Protein AF-0000000070131266 (afdb_homodimer)

Organism: Pyricularia oryzae (strain 70-15 / ATCC MYA-4617 / FGSC 8958) (NCBI:txid242507)

Secondary structure (DSSP, 8-state):
-----B-------HHHHHHHHHHHHHH-GGGPPPEEEEEEEEEEESSSSEEEEEEEEE-SS-EEEEEEEEEE-HHHHHTT--HHHHHHHHHHHHHHHHHTEEEEEEEEEHHHHHHSTTHHHHHHHHH--EEEEE--S---SSS-HHHHS-HHHHHHHHHHHHHTTB-TTSSBPP-B-GGGBB-HHHHHT-----HHHHHTTS-HHHHHHHHHHHHHHHHTT--EEEE-S-SSSSHHHHHHHHHHHHHHHHT--EEEE-PPP-HHHHHHHHHHHHHHHT-S-TT----HHHHHHHHHHHHHHIIIIISSTT-TTS-GGGT--SEEEEETTTSTTHHHHHHHH-TTS-EEEE--S---HHHHTSTT-HHHHHHHHHHHHHTT-SEEEE-S-GGGS-TTS-GGGEEE------TTSTTTS---HHHHHHHHHHHHHHHHHTT-PPP-TTTS-EEEEE--S-GGG-HHHHHHHHHHHHHHHHHHT--SPPEEEEEEE--TT-TTHHHHHHHHHHHHHHH-GGGGGGEEEEEEPS-HHHHHHHHHT-SEEEE--SS-SS-HHHHHHHHTT--EEEES-TTGGGT--BTTTEEEE-TT-HHHHHHHHHHHHH-HHHHHHHHHHHHH---GGGSHHHHHHHHHHHHHHHHHH-S-BTTBS----TTEEHHHHHHHHHT----TT-----THHHH-S-------/-----B-------HHHHHHHHHHHHHH-GGGPPPEEEEEEEEEEESSSSEEEEEEEEE-SS-EEEEEEEEEE-HHHHHHT--HHHHHHHHHHHHHHHHHTEEEEEEEEEHHHHHHSTTHHHHHHHHH--EEEEE--S---SSS-HHHHS-HHHHHHHHHHHHHTTB-TTSSBPP-B-GGGBB-HHHHHT-----HHHHHTTS-HHHHHHHHHHHHHHHHTT--EEEE-S-SSSSHHHHHHHHHHHHHHHHT--EEEE-PPP-HHHHHHHHHHHHHHHT-S-TT----HHHHHHHHHHHHHHIIIIISSTT-TTS-GGGT--SEEEEETTTSTTHHHHHHHH-TTS-EEEE--S---HHHHTSTT-HHHHHHHHHHHHHTT-SEEEE-S-GGGS-TTS-GGGEEE------TTSTTTS---HHHHHHHHHHHHHHHHHTT-PPP-TTTS-EEEEE--S-GGG-HHHHHHHHHHHHHHHHHHT--SPPEEEEEEE--TT-TTHHHHHHHHHHHHHHH-GGGGGGEEEEEEPS-HHHHHHHHHT-SEEEE--SS-SS-HHHHHHHHTT--EEEES-TTGGGT--BTTTEEEE-TT-HHHHHHHHHHHHH-HHHHHHHHHHHHH---GGGSHHHHHHHHHHHHHHHHHH-S-BTTBS----TTEEHHHHHHHHHT----TT-----THHHH-S-------

Nearest PDB structures (foldseek):
  5d00-assembly1_A  TM=7.260E-01  e=4.017E-14  Bacillus subtilis subsp. subtilis str. 168
  6n1x-assembly1_A  TM=7.096E-01  e=1.016E-13  Staphylococcus aureus subsp. aureus CN1
  5d01-assembly1_A  TM=7.193E-01  e=1.133E-13  Bacillus subtilis subsp. subtilis str. 168
  3c4q-assembly2_B  TM=6.611E-01  e=1.263E-13  Corynebacterium glutamicum
  6kih-assembly4_D  TM=6.594E-01  e=1.320E-12  Thermosynechococcus vestitus

Structure (mmCIF, N/CA/C/O backbone):
data_AF-0000000070131266-model_v1
#
loop_
_entity.id
_entity.type
_entity.pdbx_description
1 polymer 'Clock-controlled-9 protein'
#
loop_
_atom_site.group_PDB
_atom_site.id
_atom_site.type_symbol
_atom_site.label_atom_id
_atom_site.label_alt_id
_atom_site.label_comp_id
_atom_site.label_asym_id
_atom_site.label_entity_id
_atom_site.label_seq_id
_atom_site.pdbx_PDB_ins_code
_atom_site.Cartn_x
_atom_site.Cartn_y
_atom_site.Cartn_z
_atom_site.occupancy
_atom_site.B_iso_or_equiv
_atom_site.auth_seq_id
_atom_site.auth_comp_id
_atom_site.auth_asym_id
_atom_site.auth_atom_id
_atom_site.pdbx_PDB_model_num
ATOM 1 N N . MET A 1 1 ? 39.406 -5.969 -13.117 1 28.52 1 MET A N 1
ATOM 2 C CA . MET A 1 1 ? 38.469 -6.281 -14.188 1 28.52 1 MET A CA 1
ATOM 3 C C . MET A 1 1 ? 37.219 -5.383 -14.109 1 28.52 1 MET A C 1
ATOM 5 O O . MET A 1 1 ? 36.625 -5.262 -13.047 1 28.52 1 MET A O 1
ATOM 9 N N . SER A 1 2 ? 37.219 -4.48 -14.938 1 35.22 2 SER A N 1
ATOM 10 C CA . SER A 1 2 ? 36.281 -3.365 -15.016 1 35.22 2 SER A CA 1
ATOM 11 C C . SER A 1 2 ? 34.812 -3.852 -14.945 1 35.22 2 SER A C 1
ATOM 13 O O . SER A 1 2 ? 34.406 -4.707 -15.727 1 35.22 2 SER A O 1
ATOM 15 N N . GLN A 1 3 ? 34.344 -3.928 -13.875 1 48.06 3 GLN A N 1
ATOM 16 C CA . GLN A 1 3 ? 32.938 -4.371 -13.734 1 48.06 3 GLN A CA 1
ATOM 17 C C . GLN A 1 3 ? 32.031 -3.656 -14.727 1 48.06 3 GLN A C 1
ATOM 19 O O . GLN A 1 3 ? 32.062 -2.43 -14.836 1 48.06 3 GLN A O 1
ATOM 24 N N . PRO A 1 4 ? 31.562 -4.34 -15.758 1 53.59 4 PRO A N 1
ATOM 25 C CA . PRO A 1 4 ? 30.828 -3.84 -16.922 1 53.59 4 PRO A CA 1
ATOM 26 C C . PRO A 1 4 ? 29.688 -2.914 -16.547 1 53.59 4 PRO A C 1
ATOM 28 O O . PRO A 1 4 ? 29.109 -3.049 -15.461 1 53.59 4 PRO A O 1
ATOM 31 N N . THR A 1 5 ? 29.719 -1.715 -17.141 1 66.06 5 THR A N 1
ATOM 32 C CA . THR A 1 5 ? 28.609 -0.764 -17.172 1 66.06 5 THR A CA 1
ATOM 33 C C . THR A 1 5 ? 27.359 -1.415 -17.75 1 66.06 5 THR A C 1
ATOM 35 O O . THR A 1 5 ? 27.438 -2.211 -18.688 1 66.06 5 THR A O 1
ATOM 38 N N . ARG A 1 6 ? 26.406 -1.506 -16.953 1 70.25 6 ARG A N 1
ATOM 39 C CA . ARG A 1 6 ? 25.109 -1.984 -17.453 1 70.25 6 ARG A CA 1
ATOM 40 C C . ARG A 1 6 ? 24.094 -0.856 -17.5 1 70.25 6 ARG A C 1
ATOM 42 O O . ARG A 1 6 ? 23.969 -0.077 -16.562 1 70.25 6 ARG A O 1
ATOM 49 N N . GLN A 1 7 ? 23.422 -0.701 -18.688 1 75.75 7 GLN A N 1
ATOM 50 C CA . GLN A 1 7 ? 22.344 0.277 -18.859 1 75.75 7 GLN A CA 1
ATOM 51 C C . GLN A 1 7 ? 20.984 -0.373 -18.688 1 75.75 7 GLN A C 1
ATOM 53 O O . GLN A 1 7 ? 20.859 -1.599 -18.734 1 75.75 7 GLN A O 1
ATOM 58 N N . PHE A 1 8 ? 20 0.411 -18.438 1 75.25 8 PHE A N 1
ATOM 59 C CA . PHE A 1 8 ? 18.625 -0.066 -18.344 1 75.25 8 PHE A CA 1
ATOM 60 C C . PHE A 1 8 ? 18.203 -0.757 -19.641 1 75.25 8 PHE A C 1
ATOM 62 O O . PHE A 1 8 ? 18.703 -0.421 -20.719 1 75.25 8 PHE A O 1
ATOM 69 N N . SER A 1 9 ? 17.312 -1.725 -19.484 1 69.38 9 SER A N 1
ATOM 70 C CA . SER A 1 9 ? 16.953 -2.525 -20.656 1 69.38 9 SER A CA 1
ATOM 71 C C . SER A 1 9 ? 15.469 -2.396 -20.984 1 69.38 9 SER A C 1
ATOM 73 O O . SER A 1 9 ? 15.023 -2.797 -22.062 1 69.38 9 SER A O 1
ATOM 75 N N . THR A 1 10 ? 14.664 -1.756 -20.141 1 67.81 10 THR A N 1
ATOM 76 C CA . THR A 1 10 ? 13.219 -1.758 -20.344 1 67.81 10 THR A CA 1
ATOM 77 C C . THR A 1 10 ? 12.766 -0.44 -20.953 1 67.81 10 THR A C 1
ATOM 79 O O . THR A 1 10 ? 13.445 0.58 -20.828 1 67.81 10 THR A O 1
ATOM 82 N N . GLY A 1 11 ? 11.781 -0.415 -21.906 1 70.31 11 GLY A N 1
ATOM 83 C CA . GLY A 1 11 ? 11.094 0.736 -22.469 1 70.31 11 GLY A CA 1
ATOM 84 C C . GLY A 1 11 ? 9.617 0.5 -22.688 1 70.31 11 GLY A C 1
ATOM 85 O O . GLY A 1 11 ? 9.148 -0.641 -22.656 1 70.31 11 GLY A O 1
ATOM 86 N N . ALA A 1 12 ? 8.867 1.609 -22.734 1 73.25 12 ALA A N 1
ATOM 87 C CA . ALA A 1 12 ? 7.43 1.491 -22.969 1 73.25 12 ALA A CA 1
ATOM 88 C C . ALA A 1 12 ? 7.156 0.955 -24.375 1 73.25 12 ALA A C 1
ATOM 90 O O . ALA A 1 12 ? 7.902 1.242 -25.312 1 73.25 12 ALA A O 1
ATOM 91 N N . SER A 1 13 ? 6.082 0.224 -24.484 1 75.31 13 SER A N 1
ATOM 92 C CA . SER A 1 13 ? 5.676 -0.297 -25.797 1 75.31 13 SER A CA 1
ATOM 93 C C . SER A 1 13 ? 5.184 0.82 -26.703 1 75.31 13 SER A C 1
ATOM 95 O O . SER A 1 13 ? 4.84 1.906 -26.234 1 75.31 13 SER A O 1
ATOM 97 N N . ALA A 1 14 ? 5.215 0.545 -27.953 1 72.38 14 ALA A N 1
ATOM 98 C CA . ALA A 1 14 ? 4.746 1.521 -28.938 1 72.38 14 ALA A CA 1
ATOM 99 C C . ALA A 1 14 ? 3.271 1.847 -28.719 1 72.38 14 ALA A C 1
ATOM 101 O O . ALA A 1 14 ? 2.861 3.004 -28.844 1 72.38 14 ALA A O 1
ATOM 102 N N . HIS A 1 15 ? 2.543 0.88 -28.359 1 76.56 15 HIS A N 1
ATOM 103 C CA . HIS A 1 15 ? 1.125 1.116 -28.109 1 76.56 15 HIS A CA 1
ATOM 104 C C . HIS A 1 15 ? 0.918 2.014 -26.906 1 76.56 15 HIS A C 1
ATOM 106 O O . HIS A 1 15 ? 0.079 2.918 -26.922 1 76.56 15 HIS A O 1
ATOM 112 N N . ARG A 1 16 ? 1.655 1.635 -25.938 1 78.94 16 ARG A N 1
ATOM 113 C CA . ARG A 1 16 ? 1.544 2.445 -24.719 1 78.94 16 ARG A CA 1
ATOM 114 C C . ARG A 1 16 ? 1.927 3.895 -25 1 78.94 16 ARG A C 1
ATOM 116 O O . ARG A 1 16 ? 1.265 4.82 -24.531 1 78.94 16 ARG A O 1
ATOM 123 N N . ARG A 1 17 ? 2.912 4.105 -25.766 1 78.88 17 ARG A N 1
ATOM 124 C CA . ARG A 1 17 ? 3.359 5.449 -26.125 1 78.88 17 ARG A CA 1
ATOM 125 C C . ARG A 1 17 ? 2.291 6.195 -26.906 1 78.88 17 ARG A C 1
ATOM 127 O O . ARG A 1 17 ? 2.014 7.363 -26.641 1 78.88 17 ARG A O 1
ATOM 134 N N . ARG A 1 18 ? 1.729 5.488 -27.812 1 79.25 18 ARG A N 1
ATOM 135 C CA . ARG A 1 18 ? 0.682 6.09 -28.625 1 79.25 18 ARG A CA 1
ATOM 136 C C . ARG A 1 18 ? -0.55 6.414 -27.797 1 79.25 18 ARG A C 1
ATOM 138 O O . ARG A 1 18 ? -1.145 7.484 -27.938 1 79.25 18 ARG A O 1
ATOM 145 N N . GLN A 1 19 ? -0.876 5.5 -27.031 1 80.25 19 GLN A N 1
ATOM 146 C CA . GLN A 1 19 ? -2.041 5.695 -26.172 1 80.25 19 GLN A CA 1
ATOM 147 C C . GLN A 1 19 ? -1.848 6.895 -25.25 1 80.25 19 GLN A C 1
ATOM 149 O O . GLN A 1 19 ? -2.75 7.719 -25.094 1 80.25 19 GLN A O 1
ATOM 154 N N . MET A 1 20 ? -0.714 6.934 -24.672 1 82.12 20 MET A N 1
ATOM 155 C CA . MET A 1 20 ? -0.442 8.008 -23.719 1 82.12 20 MET A CA 1
ATOM 156 C C . MET A 1 20 ? -0.403 9.359 -24.406 1 82.12 20 MET A C 1
ATOM 158 O O . MET A 1 20 ? -0.887 10.359 -23.875 1 82.12 20 MET A O 1
ATOM 162 N N . SER A 1 21 ? 0.201 9.367 -25.578 1 80.31 21 SER A N 1
ATOM 163 C CA . SER A 1 21 ? 0.224 10.602 -26.344 1 80.31 21 SER A CA 1
ATOM 164 C C . SER A 1 21 ? -1.188 11.062 -26.688 1 80.31 21 SER A C 1
ATOM 166 O O . SER A 1 21 ? -1.49 12.258 -26.609 1 80.31 21 SER A O 1
ATOM 168 N N . THR A 1 22 ? -1.992 10.141 -27.047 1 82.69 22 THR A N 1
ATOM 169 C CA . THR A 1 22 ? -3.375 10.453 -27.391 1 82.69 22 THR A CA 1
ATOM 170 C C . THR A 1 22 ? -4.133 10.953 -26.156 1 82.69 22 THR A C 1
ATOM 172 O O . THR A 1 22 ? -4.902 11.914 -26.25 1 82.69 22 THR A O 1
ATOM 175 N N . VAL A 1 23 ? -3.883 10.367 -25.125 1 84.31 23 VAL A N 1
ATOM 176 C CA . VAL A 1 23 ? -4.578 10.727 -23.891 1 84.31 23 VAL A CA 1
ATOM 177 C C . VAL A 1 23 ? -4.141 12.125 -23.438 1 84.31 23 VAL A C 1
ATOM 179 O O . VAL A 1 23 ? -4.969 12.93 -23.016 1 84.31 23 VAL A O 1
ATOM 182 N N . ILE A 1 24 ? -2.91 12.359 -23.5 1 81.44 24 ILE A N 1
ATOM 183 C CA . ILE A 1 24 ? -2.385 13.664 -23.094 1 81.44 24 ILE A CA 1
ATOM 184 C C . ILE A 1 24 ? -2.977 14.75 -23.984 1 81.44 24 ILE A C 1
ATOM 186 O O . ILE A 1 24 ? -3.342 15.828 -23.5 1 81.44 24 ILE A O 1
ATOM 190 N N . GLU A 1 25 ? -3.021 14.453 -25.219 1 79.06 25 GLU A N 1
ATOM 191 C CA . GLU A 1 25 ? -3.555 15.422 -26.172 1 79.06 25 GLU A CA 1
ATOM 192 C C . GLU A 1 25 ? -5.039 15.68 -25.922 1 79.06 25 GLU A C 1
ATOM 194 O O . GLU A 1 25 ? -5.488 16.828 -25.969 1 79.06 25 GLU A O 1
ATOM 199 N N . LYS A 1 26 ? -5.715 14.664 -25.609 1 79.19 26 LYS A N 1
ATOM 200 C CA . LYS A 1 26 ? -7.168 14.766 -25.516 1 79.19 26 LYS A CA 1
ATOM 201 C C . LYS A 1 26 ? -7.598 15.203 -24.125 1 79.19 26 LYS A C 1
ATOM 203 O O . LYS A 1 26 ? -8.586 15.93 -23.969 1 79.19 26 LYS A O 1
ATOM 208 N N . GLU A 1 27 ? -6.934 14.711 -23.125 1 81.06 27 GLU A N 1
ATOM 209 C CA . GLU A 1 27 ? -7.473 14.867 -21.781 1 81.06 27 GLU A CA 1
ATOM 210 C C . GLU A 1 27 ? -6.477 15.57 -20.859 1 81.06 27 GLU A C 1
ATOM 212 O O . GLU A 1 27 ? -6.824 15.977 -19.75 1 81.06 27 GLU A O 1
ATOM 217 N N . GLY A 1 28 ? -5.34 15.734 -21.375 1 82.75 28 GLY A N 1
ATOM 218 C CA . GLY A 1 28 ? -4.32 16.344 -20.531 1 82.75 28 GLY A CA 1
ATOM 219 C C . GLY A 1 28 ? -3.578 15.328 -19.672 1 82.75 28 GLY A C 1
ATOM 220 O O . GLY A 1 28 ? -3.812 14.125 -19.781 1 82.75 28 GLY A O 1
ATOM 221 N N . HIS A 1 29 ? -2.783 15.773 -18.75 1 81.56 29 HIS A N 1
ATOM 222 C CA . HIS A 1 29 ? -1.858 14.938 -18 1 81.56 29 HIS A CA 1
ATOM 223 C C . HIS A 1 29 ? -2.582 14.164 -16.906 1 81.56 29 HIS A C 1
ATOM 225 O O . HIS A 1 29 ? -2.072 13.156 -16.406 1 81.56 29 HIS A O 1
ATOM 231 N N . PHE A 1 30 ? -3.816 14.609 -16.484 1 89.94 30 PHE A N 1
ATOM 232 C CA . PHE A 1 30 ? -4.547 13.938 -15.422 1 89.94 30 PHE A CA 1
ATOM 233 C C . PHE A 1 30 ? -5.117 12.609 -15.906 1 89.94 30 PHE A C 1
ATOM 235 O O . PHE A 1 30 ? -5.547 11.781 -15.102 1 89.94 30 PHE A O 1
ATOM 242 N N . GLY A 1 31 ? -5.059 12.43 -17.188 1 86 31 GLY A N 1
ATOM 243 C CA . GLY A 1 31 ? -5.645 11.227 -17.75 1 86 31 GLY A CA 1
ATOM 244 C C . GLY A 1 31 ? -4.656 10.086 -17.859 1 86 31 GLY A C 1
ATOM 245 O O . GLY A 1 31 ? -5.051 8.938 -18.109 1 86 31 GLY A O 1
ATOM 246 N N . VAL A 1 32 ? -3.414 10.305 -17.609 1 86.19 32 VAL A N 1
ATOM 247 C CA . VAL A 1 32 ? -2.371 9.328 -17.891 1 86.19 32 VAL A CA 1
ATOM 248 C C . VAL A 1 32 ? -2.072 8.516 -16.625 1 86.19 32 VAL A C 1
ATOM 250 O O . VAL A 1 32 ? -1.792 9.078 -15.562 1 86.19 32 VAL A O 1
ATOM 253 N N . GLU A 1 33 ? -2.146 7.23 -16.781 1 90.06 33 GLU A N 1
ATOM 254 C CA . GLU A 1 33 ? -1.738 6.344 -15.695 1 90.06 33 GLU A CA 1
ATOM 255 C C . GLU A 1 33 ? -0.248 6.027 -15.773 1 90.06 33 GLU A C 1
ATOM 257 O O . GLU A 1 33 ? 0.23 5.504 -16.781 1 90.06 33 GLU A O 1
ATOM 262 N N . LEU A 1 34 ? 0.481 6.344 -14.781 1 92.06 34 LEU A N 1
ATOM 263 C CA . LEU A 1 34 ? 1.901 6.02 -14.703 1 92.06 34 LEU A CA 1
ATOM 264 C C . LEU A 1 34 ? 2.125 4.766 -13.859 1 92.06 34 LEU A C 1
ATOM 266 O O . LEU A 1 34 ? 1.407 4.531 -12.883 1 92.06 34 LEU A O 1
ATOM 270 N N . THR A 1 35 ? 3.111 3.953 -14.242 1 91 35 THR A N 1
ATOM 271 C CA . THR A 1 35 ? 3.508 2.797 -13.445 1 91 35 THR A CA 1
ATOM 272 C C . THR A 1 35 ? 4.324 3.23 -12.234 1 91 35 THR A C 1
ATOM 274 O O . THR A 1 35 ? 5.32 3.947 -12.367 1 91 35 THR A O 1
ATOM 277 N N . THR A 1 36 ? 3.947 2.848 -11.062 1 94.31 36 THR A N 1
ATOM 278 C CA . THR A 1 36 ? 4.68 3.225 -9.852 1 94.31 36 THR A CA 1
ATOM 279 C C . THR A 1 36 ? 5.844 2.271 -9.609 1 94.31 36 THR A C 1
ATOM 281 O O . THR A 1 36 ? 5.703 1.057 -9.758 1 94.31 36 THR A O 1
ATOM 284 N N . LEU A 1 37 ? 6.992 2.775 -9.297 1 96.06 37 LEU A N 1
ATOM 285 C CA . LEU A 1 37 ? 8.219 2.01 -9.109 1 96.06 37 LEU A CA 1
ATOM 286 C C . LEU A 1 37 ? 8.969 2.48 -7.871 1 96.06 37 LEU A C 1
ATOM 288 O O . LEU A 1 37 ? 8.672 3.547 -7.328 1 96.06 37 LEU A O 1
ATOM 292 N N . PHE A 1 38 ? 9.859 1.696 -7.41 1 97 38 PHE A N 1
ATOM 293 C CA . PHE A 1 38 ? 10.773 2.01 -6.32 1 97 38 PHE A CA 1
ATOM 294 C C . PHE A 1 38 ? 12.227 1.872 -6.77 1 97 38 PHE A C 1
ATOM 296 O O . PHE A 1 38 ? 12.531 1.08 -7.664 1 97 38 PHE A O 1
ATOM 303 N N . LEU A 1 39 ? 13.078 2.637 -6.168 1 98.12 39 LEU A N 1
ATOM 304 C CA . LEU A 1 39 ? 14.477 2.705 -6.562 1 98.12 39 LEU A CA 1
ATOM 305 C C . LEU A 1 39 ? 15.391 2.281 -5.414 1 98.12 39 LEU A C 1
ATOM 307 O O . LEU A 1 39 ? 15.148 2.643 -4.258 1 98.12 39 LEU A O 1
ATOM 311 N N . GLY A 1 40 ? 16.312 1.444 -5.676 1 97.69 40 GLY A N 1
ATOM 312 C CA . GLY A 1 40 ? 17.438 1.199 -4.805 1 97.69 40 GLY A CA 1
ATOM 313 C C . GLY A 1 40 ? 18.734 1.773 -5.336 1 97.69 40 GLY A C 1
ATOM 314 O O . GLY A 1 40 ? 19.047 1.642 -6.523 1 97.69 40 GLY A O 1
ATOM 315 N N . ILE A 1 41 ? 19.516 2.473 -4.492 1 98 41 ILE A N 1
ATOM 316 C CA . ILE A 1 41 ? 20.766 3.1 -4.895 1 98 41 ILE A CA 1
ATOM 317 C C . ILE A 1 41 ? 21.891 2.66 -3.953 1 98 41 ILE A C 1
ATOM 319 O O . ILE A 1 41 ? 21.688 2.59 -2.738 1 98 41 ILE A O 1
ATOM 323 N N . SER A 1 42 ? 22.953 2.322 -4.469 1 95.75 42 SER A N 1
ATOM 324 C CA . SER A 1 42 ? 24.156 2.094 -3.688 1 95.75 42 SER A CA 1
ATOM 325 C C . SER A 1 42 ? 25.406 2.541 -4.453 1 95.75 42 SER A C 1
ATOM 327 O O . SER A 1 42 ? 25.359 2.727 -5.668 1 95.75 42 SER A O 1
ATOM 329 N N . ALA A 1 43 ? 26.422 2.869 -3.744 1 94.19 43 ALA A N 1
ATOM 330 C CA . ALA A 1 43 ? 27.688 3.287 -4.336 1 94.19 43 ALA A CA 1
ATOM 331 C C . ALA A 1 43 ? 28.875 2.842 -3.473 1 94.19 43 ALA A C 1
ATOM 333 O O . ALA A 1 43 ? 28.797 2.854 -2.242 1 94.19 43 ALA A O 1
ATOM 334 N N . VAL A 1 44 ? 29.891 2.41 -4.152 1 91.38 44 VAL A N 1
ATOM 335 C CA . VAL A 1 44 ? 31.125 2.049 -3.486 1 91.38 44 VAL A CA 1
ATOM 336 C C . VAL A 1 44 ? 32.312 2.688 -4.219 1 91.38 44 VAL A C 1
ATOM 338 O O . VAL A 1 44 ? 32.219 3.004 -5.406 1 91.38 44 VAL A O 1
ATOM 341 N N . PHE A 1 45 ? 33.406 2.939 -3.447 1 87.38 45 PHE A N 1
ATOM 342 C CA . PHE A 1 45 ? 34.625 3.441 -4.074 1 87.38 45 PHE A CA 1
ATOM 343 C C . PHE A 1 45 ? 35.406 2.311 -4.75 1 87.38 45 PHE A C 1
ATOM 345 O O . PHE A 1 45 ? 35.688 1.294 -4.121 1 87.38 45 PHE A O 1
ATOM 352 N N . ALA A 1 46 ? 35.531 2.379 -6.039 1 82.88 46 ALA A N 1
ATOM 353 C CA . ALA A 1 46 ? 36.406 1.435 -6.738 1 82.88 46 ALA A CA 1
ATOM 354 C C . ALA A 1 46 ? 37.875 1.752 -6.48 1 82.88 46 ALA A C 1
ATOM 356 O O . ALA A 1 46 ? 38.688 0.844 -6.344 1 82.88 46 ALA A O 1
ATOM 357 N N . ASP A 1 47 ? 38.188 2.951 -6.539 1 83.62 47 ASP A N 1
ATOM 358 C CA . ASP A 1 47 ? 39.5 3.512 -6.18 1 83.62 47 ASP A CA 1
ATOM 359 C C . ASP A 1 47 ? 39.344 4.934 -5.645 1 83.62 47 ASP A C 1
ATOM 361 O O . ASP A 1 47 ? 38.25 5.355 -5.277 1 83.62 47 ASP A O 1
ATOM 365 N N . ASP A 1 48 ? 40.469 5.57 -5.496 1 78.69 48 ASP A N 1
ATOM 366 C CA . ASP A 1 48 ? 40.469 6.875 -4.844 1 78.69 48 ASP A CA 1
ATOM 367 C C . ASP A 1 48 ? 39.75 7.914 -5.699 1 78.69 48 ASP A C 1
ATOM 369 O O . ASP A 1 48 ? 39.344 8.961 -5.199 1 78.69 48 ASP A O 1
ATOM 373 N N . HIS A 1 49 ? 39.5 7.523 -6.961 1 83.06 49 HIS A N 1
ATOM 374 C CA . HIS A 1 49 ? 39 8.57 -7.84 1 83.06 49 HIS A CA 1
ATOM 375 C C . HIS A 1 49 ? 37.719 8.125 -8.555 1 83.06 49 HIS A C 1
ATOM 377 O O . HIS A 1 49 ? 37.188 8.859 -9.375 1 83.06 49 HIS A O 1
ATOM 383 N N . THR A 1 50 ? 37.375 6.977 -8.281 1 88.31 50 THR A N 1
ATOM 384 C CA . THR A 1 50 ? 36.25 6.441 -9.031 1 88.31 50 THR A CA 1
ATOM 385 C C . THR A 1 50 ? 35.25 5.777 -8.102 1 88.31 50 THR A C 1
ATOM 387 O O . THR A 1 50 ? 35.625 5.047 -7.18 1 88.31 50 THR A O 1
ATOM 390 N N . ALA A 1 51 ? 33.969 6.145 -8.32 1 90.88 51 ALA A N 1
ATOM 391 C CA . ALA A 1 51 ? 32.875 5.48 -7.613 1 90.88 51 ALA A CA 1
ATOM 392 C C . ALA A 1 51 ? 32.062 4.609 -8.562 1 90.88 51 ALA A C 1
ATOM 394 O O . ALA A 1 51 ? 31.844 4.977 -9.719 1 90.88 51 ALA A O 1
ATOM 395 N N . VAL A 1 52 ? 31.719 3.467 -8.094 1 93.69 52 VAL A N 1
ATOM 396 C CA . VAL A 1 52 ? 30.766 2.623 -8.82 1 93.69 52 VAL A CA 1
ATOM 397 C C . VAL A 1 52 ? 29.375 2.789 -8.227 1 93.69 52 VAL A C 1
ATOM 399 O O . VAL A 1 52 ? 29.156 2.541 -7.035 1 93.69 52 VAL A O 1
ATOM 402 N N . VAL A 1 53 ? 28.406 3.262 -9.047 1 95.38 53 VAL A N 1
ATOM 403 C CA . VAL A 1 53 ? 27.047 3.514 -8.609 1 95.38 53 VAL A CA 1
ATOM 404 C C . VAL A 1 53 ? 26.094 2.508 -9.25 1 95.38 53 VAL A C 1
ATOM 406 O O . VAL A 1 53 ? 26.141 2.301 -10.469 1 95.38 53 VAL A O 1
ATOM 409 N N . ALA A 1 54 ? 25.297 1.862 -8.414 1 95.62 54 ALA A N 1
ATOM 410 C CA . ALA A 1 54 ? 24.297 0.911 -8.898 1 95.62 54 ALA A CA 1
ATOM 411 C C . ALA A 1 54 ? 22.891 1.404 -8.609 1 95.62 54 ALA A C 1
ATOM 413 O O . ALA A 1 54 ? 22.625 1.963 -7.539 1 95.62 54 ALA A O 1
ATOM 414 N N . LEU A 1 55 ? 22.031 1.301 -9.578 1 96.94 55 LEU A N 1
ATOM 415 C CA . LEU A 1 55 ? 20.609 1.581 -9.461 1 96.94 55 LEU A CA 1
ATOM 416 C C . LEU A 1 55 ? 19.781 0.324 -9.711 1 96.94 55 LEU A C 1
ATOM 418 O O . LEU A 1 55 ? 19.984 -0.361 -10.719 1 96.94 55 LEU A O 1
ATOM 422 N N . ALA A 1 56 ? 18.938 -0 -8.773 1 95.38 56 ALA A N 1
ATOM 423 C CA . ALA A 1 56 ? 18.016 -1.115 -8.914 1 95.38 56 ALA A CA 1
ATOM 424 C C . ALA A 1 56 ? 16.562 -0.623 -8.953 1 95.38 56 ALA A C 1
ATOM 426 O O . ALA A 1 56 ? 16.141 0.131 -8.078 1 95.38 56 ALA A O 1
ATOM 427 N N . ILE A 1 57 ? 15.82 -0.987 -9.961 1 95.31 57 ILE A N 1
ATOM 428 C CA . ILE A 1 57 ? 14.438 -0.551 -10.133 1 95.31 57 ILE A CA 1
ATOM 429 C C . ILE A 1 57 ? 13.492 -1.707 -9.82 1 95.31 57 ILE A C 1
ATOM 431 O O . ILE A 1 57 ? 13.609 -2.787 -10.406 1 95.31 57 ILE A O 1
ATOM 435 N N . HIS A 1 58 ? 12.57 -1.414 -8.898 1 92.69 58 HIS A N 1
ATOM 436 C CA . HIS A 1 58 ? 11.625 -2.432 -8.445 1 92.69 58 HIS A CA 1
ATOM 437 C C . HIS A 1 58 ? 10.188 -1.964 -8.609 1 92.69 58 HIS A C 1
ATOM 439 O O . HIS A 1 58 ? 9.898 -0.772 -8.477 1 92.69 58 HIS A O 1
ATOM 445 N N . ASP A 1 59 ? 9.406 -2.836 -9.023 1 88.31 59 ASP A N 1
ATOM 446 C CA . ASP A 1 59 ? 8.031 -2.66 -8.57 1 88.31 59 ASP A CA 1
ATOM 447 C C . ASP A 1 59 ? 7.828 -3.227 -7.168 1 88.31 59 ASP A C 1
ATOM 449 O O . ASP A 1 59 ? 8.797 -3.404 -6.422 1 88.31 59 ASP A O 1
ATOM 453 N N . THR A 1 60 ? 6.676 -3.451 -6.727 1 83.19 60 THR A N 1
ATOM 454 C CA . THR A 1 60 ? 6.484 -3.887 -5.344 1 83.19 60 THR A CA 1
ATOM 455 C C . THR A 1 60 ? 6.855 -5.359 -5.184 1 83.19 60 THR A C 1
ATOM 457 O O . THR A 1 60 ? 6.98 -5.852 -4.062 1 83.19 60 THR A O 1
ATOM 460 N N . THR A 1 61 ? 7.18 -6.012 -6.316 1 77.56 61 THR A N 1
ATOM 461 C CA . THR A 1 61 ? 7.367 -7.457 -6.277 1 77.56 61 THR A CA 1
ATOM 462 C C . THR A 1 61 ? 8.727 -7.844 -6.855 1 77.56 61 THR A C 1
ATOM 464 O O . THR A 1 61 ? 9.445 -8.656 -6.273 1 77.56 61 THR A O 1
ATOM 467 N N . TYR A 1 62 ? 9.078 -7.184 -7.977 1 80.31 62 TYR A N 1
ATOM 468 C CA . TYR A 1 62 ? 10.195 -7.703 -8.758 1 80.31 62 TYR A CA 1
ATOM 469 C C . TYR A 1 62 ? 11.25 -6.625 -8.992 1 80.31 62 TYR A C 1
ATOM 471 O O . TYR A 1 62 ? 10.93 -5.438 -9.039 1 80.31 62 TYR A O 1
ATOM 479 N N . LEU A 1 63 ? 12.453 -7.125 -9.094 1 88.19 63 LEU A N 1
ATOM 480 C CA . LEU A 1 63 ? 13.469 -6.312 -9.75 1 88.19 63 LEU A CA 1
ATOM 481 C C . LEU A 1 63 ? 13.195 -6.219 -11.25 1 88.19 63 LEU A C 1
ATOM 483 O O . LEU A 1 63 ? 13.273 -7.219 -11.969 1 88.19 63 LEU A O 1
ATOM 487 N N . ILE A 1 64 ? 12.922 -5.078 -11.719 1 85.19 64 ILE A N 1
ATOM 488 C CA . ILE A 1 64 ? 12.469 -4.871 -13.086 1 85.19 64 ILE A CA 1
ATOM 489 C C . ILE A 1 64 ? 13.672 -4.535 -13.977 1 85.19 64 ILE A C 1
ATOM 491 O O . ILE A 1 64 ? 13.688 -4.887 -15.156 1 85.19 64 ILE A O 1
ATOM 495 N N . ASP A 1 65 ? 14.547 -3.766 -13.391 1 87.75 65 ASP A N 1
ATOM 496 C CA . ASP A 1 65 ? 15.688 -3.271 -14.148 1 87.75 65 ASP A CA 1
ATOM 497 C C . ASP A 1 65 ? 16.828 -2.861 -13.219 1 87.75 65 ASP A C 1
ATOM 499 O O . ASP A 1 65 ? 16.641 -2.74 -12.008 1 87.75 65 ASP A O 1
ATOM 503 N N . PHE A 1 66 ? 18.016 -2.787 -13.75 1 89.12 66 PHE A N 1
ATOM 504 C CA . PHE A 1 66 ? 19.141 -2.322 -12.961 1 89.12 66 PHE A CA 1
ATOM 505 C C . PHE A 1 66 ? 20.219 -1.69 -13.852 1 89.12 66 PHE A C 1
ATOM 507 O O . PHE A 1 66 ? 20.219 -1.901 -15.062 1 89.12 66 PHE A O 1
ATOM 514 N N . SER A 1 67 ? 21.062 -0.885 -13.328 1 91.69 67 SER A N 1
ATOM 515 C CA . SER A 1 67 ? 22.188 -0.24 -14.016 1 91.69 67 SER A CA 1
ATOM 516 C C . SER A 1 67 ? 23.375 -0.072 -13.086 1 91.69 67 SER A C 1
ATOM 518 O O . SER A 1 67 ? 23.219 0.041 -11.867 1 91.69 67 SER A O 1
ATOM 520 N N . VAL A 1 68 ? 24.531 -0.215 -13.594 1 92.25 68 VAL A N 1
ATOM 521 C CA . VAL A 1 68 ? 25.781 0.034 -12.883 1 92.25 68 VAL A CA 1
ATOM 522 C C . VAL A 1 68 ? 26.672 0.971 -13.711 1 92.25 68 VAL A C 1
ATOM 524 O O . VAL A 1 68 ? 26.906 0.731 -14.898 1 92.25 68 VAL A O 1
ATOM 527 N N . LYS A 1 69 ? 27.141 2.002 -13.078 1 93.69 69 LYS A N 1
ATOM 528 C CA . LYS A 1 69 ? 27.953 2.99 -13.773 1 93.69 69 LYS A CA 1
ATOM 529 C C . LYS A 1 69 ? 29.188 3.357 -12.945 1 93.69 69 LYS A C 1
ATOM 531 O O . LYS A 1 69 ? 29.109 3.473 -11.719 1 93.69 69 LYS A O 1
ATOM 536 N N . HIS A 1 70 ? 30.328 3.5 -13.617 1 92.62 70 HIS A N 1
ATOM 537 C CA . HIS A 1 70 ? 31.547 4.047 -13.023 1 92.62 70 HIS A CA 1
ATOM 538 C C . HIS A 1 70 ? 31.594 5.562 -13.188 1 92.62 70 HIS A C 1
ATOM 540 O O . HIS A 1 70 ? 31.531 6.074 -14.305 1 92.62 70 HIS A O 1
ATOM 546 N N . ILE A 1 71 ? 31.672 6.23 -12.055 1 90.12 71 ILE A N 1
ATOM 547 C CA . ILE A 1 71 ? 31.703 7.688 -12.086 1 90.12 71 ILE A CA 1
ATOM 548 C C . ILE A 1 71 ? 33.062 8.195 -11.578 1 90.12 71 ILE A C 1
ATOM 550 O O . ILE A 1 71 ? 33.469 7.844 -10.477 1 90.12 71 ILE A O 1
ATOM 554 N N . VAL A 1 72 ? 33.719 9 -12.336 1 87.19 72 VAL A N 1
ATOM 555 C CA . VAL A 1 72 ? 34.969 9.617 -11.945 1 87.19 72 VAL A CA 1
ATOM 556 C C . VAL A 1 72 ? 34.719 10.82 -11.055 1 87.19 72 VAL A C 1
ATOM 558 O O . VAL A 1 72 ? 33.938 11.719 -11.414 1 87.19 72 VAL A O 1
ATOM 561 N N . LEU A 1 73 ? 35.312 10.789 -9.859 1 80.69 73 LEU A N 1
ATOM 562 C CA . LEU A 1 73 ? 35.031 11.805 -8.852 1 80.69 73 LEU A CA 1
ATOM 563 C C . LEU A 1 73 ? 36.062 12.93 -8.914 1 80.69 73 LEU A C 1
ATOM 565 O O . LEU A 1 73 ? 35.906 13.961 -8.25 1 80.69 73 LEU A O 1
ATOM 569 N N . ASP A 1 74 ? 37.344 12.836 -9.484 1 68.62 74 ASP A N 1
ATOM 570 C CA . ASP A 1 74 ? 38.5 13.742 -9.398 1 68.62 74 ASP A CA 1
ATOM 571 C C . ASP A 1 74 ? 38.031 15.203 -9.391 1 68.62 74 ASP A C 1
ATOM 573 O O . ASP A 1 74 ? 38.375 15.953 -8.484 1 68.62 74 ASP A O 1
ATOM 577 N N . ASP A 1 75 ? 37.594 15.633 -10.484 1 59.38 75 ASP A N 1
ATOM 578 C CA . ASP A 1 75 ? 37.406 17.078 -10.609 1 59.38 75 ASP A CA 1
ATOM 579 C C . ASP A 1 75 ? 36.156 17.531 -9.859 1 59.38 75 ASP A C 1
ATOM 581 O O . ASP A 1 75 ? 36.062 18.688 -9.453 1 59.38 75 ASP A O 1
ATOM 585 N N . ALA A 1 76 ? 35.344 16.703 -9.469 1 57.97 76 ALA A N 1
ATOM 586 C CA . ALA A 1 76 ? 34.031 17.078 -8.961 1 57.97 76 ALA A CA 1
ATOM 587 C C . ALA A 1 76 ? 34.094 17.469 -7.492 1 57.97 76 ALA A C 1
ATOM 589 O O . ALA A 1 76 ? 33.469 18.438 -7.062 1 57.97 76 ALA A O 1
ATOM 590 N N . PHE A 1 77 ? 34.875 16.641 -6.68 1 55.72 77 PHE A N 1
ATOM 591 C CA . PHE A 1 77 ? 34.969 16.984 -5.262 1 55.72 77 PHE A CA 1
ATOM 592 C C . PHE A 1 77 ? 35.531 18.375 -5.062 1 55.72 77 PHE A C 1
ATOM 594 O O . PHE A 1 77 ? 35.125 19.109 -4.16 1 55.72 77 PHE A O 1
ATOM 601 N N . LYS A 1 78 ? 36.469 18.75 -6.051 1 53.12 78 LYS A N 1
ATOM 602 C CA . LYS A 1 78 ? 37.156 20.031 -5.914 1 53.12 78 LYS A CA 1
ATOM 603 C C . LYS A 1 78 ? 36.188 21.203 -6.125 1 53.12 78 LYS A C 1
ATOM 605 O O . LYS A 1 78 ? 36.344 22.266 -5.512 1 53.12 78 LYS A O 1
ATOM 610 N N . ILE A 1 79 ? 35.219 21.016 -6.922 1 57.09 79 ILE A N 1
ATOM 611 C CA . ILE A 1 79 ? 34.375 22.141 -7.258 1 57.09 79 ILE A CA 1
ATOM 612 C C . ILE A 1 79 ? 33.031 22 -6.547 1 57.09 79 ILE A C 1
ATOM 614 O O . ILE A 1 79 ? 32.094 22.781 -6.789 1 57.09 79 ILE A O 1
ATOM 618 N N . GLY A 1 80 ? 32.906 21.141 -5.539 1 66.56 80 GLY A N 1
ATOM 619 C CA . GLY A 1 80 ? 31.719 21.094 -4.699 1 66.56 80 GLY A CA 1
ATOM 620 C C . GLY A 1 80 ? 30.516 20.469 -5.395 1 66.56 80 GLY A C 1
ATOM 621 O O . GLY A 1 80 ? 29.375 20.688 -4.984 1 66.56 80 GLY A O 1
ATOM 622 N N . GLU A 1 81 ? 30.828 19.812 -6.453 1 81.12 81 GLU A N 1
ATOM 623 C CA . GLU A 1 81 ? 29.734 19.219 -7.223 1 81.12 81 GLU A CA 1
ATOM 624 C C . GLU A 1 81 ? 29.453 17.797 -6.754 1 81.12 81 GLU A C 1
ATOM 626 O O . GLU A 1 81 ? 30.375 17.047 -6.426 1 81.12 81 GLU A O 1
ATOM 631 N N . ASP A 1 82 ? 28.203 17.5 -6.52 1 91.75 82 ASP A N 1
ATOM 632 C CA . ASP A 1 82 ? 27.75 16.156 -6.172 1 91.75 82 ASP A CA 1
ATOM 633 C C . ASP A 1 82 ? 27.406 15.352 -7.426 1 91.75 82 ASP A C 1
ATOM 635 O O . ASP A 1 82 ? 26.234 15.203 -7.773 1 91.75 82 ASP A O 1
ATOM 639 N N . VAL A 1 83 ? 28.453 14.781 -8.031 1 92.25 83 VAL A N 1
ATOM 640 C CA . VAL A 1 83 ? 28.359 14.156 -9.352 1 92.25 83 VAL A CA 1
ATOM 641 C C . VAL A 1 83 ? 27.516 12.891 -9.266 1 92.25 83 VAL A C 1
ATOM 643 O O . VAL A 1 83 ? 26.828 12.531 -10.219 1 92.25 83 VAL A O 1
ATOM 646 N N . ILE A 1 84 ? 27.594 12.219 -8.141 1 93.94 84 ILE A N 1
ATOM 647 C CA . ILE A 1 84 ? 26.766 11.023 -7.965 1 93.94 84 ILE A CA 1
ATOM 648 C C . ILE A 1 84 ? 25.281 11.406 -8.016 1 93.94 84 ILE A C 1
ATOM 650 O O . ILE A 1 84 ? 24.5 10.773 -8.727 1 93.94 84 ILE A O 1
ATOM 654 N N . SER A 1 85 ? 24.953 12.453 -7.293 1 95.75 85 SER A N 1
ATOM 655 C CA . SER A 1 85 ? 23.578 12.93 -7.289 1 95.75 85 SER A CA 1
ATOM 656 C C . SER A 1 85 ? 23.141 13.367 -8.688 1 95.75 85 SER A C 1
ATOM 658 O O . SER A 1 85 ? 22.016 13.102 -9.102 1 95.75 85 SER A O 1
ATOM 660 N N . ASP A 1 86 ? 24.016 14.039 -9.406 1 95.31 86 ASP A N 1
ATOM 661 C CA . ASP A 1 86 ? 23.719 14.469 -10.766 1 95.31 86 ASP A CA 1
ATOM 662 C C . ASP A 1 86 ? 23.359 13.281 -11.656 1 95.31 86 ASP A C 1
ATOM 664 O O . ASP A 1 86 ? 22.375 13.328 -12.406 1 95.31 86 ASP A O 1
ATOM 668 N N . PHE A 1 87 ? 24.188 12.289 -11.5 1 94.62 87 PHE A N 1
ATOM 669 C CA . PHE A 1 87 ? 23.984 11.094 -12.312 1 94.62 87 PHE A CA 1
ATOM 670 C C . PHE A 1 87 ? 22.656 10.43 -11.969 1 94.62 87 PHE A C 1
ATOM 672 O O . PHE A 1 87 ? 21.875 10.086 -12.867 1 94.62 87 PHE A O 1
ATOM 679 N N . VAL A 1 88 ? 22.391 10.242 -10.695 1 97.06 88 VAL A N 1
ATOM 680 C CA . VAL A 1 88 ? 21.203 9.539 -10.242 1 97.06 88 VAL A CA 1
ATOM 681 C C . VAL A 1 88 ? 19.953 10.297 -10.68 1 97.06 88 VAL A C 1
ATOM 683 O O . VAL A 1 88 ? 19.016 9.711 -11.234 1 97.06 88 VAL A O 1
ATOM 686 N N . ILE A 1 89 ? 19.891 11.609 -10.484 1 97.44 89 ILE A N 1
ATOM 687 C CA . ILE A 1 89 ? 18.734 12.43 -10.805 1 97.44 89 ILE A CA 1
ATOM 688 C C . ILE A 1 89 ? 18.469 12.383 -12.305 1 97.44 89 ILE A C 1
ATOM 690 O O . ILE A 1 89 ? 17.312 12.219 -12.727 1 97.44 89 ILE A O 1
ATOM 694 N N . ALA A 1 90 ? 19.484 12.531 -13.07 1 96.44 90 ALA A N 1
ATOM 695 C CA . ALA A 1 90 ? 19.328 12.484 -14.523 1 96.44 90 ALA A CA 1
ATOM 696 C C . ALA A 1 90 ? 18.812 11.133 -14.977 1 96.44 90 ALA A C 1
ATOM 698 O O . ALA A 1 90 ? 17.938 11.055 -15.844 1 96.44 90 ALA A O 1
ATOM 699 N N . SER A 1 91 ? 19.359 10.07 -14.406 1 96.25 91 SER A N 1
ATOM 700 C CA . SER A 1 91 ? 18.969 8.711 -14.766 1 96.25 91 SER A CA 1
ATOM 701 C C . SER A 1 91 ? 17.516 8.453 -14.422 1 96.25 91 SER A C 1
ATOM 703 O O . SER A 1 91 ? 16.781 7.828 -15.203 1 96.25 91 SER A O 1
ATOM 705 N N . VAL A 1 92 ? 17.125 8.93 -13.297 1 96.06 92 VAL A N 1
ATOM 706 C CA . VAL A 1 92 ? 15.758 8.734 -12.82 1 96.06 92 VAL A CA 1
ATOM 707 C C . VAL A 1 92 ? 14.781 9.469 -13.734 1 96.06 92 VAL A C 1
ATOM 709 O O . VAL A 1 92 ? 13.766 8.898 -14.148 1 96.06 92 VAL A O 1
ATOM 712 N N . LYS A 1 93 ? 15.039 10.719 -14.055 1 96.19 93 LYS A N 1
ATOM 713 C CA . LYS A 1 93 ? 14.156 11.516 -14.906 1 96.19 93 LYS A CA 1
ATOM 714 C C . LYS A 1 93 ? 14.016 10.891 -16.281 1 96.19 93 LYS A C 1
ATOM 716 O O . LYS A 1 93 ? 12.906 10.812 -16.828 1 96.19 93 LYS A O 1
ATOM 721 N N . GLU A 1 94 ? 15.102 10.43 -16.781 1 95 94 GLU A N 1
ATOM 722 C CA . GLU A 1 94 ? 15.086 9.789 -18.094 1 95 94 GLU A CA 1
ATOM 723 C C . GLU A 1 94 ? 14.281 8.5 -18.078 1 95 94 GLU A C 1
ATOM 725 O O . GLU A 1 94 ? 13.469 8.258 -18.969 1 95 94 GLU A O 1
ATOM 730 N N . TYR A 1 95 ? 14.5 7.672 -17.078 1 94.75 95 TYR A N 1
ATOM 731 C CA . TYR A 1 95 ? 13.797 6.398 -16.969 1 94.75 95 TYR A CA 1
ATOM 732 C C . TYR A 1 95 ? 12.289 6.621 -16.859 1 94.75 95 TYR A C 1
ATOM 734 O O . TYR A 1 95 ? 11.5 5.902 -17.469 1 94.75 95 TYR A O 1
ATOM 742 N N . GLU A 1 96 ? 11.875 7.578 -16 1 94.81 96 GLU A N 1
ATOM 743 C CA . GLU A 1 96 ? 10.461 7.875 -15.812 1 94.81 96 GLU A CA 1
ATOM 744 C C . GLU A 1 96 ? 9.789 8.258 -17.125 1 94.81 96 GLU A C 1
ATOM 746 O O . GLU A 1 96 ? 8.688 7.801 -17.438 1 94.81 96 GLU A O 1
ATOM 751 N N . ARG A 1 97 ? 10.414 9.047 -17.891 1 90.56 97 ARG A N 1
ATOM 752 C CA . ARG A 1 97 ? 9.859 9.523 -19.156 1 90.56 97 ARG A CA 1
ATOM 753 C C . ARG A 1 97 ? 9.781 8.398 -20.188 1 90.56 97 ARG A C 1
ATOM 755 O O . ARG A 1 97 ? 8.758 8.219 -20.844 1 90.56 97 ARG A O 1
ATOM 762 N N . GLU A 1 98 ? 10.867 7.613 -20.234 1 90 98 GLU A N 1
ATOM 763 C CA . GLU A 1 98 ? 10.969 6.562 -21.234 1 90 98 GLU A CA 1
ATOM 764 C C . GLU A 1 98 ? 10 5.418 -20.938 1 90 98 GLU A C 1
ATOM 766 O O . GLU A 1 98 ? 9.523 4.754 -21.859 1 90 98 GLU A O 1
ATOM 771 N N . ASN A 1 99 ? 9.688 5.262 -19.703 1 90.12 99 ASN A N 1
ATOM 772 C CA . ASN A 1 99 ? 8.914 4.082 -19.328 1 90.12 99 ASN A CA 1
ATOM 773 C C . ASN A 1 99 ? 7.539 4.461 -18.797 1 90.12 99 ASN A C 1
ATOM 775 O O . ASN A 1 99 ? 6.789 3.598 -18.328 1 90.12 99 ASN A O 1
ATOM 779 N N . PHE A 1 100 ? 7.191 5.824 -18.844 1 90.19 100 PHE A N 1
ATOM 780 C CA . PHE A 1 100 ? 5.934 6.305 -18.281 1 90.19 100 PHE A CA 1
ATOM 781 C C . PHE A 1 100 ? 5.723 5.766 -16.875 1 90.19 100 PHE A C 1
ATOM 783 O O . PHE A 1 100 ? 4.688 5.164 -16.578 1 90.19 100 PHE A O 1
ATOM 790 N N . ALA A 1 101 ? 6.766 6.074 -16.047 1 94.31 101 ALA A N 1
ATOM 791 C CA . ALA A 1 101 ? 6.781 5.559 -14.68 1 94.31 101 ALA A CA 1
ATOM 792 C C . ALA A 1 101 ? 6.895 6.691 -13.664 1 94.31 101 ALA A C 1
ATOM 794 O O . ALA A 1 101 ? 7.207 7.828 -14.031 1 94.31 101 ALA A O 1
ATOM 795 N N . LYS A 1 102 ? 6.523 6.488 -12.508 1 96.69 102 LYS A N 1
ATOM 796 C CA . LYS A 1 102 ? 6.688 7.359 -11.352 1 96.69 102 LYS A CA 1
ATOM 797 C C . LYS A 1 102 ? 7.398 6.633 -10.211 1 96.69 102 LYS A C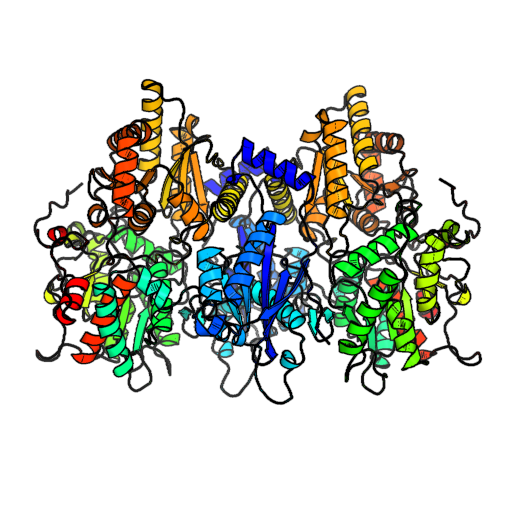 1
ATOM 799 O O . LYS A 1 102 ? 6.887 5.641 -9.688 1 96.69 102 LYS A O 1
ATOM 804 N N . PHE A 1 103 ? 8.625 7.059 -9.867 1 97.88 103 PHE A N 1
ATOM 805 C CA . PHE A 1 103 ? 9.289 6.523 -8.688 1 97.88 103 PHE A CA 1
ATOM 806 C C . PHE A 1 103 ? 8.688 7.109 -7.414 1 97.88 103 PHE A C 1
ATOM 808 O O . PHE A 1 103 ? 8.539 8.328 -7.293 1 97.88 103 PHE A O 1
ATOM 815 N N . ILE A 1 104 ? 8.344 6.262 -6.461 1 97.5 104 ILE A N 1
ATOM 816 C CA . ILE A 1 104 ? 7.691 6.672 -5.227 1 97.5 104 ILE A CA 1
ATOM 817 C C . ILE A 1 104 ? 8.734 6.875 -4.133 1 97.5 104 ILE A C 1
ATOM 819 O O . ILE A 1 104 ? 8.719 7.895 -3.434 1 97.5 104 ILE A O 1
ATOM 823 N N . GLY A 1 105 ? 9.531 5.938 -3.965 1 97.81 105 GLY A N 1
ATOM 824 C CA . GLY A 1 105 ? 10.57 5.965 -2.945 1 97.81 105 GLY A CA 1
ATOM 825 C C . GLY A 1 105 ? 11.906 5.445 -3.439 1 97.81 105 GLY A C 1
ATOM 826 O O . GLY A 1 105 ? 11.961 4.715 -4.43 1 97.81 105 GLY A O 1
ATOM 827 N N . ALA A 1 106 ? 12.992 5.793 -2.771 1 98.5 106 ALA A N 1
ATOM 828 C CA . ALA A 1 106 ? 14.344 5.324 -3.059 1 98.5 106 ALA A CA 1
ATOM 829 C C . ALA A 1 106 ? 15.078 4.941 -1.776 1 98.5 106 ALA A C 1
ATOM 831 O O . ALA A 1 106 ? 15.195 5.758 -0.858 1 98.5 106 ALA A O 1
ATOM 832 N N . GLY A 1 107 ? 15.477 3.719 -1.725 1 97.88 107 GLY A N 1
ATOM 833 C CA . GLY A 1 107 ? 16.297 3.277 -0.613 1 97.88 107 GLY A CA 1
ATOM 834 C C . GLY A 1 107 ? 17.797 3.434 -0.876 1 97.88 107 GLY A C 1
ATOM 835 O O . GLY A 1 107 ? 18.266 3.172 -1.985 1 97.88 107 GLY A O 1
ATOM 836 N N . LEU A 1 108 ? 18.578 3.914 0.078 1 97.19 108 LEU A N 1
ATOM 837 C CA . LEU A 1 108 ? 20.031 4.02 -0.035 1 97.19 108 LEU A CA 1
ATOM 838 C C . LEU A 1 108 ? 20.688 3.779 1.314 1 97.19 108 LEU A C 1
ATOM 840 O O . LEU A 1 108 ? 20.109 4.062 2.361 1 97.19 108 LEU A O 1
ATOM 844 N N . PRO A 1 109 ? 21.875 3.207 1.327 1 94.75 109 PRO A N 1
ATOM 845 C CA . PRO A 1 109 ? 22.594 2.988 2.586 1 94.75 109 PRO A CA 1
ATOM 846 C C . PRO A 1 109 ? 23.141 4.281 3.188 1 94.75 109 PRO A C 1
ATOM 848 O O . PRO A 1 109 ? 23.375 5.254 2.463 1 94.75 109 PRO A O 1
ATOM 851 N N . MET A 1 110 ? 23.375 4.27 4.398 1 92.31 110 MET A N 1
ATOM 852 C CA . MET A 1 110 ? 23.891 5.434 5.117 1 92.31 110 MET A CA 1
ATOM 853 C C . MET A 1 110 ? 25.219 5.895 4.527 1 92.31 110 MET A C 1
ATOM 855 O O . MET A 1 110 ? 25.516 7.09 4.504 1 92.31 110 MET A O 1
ATOM 859 N N . THR A 1 111 ? 26.016 5.02 4.043 1 90.19 111 THR A N 1
ATOM 860 C CA . THR A 1 111 ? 27.328 5.352 3.486 1 90.19 111 THR A CA 1
ATOM 861 C C . THR A 1 111 ? 27.188 6.246 2.26 1 90.19 111 THR A C 1
ATOM 863 O O . THR A 1 111 ? 28 7.145 2.043 1 90.19 111 THR A O 1
ATOM 866 N N . LEU A 1 112 ? 26.203 5.949 1.517 1 92.06 112 LEU A N 1
ATOM 867 C CA . LEU A 1 112 ? 25.984 6.75 0.315 1 92.06 112 LEU A CA 1
ATOM 868 C C . LEU A 1 112 ? 25.562 8.172 0.675 1 92.06 112 LEU A C 1
ATOM 870 O O . LEU A 1 112 ? 25.906 9.117 -0.035 1 92.06 112 LEU A O 1
ATOM 874 N N . LYS A 1 113 ? 24.828 8.297 1.711 1 87.25 113 LYS A N 1
ATOM 875 C CA . LYS A 1 113 ? 24.422 9.617 2.168 1 87.25 113 LYS A CA 1
ATOM 876 C C . LYS A 1 113 ? 25.625 10.508 2.441 1 87.25 113 LYS A C 1
ATOM 878 O O . LYS A 1 113 ? 25.594 11.711 2.193 1 87.25 113 LYS A O 1
ATOM 883 N N . TYR A 1 114 ? 26.719 9.914 2.818 1 85.69 114 TYR A N 1
ATOM 884 C CA . TYR A 1 114 ? 27.938 10.664 3.084 1 85.69 114 TYR A CA 1
ATOM 885 C C . TYR A 1 114 ? 28.719 10.922 1.794 1 85.69 114 TYR A C 1
ATOM 887 O O . TYR A 1 114 ? 29.328 11.984 1.636 1 85.69 114 TYR A O 1
ATOM 895 N N . MET A 1 115 ? 28.672 9.977 0.894 1 88.12 115 MET A N 1
ATOM 896 C CA . MET A 1 115 ? 29.359 10.102 -0.391 1 88.12 115 MET A CA 1
ATOM 897 C C . MET A 1 115 ? 28.688 11.172 -1.256 1 88.12 115 MET A C 1
ATOM 899 O O . MET A 1 115 ? 29.344 11.82 -2.068 1 88.12 115 MET A O 1
ATOM 903 N N . SER A 1 116 ? 27.469 11.273 -1.098 1 93.56 116 SER A N 1
ATOM 904 C CA . SER A 1 116 ? 26.641 12.188 -1.869 1 93.56 116 SER A CA 1
ATOM 905 C C . SER A 1 116 ? 25.672 12.961 -0.968 1 93.56 116 SER A C 1
ATOM 907 O O . SER A 1 116 ? 24.5 12.594 -0.857 1 93.56 116 SER A O 1
ATOM 909 N N . PRO A 1 117 ? 26.094 14.031 -0.452 1 92.31 117 PRO A N 1
ATOM 910 C CA . PRO A 1 117 ? 25.359 14.711 0.626 1 92.31 117 PRO A CA 1
ATOM 911 C C . PRO A 1 117 ? 24.047 15.32 0.156 1 92.31 117 PRO A C 1
ATOM 913 O O . PRO A 1 117 ? 23.172 15.602 0.972 1 92.31 117 PRO A O 1
ATOM 916 N N . THR A 1 118 ? 23.859 15.547 -1.169 1 95.5 118 THR A N 1
ATOM 917 C CA . THR A 1 118 ? 22.656 16.234 -1.63 1 95.5 118 THR A CA 1
ATOM 918 C C . THR A 1 118 ? 21.672 15.258 -2.25 1 95.5 118 THR A C 1
ATOM 920 O O . THR A 1 118 ? 20.562 15.641 -2.639 1 95.5 118 THR A O 1
ATOM 923 N N . ILE A 1 119 ? 22 14.016 -2.293 1 97.19 119 ILE A N 1
ATOM 924 C CA . ILE A 1 119 ? 21.234 13.047 -3.078 1 97.19 119 ILE A CA 1
ATOM 925 C C . ILE A 1 119 ? 19.828 12.922 -2.512 1 97.19 119 ILE A C 1
ATOM 927 O O . ILE A 1 119 ? 18.844 12.891 -3.264 1 97.19 119 ILE A O 1
ATOM 931 N N . CYS A 1 120 ? 19.656 12.898 -1.223 1 97.81 120 CYS A N 1
ATOM 932 C CA . CYS A 1 120 ? 18.359 12.695 -0.611 1 97.81 120 CYS A CA 1
ATOM 933 C C . CYS A 1 120 ? 17.438 13.891 -0.856 1 97.81 120 CYS A C 1
ATOM 935 O O . CYS A 1 120 ? 16.297 13.719 -1.279 1 97.81 120 CYS A O 1
ATOM 937 N N . SER A 1 121 ? 17.938 15.109 -0.583 1 97.44 121 SER A N 1
ATOM 938 C CA . SER A 1 121 ? 17.109 16.297 -0.777 1 97.44 121 SER A CA 1
ATOM 939 C C . SER A 1 121 ? 16.75 16.5 -2.246 1 97.44 121 SER A C 1
ATOM 941 O O . SER A 1 121 ? 15.641 16.922 -2.568 1 97.44 121 SER A O 1
ATOM 943 N N . ARG A 1 122 ? 17.672 16.156 -3.145 1 97.69 122 ARG A N 1
ATOM 944 C CA . ARG A 1 122 ? 17.422 16.344 -4.57 1 97.69 122 ARG A CA 1
ATOM 945 C C . ARG A 1 122 ? 16.422 15.32 -5.094 1 97.69 122 ARG A C 1
ATOM 947 O O . ARG A 1 122 ? 15.594 15.641 -5.945 1 97.69 122 ARG A O 1
ATOM 954 N N . LEU A 1 123 ? 16.516 14.055 -4.598 1 98.38 123 LEU A N 1
ATOM 955 C CA . LEU A 1 123 ? 15.5 13.07 -4.938 1 98.38 123 LEU A CA 1
ATOM 956 C C . LEU A 1 123 ? 14.109 13.586 -4.582 1 98.38 123 LEU A C 1
ATOM 958 O O . LEU A 1 123 ? 13.172 13.453 -5.375 1 98.38 123 LEU A O 1
ATOM 962 N N . TRP A 1 124 ? 14.008 14.227 -3.471 1 98.38 124 TRP A N 1
ATOM 963 C CA . TRP A 1 124 ? 12.727 14.711 -2.977 1 98.38 124 TRP A CA 1
ATOM 964 C C . TRP A 1 124 ? 12.305 15.977 -3.711 1 98.38 124 TRP A C 1
ATOM 966 O O . TRP A 1 124 ? 11.203 16.047 -4.262 1 98.38 124 TRP A O 1
ATOM 976 N N . LEU A 1 125 ? 13.109 16.953 -3.777 1 98.12 125 LEU A N 1
ATOM 977 C CA . LEU A 1 125 ? 12.734 18.281 -4.227 1 98.12 125 LEU A CA 1
ATOM 978 C C . LEU A 1 125 ? 12.695 18.359 -5.75 1 98.12 125 LEU A C 1
ATOM 980 O O . LEU A 1 125 ? 11.898 19.109 -6.32 1 98.12 125 LEU A O 1
ATOM 984 N N . GLU A 1 126 ? 13.516 17.531 -6.453 1 97.62 126 GLU A N 1
ATOM 985 C CA . GLU A 1 126 ? 13.602 17.641 -7.906 1 97.62 126 GLU A CA 1
ATOM 986 C C . GLU A 1 126 ? 12.758 16.562 -8.594 1 97.62 126 GLU A C 1
ATOM 988 O O . GLU A 1 126 ? 12.273 16.766 -9.703 1 97.62 126 GLU A O 1
ATOM 993 N N . THR A 1 127 ? 12.609 15.367 -7.895 1 97.94 127 THR A N 1
ATOM 994 C CA . THR A 1 127 ? 11.969 14.266 -8.602 1 97.94 127 THR A CA 1
ATOM 995 C C . THR A 1 127 ? 10.797 13.719 -7.793 1 97.94 127 THR A C 1
ATOM 997 O O . THR A 1 127 ? 10.125 12.773 -8.219 1 97.94 127 THR A O 1
ATOM 1000 N N . ASP A 1 128 ? 10.5 14.328 -6.656 1 98.25 128 ASP A N 1
ATOM 1001 C CA . ASP A 1 128 ? 9.367 13.938 -5.824 1 98.25 128 ASP A CA 1
ATOM 1002 C C . ASP A 1 128 ? 9.484 12.477 -5.391 1 98.25 128 ASP A C 1
ATOM 1004 O O . ASP A 1 128 ? 8.484 11.758 -5.34 1 98.25 128 ASP A O 1
ATOM 1008 N N . ILE A 1 129 ? 10.688 11.992 -5.133 1 98.38 129 ILE A N 1
ATOM 1009 C CA . ILE A 1 129 ? 10.961 10.648 -4.633 1 98.38 129 ILE A CA 1
ATOM 1010 C C . ILE A 1 129 ? 11.336 10.719 -3.152 1 98.38 129 ILE A C 1
ATOM 1012 O O . ILE A 1 129 ? 12.219 11.492 -2.766 1 98.38 129 ILE A O 1
ATOM 1016 N N . VAL A 1 130 ? 10.68 9.984 -2.299 1 98.06 130 VAL A N 1
ATOM 1017 C CA . VAL A 1 130 ? 10.992 9.977 -0.873 1 98.06 130 VAL A CA 1
ATOM 1018 C C . VAL A 1 130 ? 12.234 9.133 -0.623 1 98.06 130 VAL A C 1
ATOM 1020 O O . VAL A 1 130 ? 12.227 7.918 -0.848 1 98.06 130 VAL A O 1
ATOM 1023 N N . PRO A 1 131 ? 13.305 9.727 -0.172 1 98.25 131 PRO A N 1
ATOM 1024 C CA . PRO A 1 131 ? 14.492 8.93 0.147 1 98.25 131 PRO A CA 1
ATOM 1025 C C . PRO A 1 131 ? 14.375 8.211 1.487 1 98.25 131 PRO A C 1
ATOM 1027 O O . PRO A 1 131 ? 13.883 8.781 2.463 1 98.25 131 PRO A O 1
ATOM 1030 N N . ILE A 1 132 ? 14.695 7.004 1.554 1 97.81 132 ILE A N 1
ATOM 1031 C CA . ILE A 1 132 ? 14.766 6.219 2.781 1 97.81 132 ILE A CA 1
ATOM 1032 C C . ILE A 1 132 ? 16.203 5.758 3.018 1 97.81 132 ILE A C 1
ATOM 1034 O O . ILE A 1 132 ? 16.734 4.934 2.268 1 97.81 132 ILE A O 1
ATOM 1038 N N . VAL A 1 133 ? 16.797 6.25 4.066 1 97 133 VAL A N 1
ATOM 1039 C CA . VAL A 1 133 ? 18.172 5.883 4.398 1 97 133 VAL A CA 1
ATOM 1040 C C . VAL A 1 133 ? 18.172 4.707 5.371 1 97 133 VAL A C 1
ATOM 1042 O O . VAL A 1 133 ? 17.594 4.793 6.457 1 97 133 VAL A O 1
ATOM 1045 N N . ILE A 1 134 ? 18.766 3.717 4.977 1 92.19 134 ILE A N 1
ATOM 1046 C CA . ILE A 1 134 ? 18.703 2.469 5.73 1 92.19 134 ILE A CA 1
ATOM 1047 C C . ILE A 1 134 ? 20.094 2.1 6.238 1 92.19 134 ILE A C 1
ATOM 1049 O O . ILE A 1 134 ? 21.078 2.18 5.496 1 92.19 134 ILE A O 1
ATOM 1053 N N . ARG A 1 135 ? 20.062 1.933 7.566 1 78.81 135 ARG A N 1
ATOM 1054 C CA . ARG A 1 135 ? 21.312 1.404 8.125 1 78.81 135 ARG A CA 1
ATOM 1055 C C . ARG A 1 135 ? 21.422 -0.094 7.871 1 78.81 135 ARG A C 1
ATOM 1057 O O . ARG A 1 135 ? 20.484 -0.85 8.125 1 78.81 135 ARG A O 1
ATOM 1064 N N . PRO A 1 136 ? 22.344 -0.334 7.211 1 61.5 136 PRO A N 1
ATOM 1065 C CA . PRO A 1 136 ? 22.469 -1.772 6.965 1 61.5 136 PRO A CA 1
ATOM 1066 C C . PRO A 1 136 ? 22.406 -2.6 8.25 1 61.5 136 PRO A C 1
ATOM 1068 O O . PRO A 1 136 ? 22.781 -2.117 9.32 1 61.5 136 PRO A O 1
ATOM 1071 N N . ASP A 1 137 ? 21.469 -3.383 8.789 1 52.66 137 ASP A N 1
ATOM 1072 C CA . ASP A 1 137 ? 21.203 -4.223 9.953 1 52.66 137 ASP A CA 1
ATOM 1073 C C . ASP A 1 137 ? 22.453 -4.383 10.805 1 52.66 137 ASP A C 1
ATOM 1075 O O . ASP A 1 137 ? 23.578 -4.242 10.305 1 52.66 137 ASP A O 1
ATOM 1079 N N . ASP A 1 138 ? 22.344 -4.41 12.305 1 44.31 138 ASP A N 1
ATOM 1080 C CA . ASP A 1 138 ? 23.297 -4.668 13.375 1 44.31 138 ASP A CA 1
ATOM 1081 C C . ASP A 1 138 ? 24.531 -5.402 12.836 1 44.31 138 ASP A C 1
ATOM 1083 O O . ASP A 1 138 ? 24.406 -6.316 12.016 1 44.31 138 ASP A O 1
ATOM 1087 N N . GLU A 1 139 ? 25.797 -4.957 13.258 1 41.19 139 GLU A N 1
ATOM 1088 C CA . GLU A 1 139 ? 27.188 -5.004 13.719 1 41.19 139 GLU A CA 1
ATOM 1089 C C . GLU A 1 139 ? 27.484 -6.316 14.438 1 41.19 139 GLU A C 1
ATOM 1091 O O . GLU A 1 139 ? 28.562 -6.48 15.016 1 41.19 139 GLU A O 1
ATOM 1096 N N . HIS A 1 140 ? 26.672 -6.914 15.219 1 42.03 140 HIS A N 1
ATOM 1097 C CA . HIS A 1 140 ? 27.484 -7.777 16.062 1 42.03 140 HIS A CA 1
ATOM 1098 C C . HIS A 1 140 ? 28.703 -8.305 15.312 1 42.03 140 HIS A C 1
ATOM 1100 O O . HIS A 1 140 ? 29.812 -7.793 15.484 1 42.03 140 HIS A O 1
ATOM 1106 N N . LYS A 1 141 ? 28.969 -9.867 15.492 1 41.53 141 LYS A N 1
ATOM 1107 C CA . LYS A 1 141 ? 30.203 -10.625 15.438 1 41.53 141 LYS A CA 1
ATOM 1108 C C . LYS A 1 141 ? 30.812 -10.586 14.031 1 41.53 141 LYS A C 1
ATOM 1110 O O . LYS A 1 141 ? 32 -10.289 13.875 1 41.53 141 LYS A O 1
ATOM 1115 N N . GLU A 1 142 ? 30.484 -11.477 13.109 1 38.22 142 GLU A N 1
ATOM 1116 C CA . GLU A 1 142 ? 31.391 -11.953 12.07 1 38.22 142 GLU A CA 1
ATOM 1117 C C . GLU A 1 142 ? 31.422 -10.992 10.883 1 38.22 142 GLU A C 1
ATOM 1119 O O . GLU A 1 142 ? 30.484 -10.227 10.672 1 38.22 142 GLU A O 1
ATOM 1124 N N . LYS A 1 143 ? 32.375 -10.766 10.008 1 45.91 143 LYS A N 1
ATOM 1125 C CA . LYS A 1 143 ? 32.688 -10.18 8.711 1 45.91 143 LYS A CA 1
ATOM 1126 C C . LYS A 1 143 ? 31.406 -9.977 7.879 1 45.91 143 LYS A C 1
ATOM 1128 O O . LYS A 1 143 ? 30.797 -10.953 7.445 1 45.91 143 LYS A O 1
ATOM 1133 N N . THR A 1 144 ? 30.5 -8.828 7.902 1 54.19 144 THR A N 1
ATOM 1134 C CA . THR A 1 144 ? 29.062 -8.57 7.707 1 54.19 144 THR A CA 1
ATOM 1135 C C . THR A 1 144 ? 28.656 -8.875 6.27 1 54.19 144 THR A C 1
ATOM 1137 O O . THR A 1 144 ? 29.438 -8.664 5.336 1 54.19 144 THR A O 1
ATOM 1140 N N . PHE A 1 145 ? 27.594 -9.594 6.004 1 62.03 145 PHE A N 1
ATOM 1141 C CA . PHE A 1 145 ? 26.891 -10 4.793 1 62.03 145 PHE A CA 1
ATOM 1142 C C . PHE A 1 145 ? 26.703 -8.82 3.848 1 62.03 145 PHE A C 1
ATOM 1144 O O . PHE A 1 145 ? 26.766 -8.984 2.627 1 62.03 145 PHE A O 1
ATOM 1151 N N . TRP A 1 146 ? 26.844 -7.59 4.316 1 67.94 146 TRP A N 1
ATOM 1152 C CA . TRP A 1 146 ? 26.641 -6.422 3.469 1 67.94 146 TRP A CA 1
ATOM 1153 C C . TRP A 1 146 ? 27.891 -6.137 2.633 1 67.94 146 TRP A C 1
ATOM 1155 O O . TRP A 1 146 ? 27.797 -5.871 1.434 1 67.94 146 TRP A O 1
ATOM 1165 N N . ASP A 1 147 ? 29.016 -6.234 3.277 1 69.06 147 ASP A N 1
ATOM 1166 C CA . ASP A 1 147 ? 30.266 -5.926 2.576 1 69.06 147 ASP A CA 1
ATOM 1167 C C . ASP A 1 147 ? 30.594 -6.996 1.537 1 69.06 147 ASP A C 1
ATOM 1169 O O . ASP A 1 147 ? 31.359 -6.75 0.606 1 69.06 147 ASP A O 1
ATOM 1173 N N . ALA A 1 148 ? 29.953 -8.125 1.803 1 69.5 148 ALA A N 1
ATOM 1174 C CA . ALA A 1 148 ? 30.156 -9.234 0.872 1 69.5 148 ALA A CA 1
ATOM 1175 C C . ALA A 1 148 ? 29.297 -9.07 -0.376 1 69.5 148 ALA A C 1
ATOM 1177 O O . ALA A 1 148 ? 29.562 -9.68 -1.41 1 69.5 148 ALA A O 1
ATOM 1178 N N . LYS A 1 149 ? 28.344 -8.086 -0.271 1 75.75 149 LYS A N 1
ATOM 1179 C CA . LYS A 1 149 ? 27.453 -7.891 -1.408 1 75.75 149 LYS A CA 1
ATOM 1180 C C . LYS A 1 149 ? 28.109 -7.008 -2.471 1 75.75 149 LYS A C 1
ATOM 1182 O O . LYS A 1 149 ? 28.781 -6.035 -2.145 1 75.75 149 LYS A O 1
ATOM 1187 N N . ARG A 1 150 ? 27.844 -7.367 -3.674 1 84.94 150 ARG A N 1
ATOM 1188 C CA . ARG A 1 150 ? 28.188 -6.469 -4.77 1 84.94 150 ARG A CA 1
ATOM 1189 C C . ARG A 1 150 ? 27.312 -5.219 -4.746 1 84.94 150 ARG A C 1
ATOM 1191 O O . ARG A 1 150 ? 26.25 -5.207 -4.129 1 84.94 150 ARG A O 1
ATOM 1198 N N . VAL A 1 151 ? 27.781 -4.199 -5.359 1 89.75 151 VAL A N 1
ATOM 1199 C CA . VAL A 1 151 ? 27.094 -2.91 -5.312 1 89.75 151 VAL A CA 1
ATOM 1200 C C . VAL A 1 151 ? 25.703 -3.043 -5.906 1 89.75 151 VAL A C 1
ATOM 1202 O O . VAL A 1 151 ? 24.766 -2.385 -5.453 1 89.75 151 VAL A O 1
ATOM 1205 N N . ASP A 1 152 ? 25.547 -3.863 -6.918 1 88.12 152 ASP A N 1
ATOM 1206 C CA . ASP A 1 152 ? 24.234 -4.074 -7.512 1 88.12 152 ASP A CA 1
ATOM 1207 C C . ASP A 1 152 ? 23.312 -4.828 -6.551 1 88.12 152 ASP A C 1
ATOM 1209 O O . ASP A 1 152 ? 22.109 -4.562 -6.5 1 88.12 152 ASP A O 1
ATOM 1213 N N . GLU A 1 153 ? 23.844 -5.762 -5.809 1 87 153 GLU A N 1
ATOM 1214 C CA . GLU A 1 153 ? 23.078 -6.473 -4.789 1 87 153 GLU A CA 1
ATOM 1215 C C . GLU A 1 153 ? 22.672 -5.535 -3.658 1 87 153 GLU A C 1
ATOM 1217 O O . GLU A 1 153 ? 21.578 -5.676 -3.1 1 87 153 GLU A O 1
ATOM 1222 N N . GLN A 1 154 ? 23.594 -4.664 -3.379 1 90.44 154 GLN A N 1
ATOM 1223 C CA . GLN A 1 154 ? 23.281 -3.666 -2.361 1 90.44 154 GLN A CA 1
ATOM 1224 C C . GLN A 1 154 ? 22.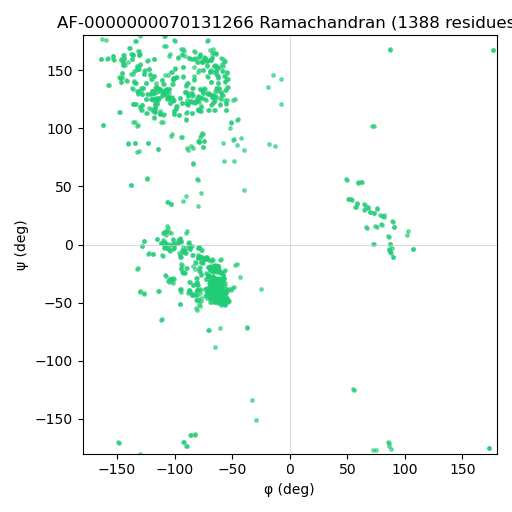109 -2.793 -2.795 1 90.44 154 GLN A C 1
ATOM 1226 O O . GLN A 1 154 ? 21.188 -2.549 -2.012 1 90.44 154 GLN A O 1
ATOM 1231 N N . ALA A 1 155 ? 22.172 -2.381 -4.016 1 93.88 155 ALA A N 1
ATOM 1232 C CA . ALA A 1 155 ? 21.109 -1.539 -4.543 1 93.88 155 ALA A CA 1
ATOM 1233 C C . ALA A 1 155 ? 19.766 -2.283 -4.539 1 93.88 155 ALA A C 1
ATOM 1235 O O . ALA A 1 155 ? 18.734 -1.707 -4.203 1 93.88 155 ALA A O 1
ATOM 1236 N N . ASP A 1 156 ? 19.828 -3.486 -4.926 1 91.44 156 ASP A N 1
ATOM 1237 C CA . ASP A 1 156 ? 18.625 -4.32 -4.918 1 91.44 156 ASP A CA 1
ATOM 1238 C C . ASP A 1 156 ? 18.062 -4.445 -3.506 1 91.44 156 ASP A C 1
ATOM 1240 O O . ASP A 1 156 ? 16.844 -4.336 -3.307 1 91.44 156 ASP A O 1
ATOM 1244 N N . SER A 1 157 ? 18.922 -4.734 -2.586 1 90.31 157 SER A N 1
ATOM 1245 C CA . SER A 1 157 ? 18.531 -4.836 -1.186 1 90.31 157 SER A CA 1
ATOM 1246 C C . SER A 1 157 ? 17.906 -3.533 -0.694 1 90.31 157 SER A C 1
ATOM 1248 O O . SER A 1 157 ? 16.906 -3.551 0.026 1 90.31 157 SER A O 1
ATOM 1250 N N . MET A 1 158 ? 18.469 -2.434 -1.121 1 94.62 158 MET A N 1
ATOM 1251 C CA . MET A 1 158 ? 17.953 -1.129 -0.701 1 94.62 158 MET A CA 1
ATOM 1252 C C . MET A 1 158 ? 16.562 -0.877 -1.263 1 94.62 158 MET A C 1
ATOM 1254 O O . MET A 1 158 ? 15.719 -0.285 -0.591 1 94.62 158 MET A O 1
ATOM 1258 N N . ALA A 1 159 ? 16.312 -1.299 -2.492 1 94.62 159 ALA A N 1
ATOM 1259 C CA . ALA A 1 159 ? 14.992 -1.148 -3.08 1 94.62 159 ALA A CA 1
ATOM 1260 C C . ALA A 1 159 ? 13.953 -1.944 -2.297 1 94.62 159 ALA A C 1
ATOM 1262 O O . ALA A 1 159 ? 12.875 -1.433 -1.984 1 94.62 159 ALA A O 1
ATOM 1263 N N . ARG A 1 160 ? 14.242 -3.148 -1.979 1 90.69 160 ARG A N 1
ATOM 1264 C CA . ARG A 1 160 ? 13.32 -4.02 -1.253 1 90.69 160 ARG A CA 1
ATOM 1265 C C . ARG A 1 160 ? 13.031 -3.471 0.14 1 90.69 160 ARG A C 1
ATOM 1267 O O . ARG A 1 160 ? 11.891 -3.49 0.594 1 90.69 160 ARG A O 1
ATOM 1274 N N . LYS A 1 161 ? 14.094 -3.057 0.774 1 91.5 161 LYS A N 1
ATOM 1275 C CA . LYS A 1 161 ? 13.922 -2.494 2.109 1 91.5 161 LYS A CA 1
ATOM 1276 C C . LYS A 1 161 ? 13.125 -1.191 2.059 1 91.5 161 LYS A C 1
ATOM 1278 O O . LYS A 1 161 ? 12.336 -0.902 2.961 1 91.5 161 LYS A O 1
ATOM 1283 N N . CYS A 1 162 ? 13.359 -0.439 1.046 1 94.94 162 CYS A N 1
ATOM 1284 C CA . CYS A 1 162 ? 12.633 0.813 0.872 1 94.94 162 CYS A CA 1
ATOM 1285 C C . CYS A 1 162 ? 11.133 0.569 0.802 1 94.94 162 CYS A C 1
ATOM 1287 O O . CYS A 1 162 ? 10.352 1.273 1.447 1 94.94 162 CYS A O 1
ATOM 1289 N N . ILE A 1 163 ? 10.719 -0.409 0.079 1 93.25 163 ILE A N 1
ATOM 1290 C CA . ILE A 1 163 ? 9.312 -0.731 -0.145 1 93.25 163 ILE A CA 1
ATOM 1291 C C . ILE A 1 163 ? 8.625 -0.992 1.192 1 93.25 163 ILE A C 1
ATOM 1293 O O . ILE A 1 163 ? 7.457 -0.631 1.379 1 93.25 163 ILE A O 1
ATOM 1297 N N . MET A 1 164 ? 9.312 -1.472 2.158 1 89.44 164 MET A N 1
ATOM 1298 C CA . MET A 1 164 ? 8.758 -1.859 3.453 1 89.44 164 MET A CA 1
ATOM 1299 C C . MET A 1 164 ? 8.383 -0.63 4.27 1 89.44 164 MET A C 1
ATOM 1301 O O . MET A 1 164 ? 7.672 -0.741 5.273 1 89.44 164 MET A O 1
ATOM 1305 N N . HIS A 1 165 ? 8.766 0.48 3.854 1 92.56 165 HIS A N 1
ATOM 1306 C CA . HIS A 1 165 ? 8.469 1.704 4.59 1 92.56 165 HIS A CA 1
ATOM 1307 C C . HIS A 1 165 ? 7.246 2.412 4.023 1 92.56 165 HIS A C 1
ATOM 1309 O O . HIS A 1 165 ? 6.848 3.469 4.523 1 92.56 165 HIS A O 1
ATOM 1315 N N . PHE A 1 166 ? 6.625 1.863 3.018 1 91.88 166 PHE A N 1
ATOM 1316 C CA . PHE A 1 166 ? 5.445 2.457 2.398 1 91.88 166 PHE A CA 1
ATOM 1317 C C . PHE A 1 166 ? 4.227 1.559 2.578 1 91.88 166 PHE A C 1
ATOM 1319 O O . PHE A 1 166 ? 4.336 0.334 2.49 1 91.88 166 PHE A O 1
ATOM 1326 N N . GLY A 1 167 ? 3.152 2.162 2.902 1 84.88 167 GLY A N 1
ATOM 1327 C CA . GLY A 1 167 ? 1.906 1.431 3.072 1 84.88 167 GLY A CA 1
ATOM 1328 C C . GLY A 1 167 ? 1.079 1.357 1.802 1 84.88 167 GLY A C 1
ATOM 1329 O O . GLY A 1 167 ? 1.555 1.72 0.724 1 84.88 167 GLY A O 1
ATOM 1330 N N . PRO A 1 168 ? -0.155 0.901 1.918 1 80.5 168 PRO A N 1
ATOM 1331 C CA . PRO A 1 168 ? -1.054 0.721 0.775 1 80.5 168 PRO A CA 1
ATOM 1332 C C . PRO A 1 168 ? -1.372 2.033 0.062 1 80.5 168 PRO A C 1
ATOM 1334 O O . PRO A 1 168 ? -1.745 2.027 -1.113 1 80.5 168 PRO A O 1
ATOM 1337 N N . SER A 1 169 ? -1.205 3.129 0.699 1 78.75 169 SER A N 1
ATOM 1338 C CA . SER A 1 169 ? -1.486 4.43 0.097 1 78.75 169 SER A CA 1
ATOM 1339 C C . SER A 1 169 ? -0.275 4.957 -0.664 1 78.75 169 SER A C 1
ATOM 1341 O O . SER A 1 169 ? -0.326 6.043 -1.243 1 78.75 169 SER A O 1
ATOM 1343 N N . LEU A 1 170 ? 0.8 4.312 -0.693 1 87.81 170 LEU A N 1
ATOM 1344 C CA . LEU A 1 170 ? 2.062 4.672 -1.332 1 87.81 170 LEU A CA 1
ATOM 1345 C C . LEU A 1 170 ? 2.695 5.879 -0.645 1 87.81 170 LEU A C 1
ATOM 1347 O O . LEU A 1 170 ? 3.539 6.562 -1.231 1 87.81 170 LEU A O 1
ATOM 1351 N N . ALA A 1 171 ? 2.207 6.223 0.553 1 89.31 171 ALA A N 1
ATOM 1352 C CA . ALA A 1 171 ? 2.852 7.195 1.433 1 89.31 171 ALA A CA 1
ATOM 1353 C C . ALA A 1 171 ? 3.656 6.496 2.525 1 89.31 171 ALA A C 1
ATOM 1355 O O . ALA A 1 171 ? 3.361 5.355 2.889 1 89.31 171 ALA A O 1
ATOM 1356 N N . PRO A 1 172 ? 4.695 7.133 2.988 1 91.56 172 PRO A N 1
ATOM 1357 C CA . PRO A 1 172 ? 5.453 6.52 4.082 1 91.56 172 PRO A CA 1
ATOM 1358 C C . PRO A 1 172 ? 4.586 6.219 5.301 1 91.56 172 PRO A C 1
ATOM 1360 O O . PRO A 1 172 ? 3.691 7 5.641 1 91.56 172 PRO A O 1
ATOM 1363 N N . LEU A 1 173 ? 4.852 5.164 5.973 1 89.56 173 LEU A N 1
ATOM 1364 C CA . LEU A 1 173 ? 4.109 4.754 7.16 1 89.56 173 LEU A CA 1
ATOM 1365 C C . LEU A 1 173 ? 4.359 5.715 8.312 1 89.56 173 LEU A C 1
ATOM 1367 O O . LEU A 1 173 ? 5.477 6.207 8.492 1 89.56 173 LEU A O 1
ATOM 1371 N N . LEU A 1 174 ? 3.295 5.98 9.008 1 89.69 174 LEU A N 1
ATOM 1372 C CA . LEU A 1 174 ? 3.404 6.785 10.219 1 89.69 174 LEU A CA 1
ATOM 1373 C C . LEU A 1 174 ? 3.986 5.965 11.367 1 89.69 174 LEU A C 1
ATOM 1375 O O . LEU A 1 174 ? 3.572 4.828 11.594 1 89.69 174 LEU A O 1
ATOM 1379 N N . HIS A 1 175 ? 4.984 6.539 12.086 1 89.81 175 HIS A N 1
ATOM 1380 C CA . HIS A 1 175 ? 5.637 5.836 13.188 1 89.81 175 HIS A CA 1
ATOM 1381 C C . HIS A 1 175 ? 5.41 6.551 14.516 1 89.81 175 HIS A C 1
ATOM 1383 O O . HIS A 1 175 ? 5.754 7.727 14.656 1 89.81 175 HIS A O 1
ATOM 1389 N N . VAL A 1 176 ? 4.773 5.895 15.383 1 89.5 176 VAL A N 1
ATOM 1390 C CA . VAL A 1 176 ? 4.617 6.352 16.75 1 89.5 176 VAL A CA 1
ATOM 1391 C C . VAL A 1 176 ? 5.254 5.34 17.703 1 89.5 176 VAL A C 1
ATOM 1393 O O . VAL A 1 176 ? 4.844 4.18 17.766 1 89.5 176 VAL A O 1
ATOM 1396 N N . GLY A 1 177 ? 6.281 5.723 18.391 1 84.12 177 GLY A N 1
ATOM 1397 C CA . GLY A 1 177 ? 7.027 4.832 19.25 1 84.12 177 GLY A CA 1
ATOM 1398 C C . GLY A 1 177 ? 6.441 4.73 20.656 1 84.12 177 GLY A C 1
ATOM 1399 O O . GLY A 1 177 ? 5.305 5.141 20.891 1 84.12 177 GLY A O 1
ATOM 1400 N N . PHE A 1 178 ? 7.246 4.23 21.516 1 81.06 178 PHE A N 1
ATOM 1401 C CA . PHE A 1 178 ? 6.852 4.09 22.922 1 81.06 178 PHE A CA 1
ATOM 1402 C C . PHE A 1 178 ? 6.574 5.453 23.547 1 81.06 178 PHE A C 1
ATOM 1404 O O . PHE A 1 178 ? 7.23 6.441 23.203 1 81.06 178 PHE A O 1
ATOM 1411 N N . ARG A 1 179 ? 5.566 5.508 24.453 1 89.5 179 ARG A N 1
ATOM 1412 C CA . ARG A 1 179 ? 5.156 6.707 25.172 1 89.5 179 ARG A CA 1
ATOM 1413 C C . ARG A 1 179 ? 4.43 7.68 24.25 1 89.5 179 ARG A C 1
ATOM 1415 O O . ARG A 1 179 ? 4.176 8.828 24.625 1 89.5 179 ARG A O 1
ATOM 1422 N N . GLY A 1 180 ? 4.297 7.246 22.922 1 91.19 180 GLY A N 1
ATOM 1423 C CA . GLY A 1 180 ? 3.586 8.109 22 1 91.19 180 GLY A CA 1
ATOM 1424 C C . GLY A 1 180 ? 4.492 9.094 21.297 1 91.19 180 GLY A C 1
ATOM 1425 O O . GLY A 1 180 ? 4.035 10.133 20.812 1 91.19 180 GLY A O 1
ATOM 1426 N N . ILE A 1 181 ? 5.801 8.773 21.297 1 94.88 181 ILE A N 1
ATOM 1427 C CA . ILE A 1 181 ? 6.734 9.633 20.578 1 94.88 181 ILE A CA 1
ATOM 1428 C C . ILE A 1 181 ? 6.473 9.539 19.078 1 94.88 181 ILE A C 1
ATOM 1430 O O . ILE A 1 181 ? 6.504 8.453 18.5 1 94.88 181 ILE A O 1
ATOM 1434 N N . VAL A 1 182 ? 6.16 10.633 18.453 1 95.38 182 VAL A N 1
ATOM 1435 C CA . VAL A 1 182 ? 5.969 10.641 17 1 95.38 182 VAL A CA 1
ATOM 1436 C C . VAL A 1 182 ? 7.324 10.68 16.297 1 95.38 182 VAL A C 1
ATOM 1438 O O . VAL A 1 182 ? 8.086 11.633 16.469 1 95.38 182 VAL A O 1
ATOM 1441 N N . GLN A 1 183 ? 7.594 9.641 15.594 1 94.69 183 GLN A N 1
ATOM 1442 C CA . GLN A 1 183 ? 8.852 9.555 14.859 1 94.69 183 GLN A CA 1
ATOM 1443 C C . GLN A 1 183 ? 8.672 10.023 13.414 1 94.69 183 GLN A C 1
ATOM 1445 O O . GLN A 1 183 ? 8.453 9.219 12.516 1 94.69 183 GLN A O 1
ATOM 1450 N N . THR A 1 184 ? 8.922 11.258 13.25 1 94 184 THR A N 1
ATOM 1451 C CA . THR A 1 184 ? 8.648 11.938 11.992 1 94 184 THR A CA 1
ATOM 1452 C C . THR A 1 184 ? 9.508 11.359 10.867 1 94 184 THR A C 1
ATOM 1454 O O . THR A 1 184 ? 10.562 10.773 11.125 1 94 184 THR A O 1
ATOM 1457 N N . ASP A 1 185 ? 9.023 11.469 9.633 1 93.19 185 ASP A N 1
ATOM 1458 C CA . ASP A 1 185 ? 9.734 11.125 8.406 1 93.19 185 ASP A CA 1
ATOM 1459 C C . ASP A 1 185 ? 10.141 9.656 8.398 1 93.19 185 ASP A C 1
ATOM 1461 O O . ASP A 1 185 ? 11.32 9.328 8.219 1 93.19 185 ASP A O 1
ATOM 1465 N N . ALA A 1 186 ? 9.203 8.812 8.617 1 91.25 186 ALA A N 1
ATOM 1466 C CA . ALA A 1 186 ? 9.352 7.363 8.539 1 91.25 186 ALA A CA 1
ATOM 1467 C C . ALA A 1 186 ? 10.359 6.863 9.57 1 91.25 186 ALA A C 1
ATOM 1469 O O . ALA A 1 186 ? 11.32 6.168 9.227 1 91.25 186 ALA A O 1
ATOM 1470 N N . GLY A 1 187 ? 10.164 7.207 10.805 1 90.25 187 GLY A N 1
ATOM 1471 C CA . GLY A 1 187 ? 11.07 6.809 11.867 1 90.25 187 GLY A CA 1
ATOM 1472 C C . GLY A 1 187 ? 12.414 7.508 11.789 1 90.25 187 GLY A C 1
ATOM 1473 O O . GLY A 1 187 ? 13.453 6.906 12.07 1 90.25 187 GLY A O 1
ATOM 1474 N N . PHE A 1 188 ? 12.43 8.688 11.242 1 92 188 PHE A N 1
ATOM 1475 C CA . PHE A 1 188 ? 13.594 9.555 11.102 1 92 188 PHE A CA 1
ATOM 1476 C C . PHE A 1 188 ? 14.531 9.023 10.023 1 92 188 PHE A C 1
ATOM 1478 O O . PHE A 1 188 ? 15.734 9.289 10.055 1 92 188 PHE A O 1
ATOM 1485 N N . ARG A 1 189 ? 14.008 8.297 9.039 1 94.31 189 ARG A N 1
ATOM 1486 C CA . ARG A 1 189 ? 14.836 7.656 8.023 1 94.31 189 ARG A CA 1
ATOM 1487 C C . ARG A 1 189 ? 14.703 8.367 6.68 1 94.31 189 ARG A C 1
ATOM 1489 O O . ARG A 1 189 ? 15.391 8.023 5.715 1 94.31 189 ARG A O 1
ATOM 1496 N N . ALA A 1 190 ? 13.875 9.352 6.617 1 96.19 190 ALA A N 1
ATOM 1497 C CA . ALA A 1 190 ? 13.641 10.047 5.352 1 96.19 190 ALA A CA 1
ATOM 1498 C C . ALA A 1 190 ? 14.133 11.484 5.418 1 96.19 190 ALA A C 1
ATOM 1500 O O . ALA A 1 190 ? 13.336 12.414 5.582 1 96.19 190 ALA A O 1
ATOM 1501 N N . PRO A 1 191 ? 15.422 11.719 5.223 1 95.75 191 PRO A N 1
ATOM 1502 C CA . PRO A 1 191 ? 15.938 13.094 5.203 1 95.75 191 PRO A CA 1
ATOM 1503 C C . PRO A 1 191 ? 15.602 13.828 3.908 1 95.75 191 PRO A C 1
ATOM 1505 O O . PRO A 1 191 ? 16.422 13.875 2.988 1 95.75 191 PRO A O 1
ATOM 1508 N N . ILE A 1 192 ? 14.578 14.57 3.861 1 96.75 192 ILE A N 1
ATOM 1509 C CA . ILE A 1 192 ? 14.039 15.109 2.615 1 96.75 192 ILE A CA 1
ATOM 1510 C C . ILE A 1 192 ? 14.594 16.516 2.383 1 96.75 192 ILE A C 1
ATOM 1512 O O . ILE A 1 192 ? 14.438 17.078 1.297 1 96.75 192 ILE A O 1
ATOM 1516 N N . ASN A 1 193 ? 15.25 17.125 3.34 1 96.06 193 ASN A N 1
ATOM 1517 C CA . ASN A 1 193 ? 15.836 18.453 3.154 1 96.06 193 ASN A CA 1
ATOM 1518 C C . ASN A 1 193 ? 17.156 18.594 3.902 1 96.06 193 ASN A C 1
ATOM 1520 O O . ASN A 1 193 ? 17.469 17.766 4.766 1 96.06 193 ASN A O 1
ATOM 1524 N N . THR A 1 194 ? 17.969 19.547 3.49 1 96.5 194 THR A N 1
ATOM 1525 C CA . THR A 1 194 ? 19.219 19.906 4.137 1 96.5 194 THR A CA 1
ATOM 1526 C C . THR A 1 194 ? 19.109 21.234 4.855 1 96.5 194 THR A C 1
ATOM 1528 O O . THR A 1 194 ? 18.094 21.922 4.742 1 96.5 194 THR A O 1
ATOM 1531 N N . ILE A 1 195 ? 20.109 21.562 5.613 1 97.38 195 ILE A N 1
ATOM 1532 C CA . ILE A 1 195 ? 20.188 22.859 6.262 1 97.38 195 ILE A CA 1
ATOM 1533 C C . ILE A 1 195 ? 20.156 23.969 5.207 1 97.38 195 ILE A C 1
ATOM 1535 O O . ILE A 1 195 ? 19.438 24.953 5.363 1 97.38 195 ILE A O 1
ATOM 1539 N N . GLN A 1 196 ? 20.844 23.734 4.129 1 96.62 196 GLN A N 1
ATOM 1540 C CA . GLN A 1 196 ? 20.906 24.734 3.07 1 96.62 196 GLN A CA 1
ATOM 1541 C C . GLN A 1 196 ? 19.547 24.938 2.418 1 96.62 196 GLN A C 1
ATOM 1543 O O . GLN A 1 196 ? 19.172 26.062 2.092 1 96.62 196 GLN A O 1
ATOM 1548 N N . ASN A 1 197 ? 18.828 23.844 2.207 1 97.88 197 ASN A N 1
ATOM 1549 C CA . ASN A 1 197 ? 17.484 23.969 1.649 1 97.88 197 ASN A CA 1
ATOM 1550 C C . ASN A 1 197 ? 16.609 24.875 2.5 1 97.88 197 ASN A C 1
ATOM 1552 O O . ASN A 1 197 ? 15.844 25.688 1.967 1 97.88 197 ASN A O 1
ATOM 1556 N N . ASN A 1 198 ? 16.703 24.703 3.803 1 98.12 198 ASN A N 1
ATOM 1557 C CA . ASN A 1 198 ? 15.914 25.516 4.723 1 98.12 198 ASN A CA 1
ATOM 1558 C C . ASN A 1 198 ? 16.375 26.969 4.715 1 98.12 198 ASN A C 1
ATOM 1560 O O . ASN A 1 198 ? 15.562 27.891 4.809 1 98.12 198 ASN A O 1
ATOM 1564 N N . ARG A 1 199 ? 17.641 27.156 4.609 1 98 199 ARG A N 1
ATOM 1565 C CA . ARG A 1 199 ? 18.188 28.516 4.551 1 98 199 ARG A CA 1
ATOM 1566 C C . ARG A 1 199 ? 17.703 29.25 3.303 1 98 199 ARG A C 1
ATOM 1568 O O . ARG A 1 199 ? 17.422 30.453 3.348 1 98 199 ARG A O 1
ATOM 1575 N N . ASP A 1 200 ? 17.547 28.547 2.26 1 97.25 200 ASP A N 1
ATOM 1576 C CA . ASP A 1 200 ? 17.234 29.125 0.959 1 97.25 200 ASP A CA 1
ATOM 1577 C C . ASP A 1 200 ? 15.789 29.609 0.914 1 97.25 200 ASP A C 1
ATOM 1579 O O . ASP A 1 200 ? 15.414 30.391 0.029 1 97.25 200 ASP A O 1
ATOM 1583 N N . VAL A 1 201 ? 14.945 29.266 1.886 1 96.44 201 VAL A N 1
ATOM 1584 C CA . VAL A 1 201 ? 13.523 29.578 1.756 1 96.44 201 VAL A CA 1
ATOM 1585 C C . VAL A 1 201 ? 13.148 30.672 2.756 1 96.44 201 VAL A C 1
ATOM 1587 O O . VAL A 1 201 ? 11.969 30.938 2.986 1 96.44 201 VAL A O 1
ATOM 1590 N N . CYS A 1 202 ? 14.133 31.281 3.383 1 96.94 202 CYS A N 1
ATOM 1591 C CA . CYS A 1 202 ? 13.844 32.375 4.301 1 96.94 202 CYS A CA 1
ATOM 1592 C C . CYS A 1 202 ? 14.852 33.5 4.133 1 96.94 202 CYS A C 1
ATOM 1594 O O . CYS A 1 202 ? 15.836 33.375 3.402 1 96.94 202 CYS A O 1
ATOM 1596 N N . SER A 1 203 ? 14.617 34.625 4.719 1 96.75 203 SER A N 1
ATOM 1597 C CA . SER A 1 203 ? 15.516 35.781 4.672 1 96.75 203 SER A CA 1
ATOM 1598 C C . SER A 1 203 ? 16.734 35.562 5.566 1 96.75 203 SER A C 1
ATOM 1600 O O . SER A 1 203 ? 16.719 34.719 6.461 1 96.75 203 SER A O 1
ATOM 1602 N N . ALA A 1 204 ? 17.75 36.344 5.309 1 97 204 ALA A N 1
ATOM 1603 C CA . ALA A 1 204 ? 18.969 36.25 6.109 1 97 204 ALA A CA 1
ATOM 1604 C C . ALA A 1 204 ? 18.688 36.625 7.566 1 97 204 ALA A C 1
ATOM 1606 O O . ALA A 1 204 ? 19.234 36 8.477 1 97 204 ALA A O 1
ATOM 1607 N N . ALA A 1 205 ? 17.875 37.594 7.777 1 97.69 205 ALA A N 1
ATOM 1608 C CA . ALA A 1 205 ? 17.547 38.031 9.133 1 97.69 205 ALA A CA 1
ATOM 1609 C C . ALA A 1 205 ? 16.844 36.906 9.906 1 97.69 205 ALA A C 1
ATOM 1611 O O . ALA A 1 205 ? 17.141 36.688 11.078 1 97.69 205 ALA A O 1
ATOM 1612 N N . SER A 1 206 ? 15.906 36.312 9.258 1 98.06 206 SER A N 1
ATOM 1613 C CA . SER A 1 206 ? 15.203 35.219 9.891 1 98.06 206 SER A CA 1
ATOM 1614 C C . SER A 1 206 ? 16.141 34.062 10.211 1 98.06 206 SER A C 1
ATOM 1616 O O . SER A 1 206 ? 16.078 33.469 11.289 1 98.06 206 SER A O 1
ATOM 1618 N N . TRP A 1 207 ? 16.984 33.719 9.273 1 98.44 207 TRP A N 1
ATOM 1619 C CA . TRP A 1 207 ? 17.922 32.625 9.453 1 98.44 207 TRP A CA 1
ATOM 1620 C C . TRP A 1 207 ? 18.859 32.875 10.625 1 98.44 207 TRP A C 1
ATOM 1622 O O . TRP A 1 207 ? 19.062 32 11.469 1 98.44 207 TRP A O 1
ATOM 1632 N N . GLU A 1 208 ? 19.391 34.094 10.68 1 98.44 208 GLU A N 1
ATOM 1633 C CA . GLU A 1 208 ? 20.328 34.438 11.75 1 98.44 208 GLU A CA 1
ATOM 1634 C C . GLU A 1 208 ? 19.641 34.438 13.109 1 98.44 208 GLU A C 1
ATOM 1636 O O . GLU A 1 208 ? 20.234 34.031 14.109 1 98.44 208 GLU A O 1
ATOM 1641 N N . THR A 1 209 ? 18.438 34.938 13.125 1 98.69 209 THR A N 1
ATOM 1642 C CA . THR A 1 209 ? 17.656 34.875 14.359 1 98.69 209 THR A CA 1
ATOM 1643 C C . THR A 1 209 ? 17.469 33.438 14.82 1 98.69 209 THR A C 1
ATOM 1645 O O . THR A 1 209 ? 17.688 33.125 15.992 1 98.69 209 THR A O 1
ATOM 1648 N N . MET A 1 210 ? 17.062 32.625 13.875 1 98.69 210 MET A N 1
ATOM 1649 C CA . MET A 1 210 ? 16.859 31.203 14.164 1 98.69 210 MET A CA 1
ATOM 1650 C C . MET A 1 210 ? 18.141 30.578 14.703 1 98.69 210 MET A C 1
ATOM 1652 O O . MET A 1 210 ? 18.125 29.891 15.719 1 98.69 210 MET A O 1
ATOM 1656 N N . LEU A 1 211 ? 19.281 30.859 14.125 1 98.56 211 LEU A N 1
ATOM 1657 C CA . LEU A 1 211 ? 20.562 30.297 14.516 1 98.56 211 LEU A CA 1
ATOM 1658 C C . LEU A 1 211 ? 20.938 30.734 15.93 1 98.56 211 LEU A C 1
ATOM 1660 O O . LEU A 1 211 ? 21.531 29.953 16.688 1 98.56 211 LEU A O 1
ATOM 1664 N N . THR A 1 212 ? 20.625 31.938 16.25 1 98.62 212 THR A N 1
ATOM 1665 C CA . THR A 1 212 ? 20.906 32.469 17.562 1 98.62 212 THR A CA 1
ATOM 1666 C C . THR A 1 212 ? 20.266 31.609 18.656 1 98.62 212 THR A C 1
ATOM 1668 O O . THR A 1 212 ? 20.938 31.203 19.609 1 98.62 212 THR A O 1
ATOM 1671 N N . TYR A 1 213 ? 19.094 31.312 18.5 1 98.75 213 TYR A N 1
ATOM 1672 C CA . TYR A 1 213 ? 18.375 30.578 19.547 1 98.75 213 TYR A CA 1
ATOM 1673 C C . TYR A 1 213 ? 18.688 29.094 19.469 1 98.75 213 TYR A C 1
ATOM 1675 O O . TYR A 1 213 ? 18.719 28.406 20.5 1 98.75 213 TYR A O 1
ATOM 1683 N N . ALA A 1 214 ? 18.875 28.531 18.266 1 98.75 214 ALA A N 1
ATOM 1684 C CA . ALA A 1 214 ? 19.297 27.141 18.141 1 98.75 214 ALA A CA 1
ATOM 1685 C C . ALA A 1 214 ? 20.609 26.891 18.891 1 98.75 214 ALA A C 1
ATOM 1687 O O . ALA A 1 214 ? 20.75 25.875 19.562 1 98.75 214 ALA A O 1
ATOM 1688 N N . LYS A 1 215 ? 21.531 27.797 18.703 1 98.38 215 LYS A N 1
ATOM 1689 C CA . LYS A 1 215 ? 22.812 27.688 19.391 1 98.38 215 LYS A CA 1
ATOM 1690 C C . LYS A 1 215 ? 22.625 27.719 20.906 1 98.38 215 LYS A C 1
ATOM 1692 O O . LYS A 1 215 ? 23.281 26.969 21.625 1 98.38 215 LYS A O 1
ATOM 1697 N N . LYS A 1 216 ? 21.781 28.562 21.344 1 98.25 216 LYS A N 1
ATOM 1698 C CA . LYS A 1 216 ? 21.5 28.656 22.781 1 98.25 216 LYS A CA 1
ATOM 1699 C C . LYS A 1 216 ? 20.922 27.359 23.312 1 98.25 216 LYS A C 1
ATOM 1701 O O . LYS A 1 216 ? 21.328 26.891 24.375 1 98.25 216 LYS A O 1
ATOM 1706 N N . LEU A 1 217 ? 19.984 26.828 22.672 1 98.75 217 LEU A N 1
ATOM 1707 C CA . LEU A 1 217 ? 19.328 25.594 23.094 1 98.75 217 LEU A CA 1
ATOM 1708 C C . LEU A 1 217 ? 20.312 24.438 23.141 1 98.75 217 LEU A C 1
ATOM 1710 O O . LEU A 1 217 ? 20.297 23.641 24.078 1 98.75 217 LEU A O 1
ATOM 1714 N N . ARG A 1 218 ? 21.125 24.328 22.094 1 98.12 218 ARG A N 1
ATOM 1715 C CA . ARG A 1 218 ? 22.125 23.281 22.062 1 98.12 218 ARG A CA 1
ATOM 1716 C C . ARG A 1 218 ? 23.141 23.453 23.188 1 98.12 218 ARG A C 1
ATOM 1718 O O . ARG A 1 218 ? 23.5 22.484 23.859 1 98.12 218 ARG A O 1
ATOM 1725 N N . GLY A 1 219 ? 23.625 24.672 23.297 1 97.94 219 GLY A N 1
ATOM 1726 C CA . GLY A 1 219 ? 24.609 24.969 24.328 1 97.94 219 GLY A CA 1
ATOM 1727 C C . GLY A 1 219 ? 24.141 24.641 25.719 1 97.94 219 GLY A C 1
ATOM 1728 O O . GLY A 1 219 ? 24.906 24.125 26.547 1 97.94 219 GLY A O 1
ATOM 1729 N N . ASN A 1 220 ? 22.891 24.906 25.969 1 97.75 220 ASN A N 1
ATOM 1730 C CA . ASN A 1 220 ? 22.312 24.688 27.297 1 97.75 220 ASN A CA 1
ATOM 1731 C C . ASN A 1 220 ? 21.734 23.281 27.422 1 97.75 220 ASN A C 1
ATOM 1733 O O . ASN A 1 220 ? 21.172 22.922 28.469 1 97.75 220 ASN A O 1
ATOM 1737 N N . LYS A 1 221 ? 21.75 22.469 26.359 1 97.25 221 LYS A N 1
ATOM 1738 C CA . LYS A 1 221 ? 21.203 21.125 26.312 1 97.25 221 LYS A CA 1
ATOM 1739 C C . LYS A 1 221 ? 19.734 21.109 26.75 1 97.25 221 LYS A C 1
ATOM 1741 O O . LYS A 1 221 ? 19.328 20.281 27.562 1 97.25 221 LYS A O 1
ATOM 1746 N N . THR A 1 222 ? 19.078 22.156 26.312 1 98.25 222 THR A N 1
ATOM 1747 C CA . THR A 1 222 ? 17.656 22.297 26.672 1 98.25 222 THR A CA 1
ATOM 1748 C C . THR A 1 222 ? 16.812 21.234 25.984 1 98.25 222 THR A C 1
ATOM 1750 O O . THR A 1 222 ? 16.906 21.047 24.781 1 98.25 222 THR A O 1
ATOM 1753 N N . LYS A 1 223 ? 15.992 20.516 26.766 1 98.5 223 LYS A N 1
ATOM 1754 C CA . LYS A 1 223 ? 15.047 19.531 26.234 1 98.5 223 LYS A CA 1
ATOM 1755 C C . LYS A 1 223 ? 13.633 20.109 26.188 1 98.5 223 LYS A C 1
ATOM 1757 O O . LYS A 1 223 ? 13.102 20.547 27.203 1 98.5 223 LYS A O 1
ATOM 1762 N N . VAL A 1 224 ? 13.055 20.078 25 1 98.75 224 VAL A N 1
ATOM 1763 C CA . VAL A 1 224 ? 11.711 20.609 24.797 1 98.75 224 VAL A CA 1
ATOM 1764 C C . VAL A 1 224 ? 10.75 19.469 24.469 1 98.75 224 VAL A C 1
ATOM 1766 O O . VAL A 1 224 ? 11.07 18.609 23.641 1 98.75 224 VAL A O 1
ATOM 1769 N N . ALA A 1 225 ? 9.57 19.391 25.078 1 98.69 225 ALA A N 1
ATOM 1770 C CA . ALA A 1 225 ? 8.578 18.344 24.812 1 98.69 225 ALA A CA 1
ATOM 1771 C C . ALA A 1 225 ? 7.238 18.969 24.422 1 98.69 225 ALA A C 1
ATOM 1773 O O . ALA A 1 225 ? 6.707 19.812 25.141 1 98.69 225 ALA A O 1
ATOM 1774 N N . PHE A 1 226 ? 6.742 18.562 23.297 1 98.56 226 PHE A N 1
ATOM 1775 C CA . PHE A 1 226 ? 5.41 18.953 22.828 1 98.56 226 PHE A CA 1
ATOM 1776 C C . PHE A 1 226 ? 4.406 17.828 23.094 1 98.56 226 PHE A C 1
ATOM 1778 O O . PHE A 1 226 ? 4.734 16.641 22.953 1 98.56 226 PHE A O 1
ATOM 1785 N N . PHE A 1 227 ? 3.188 18.188 23.438 1 97.94 227 PHE A N 1
ATOM 1786 C CA . PHE A 1 227 ? 2.09 17.234 23.594 1 97.94 227 PHE A CA 1
ATOM 1787 C C . PHE A 1 227 ? 0.874 17.688 22.797 1 97.94 227 PHE A C 1
ATOM 1789 O O . PHE A 1 227 ? 0.351 18.781 23.016 1 97.94 227 PHE A O 1
ATOM 1796 N N . SER A 1 228 ? 0.483 16.969 21.828 1 94.69 228 SER A N 1
ATOM 1797 C CA . SER A 1 228 ? -0.734 17.219 21.062 1 94.69 228 SER A CA 1
ATOM 1798 C C . SER A 1 228 ? -1.581 15.953 20.938 1 94.69 228 SER A C 1
ATOM 1800 O O . SER A 1 228 ? -1.186 14.891 21.422 1 94.69 228 SER A O 1
ATOM 1802 N N . SER A 1 229 ? -2.721 15.969 20.281 1 88.94 229 SER A N 1
ATOM 1803 C CA . SER A 1 229 ? -3.711 14.898 20.344 1 88.94 229 SER A CA 1
ATOM 1804 C C . SER A 1 229 ? -3.402 13.797 19.328 1 88.94 229 SER A C 1
ATOM 1806 O O . SER A 1 229 ? -3.645 12.617 19.594 1 88.94 229 SER A O 1
ATOM 1808 N N . THR A 1 230 ? -2.988 14.195 18.078 1 88.88 230 THR A N 1
ATOM 1809 C CA . THR A 1 230 ? -2.844 13.211 17 1 88.88 230 THR A CA 1
ATOM 1810 C C . THR A 1 230 ? -1.549 13.445 16.234 1 88.88 230 THR A C 1
ATOM 1812 O O . THR A 1 230 ? -1.11 14.586 16.062 1 88.88 230 THR A O 1
ATOM 1815 N N . PRO A 1 231 ? -1.018 12.367 15.789 1 90.81 231 PRO A N 1
ATOM 1816 C CA . PRO A 1 231 ? 0.218 12.492 15.008 1 90.81 231 PRO A CA 1
ATOM 1817 C C . PRO A 1 231 ? -0.035 12.898 13.562 1 90.81 231 PRO A C 1
ATOM 1819 O O . PRO A 1 231 ? 0.904 13.25 12.844 1 90.81 231 PRO A O 1
ATOM 1822 N N . GLN A 1 232 ? -1.33 12.898 13.133 1 88.81 232 GLN A N 1
ATOM 1823 C CA . GLN A 1 232 ? -1.663 13.234 11.75 1 88.81 232 GLN A CA 1
ATOM 1824 C C . GLN A 1 232 ? -3.082 13.789 11.648 1 88.81 232 GLN A C 1
ATOM 1826 O O . GLN A 1 232 ? -3.904 13.578 12.539 1 88.81 232 GLN A O 1
ATOM 1831 N N . GLY A 1 233 ? -3.428 14.508 10.469 1 78.62 233 GLY A N 1
ATOM 1832 C CA . GLY A 1 233 ? -4.793 14.875 10.141 1 78.62 233 GLY A CA 1
ATOM 1833 C C . GLY A 1 233 ? -5.102 16.328 10.43 1 78.62 233 GLY A C 1
ATOM 1834 O O . GLY A 1 233 ? -6.152 16.844 10.039 1 78.62 233 GLY A O 1
ATOM 1835 N N . GLY A 1 234 ? -4.117 17.203 10.797 1 81.06 234 GLY A N 1
ATOM 1836 C CA . GLY A 1 234 ? -4.426 18.594 11.078 1 81.06 234 GLY A CA 1
ATOM 1837 C C . GLY A 1 234 ? -3.219 19.516 10.977 1 81.06 234 GLY A C 1
ATOM 1838 O O . GLY A 1 234 ? -2.109 19.062 10.688 1 81.06 234 GLY A O 1
ATOM 1839 N N . GLY A 1 235 ? -3.691 20.75 11.164 1 87.44 235 GLY A N 1
ATOM 1840 C CA . GLY A 1 235 ? -2.656 21.766 11.055 1 87.44 235 GLY A CA 1
ATOM 1841 C C . GLY A 1 235 ? -1.604 21.656 12.141 1 87.44 235 GLY A C 1
ATOM 1842 O O . GLY A 1 235 ? -0.432 21.969 11.906 1 87.44 235 GLY A O 1
ATOM 1843 N N . VAL A 1 236 ? -2.039 21.156 13.266 1 91.62 236 VAL A N 1
ATOM 1844 C CA . VAL A 1 236 ? -1.1 21.047 14.375 1 91.62 236 VAL A CA 1
ATOM 1845 C C . VAL A 1 236 ? -0.058 19.984 14.07 1 91.62 236 VAL A C 1
ATOM 1847 O O . VAL A 1 236 ? 1.144 20.203 14.234 1 91.62 236 VAL A O 1
ATOM 1850 N N . ALA A 1 237 ? -0.579 18.859 13.594 1 93.19 237 ALA A N 1
ATOM 1851 C CA . ALA A 1 237 ? 0.339 17.781 13.242 1 93.19 237 ALA A CA 1
ATOM 1852 C C . ALA A 1 237 ? 1.296 18.203 12.133 1 93.19 237 ALA A C 1
ATOM 1854 O O . ALA A 1 237 ? 2.482 17.875 12.164 1 93.19 237 ALA A O 1
ATOM 1855 N N . LEU A 1 238 ? 0.808 18.938 11.227 1 93.62 238 LEU A N 1
ATOM 1856 C CA . LEU A 1 238 ? 1.616 19.438 10.117 1 93.62 238 LEU A CA 1
ATOM 1857 C C . LEU A 1 238 ? 2.771 20.297 10.633 1 93.62 238 LEU A C 1
ATOM 1859 O O . LEU A 1 238 ? 3.92 20.109 10.227 1 93.62 238 LEU A O 1
ATOM 1863 N N . MET A 1 239 ? 2.494 21.188 11.516 1 96.19 239 MET A N 1
ATOM 1864 C CA . MET A 1 239 ? 3.5 22.094 12.062 1 96.19 239 MET A CA 1
ATOM 1865 C C . MET A 1 239 ? 4.52 21.328 12.898 1 96.19 239 MET A C 1
ATOM 1867 O O . MET A 1 239 ? 5.711 21.641 12.867 1 96.19 239 MET A O 1
ATOM 1871 N N . ARG A 1 240 ? 3.998 20.344 13.625 1 97.5 240 ARG A N 1
ATOM 1872 C CA . ARG A 1 240 ? 4.883 19.578 14.5 1 97.5 240 ARG A CA 1
ATOM 1873 C C . ARG A 1 240 ? 5.84 18.703 13.688 1 97.5 240 ARG A C 1
ATOM 1875 O O . ARG A 1 240 ? 7.027 18.609 14.016 1 97.5 240 ARG A O 1
ATOM 1882 N N . HIS A 1 241 ? 5.336 18.094 12.625 1 96.88 241 HIS A N 1
ATOM 1883 C CA . HIS A 1 241 ? 6.211 17.297 11.766 1 96.88 241 HIS A CA 1
ATOM 1884 C C . HIS A 1 241 ? 7.359 18.141 11.227 1 96.88 241 HIS A C 1
ATOM 1886 O O . HIS A 1 241 ? 8.516 17.734 11.273 1 96.88 241 HIS A O 1
ATOM 1892 N N . ALA A 1 242 ? 7.016 19.328 10.773 1 97.81 242 ALA A N 1
ATOM 1893 C CA . ALA A 1 242 ? 8.016 20.219 10.188 1 97.81 242 ALA A CA 1
ATOM 1894 C C . ALA A 1 242 ? 9.016 20.688 11.234 1 97.81 242 ALA A C 1
ATOM 1896 O O . ALA A 1 242 ? 10.227 20.703 10.984 1 97.81 242 ALA A O 1
ATOM 1897 N N . LEU A 1 243 ? 8.516 21.047 12.383 1 98.38 243 LEU A N 1
ATOM 1898 C CA . LEU A 1 243 ? 9.367 21.562 13.445 1 98.38 243 LEU A CA 1
ATOM 1899 C C . LEU A 1 243 ? 10.312 20.5 13.969 1 98.38 243 LEU A C 1
ATOM 1901 O O . LEU A 1 243 ? 11.492 20.766 14.211 1 98.38 243 LEU A O 1
ATOM 1905 N N . VAL A 1 244 ? 9.797 19.281 14.18 1 98.19 244 VAL A N 1
ATOM 1906 C CA . VAL A 1 244 ? 10.617 18.188 14.68 1 98.19 244 VAL A CA 1
ATOM 1907 C C . VAL A 1 244 ? 11.695 17.844 13.656 1 98.19 244 VAL A C 1
ATOM 1909 O O . VAL A 1 244 ? 12.859 17.656 14.016 1 98.19 244 VAL A O 1
ATOM 1912 N N . ARG A 1 245 ? 11.336 17.766 12.406 1 97.56 245 ARG A N 1
ATOM 1913 C CA . ARG A 1 245 ? 12.297 17.5 11.344 1 97.56 245 ARG A CA 1
ATOM 1914 C C . ARG A 1 245 ? 13.422 18.531 11.352 1 97.56 245 ARG A C 1
ATOM 1916 O O . ARG A 1 245 ? 14.602 18.172 11.344 1 97.56 245 ARG A O 1
ATOM 1923 N N . PHE A 1 246 ? 13.039 19.797 11.367 1 98.12 246 PHE A N 1
ATOM 1924 C CA . PHE A 1 246 ? 14.023 20.875 11.312 1 98.12 246 PHE A CA 1
ATOM 1925 C C . PHE A 1 246 ? 14.906 20.859 12.555 1 98.12 246 PHE A C 1
ATOM 1927 O O . PHE A 1 246 ? 16.109 21.078 12.469 1 98.12 246 PHE A O 1
ATOM 1934 N N . SER A 1 247 ? 14.336 20.641 13.695 1 98.62 247 SER A N 1
ATOM 1935 C CA . SER A 1 247 ? 15.078 20.609 14.953 1 98.62 247 SER A CA 1
ATOM 1936 C C . SER A 1 247 ? 16.125 19.5 14.938 1 98.62 247 SER A C 1
ATOM 1938 O O . SER A 1 247 ? 17.234 19.672 15.438 1 98.62 247 SER A O 1
ATOM 1940 N N . ARG A 1 248 ? 15.75 18.406 14.391 1 97.06 248 ARG A N 1
ATOM 1941 C CA . ARG A 1 248 ? 16.719 17.312 14.273 1 97.06 248 ARG A CA 1
ATOM 1942 C C . ARG A 1 248 ? 17.891 17.719 13.383 1 97.06 248 ARG A C 1
ATOM 1944 O O . ARG A 1 248 ? 19.047 17.406 13.703 1 97.06 248 ARG A O 1
ATOM 1951 N N . LEU A 1 249 ? 17.609 18.391 12.312 1 96.25 249 LEU A N 1
ATOM 1952 C CA . LEU A 1 249 ? 18.641 18.875 11.414 1 96.25 249 LEU A CA 1
ATOM 1953 C C . LEU A 1 249 ? 19.578 19.844 12.141 1 96.25 249 LEU A C 1
ATOM 1955 O O . LEU A 1 249 ? 20.781 19.828 11.906 1 96.25 249 LEU A O 1
ATOM 1959 N N . MET A 1 250 ? 19 20.625 13.023 1 97.62 250 MET A N 1
ATOM 1960 C CA . MET A 1 250 ? 19.75 21.703 13.68 1 97.62 250 MET A CA 1
ATOM 1961 C C . MET A 1 250 ? 20.375 21.219 14.984 1 97.62 250 MET A C 1
ATOM 1963 O O . MET A 1 250 ? 21.094 21.953 15.641 1 97.62 250 MET A O 1
ATOM 1967 N N . GLY A 1 251 ? 20.047 19.984 15.367 1 97.31 251 GLY A N 1
ATOM 1968 C CA . GLY A 1 251 ? 20.609 19.406 16.578 1 97.31 251 GLY A CA 1
ATOM 1969 C C . GLY A 1 251 ? 19.906 19.891 17.844 1 97.31 251 GLY A C 1
ATOM 1970 O O . GLY A 1 251 ? 20.484 19.844 18.938 1 97.31 251 GLY A O 1
ATOM 1971 N N . VAL A 1 252 ? 18.734 20.453 17.703 1 98.44 252 VAL A N 1
ATOM 1972 C CA . VAL A 1 252 ? 17.953 20.891 18.859 1 98.44 252 VAL A CA 1
ATOM 1973 C C . VAL A 1 252 ? 17.141 19.719 19.422 1 98.44 252 VAL A C 1
ATOM 1975 O O . VAL A 1 252 ? 16.5 19 18.672 1 98.44 252 VAL A O 1
ATOM 1978 N N . ASP A 1 253 ? 17.203 19.484 20.719 1 98.25 253 ASP A N 1
ATOM 1979 C CA . ASP A 1 253 ? 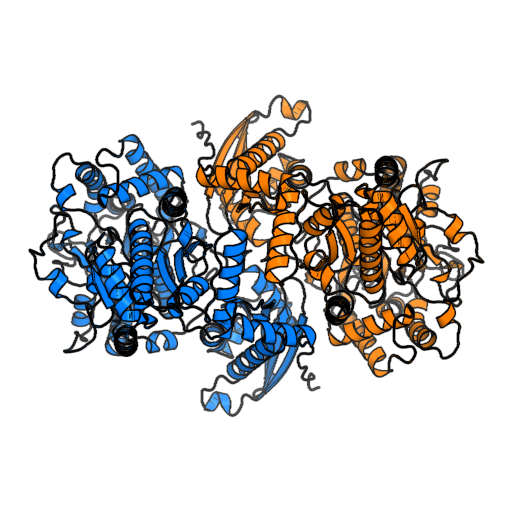16.484 18.391 21.359 1 98.25 253 ASP A CA 1
ATOM 1980 C C . ASP A 1 253 ? 15.016 18.734 21.578 1 98.25 253 ASP A C 1
ATOM 1982 O O . ASP A 1 253 ? 14.633 19.219 22.641 1 98.25 253 ASP A O 1
ATOM 1986 N N . LEU A 1 254 ? 14.242 18.469 20.672 1 98.38 254 LEU A N 1
ATOM 1987 C CA . LEU A 1 254 ? 12.805 18.719 20.656 1 98.38 254 LEU A CA 1
ATOM 1988 C C . LEU A 1 254 ? 12.039 17.453 20.297 1 98.38 254 LEU A C 1
ATOM 1990 O O . LEU A 1 254 ? 12.266 16.859 19.219 1 98.38 254 LEU A O 1
ATOM 1994 N N . THR A 1 255 ? 11.141 16.953 21.188 1 98 255 THR A N 1
ATOM 1995 C CA . THR A 1 255 ? 10.383 15.727 21 1 98 255 THR A CA 1
ATOM 1996 C C . THR A 1 255 ? 8.883 16 21.047 1 98 255 THR A C 1
ATOM 1998 O O . THR A 1 255 ? 8.445 16.922 21.734 1 98 255 THR A O 1
ATOM 2001 N N . TRP A 1 256 ? 8.117 15.289 20.297 1 98.06 256 TRP A N 1
ATOM 2002 C CA . TRP A 1 256 ? 6.676 15.438 20.172 1 98.06 256 TRP A CA 1
ATOM 2003 C C . TRP A 1 256 ? 5.957 14.156 20.562 1 98.06 256 TRP A C 1
ATOM 2005 O O . TRP A 1 256 ? 6.27 13.078 20.062 1 98.06 256 TRP A O 1
ATOM 2015 N N . TYR A 1 257 ? 5.004 14.242 21.531 1 97.38 257 TYR A N 1
ATOM 2016 C CA . TYR A 1 257 ? 4.285 13.094 22.094 1 97.38 257 TYR A CA 1
ATOM 2017 C C . TYR A 1 257 ? 2.791 13.211 21.812 1 97.38 257 TYR A C 1
ATOM 2019 O O . TYR A 1 257 ? 2.236 14.312 21.797 1 97.38 257 TYR A O 1
ATOM 2027 N N . VAL A 1 258 ? 2.115 12.086 21.578 1 94.38 258 VAL A N 1
ATOM 2028 C CA . VAL A 1 258 ? 0.667 12.016 21.422 1 94.38 258 VAL A CA 1
ATOM 2029 C C . VAL A 1 258 ? 0.107 10.898 22.297 1 94.38 258 VAL A C 1
ATOM 2031 O O . VAL A 1 258 ? 0.813 9.938 22.625 1 94.38 258 VAL A O 1
ATOM 2034 N N . PRO A 1 259 ? -1.121 11.031 22.75 1 92.31 259 PRO A N 1
ATOM 2035 C CA . PRO A 1 259 ? -1.74 9.977 23.562 1 92.31 259 PRO A CA 1
ATOM 2036 C C . PRO A 1 259 ? -2.24 8.805 22.719 1 92.31 259 PRO A C 1
ATOM 2038 O O . PRO A 1 259 ? -2.371 8.93 21.5 1 92.31 259 PRO A O 1
ATOM 2041 N N . LYS A 1 260 ? -2.428 7.738 23.375 1 85.12 260 LYS A N 1
ATOM 2042 C CA . LYS A 1 260 ? -3.232 6.688 22.75 1 85.12 260 LYS A CA 1
ATOM 2043 C C . LYS A 1 260 ? -4.672 7.148 22.547 1 85.12 260 LYS A C 1
ATOM 2045 O O . LYS A 1 260 ? -5.316 7.629 23.484 1 85.12 260 LYS A O 1
ATOM 2050 N N . PRO A 1 261 ? -5.117 7.012 21.359 1 82.25 261 PRO A N 1
ATOM 2051 C CA . PRO A 1 261 ? -6.438 7.566 21.062 1 82.25 261 PRO A CA 1
ATOM 2052 C C . PRO A 1 261 ? -7.57 6.809 21.75 1 82.25 261 PRO A C 1
ATOM 2054 O O . PRO A 1 261 ? -7.461 5.602 21.984 1 82.25 261 PRO A O 1
ATOM 2057 N N . ARG A 1 262 ? -8.57 7.469 22.078 1 81.62 262 ARG A N 1
ATOM 2058 C CA . ARG A 1 262 ? -9.844 6.945 22.562 1 81.62 262 ARG A CA 1
ATOM 2059 C C . ARG A 1 262 ? -11.016 7.59 21.828 1 81.62 262 ARG A C 1
ATOM 2061 O O . ARG A 1 262 ? -11.43 8.703 22.172 1 81.62 262 ARG A O 1
ATOM 2068 N N . PRO A 1 263 ? -11.602 6.91 20.906 1 75.5 263 PRO A N 1
ATOM 2069 C CA . PRO A 1 263 ? -12.617 7.492 20.016 1 75.5 263 PRO A CA 1
ATOM 2070 C C . PRO A 1 263 ? -13.742 8.172 20.797 1 75.5 263 PRO A C 1
ATOM 2072 O O . PRO A 1 263 ? -14.18 9.266 20.438 1 75.5 263 PRO A O 1
ATOM 2075 N N . GLY A 1 264 ? -14.227 7.652 21.953 1 77.81 264 GLY A N 1
ATOM 2076 C CA . GLY A 1 264 ? -15.266 8.297 22.734 1 77.81 264 GLY A CA 1
ATOM 2077 C C . GLY A 1 264 ? -14.867 9.664 23.266 1 77.81 264 GLY A C 1
ATOM 2078 O O . GLY A 1 264 ? -15.672 10.594 23.266 1 77.81 264 GLY A O 1
ATOM 2079 N N . VAL A 1 265 ? -13.68 9.82 23.484 1 86.88 265 VAL A N 1
ATOM 2080 C CA . VAL A 1 265 ? -13.172 11.086 24.016 1 86.88 265 VAL A CA 1
ATOM 2081 C C . VAL A 1 265 ? -13.039 12.102 22.891 1 86.88 265 VAL A C 1
ATOM 2083 O O . VAL A 1 265 ? -13.266 13.297 23.078 1 86.88 265 VAL A O 1
ATOM 2086 N N . PHE A 1 266 ? -12.734 11.641 21.688 1 85.94 266 PHE A N 1
ATOM 2087 C CA . PHE A 1 266 ? -12.578 12.547 20.562 1 85.94 266 PHE A CA 1
ATOM 2088 C C . PHE A 1 266 ? -13.914 13.18 20.188 1 85.94 266 PHE A C 1
ATOM 2090 O O . PHE A 1 266 ? -13.961 14.328 19.75 1 85.94 266 PHE A O 1
ATOM 2097 N N . ARG A 1 267 ? -14.945 12.469 20.344 1 86.94 267 ARG A N 1
ATOM 2098 C CA . ARG A 1 267 ? -16.266 13.055 20.141 1 86.94 267 ARG A CA 1
ATOM 2099 C C . ARG A 1 267 ? -16.516 14.195 21.109 1 86.94 267 ARG A C 1
ATOM 2101 O O . ARG A 1 267 ? -17 15.258 20.719 1 86.94 267 ARG A O 1
ATOM 2108 N N . ILE A 1 268 ? -16.141 13.977 22.344 1 91.5 268 ILE A N 1
ATOM 2109 C CA . ILE A 1 268 ? -16.359 14.969 23.391 1 91.5 268 ILE A CA 1
ATOM 2110 C C . ILE A 1 268 ? -15.5 16.203 23.094 1 91.5 268 ILE A C 1
ATOM 2112 O O . ILE A 1 268 ? -16 17.328 23.156 1 91.5 268 ILE A O 1
ATOM 2116 N N . THR A 1 269 ? -14.281 15.969 22.734 1 90.69 269 THR A N 1
ATOM 2117 C CA . THR A 1 269 ? -13.383 17.109 22.531 1 90.69 269 THR A CA 1
ATOM 2118 C C . THR A 1 269 ? -13.781 17.891 21.281 1 90.69 269 THR A C 1
ATOM 2120 O O . THR A 1 269 ? -13.625 19.109 21.234 1 90.69 269 THR A O 1
ATOM 2123 N N . LYS A 1 270 ? -14.281 17.219 20.297 1 88.94 270 LYS A N 1
ATOM 2124 C CA . LYS A 1 270 ? -14.805 17.938 19.125 1 88.94 270 LYS A CA 1
ATOM 2125 C C . LYS A 1 270 ? -16.016 18.797 19.516 1 88.94 270 LYS A C 1
ATOM 2127 O O . LYS A 1 270 ? -16.156 19.906 19.016 1 88.94 270 LYS A O 1
ATOM 2132 N N . ASN A 1 271 ? -16.859 18.25 20.359 1 90.88 271 ASN A N 1
ATOM 2133 C CA . ASN A 1 271 ? -17.969 19.047 20.859 1 90.88 271 ASN A CA 1
ATOM 2134 C C . ASN A 1 271 ? -17.484 20.297 21.578 1 90.88 271 ASN A C 1
ATOM 2136 O O . ASN A 1 271 ? -18.062 21.375 21.438 1 90.88 271 ASN A O 1
ATOM 2140 N N . ILE A 1 272 ? -16.484 20.094 22.359 1 93 272 ILE A N 1
ATOM 2141 C CA . ILE A 1 272 ? -15.875 21.219 23.062 1 93 272 ILE A CA 1
ATOM 2142 C C . ILE A 1 272 ? -15.406 22.266 22.062 1 93 272 ILE A C 1
ATOM 2144 O O . ILE A 1 272 ? -15.688 23.453 22.219 1 93 272 ILE A O 1
ATOM 2148 N N . HIS A 1 273 ? -14.727 21.766 21.078 1 90.75 273 HIS A N 1
ATOM 2149 C CA . HIS A 1 273 ? -14.227 22.641 20.016 1 90.75 273 HIS A CA 1
ATOM 2150 C C . HIS A 1 273 ? -15.359 23.406 19.359 1 90.75 273 HIS A C 1
ATOM 2152 O O . HIS A 1 273 ? -15.281 24.625 19.188 1 90.75 273 HIS A O 1
ATOM 2158 N N . ASN A 1 274 ? -16.391 22.75 19 1 90.44 274 ASN A N 1
ATOM 2159 C CA . ASN A 1 274 ? -17.531 23.359 18.312 1 90.44 274 ASN A CA 1
ATOM 2160 C C . ASN A 1 274 ? -18.266 24.359 19.188 1 90.44 274 ASN A C 1
ATOM 2162 O O . ASN A 1 274 ? -18.719 25.391 18.719 1 90.44 274 ASN A O 1
ATOM 2166 N N . ILE A 1 275 ? -18.391 24.047 20.484 1 93.56 275 ILE A N 1
ATOM 2167 C CA . ILE A 1 275 ? -19.062 24.938 21.438 1 93.56 275 ILE A CA 1
ATOM 2168 C C . ILE A 1 275 ? -18.266 26.219 21.594 1 93.56 275 ILE A C 1
ATOM 2170 O O . ILE A 1 275 ? -18.828 27.312 21.5 1 93.56 275 ILE A O 1
ATOM 2174 N N . LEU A 1 276 ? -16.984 26.078 21.75 1 93.06 276 LEU A N 1
ATOM 2175 C CA . LEU A 1 276 ? -16.125 27.234 21.953 1 93.06 276 LEU A CA 1
ATOM 2176 C C . LEU A 1 276 ? -16.125 28.141 20.734 1 93.06 276 LEU A C 1
ATOM 2178 O O . LEU A 1 276 ? -16.031 29.359 20.859 1 93.06 276 LEU A O 1
ATOM 2182 N N . GLN A 1 277 ? -16.234 27.5 19.562 1 90.44 277 GLN A N 1
ATOM 2183 C CA . GLN A 1 277 ? -16.234 28.25 18.312 1 90.44 277 GLN A CA 1
ATOM 2184 C C . GLN A 1 277 ? -17.609 28.812 18 1 90.44 277 GLN A C 1
ATOM 2186 O O . GLN A 1 277 ? -17.766 29.688 17.141 1 90.44 277 GLN A O 1
ATOM 2191 N N . GLY A 1 278 ? -18.625 28.312 18.672 1 89 278 GLY A N 1
ATOM 2192 C CA . GLY A 1 278 ? -19.984 28.812 18.484 1 89 278 GLY A CA 1
ATOM 2193 C C . GLY A 1 278 ? -20.688 28.219 17.281 1 89 278 GLY A C 1
ATOM 2194 O O . GLY A 1 278 ? -21.531 28.859 16.672 1 89 278 GLY A O 1
ATOM 2195 N N . VAL A 1 279 ? -20.266 27.031 16.844 1 85.56 279 VAL A N 1
ATOM 2196 C CA . VAL A 1 279 ? -20.875 26.453 15.648 1 85.56 279 VAL A CA 1
ATOM 2197 C C . VAL A 1 279 ? -21.734 25.25 16.031 1 85.56 279 VAL A C 1
ATOM 2199 O O . VAL A 1 279 ? -22.406 24.656 15.188 1 85.56 279 VAL A O 1
ATOM 2202 N N . SER A 1 280 ? -21.734 24.938 17.344 1 88.06 280 SER A N 1
ATOM 2203 C CA . SER A 1 280 ? -22.609 23.875 17.844 1 88.06 280 SER A CA 1
ATOM 2204 C C . SER A 1 280 ? -24.016 24.406 18.094 1 88.06 280 SER A C 1
ATOM 2206 O O . SER A 1 280 ? -24.25 25.609 18.078 1 88.06 280 SER A O 1
ATOM 2208 N N . HIS A 1 281 ? -24.938 23.422 18.281 1 87.69 281 HIS A N 1
ATOM 2209 C CA . HIS A 1 281 ? -26.281 23.828 18.719 1 87.69 281 HIS A CA 1
ATOM 2210 C C . HIS A 1 281 ? -26.203 24.672 19.984 1 87.69 281 HIS A C 1
ATOM 2212 O O . HIS A 1 281 ? -25.422 24.375 20.891 1 87.69 281 HIS A O 1
ATOM 2218 N N . PRO A 1 282 ? -26.938 25.719 20 1 87.94 282 PRO A N 1
ATOM 2219 C CA . PRO A 1 282 ? -26.828 26.672 21.094 1 87.94 282 PRO A CA 1
ATOM 2220 C C . PRO A 1 282 ? -27.062 26.031 22.469 1 87.94 282 PRO A C 1
ATOM 2222 O O . PRO A 1 282 ? -26.562 26.531 23.484 1 87.94 282 PRO A O 1
ATOM 2225 N N . ASP A 1 283 ? -27.734 24.906 22.484 1 89.19 283 ASP A N 1
ATOM 2226 C CA . ASP A 1 283 ? -28.078 24.266 23.75 1 89.19 283 ASP A CA 1
ATOM 2227 C C . ASP A 1 283 ? -27.125 23.125 24.062 1 89.19 283 ASP A C 1
ATOM 2229 O O . ASP A 1 283 ? -27.219 22.5 25.125 1 89.19 283 ASP A O 1
ATOM 2233 N N . GLN A 1 284 ? -26.25 22.922 23.156 1 93.25 284 GLN A N 1
ATOM 2234 C CA . GLN A 1 284 ? -25.344 21.797 23.406 1 93.25 284 GLN A CA 1
ATOM 2235 C C . GLN A 1 284 ? -24.375 22.109 24.531 1 93.25 284 GLN A C 1
ATOM 2237 O O . GLN A 1 284 ? -23.766 23.188 24.562 1 93.25 284 GLN A O 1
ATOM 2242 N N . ARG A 1 285 ? -24.25 21.219 25.516 1 94.88 285 ARG A N 1
ATOM 2243 C CA . ARG A 1 285 ? -23.359 21.344 26.656 1 94.88 285 ARG A CA 1
ATOM 2244 C C . ARG A 1 285 ? -22.547 20.062 26.859 1 94.88 285 ARG A C 1
ATOM 2246 O O . ARG A 1 285 ? -22.781 19.062 26.188 1 94.88 285 ARG A O 1
ATOM 2253 N N . ILE A 1 286 ? -21.562 20.203 27.672 1 95.44 286 ILE A N 1
ATOM 2254 C CA . ILE A 1 286 ? -20.75 19.047 28.031 1 95.44 286 ILE A CA 1
ATOM 2255 C C . ILE A 1 286 ? -21.078 18.625 29.453 1 95.44 286 ILE A C 1
ATOM 2257 O O . ILE A 1 286 ? -21.031 19.438 30.391 1 95.44 286 ILE A O 1
ATOM 2261 N N . SER A 1 287 ? -21.391 17.359 29.656 1 95.31 287 SER A N 1
ATOM 2262 C CA . SER A 1 287 ? -21.781 16.859 30.984 1 95.31 287 SER A CA 1
ATOM 2263 C C . SER A 1 287 ? -20.562 16.672 31.875 1 95.31 287 SER A C 1
ATOM 2265 O O . SER A 1 287 ? -19.422 16.625 31.391 1 95.31 287 SER A O 1
ATOM 2267 N N . SER A 1 288 ? -20.797 16.547 33.125 1 95.19 288 SER A N 1
ATOM 2268 C CA . SER A 1 288 ? -19.734 16.281 34.094 1 95.19 288 SER A CA 1
ATOM 2269 C C . SER A 1 288 ? -19.062 14.953 33.812 1 95.19 288 SER A C 1
ATOM 2271 O O . SER A 1 288 ? -17.859 14.805 34.031 1 95.19 288 SER A O 1
ATOM 2273 N N . ASP A 1 289 ? -19.844 14.047 33.344 1 95.25 289 ASP A N 1
ATOM 2274 C CA . ASP A 1 289 ? -19.297 12.734 33 1 95.25 289 ASP A CA 1
ATOM 2275 C C . ASP A 1 289 ? -18.359 12.828 31.812 1 95.25 289 ASP A C 1
ATOM 2277 O O . ASP A 1 289 ? -17.328 12.141 31.781 1 95.25 289 ASP A O 1
ATOM 2281 N N . GLU A 1 290 ? -18.734 13.586 30.875 1 95.31 290 GLU A N 1
ATOM 2282 C CA . GLU A 1 290 ? -17.891 13.781 29.703 1 95.31 290 GLU A CA 1
ATOM 2283 C C . GLU A 1 290 ? -16.578 14.477 30.078 1 95.31 290 GLU A C 1
ATOM 2285 O O . GLU A 1 290 ? -15.516 14.109 29.594 1 95.31 290 GLU A O 1
ATOM 2290 N N . MET A 1 291 ? -16.688 15.469 30.922 1 95.25 291 MET A N 1
ATOM 2291 C CA . MET A 1 291 ? -15.5 16.156 31.406 1 95.25 291 MET A CA 1
ATOM 2292 C C . MET A 1 291 ? -14.578 15.211 32.156 1 95.25 291 MET A C 1
ATOM 2294 O O . MET A 1 291 ? -13.359 15.227 31.969 1 95.25 291 MET A O 1
ATOM 2298 N N . ALA A 1 292 ? -15.188 14.391 32.938 1 94.81 292 ALA A N 1
ATOM 2299 C CA . ALA A 1 292 ? -14.43 13.406 33.719 1 94.81 292 ALA A CA 1
ATOM 2300 C C . ALA A 1 292 ? -13.742 12.406 32.781 1 94.81 292 ALA A C 1
ATOM 2302 O O . ALA A 1 292 ? -12.625 11.953 33.062 1 94.81 292 ALA A O 1
ATOM 2303 N N . ALA A 1 293 ? -14.406 12.078 31.75 1 93.56 293 ALA A N 1
ATOM 2304 C CA . ALA A 1 293 ? -13.852 11.133 30.781 1 93.56 293 ALA A CA 1
ATOM 2305 C C . ALA A 1 293 ? -12.586 11.688 30.141 1 93.56 293 ALA A C 1
ATOM 2307 O O . ALA A 1 293 ? -11.633 10.945 29.875 1 93.56 293 ALA A O 1
ATOM 2308 N N . ILE A 1 294 ? -12.57 12.93 29.828 1 94.38 294 ILE A N 1
ATOM 2309 C CA . ILE A 1 294 ? -11.398 13.578 29.25 1 94.38 294 ILE A CA 1
ATOM 2310 C C . ILE A 1 294 ? -10.242 13.539 30.25 1 94.38 294 ILE A C 1
ATOM 2312 O O . ILE A 1 294 ? -9.117 13.195 29.875 1 94.38 294 ILE A O 1
ATOM 2316 N N . ILE A 1 295 ? -10.562 13.836 31.469 1 94.44 295 ILE A N 1
ATOM 2317 C CA . ILE A 1 295 ? -9.539 13.891 32.5 1 94.44 295 ILE A CA 1
ATOM 2318 C C . ILE A 1 295 ? -8.977 12.492 32.75 1 94.44 295 ILE A C 1
ATOM 2320 O O . ILE A 1 295 ? -7.766 12.32 32.906 1 94.44 295 ILE A O 1
ATOM 2324 N N . ASP A 1 296 ? -9.852 11.578 32.75 1 94.5 296 ASP A N 1
ATOM 2325 C CA . ASP A 1 296 ? -9.43 10.195 32.969 1 94.5 296 ASP A CA 1
ATOM 2326 C C . ASP A 1 296 ? -8.508 9.742 31.828 1 94.5 296 ASP A C 1
ATOM 2328 O O . ASP A 1 296 ? -7.492 9.086 32.094 1 94.5 296 ASP A O 1
ATOM 2332 N N . TRP A 1 297 ? -8.898 10.047 30.641 1 92.94 297 TRP A N 1
ATOM 2333 C CA . TRP A 1 297 ? -8.125 9.672 29.469 1 92.94 297 TRP A CA 1
ATOM 2334 C C . TRP A 1 297 ? -6.727 10.281 29.516 1 92.94 297 TRP A C 1
ATOM 2336 O O . TRP A 1 297 ? -5.73 9.586 29.297 1 92.94 297 TRP A O 1
ATOM 2346 N N . ILE A 1 298 ? -6.605 11.5 29.844 1 95 298 ILE A N 1
ATOM 2347 C CA . ILE A 1 298 ? -5.332 12.219 29.906 1 95 298 ILE A CA 1
ATOM 2348 C C . ILE A 1 298 ? -4.492 11.688 31.062 1 95 298 ILE A C 1
ATOM 2350 O O . ILE A 1 298 ? -3.283 11.477 30.906 1 95 298 ILE A O 1
ATOM 2354 N N . SER A 1 299 ? -5.148 11.484 32.188 1 95.5 299 SER A N 1
ATOM 2355 C CA . SER A 1 299 ? -4.457 10.984 33.375 1 95.5 299 SER A CA 1
ATOM 2356 C C . SER A 1 299 ? -3.875 9.602 33.125 1 95.5 299 SER A C 1
ATOM 2358 O O . SER A 1 299 ? -2.744 9.312 33.531 1 95.5 299 SER A O 1
ATOM 2360 N N . ASP A 1 300 ? -4.664 8.844 32.5 1 92.31 300 ASP A N 1
ATOM 2361 C CA . ASP A 1 300 ? -4.211 7.496 32.188 1 92.31 300 ASP A CA 1
ATOM 2362 C C . ASP A 1 300 ? -2.971 7.527 31.312 1 92.31 300 ASP A C 1
ATOM 2364 O O . ASP A 1 300 ? -1.991 6.828 31.578 1 92.31 300 ASP A O 1
ATOM 2368 N N . ASN A 1 301 ? -3.012 8.273 30.281 1 93.5 301 ASN A N 1
ATOM 2369 C CA . ASN A 1 301 ? -1.862 8.406 29.391 1 93.5 301 ASN A CA 1
ATOM 2370 C C . ASN A 1 301 ? -0.647 8.969 30.125 1 93.5 301 ASN A C 1
ATOM 2372 O O . ASN A 1 301 ? 0.467 8.469 29.953 1 93.5 301 ASN A O 1
ATOM 2376 N N . ALA A 1 302 ? -0.871 9.984 30.922 1 96.94 302 ALA A N 1
ATOM 2377 C CA . ALA A 1 302 ? 0.216 10.672 31.625 1 96.94 302 ALA A CA 1
ATOM 2378 C C . ALA A 1 302 ? 0.925 9.734 32.594 1 96.94 302 ALA A C 1
ATOM 2380 O O . ALA A 1 302 ? 2.156 9.656 32.594 1 96.94 302 ALA A O 1
ATOM 2381 N N . GLN A 1 303 ? 0.144 9.047 33.375 1 94.25 303 GLN A N 1
ATOM 2382 C CA . GLN A 1 303 ? 0.708 8.18 34.375 1 94.25 303 GLN A CA 1
ATOM 2383 C C . GLN A 1 303 ? 1.425 6.984 33.75 1 94.25 303 GLN A C 1
ATOM 2385 O O . GLN A 1 303 ? 2.488 6.574 34.25 1 94.25 303 GLN A O 1
ATOM 2390 N N . ARG A 1 304 ? 0.885 6.59 32.75 1 89.62 304 ARG A N 1
ATOM 2391 C CA . ARG A 1 304 ? 1.407 5.375 32.156 1 89.62 304 ARG A CA 1
ATOM 2392 C C . ARG A 1 304 ? 2.656 5.672 31.328 1 89.62 304 ARG A C 1
ATOM 2394 O O . ARG A 1 304 ? 3.609 4.891 31.328 1 89.62 304 ARG A O 1
ATOM 2401 N N . TYR A 1 305 ? 2.654 6.738 30.641 1 92.44 305 TYR A N 1
ATOM 2402 C CA . TYR A 1 305 ? 3.68 6.926 29.609 1 92.44 305 TYR A CA 1
ATOM 2403 C C . TYR A 1 305 ? 4.605 8.086 29.984 1 92.44 305 TYR A C 1
ATOM 2405 O O . TYR A 1 305 ? 5.82 7.992 29.797 1 92.44 305 TYR A O 1
ATOM 2413 N N . TRP A 1 306 ? 4.102 9.133 30.5 1 97.44 306 TRP A N 1
ATOM 2414 C CA . TRP A 1 306 ? 4.883 10.367 30.484 1 97.44 306 TRP A CA 1
ATOM 2415 C C . TRP A 1 306 ? 5.484 10.648 31.859 1 97.44 306 TRP A C 1
ATOM 2417 O O . TRP A 1 306 ? 6.562 11.242 31.953 1 97.44 306 TRP A O 1
ATOM 2427 N N . PHE A 1 307 ? 4.82 10.211 32.969 1 97.12 307 PHE A N 1
ATOM 2428 C CA . PHE A 1 307 ? 5.352 10.391 34.312 1 97.12 307 PHE A CA 1
ATOM 2429 C C . PHE A 1 307 ? 6.156 9.172 34.75 1 97.12 307 PHE A C 1
ATOM 2431 O O . PHE A 1 307 ? 6.785 9.18 35.812 1 97.12 307 PHE A O 1
ATOM 2438 N N . SER A 1 308 ? 6.133 8.172 33.969 1 92.44 308 SER A N 1
ATOM 2439 C CA . SER A 1 308 ? 6.895 6.969 34.312 1 92.44 308 SER A CA 1
ATOM 2440 C C . SER A 1 308 ? 8.398 7.23 34.219 1 92.44 308 SER A C 1
ATOM 2442 O O . SER A 1 308 ? 8.828 8.266 33.719 1 92.44 308 SER A O 1
ATOM 2444 N N . GLU A 1 309 ? 9.156 6.293 34.75 1 91.25 309 GLU A N 1
ATOM 2445 C CA . GLU A 1 309 ? 10.602 6.438 34.781 1 91.25 309 GLU A CA 1
ATOM 2446 C C . GLU A 1 309 ? 11.164 6.703 33.375 1 91.25 309 GLU A C 1
ATOM 2448 O O . GLU A 1 309 ? 10.867 5.969 32.438 1 91.25 309 GLU A O 1
ATOM 2453 N N . GLY A 1 310 ? 11.867 7.777 33.312 1 90.12 310 GLY A N 1
ATOM 2454 C CA . GLY A 1 310 ? 12.477 8.133 32.031 1 90.12 310 GLY A CA 1
ATOM 2455 C C . GLY A 1 310 ? 11.539 8.906 31.109 1 90.12 310 GLY A C 1
ATOM 2456 O O . GLY A 1 310 ? 11.906 9.258 30 1 90.12 310 GLY A O 1
ATOM 2457 N N . GLY A 1 311 ? 10.406 9.273 31.609 1 95.56 311 GLY A N 1
ATOM 2458 C CA . GLY A 1 311 ? 9.414 9.969 30.797 1 95.56 311 GLY A CA 1
ATOM 2459 C C . GLY A 1 311 ? 9.68 11.461 30.688 1 95.56 311 GLY A C 1
ATOM 2460 O O . GLY A 1 311 ? 10.43 12.023 31.484 1 95.56 311 GLY A O 1
ATOM 2461 N N . PRO A 1 312 ? 9.117 12.102 29.719 1 97.75 312 PRO A N 1
ATOM 2462 C CA . PRO A 1 312 ? 9.367 13.516 29.422 1 97.75 312 PRO A CA 1
ATOM 2463 C C . PRO A 1 312 ? 8.859 14.453 30.516 1 97.75 312 PRO A C 1
ATOM 2465 O O . PRO A 1 312 ? 9.289 15.602 30.609 1 97.75 312 PRO A O 1
ATOM 2468 N N . LEU A 1 313 ? 7.902 13.953 31.375 1 98.38 313 LEU A N 1
ATOM 2469 C CA . LEU A 1 313 ? 7.301 14.828 32.375 1 98.38 313 LEU A CA 1
ATOM 2470 C C . LEU A 1 313 ? 7.922 14.594 33.75 1 98.38 313 LEU A C 1
ATOM 2472 O O . LEU A 1 313 ? 7.508 15.203 34.719 1 98.38 313 LEU A O 1
ATOM 2476 N N . ARG A 1 314 ? 8.914 13.742 33.812 1 97.5 314 ARG A N 1
ATOM 2477 C CA . ARG A 1 314 ? 9.742 13.648 35 1 97.5 314 ARG A CA 1
ATOM 2478 C C . ARG A 1 314 ? 10.578 14.906 35.219 1 97.5 314 ARG A C 1
ATOM 2480 O O . ARG A 1 314 ? 10.766 15.688 34.281 1 97.5 314 ARG A O 1
ATOM 2487 N N . PRO A 1 315 ? 11.016 15.062 36.406 1 96.5 315 PRO A N 1
ATOM 2488 C CA . PRO A 1 315 ? 11.922 16.203 36.594 1 96.5 315 PRO A CA 1
ATOM 2489 C C . PRO A 1 315 ? 13.109 16.172 35.625 1 96.5 315 PRO A C 1
ATOM 2491 O O . PRO A 1 315 ? 13.602 15.109 35.281 1 96.5 315 PRO A O 1
ATOM 2494 N N . ALA A 1 316 ? 13.555 17.359 35.25 1 95 316 ALA A N 1
ATOM 2495 C CA . ALA A 1 316 ? 14.664 17.469 34.312 1 95 316 ALA A CA 1
ATOM 2496 C C . ALA A 1 316 ? 15.898 16.734 34.812 1 95 316 ALA A C 1
ATOM 2498 O O . ALA A 1 316 ? 16.656 16.172 34.031 1 95 316 ALA A O 1
ATOM 2499 N N . SER A 1 317 ? 16.078 16.719 36.062 1 94.5 317 SER A N 1
ATOM 2500 C CA . SER A 1 317 ? 17.219 16.031 36.688 1 94.5 317 SER A CA 1
ATOM 2501 C C . SER A 1 317 ? 17.125 14.531 36.5 1 94.5 317 SER A C 1
ATOM 2503 O O . SER A 1 317 ? 18.125 13.82 36.562 1 94.5 317 SER A O 1
ATOM 2505 N N . GLU A 1 318 ? 15.961 14.062 36.219 1 96.19 318 GLU A N 1
ATOM 2506 C CA . GLU A 1 318 ? 15.742 12.633 36.031 1 96.19 318 GLU A CA 1
ATOM 2507 C C . GLU A 1 318 ? 15.57 12.305 34.531 1 96.19 318 GLU A C 1
ATOM 2509 O O . GLU A 1 318 ? 15.125 11.211 34.188 1 96.19 318 GLU A O 1
ATOM 2514 N N . GLY A 1 319 ? 15.859 13.281 33.75 1 94.75 319 GLY A N 1
ATOM 2515 C CA . GLY A 1 319 ? 15.828 13.023 32.344 1 94.75 319 GLY A CA 1
ATOM 2516 C C . GLY A 1 319 ? 14.641 13.648 31.625 1 94.75 319 GLY A C 1
ATOM 2517 O O . GLY A 1 319 ? 14.523 13.578 30.406 1 94.75 319 GLY A O 1
ATOM 2518 N N . GLY A 1 320 ? 13.742 14.266 32.312 1 97.31 320 GLY A N 1
ATOM 2519 C CA . GLY A 1 320 ? 12.57 14.898 31.734 1 97.31 320 GLY A CA 1
ATOM 2520 C C . GLY A 1 320 ? 12.898 16.156 30.969 1 97.31 320 GLY A C 1
ATOM 2521 O O . GLY A 1 320 ? 14.047 16.609 30.969 1 97.31 320 GLY A O 1
ATOM 2522 N N . ALA A 1 321 ? 11.922 16.75 30.328 1 98.5 321 ALA A N 1
ATOM 2523 C CA . ALA A 1 321 ? 12.086 17.953 29.531 1 98.5 321 ALA A CA 1
ATOM 2524 C C . ALA A 1 321 ? 12.25 19.188 30.422 1 98.5 321 ALA A C 1
ATOM 2526 O O . ALA A 1 321 ? 11.742 19.219 31.547 1 98.5 321 ALA A O 1
ATOM 2527 N N . ASP A 1 322 ? 12.961 20.125 29.906 1 98.44 322 ASP A N 1
ATOM 2528 C CA . ASP A 1 322 ? 13.148 21.406 30.609 1 98.44 322 ASP A CA 1
ATOM 2529 C C . ASP A 1 322 ? 11.945 22.312 30.406 1 98.44 322 ASP A C 1
ATOM 2531 O O . ASP A 1 322 ? 11.578 23.078 31.312 1 98.44 322 ASP A O 1
ATOM 2535 N N . VAL A 1 323 ? 11.383 22.328 29.234 1 98.56 323 VAL A N 1
ATOM 2536 C CA . VAL A 1 323 ? 10.219 23.141 28.875 1 98.56 323 VAL A CA 1
ATOM 2537 C C . VAL A 1 323 ? 9.156 22.25 28.219 1 98.56 323 VAL A C 1
ATOM 2539 O O . VAL A 1 323 ? 9.477 21.438 27.359 1 98.56 323 VAL A O 1
ATOM 2542 N N . VAL A 1 324 ? 7.926 22.422 28.625 1 98.62 324 VAL A N 1
ATOM 2543 C CA . VAL A 1 324 ? 6.824 21.594 28.125 1 98.62 324 VAL A CA 1
ATOM 2544 C C . VAL A 1 324 ? 5.801 22.484 27.422 1 98.62 324 VAL A C 1
ATOM 2546 O O . VAL A 1 324 ? 5.422 23.531 27.938 1 98.62 324 VAL A O 1
ATOM 2549 N N . ILE A 1 325 ? 5.391 22.094 26.25 1 98.69 325 ILE A N 1
ATOM 2550 C CA . ILE A 1 325 ? 4.375 22.812 25.484 1 98.69 325 ILE A CA 1
ATOM 2551 C C . ILE A 1 325 ? 3.129 21.953 25.328 1 98.69 325 ILE A C 1
ATOM 2553 O O . ILE A 1 325 ? 3.217 20.797 24.906 1 98.69 325 ILE A O 1
ATOM 2557 N N . ILE A 1 326 ? 1.997 22.516 25.609 1 98.12 326 ILE A N 1
ATOM 2558 C CA . ILE A 1 326 ? 0.724 21.797 25.594 1 98.12 326 ILE A CA 1
ATOM 2559 C C . ILE A 1 326 ? -0.186 22.406 24.531 1 98.12 326 ILE A C 1
ATOM 2561 O O . ILE A 1 326 ? -0.545 23.578 24.594 1 98.12 326 ILE A O 1
ATOM 2565 N N . ASP A 1 327 ? -0.595 21.562 23.578 1 95.06 327 ASP A N 1
ATOM 2566 C CA . ASP A 1 327 ? -1.524 22 22.531 1 95.06 327 ASP A CA 1
ATOM 2567 C C . ASP A 1 327 ? -2.971 21.719 22.938 1 95.06 327 ASP A C 1
ATOM 2569 O O . ASP A 1 327 ? -3.254 20.703 23.594 1 95.06 327 ASP A O 1
ATOM 2573 N N . ASP A 1 328 ? -3.822 22.547 22.578 1 88.31 328 ASP A N 1
ATOM 2574 C CA . ASP A 1 328 ? -5.242 22.328 22.828 1 88.31 328 ASP A CA 1
ATOM 2575 C C . ASP A 1 328 ? -5.918 21.656 21.641 1 88.31 328 ASP A C 1
ATOM 2577 O O . ASP A 1 328 ? -5.301 21.484 20.578 1 88.31 328 ASP A O 1
ATOM 2581 N N . PRO A 1 329 ? -7.141 21.109 21.984 1 80.62 329 PRO A N 1
ATOM 2582 C CA . PRO A 1 329 ? -7.949 21.203 23.188 1 80.62 329 PRO A CA 1
ATOM 2583 C C . PRO A 1 329 ? -7.824 19.969 24.078 1 80.62 329 PRO A C 1
ATOM 2585 O O . PRO A 1 329 ? -8.383 19.922 25.188 1 80.62 329 PRO A O 1
ATOM 2588 N N . GLN A 1 330 ? -7.09 19.062 23.719 1 86.19 330 GLN A N 1
ATOM 2589 C CA . GLN A 1 330 ? -7.184 17.766 24.375 1 86.19 330 GLN A CA 1
ATOM 2590 C C . GLN A 1 330 ? -6.195 17.672 25.547 1 86.19 330 GLN A C 1
ATOM 2592 O O . GLN A 1 330 ? -6.465 17 26.531 1 86.19 330 GLN A O 1
ATOM 2597 N N . MET A 1 331 ? -5.184 18.406 25.531 1 93.25 331 MET A N 1
ATOM 2598 C CA . MET A 1 331 ? -4.047 18.047 26.375 1 93.25 331 MET A CA 1
ATOM 2599 C C . MET A 1 331 ? -3.982 18.953 27.609 1 93.25 331 MET A C 1
ATOM 2601 O O . MET A 1 331 ? -3.217 18.688 28.531 1 93.25 331 MET A O 1
ATOM 2605 N N . PRO A 1 332 ? -4.797 19.969 27.766 1 95.12 332 PRO A N 1
ATOM 2606 C CA . PRO A 1 332 ? -4.656 20.906 28.891 1 95.12 332 PRO A CA 1
ATOM 2607 C C . PRO A 1 332 ? -4.766 20.219 30.25 1 95.12 332 PRO A C 1
ATOM 2609 O O . PRO A 1 332 ? -4.211 20.703 31.234 1 95.12 332 PRO A O 1
ATOM 2612 N N . GLY A 1 333 ? -5.406 19.109 30.328 1 95.5 333 GLY A N 1
ATOM 2613 C CA . GLY A 1 333 ? -5.508 18.375 31.578 1 95.5 333 GLY A CA 1
ATOM 2614 C C . GLY A 1 333 ? -4.16 17.953 32.125 1 95.5 333 GLY A C 1
ATOM 2615 O O . GLY A 1 333 ? -4.047 17.609 33.312 1 95.5 333 GLY A O 1
ATOM 2616 N N . LEU A 1 334 ? -3.141 18.031 31.375 1 97 334 LEU A N 1
ATOM 2617 C CA . LEU A 1 334 ? -1.789 17.656 31.781 1 97 334 LEU A CA 1
ATOM 2618 C C . LEU A 1 334 ? -1.169 18.734 32.656 1 97 334 LEU A C 1
ATOM 2620 O O . LEU A 1 334 ? -0.274 18.438 33.469 1 97 334 LEU A O 1
ATOM 2624 N N . ILE A 1 335 ? -1.583 19.969 32.562 1 98.06 335 ILE A N 1
ATOM 2625 C CA . ILE A 1 335 ? -0.903 21.125 33.156 1 98.06 335 ILE A CA 1
ATOM 2626 C C . ILE A 1 335 ? -0.919 21.031 34.656 1 98.06 335 ILE A C 1
ATOM 2628 O O . ILE A 1 335 ? 0.13 21.109 35.312 1 98.06 335 ILE A O 1
ATOM 2632 N N . PRO A 1 336 ? -2.117 20.75 35.281 1 97.75 336 PRO A N 1
ATOM 2633 C CA . PRO A 1 336 ? -2.096 20.641 36.719 1 97.75 336 PRO A CA 1
ATOM 2634 C C . PRO A 1 336 ? -1.264 19.453 37.219 1 97.75 336 PRO A C 1
ATOM 2636 O O . PRO A 1 336 ? -0.648 19.531 38.281 1 97.75 336 PRO A O 1
ATOM 2639 N N . MET A 1 337 ? -1.215 18.422 36.469 1 97.69 337 MET A N 1
ATOM 2640 C CA . MET A 1 337 ? -0.429 17.25 36.875 1 97.69 337 MET A CA 1
ATOM 2641 C C . MET A 1 337 ? 1.062 17.562 36.844 1 97.69 337 MET A C 1
ATOM 2643 O O . MET A 1 337 ? 1.799 17.156 37.75 1 97.69 337 MET A O 1
ATOM 2647 N N . ILE A 1 338 ? 1.475 18.25 35.844 1 98.19 338 ILE A N 1
ATOM 2648 C CA . ILE A 1 338 ? 2.875 18.641 35.719 1 98.19 338 ILE A CA 1
ATOM 2649 C C . ILE A 1 338 ? 3.264 19.562 36.875 1 98.19 338 ILE A C 1
ATOM 2651 O O . ILE A 1 338 ? 4.289 19.344 37.531 1 98.19 338 ILE A O 1
ATOM 2655 N N . LYS A 1 339 ? 2.43 20.594 37.156 1 97.31 339 LYS A N 1
ATOM 2656 C CA . LYS A 1 339 ? 2.734 21.609 38.156 1 97.31 339 LYS A CA 1
ATOM 2657 C C . LYS A 1 339 ? 2.723 21.016 39.562 1 97.31 339 LYS A C 1
ATOM 2659 O O . LYS A 1 339 ? 3.387 21.547 40.469 1 97.31 339 LYS A O 1
ATOM 2664 N N . ARG A 1 340 ? 2.031 19.906 39.75 1 96.88 340 ARG A N 1
ATOM 2665 C CA . ARG A 1 340 ? 2.047 19.219 41.031 1 96.88 340 ARG A CA 1
ATOM 2666 C C . ARG A 1 340 ? 3.395 18.547 41.281 1 96.88 340 ARG A C 1
ATOM 2668 O O . ARG A 1 340 ? 3.906 18.562 42.375 1 96.88 340 ARG A O 1
ATOM 2675 N N . LEU A 1 341 ? 3.926 18 40.281 1 96.69 341 LEU A N 1
ATOM 2676 C CA . LEU A 1 341 ? 5.184 17.281 40.406 1 96.69 341 LEU A CA 1
ATOM 2677 C C . LEU A 1 341 ? 6.371 18.219 40.312 1 96.69 341 LEU A C 1
ATOM 2679 O O . LEU A 1 341 ? 7.352 18.078 41.031 1 96.69 341 LEU A O 1
ATOM 2683 N N . THR A 1 342 ? 6.312 19.125 39.375 1 96.75 342 THR A N 1
ATOM 2684 C CA . THR A 1 342 ? 7.395 20.062 39.125 1 96.75 342 THR A CA 1
ATOM 2685 C C . THR A 1 342 ? 6.855 21.484 39 1 96.75 342 THR A C 1
ATOM 2687 O O . THR A 1 342 ? 6.844 22.062 37.906 1 96.75 342 THR A O 1
ATOM 2690 N N . PRO A 1 343 ? 6.586 22.125 40.062 1 95.19 343 PRO A N 1
ATOM 2691 C CA . PRO A 1 343 ? 5.961 23.453 40.031 1 95.19 343 PRO A CA 1
ATOM 2692 C C . PRO A 1 343 ? 6.848 24.516 39.375 1 95.19 343 PRO A C 1
ATOM 2694 O O . PRO A 1 343 ? 6.34 25.516 38.875 1 95.19 343 PRO A O 1
ATOM 2697 N N . ASP A 1 344 ? 8.164 24.266 39.344 1 94 344 ASP A N 1
ATOM 2698 C CA . ASP A 1 344 ? 9.086 25.266 38.812 1 94 344 ASP A CA 1
ATOM 2699 C C . ASP A 1 344 ? 9.398 25 37.344 1 94 344 ASP A C 1
ATOM 2701 O O . ASP A 1 344 ? 10.219 25.703 36.75 1 94 344 ASP A O 1
ATOM 2705 N N . ARG A 1 345 ? 8.797 24.078 36.75 1 95.94 345 ARG A N 1
ATOM 2706 C CA . ARG A 1 345 ? 9.016 23.781 35.344 1 95.94 345 ARG A CA 1
ATOM 2707 C C . ARG A 1 345 ? 8.156 24.672 34.438 1 95.94 345 ARG A C 1
ATOM 2709 O O . ARG A 1 345 ? 6.938 24.75 34.625 1 95.94 345 ARG A O 1
ATOM 2716 N N . PRO A 1 346 ? 8.773 25.328 33.438 1 98.06 346 PRO A N 1
ATOM 2717 C CA . PRO A 1 346 ? 7.965 26.125 32.531 1 98.06 346 PRO A CA 1
ATOM 2718 C C . PRO A 1 346 ? 7.012 25.266 31.688 1 98.06 346 PRO A C 1
ATOM 2720 O O . PRO A 1 346 ? 7.441 24.297 31.047 1 98.06 346 PRO A O 1
ATOM 2723 N N . VAL A 1 347 ? 5.73 25.578 31.719 1 98.38 347 VAL A N 1
ATOM 2724 C CA . VAL A 1 347 ? 4.684 24.953 30.906 1 98.38 347 VAL A CA 1
ATOM 2725 C C . VAL A 1 347 ? 3.982 26.016 30.078 1 98.38 347 VAL A C 1
ATOM 2727 O O . VAL A 1 347 ? 3.414 26.969 30.609 1 98.38 347 VAL A O 1
ATOM 2730 N N . LEU A 1 348 ? 4.082 25.906 28.766 1 98.56 348 LEU A N 1
ATOM 2731 C CA . LEU A 1 348 ? 3.479 26.859 27.844 1 98.56 348 LEU A CA 1
ATOM 2732 C C . LEU A 1 348 ? 2.252 26.25 27.156 1 98.56 348 LEU A C 1
ATOM 2734 O O . LEU A 1 348 ? 2.303 25.125 26.672 1 98.56 348 LEU A O 1
ATOM 2738 N N . TYR A 1 349 ? 1.147 27 27.156 1 98.25 349 TYR A N 1
ATOM 2739 C CA . TYR A 1 349 ? -0.104 26.562 26.547 1 98.25 349 TYR A CA 1
ATOM 2740 C C . TYR A 1 349 ? -0.314 27.234 25.188 1 98.25 349 TYR A C 1
ATOM 2742 O O . TYR A 1 349 ? -0.239 28.453 25.078 1 98.25 349 TYR A O 1
ATOM 2750 N N . ARG A 1 350 ? -0.558 26.438 24.141 1 98 350 ARG A N 1
ATOM 2751 C CA . ARG A 1 350 ? -0.82 26.953 22.812 1 98 350 ARG A CA 1
ATOM 2752 C C . ARG A 1 350 ? -2.279 26.734 22.406 1 98 350 ARG A C 1
ATOM 2754 O O . ARG A 1 350 ? -2.709 25.594 22.203 1 98 350 ARG A O 1
ATOM 2761 N N . SER A 1 351 ? -3.014 27.828 22.297 1 95.94 351 SER A N 1
ATOM 2762 C CA . SER A 1 351 ? -4.398 27.797 21.828 1 95.94 351 SER A CA 1
ATOM 2763 C C . SER A 1 351 ? -4.477 27.859 20.312 1 95.94 351 SER A C 1
ATOM 2765 O O . SER A 1 351 ? -3.955 28.781 19.688 1 95.94 351 SER A O 1
ATOM 2767 N N . HIS A 1 352 ? -5.109 26.906 19.688 1 90.44 352 HIS A N 1
ATOM 2768 C CA . HIS A 1 352 ? -5.254 26.859 18.234 1 90.44 352 HIS A CA 1
ATOM 2769 C C . HIS A 1 352 ? -6.688 27.172 17.812 1 90.44 352 HIS A C 1
ATOM 2771 O O . HIS A 1 352 ? -6.992 27.203 16.625 1 90.44 352 HIS A O 1
ATOM 2777 N N . ILE A 1 353 ? -7.555 27.438 18.688 1 87.19 353 ILE A N 1
ATOM 2778 C CA . ILE A 1 353 ? -8.984 27.516 18.422 1 87.19 353 ILE A CA 1
ATOM 2779 C C . ILE A 1 353 ? -9.445 28.969 18.422 1 87.19 353 ILE A C 1
ATOM 2781 O O . ILE A 1 353 ? -8.906 29.797 19.172 1 87.19 353 ILE A O 1
ATOM 2785 N N . GLN A 1 354 ? -10.375 29.234 17.609 1 90 354 GLN A N 1
ATOM 2786 C CA . GLN A 1 354 ? -11.102 30.5 17.703 1 90 354 GLN A CA 1
ATOM 2787 C C . GLN A 1 354 ? -12.125 30.469 18.828 1 90 354 GLN A C 1
ATOM 2789 O O . GLN A 1 354 ? -13.297 30.172 18.594 1 90 354 GLN A O 1
ATOM 2794 N N . ILE A 1 355 ? -11.727 30.906 19.953 1 92.12 355 ILE A N 1
ATOM 2795 C CA . ILE A 1 355 ? -12.633 30.969 21.094 1 92.12 355 ILE A CA 1
ATOM 2796 C C . ILE A 1 355 ? -13.531 32.188 20.969 1 92.12 355 ILE A C 1
ATOM 2798 O O . ILE A 1 355 ? -13.039 33.312 20.828 1 92.12 355 ILE A O 1
ATOM 2802 N N . ARG A 1 356 ? -14.781 31.984 21.047 1 92 356 ARG A N 1
ATOM 2803 C CA . ARG A 1 356 ? -15.727 33.094 21.078 1 92 356 ARG A CA 1
ATOM 2804 C C . ARG A 1 356 ? -15.789 33.719 22.469 1 92 356 ARG A C 1
ATOM 2806 O O . ARG A 1 356 ? -16.688 33.406 23.25 1 92 356 ARG A O 1
ATOM 2813 N N . SER A 1 357 ? -14.938 34.625 22.641 1 90.25 357 SER A N 1
ATOM 2814 C CA . SER A 1 357 ? -14.805 35.25 23.953 1 90.25 357 SER A CA 1
ATOM 2815 C C . SER A 1 357 ? -16.062 36.031 24.328 1 90.25 357 SER A C 1
ATOM 2817 O O . SER A 1 357 ? -16.391 36.156 25.516 1 90.25 357 SER A O 1
ATOM 2819 N N . ASP A 1 358 ? -16.766 36.562 23.328 1 89.56 358 ASP A N 1
ATOM 2820 C CA . ASP A 1 358 ? -18.016 37.25 23.578 1 89.56 358 ASP A CA 1
ATOM 2821 C C . ASP A 1 358 ? -19.062 36.344 24.203 1 89.56 358 ASP A C 1
ATOM 2823 O O . ASP A 1 358 ? -19.812 36.75 25.094 1 89.56 358 ASP A O 1
ATOM 2827 N N . LEU A 1 359 ? -19.031 35.094 23.766 1 92.12 359 LEU A N 1
ATOM 2828 C CA . LEU A 1 359 ? -19.969 34.125 24.312 1 92.12 359 LEU A CA 1
ATOM 2829 C C . LEU A 1 359 ? -19.469 33.594 25.656 1 92.12 359 LEU A C 1
ATOM 2831 O O . LEU A 1 359 ? -20.266 33.312 26.547 1 92.12 359 LEU A O 1
ATOM 2835 N N . VAL A 1 360 ? -18.188 33.5 25.766 1 93.25 360 VAL A N 1
ATOM 2836 C CA . VAL A 1 360 ? -17.578 33.031 27.016 1 93.25 360 VAL A CA 1
ATOM 2837 C C . VAL A 1 360 ? -17.891 34.031 28.125 1 93.25 360 VAL A C 1
ATOM 2839 O O . VAL A 1 360 ? -18.062 33.625 29.281 1 93.25 360 VAL A O 1
ATOM 2842 N N . ALA A 1 361 ? -18.078 35.281 27.812 1 92.62 361 ALA A N 1
ATOM 2843 C CA . ALA A 1 361 ? -18.297 36.344 28.781 1 92.62 361 ALA A CA 1
ATOM 2844 C C . ALA A 1 361 ? -19.734 36.312 29.312 1 92.62 361 ALA A C 1
ATOM 2846 O O . ALA A 1 361 ? -20.047 36.938 30.328 1 92.62 361 ALA A O 1
ATOM 2847 N N . ILE A 1 362 ? -20.562 35.594 28.625 1 93.94 362 ILE A N 1
ATOM 2848 C CA . ILE A 1 362 ? -21.953 35.469 29.062 1 93.94 362 ILE A CA 1
ATOM 2849 C C . ILE A 1 362 ? -22.078 34.344 30.094 1 93.94 362 ILE A C 1
ATOM 2851 O O . ILE A 1 362 ? -21.969 33.156 29.734 1 93.94 362 ILE A O 1
ATOM 2855 N N . SER A 1 363 ? -22.391 34.75 31.297 1 93 363 SER A N 1
ATOM 2856 C CA . SER A 1 363 ? -22.484 33.781 32.375 1 93 363 SER A CA 1
ATOM 2857 C C . SER A 1 363 ? -23.562 32.719 32.062 1 93 363 SER A C 1
ATOM 2859 O O . SER A 1 363 ? -24.656 33.062 31.656 1 93 363 SER A O 1
ATOM 2861 N N . GLY A 1 364 ? -23.188 31.547 32.219 1 92.25 364 GLY A N 1
ATOM 2862 C CA . GLY A 1 364 ? -24.141 30.453 32.031 1 92.25 364 GLY A CA 1
ATOM 2863 C C . GLY A 1 364 ? -24.203 29.938 30.609 1 92.25 364 GLY A C 1
ATOM 2864 O O . GLY A 1 364 ? -24.828 28.922 30.344 1 92.25 364 GLY A O 1
ATOM 2865 N N . SER A 1 365 ? -23.625 30.609 29.719 1 94.69 365 SER A N 1
ATOM 2866 C CA . SER A 1 365 ? -23.609 30.109 28.344 1 94.69 365 SER A CA 1
ATOM 2867 C C . SER A 1 365 ? -22.828 28.797 28.25 1 94.69 365 SER A C 1
ATOM 2869 O O . SER A 1 365 ? -21.984 28.5 29.094 1 94.69 365 SER A O 1
ATOM 2871 N N . PRO A 1 366 ? -23.188 27.984 27.266 1 95.75 366 PRO A N 1
ATOM 2872 C CA . PRO A 1 366 ? -22.406 26.766 27.062 1 95.75 366 PRO A CA 1
ATOM 2873 C C . PRO A 1 366 ? -20.906 27.047 26.891 1 95.75 366 PRO A C 1
ATOM 2875 O O . PRO A 1 366 ? -20.078 26.281 27.375 1 95.75 366 PRO A O 1
ATOM 2878 N N . GLN A 1 367 ? -20.562 28.125 26.172 1 95.62 367 GLN A N 1
ATOM 2879 C CA . GLN A 1 367 ? -19.172 28.5 25.969 1 95.62 367 GLN A CA 1
ATOM 2880 C C . GLN A 1 367 ? -18.484 28.828 27.281 1 95.62 367 GLN A C 1
ATOM 2882 O O . GLN A 1 367 ? -17.344 28.438 27.5 1 95.62 367 GLN A O 1
ATOM 2887 N N . ALA A 1 368 ? -19.188 29.531 28.125 1 96.06 368 ALA A N 1
ATOM 2888 C CA . ALA A 1 368 ? -18.625 29.875 29.438 1 96.06 368 ALA A CA 1
ATOM 2889 C C . ALA A 1 368 ? -18.344 28.641 30.266 1 96.06 368 ALA A C 1
ATOM 2891 O O . ALA A 1 368 ? -17.312 28.547 30.938 1 96.06 368 ALA A O 1
ATOM 2892 N N . GLU A 1 369 ? -19.25 27.703 30.266 1 96.06 369 GLU A N 1
ATOM 2893 C CA . GLU A 1 369 ? -19.094 26.484 31.031 1 96.06 369 GLU A CA 1
ATOM 2894 C C . GLU A 1 369 ? -17.891 25.672 30.547 1 96.06 369 GLU A C 1
ATOM 2896 O O . GLU A 1 369 ? -17.094 25.203 31.344 1 96.06 369 GLU A O 1
ATOM 2901 N N . VAL A 1 370 ? -17.828 25.516 29.266 1 96 370 VAL A N 1
ATOM 2902 C CA . VAL A 1 370 ? -16.719 24.766 28.688 1 96 370 VAL A CA 1
ATOM 2903 C C . VAL A 1 370 ? -15.398 25.469 28.969 1 96 370 VAL A C 1
ATOM 2905 O O . VAL A 1 370 ? -14.406 24.812 29.312 1 96 370 VAL A O 1
ATOM 2908 N N . TRP A 1 371 ? -15.375 26.734 28.797 1 96.19 371 TRP A N 1
ATOM 2909 C CA . TRP A 1 371 ? -14.148 27.484 29.031 1 96.19 371 TRP A CA 1
ATOM 2910 C C . TRP A 1 371 ? -13.719 27.375 30.5 1 96.19 371 TRP A C 1
ATOM 2912 O O . TRP A 1 371 ? -12.531 27.234 30.797 1 96.19 371 TRP A O 1
ATOM 2922 N N . ASP A 1 372 ? -14.688 27.438 31.391 1 95.75 372 ASP A N 1
ATOM 2923 C CA . ASP A 1 372 ? -14.375 27.312 32.812 1 95.75 372 ASP A CA 1
ATOM 2924 C C . ASP A 1 372 ? -13.695 25.969 33.094 1 95.75 372 ASP A C 1
ATOM 2926 O O . ASP A 1 372 ? -12.742 25.906 33.875 1 95.75 372 ASP A O 1
ATOM 2930 N N . PHE A 1 373 ? -14.188 25.031 32.562 1 94.94 373 PHE A N 1
ATOM 2931 C CA . PHE A 1 373 ? -13.586 23.703 32.719 1 94.94 373 PHE A CA 1
ATOM 2932 C C . PHE A 1 373 ? -12.156 23.703 32.188 1 94.94 373 PHE A C 1
ATOM 2934 O O . PHE A 1 373 ? -11.242 23.25 32.875 1 94.94 373 PHE A O 1
ATOM 2941 N N . LEU A 1 374 ? -11.945 24.219 30.938 1 96.25 374 LEU A N 1
ATOM 2942 C CA . LEU A 1 374 ? -10.617 24.234 30.344 1 96.25 374 LEU A CA 1
ATOM 2943 C C . LEU A 1 374 ? -9.68 25.141 31.125 1 96.25 374 LEU A C 1
ATOM 2945 O O . LEU A 1 374 ? -8.523 24.797 31.375 1 96.25 374 LEU A O 1
ATOM 2949 N N . TRP A 1 375 ? -10.227 26.312 31.5 1 96.44 375 TRP A N 1
ATOM 2950 C CA . TRP A 1 375 ? -9.414 27.312 32.188 1 96.44 375 TRP A CA 1
ATOM 2951 C C . TRP A 1 375 ? -8.938 26.781 33.562 1 96.44 375 TRP A C 1
ATOM 2953 O O . TRP A 1 375 ? -7.828 27.094 34 1 96.44 375 TRP A O 1
ATOM 2963 N N . SER A 1 376 ? -9.781 25.953 34.188 1 96.38 376 SER A N 1
ATOM 2964 C CA . SER A 1 376 ? -9.391 25.359 35.469 1 96.38 376 SER A CA 1
ATOM 2965 C C . SER A 1 376 ? -8.102 24.562 35.344 1 96.38 376 SER A C 1
ATOM 2967 O O . SER A 1 376 ? -7.352 24.406 36.312 1 96.38 376 SER A O 1
ATOM 2969 N N . ASN A 1 377 ? -7.828 24.078 34.156 1 96.31 377 ASN A N 1
ATOM 2970 C CA . ASN A 1 377 ? -6.594 23.359 33.875 1 96.31 377 ASN A CA 1
ATOM 2971 C C . ASN A 1 377 ? -5.523 24.281 33.281 1 96.31 377 ASN A C 1
ATOM 2973 O O . ASN A 1 377 ? -4.363 24.219 33.719 1 96.31 377 ASN A O 1
ATOM 2977 N N . ILE A 1 378 ? -5.879 25.203 32.406 1 97.62 378 ILE A N 1
ATOM 2978 C CA . ILE A 1 378 ? -4.969 26.047 31.625 1 97.62 378 ILE A CA 1
ATOM 2979 C C . ILE A 1 378 ? -4.332 27.094 32.531 1 97.62 378 ILE A C 1
ATOM 2981 O O . ILE A 1 378 ? -3.182 27.484 32.312 1 97.62 378 ILE A O 1
ATOM 2985 N N . LYS A 1 379 ? -5.023 27.5 33.562 1 96.81 379 LYS A N 1
ATOM 2986 C CA . LYS A 1 379 ? -4.598 28.609 34.375 1 96.81 379 LYS A CA 1
ATOM 2987 C C . LYS A 1 379 ? -3.252 28.328 35.062 1 96.81 379 LYS A C 1
ATOM 2989 O O . LYS A 1 379 ? -2.553 29.25 35.469 1 96.81 379 LYS A O 1
ATOM 2994 N N . GLY A 1 380 ? -2.857 27.062 35.156 1 96.06 380 GLY A N 1
ATOM 2995 C CA . GLY A 1 380 ? -1.571 26.688 35.719 1 96.06 380 GLY A CA 1
ATOM 2996 C C . GLY A 1 380 ? -0.412 26.906 34.781 1 96.06 380 GLY A C 1
ATOM 2997 O O . GLY A 1 380 ? 0.75 26.891 35.188 1 96.06 380 GLY A O 1
ATOM 2998 N N . ALA A 1 381 ? -0.646 27.188 33.531 1 97.56 381 ALA A N 1
ATOM 2999 C CA . ALA A 1 381 ? 0.404 27.406 32.531 1 97.56 381 ALA A CA 1
ATOM 3000 C C . ALA A 1 381 ? 1.115 28.734 32.75 1 97.56 381 ALA A C 1
ATOM 3002 O O . ALA A 1 381 ? 0.53 29.672 33.312 1 97.56 381 ALA A O 1
ATOM 3003 N N . ASP A 1 382 ? 2.311 28.781 32.312 1 97.75 382 ASP A N 1
ATOM 3004 C CA . ASP A 1 382 ? 3.125 29.969 32.562 1 97.75 382 ASP A CA 1
ATOM 3005 C C . ASP A 1 382 ? 2.949 31 31.453 1 97.75 382 ASP A C 1
ATOM 3007 O O . ASP A 1 382 ? 3.252 32.188 31.625 1 97.75 382 ASP A O 1
ATOM 3011 N N . MET A 1 383 ? 2.498 30.562 30.344 1 97.88 383 MET A N 1
ATOM 3012 C CA . MET A 1 383 ? 2.27 31.438 29.188 1 97.88 383 MET A CA 1
ATOM 3013 C C . MET A 1 383 ? 1.086 30.938 28.359 1 97.88 383 MET A C 1
ATOM 3015 O O . MET A 1 383 ? 0.839 29.734 28.281 1 97.88 383 MET A O 1
ATOM 3019 N N . PHE A 1 384 ? 0.308 31.859 27.812 1 98.06 384 PHE A N 1
ATOM 3020 C CA . PHE A 1 384 ? -0.818 31.625 26.906 1 98.06 384 PHE A CA 1
ATOM 3021 C C . PHE A 1 384 ? -0.5 32.094 25.5 1 98.06 384 PHE A C 1
ATOM 3023 O O . PHE A 1 384 ? -0.486 33.312 25.234 1 98.06 384 PHE A O 1
ATOM 3030 N N . ILE A 1 385 ? -0.252 31.188 24.609 1 98.25 385 ILE A N 1
ATOM 3031 C CA . ILE A 1 385 ? 0.125 31.516 23.234 1 98.25 385 ILE A CA 1
ATOM 3032 C C . ILE A 1 385 ? -1.1 31.422 22.328 1 98.25 385 ILE A C 1
ATOM 3034 O O . ILE A 1 385 ? -1.676 30.344 22.172 1 98.25 385 ILE A O 1
ATOM 3038 N N . SER A 1 386 ? -1.506 32.5 21.75 1 96.62 386 SER A N 1
ATOM 3039 C CA . SER A 1 386 ? -2.713 32.562 20.922 1 96.62 386 SER A CA 1
ATOM 3040 C C . SER A 1 386 ? -2.381 32.938 19.484 1 96.62 386 SER A C 1
ATOM 3042 O O . SER A 1 386 ? -1.294 33.438 19.203 1 96.62 386 SER A O 1
ATOM 3044 N N . HIS A 1 387 ? -3.305 32.625 18.578 1 95.31 387 HIS A N 1
ATOM 3045 C CA . HIS A 1 387 ? -3.271 33.281 17.281 1 95.31 387 HIS A CA 1
ATOM 3046 C C . HIS A 1 387 ? -3.314 34.812 17.438 1 95.31 387 HIS A C 1
ATOM 3048 O O . HIS A 1 387 ? -3.773 35.312 18.469 1 95.31 387 HIS A O 1
ATOM 3054 N N . PRO A 1 388 ? -2.852 35.5 16.453 1 94.38 388 PRO A N 1
ATOM 3055 C CA . PRO A 1 388 ? -2.756 36.969 16.594 1 94.38 388 PRO A CA 1
ATOM 3056 C C . PRO A 1 388 ? -4.094 37.656 16.359 1 94.38 388 PRO A C 1
ATOM 3058 O O . PRO A 1 388 ? -4.176 38.594 15.555 1 94.38 388 PRO A O 1
ATOM 3061 N N . ILE A 1 389 ? -5.043 37.25 17.109 1 93.62 389 ILE A N 1
ATOM 3062 C CA . ILE A 1 389 ? -6.383 37.844 17.141 1 93.62 389 ILE A CA 1
ATOM 3063 C C . ILE A 1 389 ? -6.836 38 18.594 1 93.62 389 ILE A C 1
ATOM 3065 O O . ILE A 1 389 ? -7.297 37.062 19.219 1 93.62 389 ILE A O 1
ATOM 3069 N N . PRO A 1 390 ? -6.84 39.156 19.094 1 93 390 PRO A N 1
ATOM 3070 C CA . PRO A 1 390 ? -7.059 39.406 20.516 1 93 390 PRO A CA 1
ATOM 3071 C C . PRO A 1 390 ? -8.398 38.875 21.016 1 93 390 PRO A C 1
ATOM 3073 O O . PRO A 1 390 ? -8.5 38.406 22.141 1 93 390 PRO A O 1
ATOM 3076 N N . ILE A 1 391 ? -9.391 38.906 20.172 1 91.12 391 ILE A N 1
ATOM 3077 C CA . ILE A 1 391 ? -10.734 38.531 20.594 1 91.12 391 ILE A CA 1
ATOM 3078 C C . ILE A 1 391 ? -10.781 37.031 20.859 1 91.12 391 ILE A C 1
ATOM 3080 O O . ILE A 1 391 ? -11.727 36.531 21.484 1 91.12 391 ILE A O 1
ATOM 3084 N N . PHE A 1 392 ? -9.797 36.281 20.453 1 94 392 PHE A N 1
ATOM 3085 C CA . PHE A 1 392 ? -9.742 34.844 20.719 1 94 392 PHE A CA 1
ATOM 3086 C C . PHE A 1 392 ? -9.352 34.562 22.172 1 94 392 PHE A C 1
ATOM 3088 O O . PHE A 1 392 ? -9.484 33.438 22.656 1 94 392 PHE A O 1
ATOM 3095 N N . VAL A 1 393 ? -8.836 35.562 22.891 1 95.62 393 VAL A N 1
ATOM 3096 C CA . VAL A 1 393 ? -8.344 35.406 24.25 1 95.62 393 VAL A CA 1
ATOM 3097 C C . VAL A 1 393 ? -9.422 35.812 25.25 1 95.62 393 VAL A C 1
ATOM 3099 O O . VAL A 1 393 ? -9.75 37 25.359 1 95.62 393 VAL A O 1
ATOM 3102 N N . PRO A 1 394 ? -9.922 34.906 25.953 1 95.19 394 PRO A N 1
ATOM 3103 C CA . PRO A 1 394 ? -10.969 35.25 26.922 1 95.19 394 PRO A CA 1
ATOM 3104 C C . PRO A 1 394 ? -10.508 36.25 27.953 1 95.19 394 PRO A C 1
ATOM 3106 O O . PRO A 1 394 ? -9.312 36.375 28.234 1 95.19 394 PRO A O 1
ATOM 3109 N N . HIS A 1 395 ? -11.469 36.938 28.625 1 92.94 395 HIS A N 1
ATOM 3110 C CA . HIS A 1 395 ? -11.227 38.094 29.469 1 92.94 395 HIS A CA 1
ATOM 3111 C C . HIS A 1 395 ? -10.5 37.719 30.75 1 92.94 395 HIS A C 1
ATOM 3113 O O . HIS A 1 395 ? -9.789 38.531 31.344 1 92.94 395 HIS A O 1
ATOM 3119 N N . ASN A 1 396 ? -10.664 36.469 31.172 1 94.25 396 ASN A N 1
ATOM 3120 C CA . ASN A 1 396 ? -10.086 36.062 32.469 1 94.25 396 ASN A CA 1
ATOM 3121 C C . ASN A 1 396 ? -8.648 35.594 32.281 1 94.25 396 ASN A C 1
ATOM 3123 O O . ASN A 1 396 ? -7.996 35.219 33.281 1 94.25 396 ASN A O 1
ATOM 3127 N N . VAL A 1 397 ? -8.094 35.594 31.109 1 96.69 397 VAL A N 1
ATOM 3128 C CA . VAL A 1 397 ? -6.688 35.281 30.906 1 96.69 397 VAL A CA 1
ATOM 3129 C C . VAL A 1 397 ? -5.84 36.531 31.172 1 96.69 397 VAL A C 1
ATOM 3131 O O . VAL A 1 397 ? -6.023 37.562 30.547 1 96.69 397 VAL A O 1
ATOM 3134 N N . PRO A 1 398 ? -4.926 36.406 32.094 1 96 398 PRO A N 1
ATOM 3135 C CA . PRO A 1 398 ? -4.07 37.562 32.344 1 96 398 PRO A CA 1
ATOM 3136 C C . PRO A 1 398 ? -3.275 38 31.109 1 96 398 PRO A C 1
ATOM 3138 O O . PRO A 1 398 ? -2.533 37.188 30.547 1 96 398 PRO A O 1
ATOM 3141 N N . ARG A 1 399 ? -3.389 39.188 30.734 1 95.44 399 ARG A N 1
ATOM 3142 C CA . ARG A 1 399 ? -2.816 39.688 29.484 1 95.44 399 ARG A CA 1
ATOM 3143 C C . ARG A 1 399 ? -1.292 39.656 29.531 1 95.44 399 ARG A C 1
ATOM 3145 O O . ARG A 1 399 ? -0.635 39.5 28.5 1 95.44 399 ARG A O 1
ATOM 3152 N N . GLU A 1 400 ? -0.734 39.781 30.719 1 94.94 400 GLU A N 1
ATOM 3153 C CA . GLU A 1 400 ? 0.716 39.719 30.875 1 94.94 400 GLU A CA 1
ATOM 3154 C C . GLU A 1 400 ? 1.265 38.344 30.453 1 94.94 400 GLU A C 1
ATOM 3156 O O . GLU A 1 400 ? 2.453 38.219 30.156 1 94.94 400 GLU A O 1
ATOM 3161 N N . LYS A 1 401 ? 0.405 37.312 30.375 1 96.56 401 LYS A N 1
ATOM 3162 C CA . LYS A 1 401 ? 0.828 35.969 30.016 1 96.56 401 LYS A CA 1
ATOM 3163 C C . LYS A 1 401 ? 0.62 35.719 28.516 1 96.56 401 LYS A C 1
ATOM 3165 O O . LYS A 1 401 ? 1.099 34.719 27.984 1 96.56 401 LYS A O 1
ATOM 3170 N N . VAL A 1 402 ? -0.036 36.594 27.828 1 97.56 402 VAL A N 1
ATOM 3171 C CA . VAL A 1 402 ? -0.502 36.344 26.469 1 97.56 402 VAL A CA 1
ATOM 3172 C C . VAL A 1 402 ? 0.572 36.75 25.453 1 97.56 402 VAL A C 1
ATOM 3174 O O . VAL A 1 402 ? 1.146 37.844 25.562 1 97.56 402 VAL A O 1
ATOM 3177 N N . VAL A 1 403 ? 0.895 35.906 24.516 1 98.12 403 VAL A N 1
ATOM 3178 C CA . VAL A 1 403 ? 1.687 36.25 23.328 1 98.12 403 VAL A CA 1
ATOM 3179 C C . VAL A 1 403 ? 0.974 35.75 22.078 1 98.12 403 VAL A C 1
ATOM 3181 O O . VAL A 1 403 ? 0.124 34.875 22.141 1 98.12 403 VAL A O 1
ATOM 3184 N N . TYR A 1 404 ? 1.266 36.406 20.922 1 97.38 404 TYR A N 1
ATOM 3185 C CA . TYR A 1 404 ? 0.667 36.031 19.641 1 97.38 404 TYR A CA 1
ATOM 3186 C C . TYR A 1 404 ? 1.662 35.281 18.766 1 97.38 404 TYR A C 1
ATOM 3188 O O . TYR A 1 404 ? 2.826 35.688 18.656 1 97.38 404 TYR A O 1
ATOM 3196 N N . PHE A 1 405 ? 1.278 34.219 18.172 1 97.31 405 PHE A N 1
ATOM 3197 C CA . PHE A 1 405 ? 2.088 33.344 17.344 1 97.31 405 PHE A CA 1
ATOM 3198 C C . PHE A 1 405 ? 1.25 32.719 16.219 1 97.31 405 PHE A C 1
ATOM 3200 O O . PHE A 1 405 ? 0.306 31.984 16.5 1 97.31 405 PHE A O 1
ATOM 3207 N N . PRO A 1 406 ? 1.5 33.031 14.969 1 96.19 406 PRO A N 1
ATOM 3208 C CA . PRO A 1 406 ? 0.681 32.5 13.875 1 96.19 406 PRO A CA 1
ATOM 3209 C C . PRO A 1 406 ? 0.948 31.031 13.594 1 96.19 406 PRO A C 1
ATOM 3211 O O . PRO A 1 406 ? 1.979 30.5 14.016 1 96.19 406 PRO A O 1
ATOM 3214 N N . ALA A 1 407 ? -0.035 30.359 12.898 1 96.12 407 ALA A N 1
ATOM 3215 C CA . ALA A 1 407 ? 0.177 29 12.398 1 96.12 407 ALA A CA 1
ATOM 3216 C C . ALA A 1 407 ? 1.108 29 11.195 1 96.12 407 ALA A C 1
ATOM 3218 O O . ALA A 1 407 ? 1.312 30.047 10.555 1 96.12 407 ALA A O 1
ATOM 3219 N N . THR A 1 408 ? 1.683 27.891 10.953 1 97.19 408 THR A N 1
ATOM 3220 C CA . THR A 1 408 ? 2.713 27.828 9.922 1 97.19 408 THR A CA 1
ATOM 3221 C C . THR A 1 408 ? 2.543 26.578 9.07 1 97.19 408 THR A C 1
ATOM 3223 O O . THR A 1 408 ? 1.751 25.688 9.406 1 97.19 408 THR A O 1
ATOM 3226 N N . THR A 1 409 ? 3.148 26.5 7.949 1 97 409 THR A N 1
ATOM 3227 C CA . THR A 1 409 ? 3.311 25.344 7.066 1 97 409 THR A CA 1
ATOM 3228 C C . THR A 1 409 ? 4.754 25.234 6.59 1 97 409 THR A C 1
ATOM 3230 O O . THR A 1 409 ? 5.621 25.984 7.02 1 97 409 THR A O 1
ATOM 3233 N N . ASP A 1 410 ? 5.062 24.156 5.859 1 97.94 410 ASP A N 1
ATOM 3234 C CA . ASP A 1 410 ? 6.438 23.891 5.445 1 97.94 410 ASP A CA 1
ATOM 3235 C C . ASP A 1 410 ? 6.578 23.969 3.926 1 97.94 410 ASP A C 1
ATOM 3237 O O . ASP A 1 410 ? 5.965 23.188 3.201 1 97.94 410 ASP A O 1
ATOM 3241 N N . TRP A 1 411 ? 7.445 24.859 3.463 1 97.81 411 TRP A N 1
ATOM 3242 C CA . TRP A 1 411 ? 7.574 25.125 2.035 1 97.81 411 TRP A CA 1
ATOM 3243 C C . TRP A 1 411 ? 8.305 23.984 1.331 1 97.81 411 TRP A C 1
ATOM 3245 O O . TRP A 1 411 ? 8.297 23.891 0.101 1 97.81 411 TRP A O 1
ATOM 3255 N N . LEU A 1 412 ? 8.914 23.094 2.121 1 97.94 412 LEU A N 1
ATOM 3256 C CA . LEU A 1 412 ? 9.766 22.062 1.531 1 97.94 412 LEU A CA 1
ATOM 3257 C C . LEU A 1 412 ? 9.102 20.688 1.622 1 97.94 412 LEU A C 1
ATOM 3259 O O . LEU A 1 412 ? 9.656 19.688 1.148 1 97.94 412 LEU A O 1
ATOM 3263 N N . ASP A 1 413 ? 7.934 20.625 2.184 1 97 413 ASP A N 1
ATOM 3264 C CA . ASP A 1 413 ? 7.258 19.344 2.305 1 97 413 ASP A CA 1
ATOM 3265 C C . ASP A 1 413 ? 6.391 19.062 1.079 1 97 413 ASP A C 1
ATOM 3267 O O . ASP A 1 413 ? 6.484 19.766 0.07 1 97 413 ASP A O 1
ATOM 3271 N N . GLY A 1 414 ? 5.629 18 1.125 1 96.56 414 GLY A N 1
ATOM 3272 C CA . GLY A 1 414 ? 4.855 17.562 -0.023 1 96.56 414 GLY A CA 1
ATOM 3273 C C . GLY A 1 414 ? 3.682 18.469 -0.337 1 96.56 414 GLY A C 1
ATOM 3274 O O . GLY A 1 414 ? 3.186 18.484 -1.466 1 96.56 414 GLY A O 1
ATOM 3275 N N . LEU A 1 415 ? 3.246 19.281 0.602 1 96.56 415 LEU A N 1
ATOM 3276 C CA . LEU A 1 415 ? 2.086 20.156 0.442 1 96.56 415 LEU A CA 1
ATOM 3277 C C . LEU A 1 415 ? 2.447 21.391 -0.363 1 96.56 415 LEU A C 1
ATOM 3279 O O . LEU A 1 415 ? 1.579 22.016 -0.983 1 96.56 415 LEU A O 1
ATOM 3283 N N . ASN A 1 416 ? 3.781 21.734 -0.367 1 97.75 416 ASN A N 1
ATOM 3284 C CA . ASN A 1 416 ? 4.078 23.078 -0.848 1 97.75 416 ASN A CA 1
ATOM 3285 C C . ASN A 1 416 ? 5.211 23.078 -1.871 1 97.75 416 ASN A C 1
ATOM 3287 O O . ASN A 1 416 ? 5.371 24.031 -2.629 1 97.75 416 ASN A O 1
ATOM 3291 N N . LYS A 1 417 ? 6.031 22.062 -1.909 1 98 417 LYS A N 1
ATOM 3292 C CA . LYS A 1 417 ? 7.164 22.062 -2.828 1 98 417 LYS A CA 1
ATOM 3293 C C . LYS A 1 417 ? 6.695 22.109 -4.281 1 98 417 LYS A C 1
ATOM 3295 O O . LYS A 1 417 ? 5.578 21.703 -4.59 1 98 417 LYS A O 1
ATOM 3300 N N . PRO A 1 418 ? 7.539 22.672 -5.098 1 96.44 418 PRO A N 1
ATOM 3301 C CA . PRO A 1 418 ? 7.184 22.609 -6.52 1 96.44 418 PRO A CA 1
ATOM 3302 C C . PRO A 1 418 ? 7.105 21.172 -7.047 1 96.44 418 PRO A C 1
ATOM 3304 O O . PRO A 1 418 ? 7.922 20.328 -6.676 1 96.44 418 PRO A O 1
ATOM 3307 N N . LEU A 1 419 ? 6.105 20.938 -7.852 1 97.31 419 LEU A N 1
ATOM 3308 C CA . LEU A 1 419 ? 5.949 19.656 -8.531 1 97.31 419 LEU A CA 1
ATOM 3309 C C . LEU A 1 419 ? 6.047 19.828 -10.047 1 97.31 419 LEU A C 1
ATOM 3311 O O . LEU A 1 419 ? 5.52 20.797 -10.594 1 97.31 419 LEU A O 1
ATOM 3315 N N . SER A 1 420 ? 6.789 18.969 -10.711 1 95.44 420 SER A N 1
ATOM 3316 C CA . SER A 1 420 ? 6.836 18.984 -12.164 1 95.44 420 SER A CA 1
ATOM 3317 C C . SER A 1 420 ? 5.477 18.641 -12.766 1 95.44 420 SER A C 1
ATOM 3319 O O . SER A 1 420 ? 4.598 18.125 -12.07 1 95.44 420 SER A O 1
ATOM 3321 N N . ARG A 1 421 ? 5.316 18.922 -14.023 1 91.75 421 ARG A N 1
ATOM 3322 C CA . ARG A 1 421 ? 4.094 18.547 -14.719 1 91.75 421 ARG A CA 1
ATOM 3323 C C . ARG A 1 421 ? 3.895 17.031 -14.695 1 91.75 421 ARG A C 1
ATOM 3325 O O . ARG A 1 421 ? 2.76 16.547 -14.633 1 91.75 421 ARG A O 1
ATOM 3332 N N . TRP A 1 422 ? 5.023 16.312 -14.742 1 92.19 422 TRP A N 1
ATOM 3333 C CA . TRP A 1 422 ? 4.992 14.852 -14.695 1 92.19 422 TRP A CA 1
ATOM 3334 C C . TRP A 1 422 ? 4.422 14.367 -13.367 1 92.19 422 TRP A C 1
ATOM 3336 O O . TRP A 1 422 ? 3.521 13.523 -13.336 1 92.19 422 TRP A O 1
ATOM 3346 N N . ASP A 1 423 ? 4.891 14.945 -12.312 1 95.94 423 ASP A N 1
ATOM 3347 C CA . ASP A 1 423 ? 4.449 14.555 -10.977 1 95.94 423 ASP A CA 1
ATOM 3348 C C . ASP A 1 423 ? 3.014 15.016 -10.719 1 95.94 423 ASP A C 1
ATOM 3350 O O . ASP A 1 423 ? 2.215 14.273 -10.141 1 95.94 423 ASP A O 1
ATOM 3354 N N . ALA A 1 424 ? 2.711 16.203 -11.125 1 95.94 424 ALA A N 1
ATOM 3355 C CA . ALA A 1 424 ? 1.351 16.719 -10.977 1 95.94 424 ALA A CA 1
ATOM 3356 C C . ALA A 1 424 ? 0.351 15.852 -11.742 1 95.94 424 ALA A C 1
ATOM 3358 O O . ALA A 1 424 ? -0.781 15.656 -11.289 1 95.94 424 ALA A O 1
ATOM 3359 N N . GLY A 1 425 ? 0.765 15.445 -12.945 1 95.12 425 GLY A N 1
ATOM 3360 C CA . GLY A 1 425 ? -0.083 14.555 -13.719 1 95.12 425 GLY A CA 1
ATOM 3361 C C . GLY A 1 425 ? -0.398 13.25 -13 1 95.12 425 GLY A C 1
ATOM 3362 O O . GLY A 1 425 ? -1.535 12.781 -13.039 1 95.12 425 GLY A O 1
ATOM 3363 N N . TYR A 1 426 ? 0.63 12.719 -12.375 1 95.75 426 TYR A N 1
ATOM 3364 C CA . TYR A 1 426 ? 0.446 11.492 -11.602 1 95.75 426 TYR A CA 1
ATOM 3365 C C . TYR A 1 426 ? -0.603 11.688 -10.516 1 95.75 426 TYR A C 1
ATOM 3367 O O . TYR A 1 426 ? -1.529 10.891 -10.383 1 95.75 426 TYR A O 1
ATOM 3375 N N . TYR A 1 427 ? -0.488 12.727 -9.734 1 97.19 427 TYR A N 1
ATOM 3376 C CA . TYR A 1 427 ? -1.397 12.961 -8.617 1 97.19 427 TYR A CA 1
ATOM 3377 C C . TYR A 1 427 ? -2.783 13.352 -9.117 1 97.19 427 TYR A C 1
ATOM 3379 O O . TYR A 1 427 ? -3.793 13.023 -8.492 1 97.19 427 TYR A O 1
ATOM 3387 N N . GLY A 1 428 ? -2.838 14.141 -10.195 1 96.69 428 GLY A N 1
ATOM 3388 C CA . GLY A 1 428 ? -4.125 14.438 -10.797 1 96.69 428 GLY A CA 1
ATOM 3389 C C . GLY A 1 428 ? -4.875 13.195 -11.242 1 96.69 428 GLY A C 1
ATOM 3390 O O . GLY A 1 428 ? -6.094 13.109 -11.086 1 96.69 428 GLY A O 1
ATOM 3391 N N . HIS A 1 429 ? -4.137 12.266 -11.828 1 96.06 429 HIS A N 1
ATOM 3392 C CA . HIS A 1 429 ? -4.742 11 -12.227 1 96.06 429 HIS A CA 1
ATOM 3393 C C . HIS A 1 429 ? -5.254 10.227 -11.016 1 96.06 429 HIS A C 1
ATOM 3395 O O . HIS A 1 429 ? -6.344 9.648 -11.062 1 96.06 429 HIS A O 1
ATOM 3401 N N . LEU A 1 430 ? -4.477 10.227 -10 1 95.62 430 LEU A N 1
ATOM 3402 C CA . LEU A 1 430 ? -4.91 9.586 -8.766 1 95.62 430 LEU A CA 1
ATOM 3403 C C . LEU A 1 430 ? -6.219 10.195 -8.266 1 95.62 430 LEU A C 1
ATOM 3405 O O . LEU A 1 430 ? -7.098 9.477 -7.789 1 95.62 430 LEU A O 1
ATOM 3409 N N . TYR A 1 431 ? -6.301 11.477 -8.305 1 96.75 431 TYR A N 1
ATOM 3410 C CA . TYR A 1 431 ? -7.527 12.164 -7.91 1 96.75 431 TYR A CA 1
ATOM 3411 C C . TYR A 1 431 ? -8.711 11.68 -8.734 1 96.75 431 TYR A C 1
ATOM 3413 O O . TYR A 1 431 ? -9.773 11.359 -8.188 1 96.75 431 TYR A O 1
ATOM 3421 N N . ASN A 1 432 ? -8.562 11.656 -10.039 1 96.69 432 ASN A N 1
ATOM 3422 C CA . ASN A 1 432 ? -9.656 11.289 -10.93 1 96.69 432 ASN A CA 1
ATOM 3423 C C . ASN A 1 432 ? -10.078 9.836 -10.727 1 96.69 432 ASN A C 1
ATOM 3425 O O . ASN A 1 432 ? -11.266 9.516 -10.789 1 96.69 432 ASN A O 1
ATOM 3429 N N . VAL A 1 433 ? -9.133 8.977 -10.555 1 95.19 433 VAL A N 1
ATOM 3430 C CA . VAL A 1 433 ? -9.461 7.578 -10.281 1 95.19 433 VAL A CA 1
ATOM 3431 C C . VAL A 1 433 ? -10.25 7.469 -8.984 1 95.19 433 VAL A C 1
ATOM 3433 O O . VAL A 1 433 ? -11.234 6.723 -8.906 1 95.19 433 VAL A O 1
ATOM 3436 N N . ALA A 1 434 ? -9.852 8.188 -7.969 1 94.44 434 ALA A N 1
ATOM 3437 C CA . ALA A 1 434 ? -10.586 8.211 -6.707 1 94.44 434 ALA A CA 1
ATOM 3438 C C . ALA A 1 434 ? -11.992 8.773 -6.898 1 94.44 434 ALA A C 1
ATOM 3440 O O . ALA A 1 434 ? -12.945 8.289 -6.293 1 94.44 434 ALA A O 1
ATOM 3441 N N . ALA A 1 435 ? -12.055 9.828 -7.664 1 96.06 435 ALA A N 1
ATOM 3442 C CA . ALA A 1 435 ? -13.359 10.422 -7.953 1 96.06 435 ALA A CA 1
ATOM 3443 C C . ALA A 1 435 ? -14.289 9.406 -8.609 1 96.06 435 ALA A C 1
ATOM 3445 O O . ALA A 1 435 ? -15.453 9.281 -8.219 1 96.06 435 ALA A O 1
ATOM 3446 N N . HIS A 1 436 ? -13.719 8.648 -9.562 1 93.69 436 HIS A N 1
ATOM 3447 C CA . HIS A 1 436 ? -14.5 7.605 -10.219 1 93.69 436 HIS A CA 1
ATOM 3448 C C . HIS A 1 436 ? -14.945 6.535 -9.227 1 93.69 436 HIS A C 1
ATOM 3450 O O . HIS A 1 436 ? -16.109 6.117 -9.234 1 93.69 436 HIS A O 1
ATOM 3456 N N . SER A 1 437 ? -14.062 6.137 -8.461 1 91.69 437 SER A N 1
ATOM 3457 C CA . SER A 1 437 ? -14.336 5.102 -7.473 1 91.69 437 SER A CA 1
ATOM 3458 C C . SER A 1 437 ? -15.453 5.523 -6.523 1 91.69 437 SER A C 1
ATOM 3460 O O . SER A 1 437 ? -16.266 4.699 -6.102 1 91.69 437 SER A O 1
ATOM 3462 N N . GLN A 1 438 ? -15.508 6.832 -6.207 1 89.12 438 GLN A N 1
ATOM 3463 C CA . GLN A 1 438 ? -16.469 7.363 -5.254 1 89.12 438 GLN A CA 1
ATOM 3464 C C . GLN A 1 438 ? -17.703 7.902 -5.969 1 89.12 438 GLN A C 1
ATOM 3466 O O . GLN A 1 438 ? -18.562 8.547 -5.348 1 89.12 438 GLN A O 1
ATOM 3471 N N . ARG A 1 439 ? -17.766 7.746 -7.273 1 89.88 439 ARG A N 1
ATOM 3472 C CA . ARG A 1 439 ? -18.875 8.188 -8.094 1 89.88 439 ARG A CA 1
ATOM 3473 C C . ARG A 1 439 ? -19.016 9.711 -8.07 1 89.88 439 ARG A C 1
ATOM 3475 O O . ARG A 1 439 ? -20.109 10.242 -7.926 1 89.88 439 ARG A O 1
ATOM 3482 N N . GLN A 1 440 ? -17.906 10.336 -8 1 94.19 440 GLN A N 1
ATOM 3483 C CA . GLN A 1 440 ? -17.828 11.789 -8.109 1 94.19 440 GLN A CA 1
ATOM 3484 C C . GLN A 1 440 ? -17.297 12.219 -9.477 1 94.19 440 GLN A C 1
ATOM 3486 O O . GLN A 1 440 ? -16.781 11.391 -10.234 1 94.19 440 GLN A O 1
ATOM 3491 N N . THR A 1 441 ? -17.531 13.422 -9.766 1 96.62 441 THR A N 1
ATOM 3492 C CA . THR A 1 441 ? -17.125 13.961 -11.062 1 96.62 441 THR A CA 1
ATOM 3493 C C . THR A 1 441 ? -15.609 14.094 -11.148 1 96.62 441 THR A C 1
ATOM 3495 O O . THR A 1 441 ? -14.977 14.641 -10.234 1 96.62 441 THR A O 1
ATOM 3498 N N . GLU A 1 442 ? -15.023 13.586 -12.211 1 96 442 GLU A N 1
ATOM 3499 C CA . GLU A 1 442 ? -13.594 13.727 -12.461 1 96 442 GLU A CA 1
ATOM 3500 C C . GLU A 1 442 ? -13.25 15.141 -12.938 1 96 442 GLU A C 1
ATOM 3502 O O . GLU A 1 442 ? -14.125 15.859 -13.43 1 96 442 GLU A O 1
ATOM 3507 N N . LEU A 1 443 ? -12.047 15.547 -12.766 1 96.56 443 LEU A N 1
ATOM 3508 C CA . LEU A 1 443 ? -11.586 16.844 -13.234 1 96.56 443 LEU A CA 1
ATOM 3509 C C . LEU A 1 443 ? -11.055 16.75 -14.664 1 96.56 443 LEU A C 1
ATOM 3511 O O . LEU A 1 443 ? -10.375 15.789 -15.016 1 96.56 443 LEU A O 1
ATOM 3515 N N . ASN A 1 444 ? -11.367 17.719 -15.492 1 93.94 444 ASN A N 1
ATOM 3516 C CA . ASN A 1 444 ? -10.906 17.797 -16.875 1 93.94 444 ASN A CA 1
ATOM 3517 C C . ASN A 1 444 ? -9.781 18.812 -17.031 1 93.94 444 ASN A C 1
ATOM 3519 O O . ASN A 1 444 ? -9.789 19.609 -17.984 1 93.94 444 ASN A O 1
ATOM 3523 N N . TRP A 1 445 ? -8.945 18.984 -16.125 1 93.38 445 TRP A N 1
ATOM 3524 C CA . TRP A 1 445 ? -7.82 19.906 -16.203 1 93.38 445 TRP A CA 1
ATOM 3525 C C . TRP A 1 445 ? -6.73 19.344 -17.125 1 93.38 445 TRP A C 1
ATOM 3527 O O . TRP A 1 445 ? -6.434 18.156 -17.078 1 93.38 445 TRP A O 1
ATOM 3537 N N . PRO A 1 446 ? -6.148 20.016 -17.984 1 91.31 446 PRO A N 1
ATOM 3538 C CA . PRO A 1 446 ? -6.203 21.484 -18.047 1 91.31 446 PRO A CA 1
ATOM 3539 C C . PRO A 1 446 ? -7.254 21.984 -19.031 1 91.31 446 PRO A C 1
ATOM 3541 O O . PRO A 1 446 ? -7.375 23.203 -19.25 1 91.31 446 PRO A O 1
ATOM 3544 N N . ALA A 1 447 ? -8.031 21.141 -19.641 1 91 447 ALA A N 1
ATOM 3545 C CA . ALA A 1 447 ? -9.023 21.562 -20.625 1 91 447 ALA A CA 1
ATOM 3546 C C . ALA A 1 447 ? -10.023 22.531 -19.984 1 91 447 ALA A C 1
ATOM 3548 O O . ALA A 1 447 ? -10.477 23.484 -20.641 1 91 447 ALA A O 1
ATOM 3549 N N . ARG A 1 448 ? -10.398 22.25 -18.797 1 94.44 448 ARG A N 1
ATOM 3550 C CA . ARG A 1 448 ? -11.25 23.141 -18.016 1 94.44 448 ARG A CA 1
ATOM 3551 C C . ARG A 1 448 ? -10.531 23.609 -16.75 1 94.44 448 ARG A C 1
ATOM 3553 O O . ARG A 1 448 ? -9.93 22.797 -16.031 1 94.44 448 ARG A O 1
ATOM 3560 N N . LYS A 1 449 ? -10.586 24.875 -16.562 1 96.69 449 LYS A N 1
ATOM 3561 C CA . LYS A 1 449 ? -10.102 25.391 -15.281 1 96.69 449 LYS A CA 1
ATOM 3562 C C . LYS A 1 449 ? -10.992 24.953 -14.125 1 96.69 449 LYS A C 1
ATOM 3564 O O . LYS A 1 449 ? -12.078 24.422 -14.344 1 96.69 449 LYS A O 1
ATOM 3569 N N . TYR A 1 450 ? -10.438 25.109 -12.922 1 98 450 TYR A N 1
ATOM 3570 C CA . TYR A 1 450 ? -11.305 24.781 -11.797 1 98 450 TYR A CA 1
ATOM 3571 C C . TYR A 1 450 ? -11.047 25.703 -10.609 1 98 450 TYR A C 1
ATOM 3573 O O . TYR A 1 450 ? -10.016 26.375 -10.555 1 98 450 TYR A O 1
ATOM 3581 N N . ILE A 1 451 ? -12.062 25.812 -9.75 1 98.81 451 ILE A N 1
ATOM 3582 C CA . ILE A 1 451 ? -12.078 26.469 -8.445 1 98.81 451 ILE A CA 1
ATOM 3583 C C . ILE A 1 451 ? -11.984 25.422 -7.34 1 98.81 451 ILE A C 1
ATOM 3585 O O . ILE A 1 451 ? -12.617 24.359 -7.43 1 98.81 451 ILE A O 1
ATOM 3589 N N . VAL A 1 452 ? -11.188 25.719 -6.336 1 98.81 452 VAL A N 1
ATOM 3590 C CA . VAL A 1 452 ? -11.047 24.641 -5.352 1 98.81 452 VAL A CA 1
ATOM 3591 C C . VAL A 1 452 ? -11.156 25.219 -3.941 1 98.81 452 VAL A C 1
ATOM 3593 O O . VAL A 1 452 ? -10.711 26.344 -3.691 1 98.81 452 VAL A O 1
ATOM 3596 N N . GLN A 1 453 ? -11.781 24.562 -3.088 1 98.62 453 GLN A N 1
ATOM 3597 C CA . GLN A 1 453 ? -11.609 24.703 -1.647 1 98.62 453 GLN A CA 1
ATOM 3598 C C . GLN A 1 453 ? -11.094 23.422 -1.016 1 98.62 453 GLN A C 1
ATOM 3600 O O . GLN A 1 453 ? -11.758 22.375 -1.078 1 98.62 453 GLN A O 1
ATOM 3605 N N . VAL A 1 454 ? -9.938 23.484 -0.438 1 97.25 454 VAL A N 1
ATOM 3606 C CA . VAL A 1 454 ? -9.352 22.359 0.281 1 97.25 454 VAL A CA 1
ATOM 3607 C C . VAL A 1 454 ? -9.547 22.531 1.784 1 97.25 454 VAL A C 1
ATOM 3609 O O . VAL A 1 454 ? -9.047 23.5 2.369 1 97.25 454 VAL A O 1
ATOM 3612 N N . ALA A 1 455 ? -10.305 21.672 2.375 1 94.62 455 ALA A N 1
ATOM 3613 C CA . ALA A 1 455 ? -10.602 21.734 3.805 1 94.62 455 ALA A CA 1
ATOM 3614 C C . ALA A 1 455 ? -11.18 20.422 4.305 1 94.62 455 ALA A C 1
ATOM 3616 O O . ALA A 1 455 ? -11.656 19.594 3.512 1 94.62 455 ALA A O 1
ATOM 3617 N N . ARG A 1 456 ? -11.102 20.219 5.582 1 91.75 456 ARG A N 1
ATOM 3618 C CA . ARG A 1 456 ? -11.883 19.141 6.184 1 91.75 456 ARG A CA 1
ATOM 3619 C C . ARG A 1 456 ? -13.383 19.391 6.039 1 91.75 456 ARG A C 1
ATOM 3621 O O . ARG A 1 456 ? -13.812 20.547 5.984 1 91.75 456 ARG A O 1
ATOM 3628 N N . PHE A 1 457 ? -14.117 18.344 5.957 1 91.81 457 PHE A N 1
ATOM 3629 C CA . PHE A 1 457 ? -15.562 18.484 5.996 1 91.81 457 PHE A CA 1
ATOM 3630 C C . PHE A 1 457 ? -16.031 18.766 7.418 1 91.81 457 PHE A C 1
ATOM 3632 O O . PHE A 1 457 ? -16.453 17.859 8.133 1 91.81 457 PHE A O 1
ATOM 3639 N N . ASP A 1 458 ? -15.945 20.031 7.688 1 90.88 458 ASP A N 1
ATOM 3640 C CA . ASP A 1 458 ? -16.25 20.578 9.008 1 90.88 458 ASP A CA 1
ATOM 3641 C C . ASP A 1 458 ? -17.281 21.719 8.906 1 90.88 458 ASP A C 1
ATOM 3643 O O . ASP A 1 458 ? -17.281 22.469 7.938 1 90.88 458 ASP A O 1
ATOM 3647 N N . PRO A 1 459 ? -18.141 21.844 9.922 1 89 459 PRO A N 1
ATOM 3648 C CA . PRO A 1 459 ? -19.203 22.844 9.859 1 89 459 PRO A CA 1
ATOM 3649 C C . PRO A 1 459 ? -18.672 24.266 9.727 1 89 459 PRO A C 1
ATOM 3651 O O . PRO A 1 459 ? -19.359 25.141 9.188 1 89 459 PRO A O 1
ATOM 3654 N N . ALA A 1 460 ? -17.5 24.484 10.141 1 91.69 460 ALA A N 1
ATOM 3655 C CA . ALA A 1 460 ? -16.969 25.844 10.188 1 91.69 460 ALA A CA 1
ATOM 3656 C C . ALA A 1 460 ? -16.344 26.234 8.859 1 91.69 460 ALA A C 1
ATOM 3658 O O . ALA A 1 460 ? -16.047 27.406 8.625 1 91.69 460 ALA A O 1
ATOM 3659 N N . LYS A 1 461 ? -16.281 25.328 7.891 1 94.25 461 LYS A N 1
ATOM 3660 C CA . LYS A 1 461 ? -15.461 25.578 6.707 1 94.25 461 LYS A CA 1
ATOM 3661 C C . LYS A 1 461 ? -16.297 26.188 5.586 1 94.25 461 LYS A C 1
ATOM 3663 O O . LYS A 1 461 ? -15.766 26.5 4.516 1 94.25 461 LYS A O 1
ATOM 3668 N N . GLY A 1 462 ? -17.562 26.453 5.84 1 96.5 462 GLY A N 1
ATOM 3669 C CA . GLY A 1 462 ? -18.406 27.234 4.941 1 96.5 462 GLY A CA 1
ATOM 3670 C C . GLY A 1 462 ? -18.688 26.516 3.629 1 96.5 462 GLY A C 1
ATOM 3671 O O . GLY A 1 462 ? -18.844 27.172 2.59 1 96.5 462 GLY A O 1
ATOM 3672 N N . ILE A 1 463 ? -18.75 25.203 3.631 1 97.25 463 ILE A N 1
ATOM 3673 C CA . ILE A 1 463 ? -18.891 24.406 2.422 1 97.25 463 ILE A CA 1
ATOM 3674 C C . ILE A 1 463 ? -20.234 24.703 1.756 1 97.25 463 ILE A C 1
ATOM 3676 O O . ILE A 1 463 ? -20.312 24.844 0.532 1 97.25 463 ILE A O 1
ATOM 3680 N N . PRO A 1 464 ? -21.359 24.938 2.508 1 97.19 464 PRO A N 1
ATOM 3681 C CA . PRO A 1 464 ? -22.609 25.312 1.857 1 97.19 464 PRO A CA 1
ATOM 3682 C C . PRO A 1 464 ? -22.484 26.625 1.063 1 97.19 464 PRO A C 1
ATOM 3684 O O . PRO A 1 464 ? -23.047 26.734 -0.031 1 97.19 464 PRO A O 1
ATOM 3687 N N . THR A 1 465 ? -21.734 27.547 1.646 1 98.12 465 THR A N 1
ATOM 3688 C CA . THR A 1 465 ? -21.531 28.828 0.975 1 98.12 465 THR A CA 1
ATOM 3689 C C . THR A 1 465 ? -20.719 28.641 -0.3 1 98.12 465 THR A C 1
ATOM 3691 O O . THR A 1 465 ? -20.938 29.328 -1.294 1 98.12 465 THR A O 1
ATOM 3694 N N . VAL A 1 466 ? -19.75 27.719 -0.281 1 98.75 466 VAL A N 1
ATOM 3695 C CA . VAL A 1 466 ? -18.953 27.406 -1.465 1 98.75 466 VAL A CA 1
ATOM 3696 C C . VAL A 1 466 ? -19.875 26.938 -2.592 1 98.75 466 VAL A C 1
ATOM 3698 O O . VAL A 1 466 ? -19.75 27.391 -3.73 1 98.75 466 VAL A O 1
ATOM 3701 N N . ILE A 1 467 ? -20.797 26.062 -2.266 1 98.5 467 ILE A N 1
ATOM 3702 C CA . ILE A 1 467 ? -21.719 25.484 -3.236 1 98.5 467 ILE A CA 1
ATOM 3703 C C . ILE A 1 467 ? -22.641 26.578 -3.779 1 98.5 467 ILE A C 1
ATOM 3705 O O . ILE A 1 467 ? -22.812 26.703 -4.992 1 98.5 467 ILE A O 1
ATOM 3709 N N . ASP A 1 468 ? -23.188 27.406 -2.881 1 98.62 468 ASP A N 1
ATOM 3710 C CA . ASP A 1 468 ? -24.062 28.484 -3.285 1 98.62 468 ASP A CA 1
ATOM 3711 C C . ASP A 1 468 ? -23.328 29.484 -4.176 1 98.62 468 ASP A C 1
ATOM 3713 O O . ASP A 1 468 ? -23.906 30.016 -5.129 1 98.62 468 ASP A O 1
ATOM 3717 N N . SER A 1 469 ? -22.109 29.781 -3.799 1 98.81 469 SER A N 1
ATOM 3718 C CA . SER A 1 469 ? -21.312 30.734 -4.566 1 98.81 469 SER A CA 1
ATOM 3719 C C . SER A 1 469 ? -21.094 30.234 -5.996 1 98.81 469 SER A C 1
ATOM 3721 O O . SER A 1 469 ? -21.188 31.016 -6.945 1 98.81 469 SER A O 1
ATOM 3723 N N . TYR A 1 470 ? -20.781 28.984 -6.172 1 98.69 470 TYR A N 1
ATOM 3724 C CA . TYR A 1 470 ? -20.562 28.406 -7.496 1 98.69 470 TYR A CA 1
ATOM 3725 C C . TYR A 1 470 ? -21.844 28.422 -8.32 1 98.69 470 TYR A C 1
ATOM 3727 O O . TYR A 1 470 ? -21.812 28.703 -9.516 1 98.69 470 TYR A O 1
ATOM 3735 N N . ALA A 1 471 ? -22.938 28.094 -7.656 1 98.5 471 ALA A N 1
ATOM 3736 C CA . ALA A 1 471 ? -24.234 28.125 -8.344 1 98.5 471 ALA A CA 1
ATOM 3737 C C . ALA A 1 471 ? -24.531 29.531 -8.875 1 98.5 471 ALA A C 1
ATOM 3739 O O . ALA A 1 471 ? -24.969 29.672 -10.016 1 98.5 471 ALA A O 1
ATOM 3740 N N . GLU A 1 472 ? -24.328 30.5 -8.031 1 98.44 472 GLU A N 1
ATOM 3741 C CA . GLU A 1 472 ? -24.531 31.891 -8.445 1 98.44 472 GLU A CA 1
ATOM 3742 C C . GLU A 1 472 ? -23.578 32.281 -9.562 1 98.44 472 GLU A C 1
ATOM 3744 O O . GLU A 1 472 ? -23.953 32.969 -10.5 1 98.44 472 GLU A O 1
ATOM 3749 N N . PHE A 1 473 ? -22.344 31.906 -9.477 1 98.25 473 PHE A N 1
ATOM 3750 C CA . PHE A 1 473 ? -21.344 32.156 -10.5 1 98.25 473 PHE A CA 1
ATOM 3751 C C . PHE A 1 473 ? -21.781 31.578 -11.844 1 98.25 473 PHE A C 1
ATOM 3753 O O . PHE A 1 473 ? -21.656 32.25 -12.875 1 98.25 473 PHE A O 1
ATOM 3760 N N . ARG A 1 474 ? -22.25 30.328 -11.812 1 97.75 474 ARG A N 1
ATOM 3761 C CA . ARG A 1 474 ? -22.719 29.656 -13.023 1 97.75 474 ARG A CA 1
ATOM 3762 C C . ARG A 1 474 ? -23.891 30.406 -13.648 1 97.75 474 ARG A C 1
ATOM 3764 O O . ARG A 1 474 ? -23.969 30.531 -14.875 1 97.75 474 ARG A O 1
ATOM 3771 N N . ARG A 1 475 ? -24.766 30.859 -12.812 1 97.25 475 ARG A N 1
ATOM 3772 C CA . ARG A 1 475 ? -25.891 31.656 -13.289 1 97.25 475 ARG A CA 1
ATOM 3773 C C . ARG A 1 475 ? -25.406 32.938 -13.984 1 97.25 475 ARG A C 1
ATOM 3775 O O . ARG A 1 475 ? -25.891 33.281 -15.055 1 97.25 475 ARG A O 1
ATOM 3782 N N . ARG A 1 476 ? -24.453 33.531 -13.414 1 97.12 476 ARG A N 1
ATOM 3783 C CA . ARG A 1 476 ? -23.906 34.75 -13.984 1 97.12 476 ARG A CA 1
ATOM 3784 C C . ARG A 1 476 ? -23.141 34.469 -15.273 1 97.12 476 ARG A C 1
ATOM 3786 O O . ARG A 1 476 ? -23.172 35.281 -16.203 1 97.12 476 ARG A O 1
ATOM 3793 N N . CYS A 1 477 ? -22.422 33.469 -15.289 1 96.31 477 CYS A N 1
ATOM 3794 C CA . CYS A 1 477 ? -21.719 33.062 -16.5 1 96.31 477 CYS A CA 1
ATOM 3795 C C . CYS A 1 477 ? -22.688 32.906 -17.672 1 96.31 477 CYS A C 1
ATOM 3797 O O . CYS A 1 477 ? -22.391 33.375 -18.781 1 96.31 477 CYS A O 1
ATOM 3799 N N . GLU A 1 478 ? -23.734 32.25 -17.375 1 94.81 478 GLU A N 1
ATOM 3800 C CA . GLU A 1 478 ? -24.75 32.062 -18.406 1 94.81 478 GLU A CA 1
ATOM 3801 C C . GLU A 1 478 ? -25.281 33.406 -18.891 1 94.81 478 GLU A C 1
ATOM 3803 O O . GLU A 1 478 ? -25.438 33.625 -20.094 1 94.81 478 GLU A O 1
ATOM 3808 N N . LYS A 1 479 ? -25.5 34.219 -18.016 1 95 479 LYS A N 1
ATOM 3809 C CA . LYS A 1 479 ? -26.047 35.531 -18.344 1 95 479 LYS A CA 1
ATOM 3810 C C . LYS A 1 479 ? -25.047 36.375 -19.141 1 95 479 LYS A C 1
ATOM 3812 O O . LYS A 1 479 ? -25.422 37.094 -20.047 1 95 479 LYS A O 1
ATOM 3817 N N . GLU A 1 480 ? -23.812 36.188 -18.797 1 92.44 480 GLU A N 1
ATOM 3818 C CA . GLU A 1 480 ? -22.766 37 -19.422 1 92.44 480 GLU A CA 1
ATOM 3819 C C . GLU A 1 480 ? -22.188 36.312 -20.656 1 92.44 480 GLU A C 1
ATOM 3821 O O . GLU A 1 480 ? -21.312 36.875 -21.328 1 92.44 480 GLU A O 1
ATOM 3826 N N . GLY A 1 481 ? -22.578 35.094 -20.953 1 91.06 481 GLY A N 1
ATOM 3827 C CA . GLY A 1 481 ? -22.172 34.375 -22.156 1 91.06 481 GLY A CA 1
ATOM 3828 C C . GLY A 1 481 ? -20.781 33.75 -22.031 1 91.06 481 GLY A C 1
ATOM 3829 O O . GLY A 1 481 ? -20.078 33.625 -23.031 1 91.06 481 GLY A O 1
ATOM 3830 N N . VAL A 1 482 ? -20.391 33.5 -20.812 1 90.94 482 VAL A N 1
ATOM 3831 C CA . VAL A 1 482 ? -19.125 32.844 -20.594 1 90.94 482 VAL A CA 1
ATOM 3832 C C . VAL A 1 482 ? -19.234 31.375 -20.969 1 90.94 482 VAL A C 1
ATOM 3834 O O . VAL A 1 482 ? -20.125 30.656 -20.484 1 90.94 482 VAL A O 1
ATOM 3837 N N . THR A 1 483 ? -18.391 30.828 -21.859 1 88.44 483 THR A N 1
ATOM 3838 C CA . THR A 1 483 ? -18.531 29.469 -22.391 1 88.44 483 THR A CA 1
ATOM 3839 C C . THR A 1 483 ? -17.562 28.516 -21.719 1 88.44 483 THR A C 1
ATOM 3841 O O . THR A 1 483 ? -17.828 27.312 -21.609 1 88.44 483 THR A O 1
ATOM 3844 N N . ASP A 1 484 ? -16.422 29.031 -21.328 1 90.88 484 ASP A N 1
ATOM 3845 C CA . ASP A 1 484 ? -15.445 28.172 -20.672 1 90.88 484 ASP A CA 1
ATOM 3846 C C . ASP A 1 484 ? -15.719 28.078 -19.172 1 90.88 484 ASP A C 1
ATOM 3848 O O . ASP A 1 484 ? -15.062 28.734 -18.375 1 90.88 484 ASP A O 1
ATOM 3852 N N . ILE A 1 485 ? -16.578 27.203 -18.859 1 94.19 485 ILE A N 1
ATOM 3853 C CA . ILE A 1 485 ? -17.062 27.125 -17.5 1 94.19 485 ILE A CA 1
ATOM 3854 C C . ILE A 1 485 ? -16.109 26.266 -16.656 1 94.19 485 ILE A C 1
ATOM 3856 O O . ILE A 1 485 ? -15.859 25.109 -16.984 1 94.19 485 ILE A O 1
ATOM 3860 N N . PRO A 1 486 ? -15.602 26.812 -15.609 1 97.62 486 PRO A N 1
ATOM 3861 C CA . PRO A 1 486 ? -14.711 26.047 -14.742 1 97.62 486 PRO A CA 1
ATOM 3862 C C . PRO A 1 486 ? -15.469 25.047 -13.852 1 97.62 486 PRO A C 1
ATOM 3864 O O . PRO A 1 486 ? -16.672 25.219 -13.617 1 97.62 486 PRO A O 1
ATOM 3867 N N . GLN A 1 487 ? -14.766 24.031 -13.414 1 98.25 487 GLN A N 1
ATOM 3868 C CA . GLN A 1 487 ? -15.32 23.078 -12.461 1 98.25 487 GLN A CA 1
ATOM 3869 C C . GLN A 1 487 ? -15.102 23.547 -11.023 1 98.25 487 GLN A C 1
ATOM 3871 O O . GLN A 1 487 ? -14.312 24.453 -10.773 1 98.25 487 GLN A O 1
ATOM 3876 N N . LEU A 1 488 ? -15.883 23 -10.055 1 98.81 488 LEU A N 1
ATOM 3877 C CA . LEU A 1 488 ? -15.695 23.234 -8.633 1 98.81 488 LEU A CA 1
ATOM 3878 C C . LEU A 1 488 ? -15.203 21.969 -7.934 1 98.81 488 LEU A C 1
ATOM 3880 O O . LEU A 1 488 ? -15.742 20.891 -8.156 1 98.81 488 LEU A O 1
ATOM 3884 N N . VAL A 1 489 ? -14.195 22.141 -7.176 1 98.69 489 VAL A N 1
ATOM 3885 C CA . VAL A 1 489 ? -13.656 21.047 -6.379 1 98.69 489 VAL A CA 1
ATOM 3886 C C . VAL A 1 489 ? -13.75 21.391 -4.895 1 98.69 489 VAL A C 1
ATOM 3888 O O . VAL A 1 489 ? -13.289 22.453 -4.465 1 98.69 489 VAL A O 1
ATOM 3891 N N . VAL A 1 490 ? -14.367 20.562 -4.129 1 98.38 490 VAL A N 1
ATOM 3892 C CA . VAL A 1 490 ? -14.328 20.578 -2.67 1 98.38 490 VAL A CA 1
ATOM 3893 C C . VAL A 1 490 ? -13.703 19.281 -2.152 1 98.38 490 VAL A C 1
ATOM 3895 O O . VAL A 1 490 ? -14.289 18.219 -2.297 1 98.38 490 VAL A O 1
ATOM 3898 N N . CYS A 1 491 ? -12.508 19.406 -1.615 1 97.19 491 CYS A N 1
ATOM 3899 C CA . CYS A 1 491 ? -11.852 18.156 -1.2 1 97.19 491 CYS A CA 1
ATOM 3900 C C . CYS A 1 491 ? -11.031 18.375 0.068 1 97.19 491 CYS A C 1
ATOM 3902 O O . CYS A 1 491 ? -10.758 19.516 0.449 1 97.19 491 CYS A O 1
ATOM 3904 N N . GLY A 1 492 ? -10.688 17.328 0.706 1 93.44 492 GLY A N 1
ATOM 3905 C CA . GLY A 1 492 ? -9.844 17.359 1.891 1 93.44 492 GLY A CA 1
ATOM 3906 C C . GLY A 1 492 ? -9.648 15.992 2.52 1 93.44 492 GLY A C 1
ATOM 3907 O O . GLY A 1 492 ? -10.305 15.023 2.133 1 93.44 492 GLY A O 1
ATOM 3908 N N . ASN A 1 493 ? -8.688 15.984 3.418 1 88.44 493 ASN A N 1
ATOM 3909 C CA . ASN A 1 493 ? -8.414 14.773 4.184 1 88.44 493 ASN A CA 1
ATOM 3910 C C . ASN A 1 493 ? -9.188 14.75 5.496 1 88.44 493 ASN A C 1
ATOM 3912 O O . ASN A 1 493 ? -9.531 15.805 6.039 1 88.44 493 ASN A O 1
ATOM 3916 N N . GLY A 1 494 ? -9.438 13.562 5.926 1 78.31 494 GLY A N 1
ATOM 3917 C CA . GLY A 1 494 ? -10.055 13.445 7.242 1 78.31 494 GLY A CA 1
ATOM 3918 C C . GLY A 1 494 ? -9.039 13.242 8.352 1 78.31 494 GLY A C 1
ATOM 3919 O O . GLY A 1 494 ? -7.832 13.18 8.102 1 78.31 494 GLY A O 1
ATOM 3920 N N . SER A 1 495 ? -9.547 13.383 9.539 1 75.5 495 SER A N 1
ATOM 3921 C CA . SER A 1 495 ? -8.781 13.07 10.742 1 75.5 495 SER A CA 1
ATOM 3922 C C . SER A 1 495 ? -9.609 12.242 11.727 1 75.5 495 SER A C 1
ATOM 3924 O O . SER A 1 495 ? -10.836 12.312 11.727 1 75.5 495 SER A O 1
ATOM 3926 N N . VAL A 1 496 ? -8.891 11.453 12.445 1 71.94 496 VAL A N 1
ATOM 3927 C CA . VAL A 1 496 ? -9.578 10.555 13.367 1 71.94 496 VAL A CA 1
ATOM 3928 C C . VAL A 1 496 ? -10.25 11.367 14.477 1 71.94 496 VAL A C 1
ATOM 3930 O O . VAL A 1 496 ? -11.289 10.969 15.008 1 71.94 496 VAL A O 1
ATOM 3933 N N . ASP A 1 497 ? -9.703 12.453 14.734 1 65.44 497 ASP A N 1
ATOM 3934 C CA . ASP A 1 497 ? -10.25 13.25 15.828 1 65.44 497 ASP A CA 1
ATOM 3935 C C . ASP A 1 497 ? -11.336 14.195 15.328 1 65.44 497 ASP A C 1
ATOM 3937 O O . ASP A 1 497 ? -11.758 15.109 16.047 1 65.44 497 ASP A O 1
ATOM 3941 N N . ASP A 1 498 ? -11.797 14.008 14.055 1 72.44 498 ASP A N 1
ATOM 3942 C CA . ASP A 1 498 ? -12.891 14.789 13.484 1 72.44 498 ASP A CA 1
ATOM 3943 C C . ASP A 1 498 ? -14.023 13.875 13.008 1 72.44 498 ASP A C 1
ATOM 3945 O O . ASP A 1 498 ? -14.211 13.688 11.805 1 72.44 498 ASP A O 1
ATOM 3949 N N . PRO A 1 499 ? -14.898 13.562 13.867 1 73 499 PRO A N 1
ATOM 3950 C CA . PRO A 1 499 ? -15.945 12.586 13.555 1 73 499 PRO A CA 1
ATOM 3951 C C . PRO A 1 499 ? -17.094 13.18 12.742 1 73 499 PRO A C 1
ATOM 3953 O O . PRO A 1 499 ? -17.969 12.445 12.273 1 73 499 PRO A O 1
ATOM 3956 N N . ASP A 1 500 ? -17.062 14.523 12.453 1 78.12 500 ASP A N 1
ATOM 3957 C CA . ASP A 1 500 ? -18.156 15.188 11.766 1 78.12 500 ASP A CA 1
ATOM 3958 C C . ASP A 1 500 ? -18.031 15.047 10.25 1 78.12 500 ASP A C 1
ATOM 3960 O O . ASP A 1 500 ? -18.969 15.375 9.516 1 78.12 500 ASP A O 1
ATOM 3964 N N . ALA A 1 501 ? -17.016 14.586 9.781 1 84.69 501 ALA A N 1
ATOM 3965 C CA . ALA A 1 501 ? -16.703 14.617 8.352 1 84.69 501 ALA A CA 1
ATOM 3966 C C . ALA A 1 501 ? -17.812 13.953 7.535 1 84.69 501 ALA A C 1
ATOM 3968 O O . ALA A 1 501 ? -18.219 14.484 6.504 1 84.69 501 ALA A O 1
ATOM 3969 N N . SER A 1 502 ? -18.297 12.914 8.023 1 83.31 502 SER A N 1
ATOM 3970 C CA . SER A 1 502 ? -19.312 12.172 7.277 1 83.31 502 SER A CA 1
ATOM 3971 C C . SER A 1 502 ? -20.625 12.945 7.219 1 83.31 502 SER A C 1
ATOM 3973 O O . SER A 1 502 ? -21.281 12.984 6.18 1 83.31 502 SER A O 1
ATOM 3975 N N . MET A 1 503 ? -20.969 13.508 8.32 1 85.5 503 MET A N 1
ATOM 3976 C CA . MET A 1 503 ? -22.219 14.258 8.398 1 85.5 503 MET A CA 1
ATOM 3977 C C . MET A 1 503 ? -22.172 15.469 7.473 1 85.5 503 MET A C 1
ATOM 3979 O O . MET A 1 503 ? -23.141 15.734 6.742 1 85.5 503 MET A O 1
ATOM 3983 N N . ILE A 1 504 ? -21.078 16.172 7.512 1 90.69 504 ILE A N 1
ATOM 3984 C CA . ILE A 1 504 ? -20.953 17.391 6.703 1 90.69 504 ILE A CA 1
ATOM 3985 C C . ILE A 1 504 ? -20.891 17.016 5.223 1 90.69 504 ILE A C 1
ATOM 3987 O O . ILE A 1 504 ? -21.438 17.719 4.375 1 90.69 504 ILE A O 1
ATOM 3991 N N . TYR A 1 505 ? -20.234 15.953 4.902 1 92.12 505 TYR A N 1
ATOM 3992 C CA . TYR A 1 505 ? -20.203 15.453 3.533 1 92.12 505 TYR A CA 1
ATOM 3993 C C . TYR A 1 505 ? -21.625 15.141 3.041 1 92.12 505 TYR A C 1
ATOM 3995 O O . TYR A 1 505 ? -22 15.539 1.934 1 92.12 505 TYR A O 1
ATOM 4003 N N . ASP A 1 506 ? -22.422 14.492 3.857 1 90.5 506 ASP A N 1
ATOM 4004 C CA . ASP A 1 506 ? -23.797 14.133 3.508 1 90.5 506 ASP A CA 1
ATOM 4005 C C . ASP A 1 506 ? -24.641 15.375 3.291 1 90.5 506 ASP A C 1
ATOM 4007 O O . ASP A 1 506 ? -25.469 15.422 2.369 1 90.5 506 ASP A O 1
ATOM 4011 N N . GLN A 1 507 ? -24.438 16.266 4.156 1 92.25 507 GLN A N 1
ATOM 4012 C CA . GLN A 1 507 ? -25.172 17.531 4.027 1 92.25 507 GLN A CA 1
ATOM 4013 C C . GLN A 1 507 ? -24.828 18.219 2.713 1 92.25 507 GLN A C 1
ATOM 4015 O O . GLN A 1 507 ? -25.703 18.781 2.059 1 92.25 507 GLN A O 1
ATOM 4020 N N . THR A 1 508 ? -23.594 18.188 2.379 1 95.38 508 THR A N 1
ATOM 4021 C CA . THR A 1 508 ? -23.141 18.812 1.146 1 95.38 508 THR A CA 1
ATOM 4022 C C . THR A 1 508 ? -23.75 18.125 -0.071 1 95.38 508 THR A C 1
ATOM 4024 O O . THR A 1 508 ? -24.234 18.797 -0.989 1 95.38 508 THR A O 1
ATOM 4027 N N . MET A 1 509 ? -23.781 16.828 -0.041 1 93.31 509 MET A N 1
ATOM 4028 C CA . MET A 1 509 ? -24.359 16.062 -1.141 1 93.31 509 MET A CA 1
ATOM 4029 C C . MET A 1 509 ? -25.859 16.328 -1.255 1 93.31 509 MET A C 1
ATOM 4031 O O . MET A 1 509 ? -26.391 16.453 -2.359 1 93.31 509 MET A O 1
ATOM 4035 N N . THR A 1 510 ? -26.5 16.391 -0.14 1 93.44 510 THR A N 1
ATOM 4036 C CA . THR A 1 510 ? -27.922 16.672 -0.12 1 93.44 510 THR A CA 1
ATOM 4037 C C . THR A 1 510 ? -28.203 18.047 -0.702 1 93.44 510 THR A C 1
ATOM 4039 O O . THR A 1 510 ? -29.156 18.234 -1.462 1 93.44 510 THR A O 1
ATOM 4042 N N . GLN A 1 511 ? -27.391 19 -0.315 1 96.56 511 GLN A N 1
ATOM 4043 C CA . GLN A 1 511 ? -27.531 20.344 -0.864 1 96.56 511 GLN A CA 1
ATOM 4044 C C . GLN A 1 511 ? -27.438 20.328 -2.387 1 96.56 511 GLN A C 1
ATOM 4046 O O . GLN A 1 511 ? -28.25 20.938 -3.072 1 96.56 511 GLN A O 1
ATOM 4051 N N . MET A 1 512 ? -26.5 19.641 -2.928 1 95.94 512 MET A N 1
ATOM 4052 C CA . MET A 1 512 ? -26.297 19.547 -4.371 1 95.94 512 MET A CA 1
ATOM 4053 C C . MET A 1 512 ? -27.5 18.891 -5.043 1 95.94 512 MET A C 1
ATOM 4055 O O . MET A 1 512 ? -28.016 19.391 -6.035 1 95.94 512 MET A O 1
ATOM 4059 N N . GLU A 1 513 ? -27.938 17.781 -4.512 1 93.38 513 GLU A N 1
ATOM 4060 C CA . GLU A 1 513 ? -28.984 16.984 -5.121 1 93.38 513 GLU A CA 1
ATOM 4061 C C . GLU A 1 513 ? -30.344 17.688 -5.059 1 93.38 513 GLU A C 1
ATOM 4063 O O . GLU A 1 513 ? -31.156 17.562 -5.973 1 93.38 513 GLU A O 1
ATOM 4068 N N . THR A 1 514 ? -30.547 18.406 -3.998 1 95.81 514 THR A N 1
ATOM 4069 C CA . THR A 1 514 ? -31.859 19.016 -3.775 1 95.81 514 THR A CA 1
ATOM 4070 C C . THR A 1 514 ? -31.922 20.391 -4.449 1 95.81 514 THR A C 1
ATOM 4072 O O . THR A 1 514 ? -32.938 20.719 -5.074 1 95.81 514 THR A O 1
ATOM 4075 N N . HIS A 1 515 ? -30.859 21.172 -4.355 1 97.5 515 HIS A N 1
ATOM 4076 C CA . HIS A 1 515 ? -30.953 22.562 -4.77 1 97.5 515 HIS A CA 1
ATOM 4077 C C . HIS A 1 515 ? -30.297 22.781 -6.129 1 97.5 515 HIS A C 1
ATOM 4079 O O . HIS A 1 515 ? -30.656 23.703 -6.863 1 97.5 515 HIS A O 1
ATOM 4085 N N . TYR A 1 516 ? -29.266 21.969 -6.441 1 97.94 516 TYR A N 1
ATOM 4086 C CA . TYR A 1 516 ? -28.516 22.25 -7.656 1 97.94 516 TYR A CA 1
ATOM 4087 C C . TYR A 1 516 ? -28.203 20.969 -8.414 1 97.94 516 TYR A C 1
ATOM 4089 O O . TYR A 1 516 ? -27.047 20.719 -8.781 1 97.94 516 TYR A O 1
ATOM 4097 N N . PRO A 1 517 ? -29.109 20.094 -8.719 1 96.38 517 PRO A N 1
ATOM 4098 C CA . PRO A 1 517 ? -28.844 18.828 -9.406 1 96.38 517 PRO A CA 1
ATOM 4099 C C . PRO A 1 517 ? -28.203 19.031 -10.781 1 96.38 517 PRO A C 1
ATOM 4101 O O . PRO A 1 517 ? -27.422 18.172 -11.227 1 96.38 517 PRO A O 1
ATOM 4104 N N . HIS A 1 518 ? -28.5 20.156 -11.43 1 96.44 518 HIS A N 1
ATOM 4105 C CA . HIS A 1 518 ? -28 20.406 -12.773 1 96.44 518 HIS A CA 1
ATOM 4106 C C . HIS A 1 518 ? -26.516 20.719 -12.766 1 96.44 518 HIS A C 1
ATOM 4108 O O . HIS A 1 518 ? -25.859 20.734 -13.812 1 96.44 518 HIS A O 1
ATOM 4114 N N . LEU A 1 519 ? -25.875 20.969 -11.586 1 97.69 519 LEU A N 1
ATOM 4115 C CA . LEU A 1 519 ? -24.469 21.344 -11.484 1 97.69 519 LEU A CA 1
ATOM 4116 C C . LEU A 1 519 ? -23.609 20.141 -11.094 1 97.69 519 LEU A C 1
ATOM 4118 O O . LEU A 1 519 ? -22.391 20.219 -11.086 1 97.69 519 LEU A O 1
ATOM 4122 N N . ILE A 1 520 ? -24.188 18.969 -10.836 1 96.44 520 ILE A N 1
ATOM 4123 C CA . ILE A 1 520 ? -23.516 17.812 -10.266 1 96.44 520 ILE A CA 1
ATOM 4124 C C . ILE A 1 520 ? -22.391 17.359 -11.203 1 96.44 520 ILE A C 1
ATOM 4126 O O . ILE A 1 520 ? -21.328 16.953 -10.742 1 96.44 520 ILE A O 1
ATOM 4130 N N . LYS A 1 521 ? -22.547 17.5 -12.438 1 96.12 521 LYS A N 1
ATOM 4131 C CA . LYS A 1 521 ? -21.562 17.047 -13.414 1 96.12 521 LYS A CA 1
ATOM 4132 C C . LYS A 1 521 ? -20.359 17.969 -13.469 1 96.12 521 LYS A C 1
ATOM 4134 O O . LYS A 1 521 ? -19.312 17.625 -14.039 1 96.12 521 LYS A O 1
ATOM 4139 N N . ASP A 1 522 ? -20.453 19.156 -12.828 1 97.69 522 ASP A N 1
ATOM 4140 C CA . ASP A 1 522 ? -19.375 20.156 -12.867 1 97.69 522 ASP A CA 1
ATOM 4141 C C . ASP A 1 522 ? -18.734 20.312 -11.492 1 97.69 522 ASP A C 1
ATOM 4143 O O . ASP A 1 522 ? -17.844 21.141 -11.32 1 97.69 522 ASP A O 1
ATOM 4147 N N . VAL A 1 523 ? -19.203 19.531 -10.516 1 98.44 523 VAL A N 1
ATOM 4148 C CA . VAL A 1 523 ? -18.719 19.703 -9.148 1 98.44 523 VAL A CA 1
ATOM 4149 C C . VAL A 1 523 ? -18.156 18.375 -8.641 1 98.44 523 VAL A C 1
ATOM 4151 O O . VAL A 1 523 ? -18.766 17.312 -8.852 1 98.44 523 VAL A O 1
ATOM 4154 N N . SER A 1 524 ? -17 18.391 -8.117 1 98.19 524 SER A N 1
ATOM 4155 C CA . SER A 1 524 ? -16.375 17.219 -7.496 1 98.19 524 SER A CA 1
ATOM 4156 C C . SER A 1 524 ? -16.219 17.422 -5.988 1 98.19 524 SER A C 1
ATOM 4158 O O . SER A 1 524 ? -15.492 18.312 -5.539 1 98.19 524 SER A O 1
ATOM 4160 N N . ILE A 1 525 ? -16.906 16.641 -5.176 1 97.19 525 ILE A N 1
ATOM 4161 C CA . ILE A 1 525 ? -16.859 16.688 -3.717 1 97.19 525 ILE A CA 1
ATOM 4162 C C . ILE A 1 525 ? -16.219 15.414 -3.18 1 97.19 525 ILE A C 1
ATOM 4164 O O . ILE A 1 525 ? -16.812 14.336 -3.25 1 97.19 525 ILE A O 1
ATOM 4168 N N . MET A 1 526 ? -15.008 15.586 -2.58 1 95.62 526 MET A N 1
ATOM 4169 C CA . MET A 1 526 ? -14.203 14.391 -2.33 1 95.62 526 MET A CA 1
ATOM 4170 C C . MET A 1 526 ? -13.672 14.383 -0.9 1 95.62 526 MET A C 1
ATOM 4172 O O . MET A 1 526 ? -13.102 15.367 -0.438 1 95.62 526 MET A O 1
ATOM 4176 N N . ARG A 1 527 ? -13.836 13.297 -0.173 1 91.12 527 ARG A N 1
ATOM 4177 C CA . ARG A 1 527 ? -13.023 12.961 0.988 1 91.12 527 ARG A CA 1
ATOM 4178 C C . ARG A 1 527 ? -11.805 12.133 0.581 1 91.12 527 ARG A C 1
ATOM 4180 O O . ARG A 1 527 ? -11.945 10.984 0.163 1 91.12 527 ARG A O 1
ATOM 4187 N N . LEU A 1 528 ? -10.688 12.68 0.716 1 91.69 528 LEU A N 1
ATOM 4188 C CA . LEU A 1 528 ? -9.477 12.062 0.179 1 91.69 528 LEU A CA 1
ATOM 4189 C C . LEU A 1 528 ? -8.672 11.391 1.287 1 91.69 528 LEU A C 1
ATOM 4191 O O . LEU A 1 528 ? -8.703 11.836 2.438 1 91.69 528 LEU A O 1
ATOM 4195 N N . GLU A 1 529 ? -7.969 10.312 0.937 1 86.69 529 GLU A N 1
ATOM 4196 C CA . GLU A 1 529 ? -6.953 9.75 1.824 1 86.69 529 GLU A CA 1
ATOM 4197 C C . GLU A 1 529 ? -5.781 10.719 1.996 1 86.69 529 GLU A C 1
ATOM 4199 O O . GLU A 1 529 ? -5.508 11.531 1.112 1 86.69 529 GLU A O 1
ATOM 4204 N N . PRO A 1 530 ? -5.121 10.609 3.082 1 88.75 530 PRO A N 1
ATOM 4205 C CA . PRO A 1 530 ? -3.994 11.516 3.314 1 88.75 530 PRO A CA 1
ATOM 4206 C C . PRO A 1 530 ? -2.902 11.383 2.252 1 88.75 530 PRO A C 1
ATOM 4208 O O . PRO A 1 530 ? -2.328 10.305 2.08 1 88.75 530 PRO A O 1
ATOM 4211 N N . ASN A 1 531 ? -2.611 12.391 1.567 1 92.38 531 ASN A N 1
ATOM 4212 C CA . ASN A 1 531 ? -1.573 12.562 0.557 1 92.38 531 ASN A CA 1
ATOM 4213 C C . ASN A 1 531 ? -1.284 14.039 0.295 1 92.38 531 ASN A C 1
ATOM 4215 O O . ASN A 1 531 ? -2.029 14.703 -0.427 1 92.38 531 ASN A O 1
ATOM 4219 N N . ASP A 1 532 ? -0.213 14.477 0.831 1 95.12 532 ASP A N 1
ATOM 4220 C CA . ASP A 1 532 ? 0.129 15.891 0.769 1 95.12 532 ASP A CA 1
ATOM 4221 C C . ASP A 1 532 ? 0.323 16.344 -0.676 1 95.12 532 ASP A C 1
ATOM 4223 O O . ASP A 1 532 ? -0.131 17.422 -1.059 1 95.12 532 ASP A O 1
ATOM 4227 N N . GLN A 1 533 ? 0.983 15.57 -1.47 1 97.25 533 GLN A N 1
ATOM 4228 C CA . GLN A 1 533 ? 1.3 15.953 -2.842 1 97.25 533 GLN A CA 1
ATOM 4229 C C . GLN A 1 533 ? 0.036 16.031 -3.695 1 97.25 533 GLN A C 1
ATOM 4231 O O . GLN A 1 533 ? -0.046 16.844 -4.613 1 97.25 533 GLN A O 1
ATOM 4236 N N . LEU A 1 534 ? -0.926 15.234 -3.395 1 96.81 534 LEU A N 1
ATOM 4237 C CA . LEU A 1 534 ? -2.205 15.32 -4.09 1 96.81 534 LEU A CA 1
ATOM 4238 C C . LEU A 1 534 ? -2.891 16.656 -3.801 1 96.81 534 LEU A C 1
ATOM 4240 O O . LEU A 1 534 ? -3.367 17.328 -4.723 1 96.81 534 LEU A O 1
ATOM 4244 N N . LEU A 1 535 ? -2.92 17.094 -2.553 1 97.06 535 LEU A N 1
ATOM 4245 C CA . LEU A 1 535 ? -3.5 18.391 -2.199 1 97.06 535 LEU A CA 1
ATOM 4246 C C . LEU A 1 535 ? -2.705 19.531 -2.822 1 97.06 535 LEU A C 1
ATOM 4248 O O . LEU A 1 535 ? -3.283 20.516 -3.285 1 97.06 535 LEU A O 1
ATOM 4252 N N . ASN A 1 536 ? -1.372 19.328 -2.76 1 98.12 536 ASN A N 1
ATOM 4253 C CA . ASN A 1 536 ? -0.503 20.297 -3.432 1 98.12 536 ASN A CA 1
ATOM 4254 C C . ASN A 1 536 ? -0.901 20.484 -4.891 1 98.12 536 ASN A C 1
ATOM 4256 O O . ASN A 1 536 ? -1.063 21.609 -5.352 1 98.12 536 ASN A O 1
ATOM 4260 N N . THR A 1 537 ? -1.098 19.391 -5.578 1 98.12 537 THR A N 1
ATOM 4261 C CA . THR A 1 537 ? -1.46 19.422 -6.988 1 98.12 537 THR A CA 1
ATOM 4262 C C . THR A 1 537 ? -2.785 20.141 -7.195 1 98.12 537 THR A C 1
ATOM 4264 O O . THR A 1 537 ? -2.916 20.953 -8.109 1 98.12 537 THR A O 1
ATOM 4267 N N . MET A 1 538 ? -3.754 19.891 -6.344 1 98.12 538 MET A N 1
ATOM 4268 C CA . MET A 1 538 ? -5.078 20.484 -6.469 1 98.12 538 MET A CA 1
ATOM 4269 C C . MET A 1 538 ? -5.02 22 -6.215 1 98.12 538 MET A C 1
ATOM 4271 O O . MET A 1 538 ? -5.719 22.766 -6.871 1 98.12 538 MET A O 1
ATOM 4275 N N . ILE A 1 539 ? -4.168 22.391 -5.312 1 98.5 539 ILE A N 1
ATOM 4276 C CA . ILE A 1 539 ? -4.062 23.812 -4.969 1 98.5 539 ILE A CA 1
ATOM 4277 C C . ILE A 1 539 ? -3.229 24.531 -6.023 1 98.5 539 ILE A C 1
ATOM 4279 O O . ILE A 1 539 ? -3.654 25.562 -6.57 1 98.5 539 ILE A O 1
ATOM 4283 N N . ALA A 1 540 ? -2.104 23.984 -6.359 1 98 540 ALA A N 1
ATOM 4284 C CA . ALA A 1 540 ? -1.098 24.656 -7.18 1 98 540 ALA A CA 1
ATOM 4285 C C . ALA A 1 540 ? -1.582 24.828 -8.617 1 98 540 ALA A C 1
ATOM 4287 O O . ALA A 1 540 ? -1.099 25.703 -9.344 1 98 540 ALA A O 1
ATOM 4288 N N . ASN A 1 541 ? -2.537 24.016 -9.016 1 97.06 541 ASN A N 1
ATOM 4289 C CA . ASN A 1 541 ? -2.99 24.094 -10.398 1 97.06 541 ASN A CA 1
ATOM 4290 C C . ASN A 1 541 ? -4.359 24.75 -10.508 1 97.06 541 ASN A C 1
ATOM 4292 O O . ASN A 1 541 ? -4.836 25.031 -11.617 1 97.06 541 ASN A O 1
ATOM 4296 N N . ALA A 1 542 ? -4.992 25.109 -9.422 1 98.31 542 ALA A N 1
ATOM 4297 C CA . ALA A 1 542 ? -6.297 25.766 -9.438 1 98.31 542 ALA A CA 1
ATOM 4298 C C . ALA A 1 542 ? -6.199 27.188 -10 1 98.31 542 ALA A C 1
ATOM 4300 O O . ALA A 1 542 ? -5.16 27.828 -9.867 1 98.31 542 ALA A O 1
ATOM 4301 N N . HIS A 1 543 ? -7.285 27.609 -10.625 1 98.31 543 HIS A N 1
ATOM 4302 C CA . HIS A 1 543 ? -7.332 28.984 -11.102 1 98.31 543 HIS A CA 1
ATOM 4303 C C . HIS A 1 543 ? -7.625 29.953 -9.961 1 98.31 543 HIS A C 1
ATOM 4305 O O . HIS A 1 543 ? -7.098 31.062 -9.938 1 98.31 543 HIS A O 1
ATOM 4311 N N . VAL A 1 544 ? -8.469 29.547 -9.086 1 98.69 544 VAL A N 1
ATOM 4312 C CA . VAL A 1 544 ? -8.828 30.312 -7.895 1 98.69 544 VAL A CA 1
ATOM 4313 C C . VAL A 1 544 ? -9.023 29.359 -6.715 1 98.69 544 VAL A C 1
ATOM 4315 O O . VAL A 1 544 ? -9.531 28.25 -6.887 1 98.69 544 VAL A O 1
ATOM 4318 N N . VAL A 1 545 ? -8.578 29.781 -5.555 1 98.81 545 VAL A N 1
ATOM 4319 C CA . VAL A 1 545 ? -8.789 29.016 -4.328 1 98.81 545 VAL A CA 1
ATOM 4320 C C . VAL A 1 545 ? -9.789 29.75 -3.432 1 98.81 545 VAL A C 1
ATOM 4322 O O . VAL A 1 545 ? -9.703 30.969 -3.26 1 98.81 545 VAL A O 1
ATOM 4325 N N . LEU A 1 546 ? -10.75 29.016 -2.953 1 98.81 546 LEU A N 1
ATOM 4326 C CA . LEU A 1 546 ? -11.711 29.547 -1.992 1 98.81 546 LEU A CA 1
ATOM 4327 C C . LEU A 1 546 ? -11.375 29.094 -0.577 1 98.81 546 LEU A C 1
ATOM 4329 O O . LEU A 1 546 ? -10.867 27.984 -0.383 1 98.81 546 LEU A O 1
ATOM 4333 N N . GLN A 1 547 ? -11.586 29.953 0.346 1 98.31 547 GLN A N 1
ATOM 4334 C CA . GLN A 1 547 ? -11.586 29.641 1.772 1 98.31 547 GLN A CA 1
ATOM 4335 C C . GLN A 1 547 ? -12.688 30.406 2.5 1 98.31 547 GLN A C 1
ATOM 4337 O O . GLN A 1 547 ? -12.422 31.406 3.176 1 98.31 547 GLN A O 1
ATOM 4342 N N . LEU A 1 548 ? -13.852 29.828 2.512 1 98.25 548 LEU A N 1
ATOM 4343 C CA . LEU A 1 548 ? -15.039 30.578 2.904 1 98.25 548 LEU A CA 1
ATOM 4344 C C . LEU A 1 548 ? -15.5 30.172 4.301 1 98.25 548 LEU A C 1
ATOM 4346 O O . LEU A 1 548 ? -16.703 30.0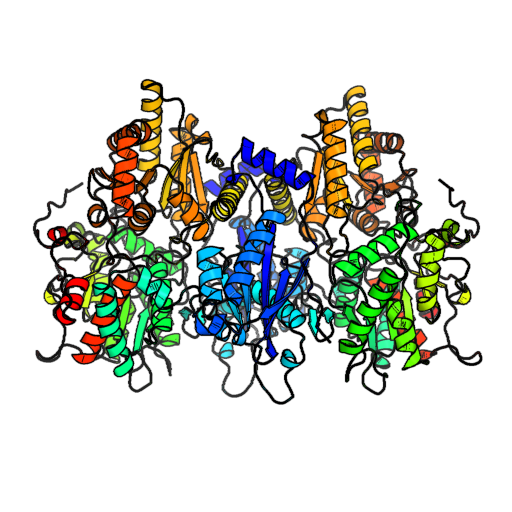94 4.559 1 98.25 548 LEU A O 1
ATOM 4350 N N . SER A 1 549 ? -14.562 29.906 5.145 1 96 549 SER A N 1
ATOM 4351 C CA . SER A 1 549 ? -14.844 29.516 6.523 1 96 549 SER A CA 1
ATOM 4352 C C . SER A 1 549 ? -15.734 30.531 7.223 1 96 549 SER A C 1
ATOM 4354 O O . SER A 1 549 ? -15.602 31.734 6.992 1 96 549 SER A O 1
ATOM 4356 N N . THR A 1 550 ? -16.625 30.031 8.047 1 93.44 550 THR A N 1
ATOM 4357 C CA . THR A 1 550 ? -17.438 30.906 8.883 1 93.44 550 THR A CA 1
ATOM 4358 C C . THR A 1 550 ? -16.719 31.219 10.195 1 93.44 550 THR A C 1
ATOM 4360 O O . THR A 1 550 ? -16.922 32.281 10.773 1 93.44 550 THR A O 1
ATOM 4363 N N . ARG A 1 551 ? -15.977 30.297 10.633 1 90.44 551 ARG A N 1
ATOM 4364 C CA . ARG A 1 551 ? -15.094 30.422 11.797 1 90.44 551 ARG A CA 1
ATOM 4365 C C . ARG A 1 551 ? -13.727 29.812 11.508 1 90.44 551 ARG A C 1
ATOM 4367 O O . ARG A 1 551 ? -13.633 28.75 10.891 1 90.44 551 ARG A O 1
ATOM 4374 N N . GLU A 1 552 ? -12.719 30.578 11.883 1 88.69 552 GLU A N 1
ATOM 4375 C CA . GLU A 1 552 ? -11.383 30.078 11.578 1 88.69 552 GLU A CA 1
ATOM 4376 C C . GLU A 1 552 ? -10.336 30.703 12.5 1 88.69 552 GLU A C 1
ATOM 4378 O O . GLU A 1 552 ? -10.383 31.906 12.773 1 88.69 552 GLU A O 1
ATOM 4383 N N . GLY A 1 553 ? -9.406 29.906 12.992 1 87.31 553 GLY A N 1
ATOM 4384 C CA . GLY A 1 553 ? -8.281 30.469 13.727 1 87.31 553 GLY A CA 1
ATOM 4385 C C . GLY A 1 553 ? -7.305 31.219 12.844 1 87.31 553 GLY A C 1
ATOM 4386 O O . GLY A 1 553 ? -7.301 32.438 12.812 1 87.31 553 GLY A O 1
ATOM 4387 N N . PHE A 1 554 ? -6.512 30.703 12.055 1 87 554 PHE A N 1
ATOM 4388 C CA . PHE A 1 554 ? -5.527 31.297 11.156 1 87 554 PHE A CA 1
ATOM 4389 C C . PHE A 1 554 ? -5.656 30.734 9.75 1 87 554 PHE A C 1
ATOM 4391 O O . PHE A 1 554 ? -5.539 31.453 8.766 1 87 554 PHE A O 1
ATOM 4398 N N . GLU A 1 555 ? -5.887 29.516 9.469 1 90.75 555 GLU A N 1
ATOM 4399 C CA . GLU A 1 555 ? -6.117 28.703 8.281 1 90.75 555 GLU A CA 1
ATOM 4400 C C . GLU A 1 555 ? -4.836 28.531 7.469 1 90.75 555 GLU A C 1
ATOM 4402 O O . GLU A 1 555 ? -4.555 29.328 6.57 1 90.75 555 GLU A O 1
ATOM 4407 N N . VAL A 1 556 ? -4.227 27.531 7.523 1 94 556 VAL A N 1
ATOM 4408 C CA . VAL A 1 556 ? -2.949 27.188 6.91 1 94 556 VAL A CA 1
ATOM 4409 C C . VAL A 1 556 ? -3.111 27.078 5.395 1 94 556 VAL A C 1
ATOM 4411 O O . VAL A 1 556 ? -2.205 27.453 4.645 1 94 556 VAL A O 1
ATOM 4414 N N . LYS A 1 557 ? -4.215 26.672 4.887 1 95.69 557 LYS A N 1
ATOM 4415 C CA . LYS A 1 557 ? -4.465 26.469 3.465 1 95.69 557 LYS A CA 1
ATOM 4416 C C . LYS A 1 557 ? -4.438 27.781 2.697 1 95.69 557 LYS A C 1
ATOM 4418 O O . LYS A 1 557 ? -4.109 27.812 1.51 1 95.69 557 LYS A O 1
ATOM 4423 N N . VAL A 1 558 ? -4.766 28.875 3.355 1 97.31 558 VAL A N 1
ATOM 4424 C CA . VAL A 1 558 ? -4.68 30.172 2.707 1 97.31 558 VAL A CA 1
ATOM 4425 C C . VAL A 1 558 ? -3.221 30.516 2.412 1 97.31 558 VAL A C 1
ATOM 4427 O O . VAL A 1 558 ? -2.887 30.938 1.303 1 97.31 558 VAL A O 1
ATOM 4430 N N . SER A 1 559 ? -2.363 30.312 3.426 1 97 559 SER A N 1
ATOM 4431 C CA . SER A 1 559 ? -0.938 30.547 3.221 1 97 559 SER A CA 1
ATOM 4432 C C . SER A 1 559 ? -0.391 29.672 2.096 1 97 559 SER A C 1
ATOM 4434 O O . SER A 1 559 ? 0.425 30.125 1.291 1 97 559 SER A O 1
ATOM 4436 N N . GLU A 1 560 ? -0.794 28.453 2.041 1 97.88 560 GLU A N 1
ATOM 4437 C CA . GLU A 1 560 ? -0.331 27.516 1.023 1 97.88 560 GLU A CA 1
ATOM 4438 C C . GLU A 1 560 ? -0.797 27.938 -0.368 1 97.88 560 GLU A C 1
ATOM 4440 O O . GLU A 1 560 ? -0.032 27.859 -1.332 1 97.88 560 GLU A O 1
ATOM 4445 N N . ALA A 1 561 ? -2.037 28.359 -0.483 1 98.44 561 ALA A N 1
ATOM 4446 C CA . ALA A 1 561 ? -2.574 28.828 -1.755 1 98.44 561 ALA A CA 1
ATOM 4447 C C . ALA A 1 561 ? -1.818 30.062 -2.24 1 98.44 561 ALA A C 1
ATOM 4449 O O . ALA A 1 561 ? -1.479 30.172 -3.422 1 98.44 561 ALA A O 1
ATOM 4450 N N . LEU A 1 562 ? -1.568 30.984 -1.319 1 98.12 562 LEU A N 1
ATOM 4451 C CA . LEU A 1 562 ? -0.841 32.188 -1.67 1 98.12 562 LEU A CA 1
ATOM 4452 C C . LEU A 1 562 ? 0.582 31.875 -2.111 1 98.12 562 LEU A C 1
ATOM 4454 O O . LEU A 1 562 ? 1.065 32.406 -3.111 1 98.12 562 LEU A O 1
ATOM 4458 N N . HIS A 1 563 ? 1.202 31 -1.348 1 97.69 563 HIS A N 1
ATOM 4459 C CA . HIS A 1 563 ? 2.551 30.578 -1.7 1 97.69 563 HIS A CA 1
ATOM 4460 C C . HIS A 1 563 ? 2.588 29.969 -3.1 1 97.69 563 HIS A C 1
ATOM 4462 O O . HIS A 1 563 ? 3.564 30.156 -3.832 1 97.69 563 HIS A O 1
ATOM 4468 N N . ALA A 1 564 ? 1.571 29.297 -3.465 1 97.94 564 ALA A N 1
ATOM 4469 C CA . ALA A 1 564 ? 1.472 28.656 -4.777 1 97.94 564 ALA A CA 1
ATOM 4470 C C . ALA A 1 564 ? 1.103 29.672 -5.852 1 97.94 564 ALA A C 1
ATOM 4472 O O . ALA A 1 564 ? 0.984 29.328 -7.027 1 97.94 564 ALA A O 1
ATOM 4473 N N . GLY A 1 565 ? 0.891 30.922 -5.461 1 98.25 565 GLY A N 1
ATOM 4474 C CA . GLY A 1 565 ? 0.562 31.984 -6.398 1 98.25 565 GLY A CA 1
ATOM 4475 C C . GLY A 1 565 ? -0.871 31.922 -6.895 1 98.25 565 GLY A C 1
ATOM 4476 O O . GLY A 1 565 ? -1.15 32.25 -8.047 1 98.25 565 GLY A O 1
ATOM 4477 N N . ARG A 1 566 ? -1.725 31.438 -6.066 1 98.38 566 ARG A N 1
ATOM 4478 C CA . ARG A 1 566 ? -3.127 31.359 -6.457 1 98.38 566 ARG A CA 1
ATOM 4479 C C . ARG A 1 566 ? -3.959 32.438 -5.773 1 98.38 566 ARG A C 1
ATOM 4481 O O . ARG A 1 566 ? -3.943 32.562 -4.547 1 98.38 566 ARG A O 1
ATOM 4488 N N . PRO A 1 567 ? -4.703 33.219 -6.582 1 98.38 567 PRO A N 1
ATOM 4489 C CA . PRO A 1 567 ? -5.633 34.125 -5.938 1 98.38 567 PRO A CA 1
ATOM 4490 C C . PRO A 1 567 ? -6.621 33.438 -5.008 1 98.38 567 PRO A C 1
ATOM 4492 O O . PRO A 1 567 ? -7.129 32.375 -5.34 1 98.38 567 PRO A O 1
ATOM 4495 N N . VAL A 1 568 ? -6.871 34.125 -3.873 1 98.56 568 VAL A N 1
ATOM 4496 C CA . VAL A 1 568 ? -7.746 33.5 -2.871 1 98.56 568 VAL A CA 1
ATOM 4497 C C . VAL A 1 568 ? -8.953 34.406 -2.625 1 98.56 568 VAL A C 1
ATOM 4499 O O . VAL A 1 568 ? -8.812 35.625 -2.562 1 98.56 568 VAL A O 1
ATOM 4502 N N . ILE A 1 569 ? -10.109 33.875 -2.68 1 98.81 569 ILE A N 1
ATOM 4503 C CA . ILE A 1 569 ? -11.289 34.531 -2.135 1 98.81 569 ILE A CA 1
ATOM 4504 C C . ILE A 1 569 ? -11.625 33.938 -0.77 1 98.81 569 ILE A C 1
ATOM 4506 O O . ILE A 1 569 ? -11.992 32.75 -0.671 1 98.81 569 ILE A O 1
ATOM 4510 N N . ALA A 1 570 ? -11.477 34.688 0.246 1 98.31 570 ALA A N 1
ATOM 4511 C CA . ALA A 1 570 ? -11.625 34.188 1.61 1 98.31 570 ALA A CA 1
ATOM 4512 C C . ALA A 1 570 ? -12.539 35.094 2.432 1 98.31 570 ALA A C 1
ATOM 4514 O O . ALA A 1 570 ? -12.859 36.219 2.006 1 98.31 570 ALA A O 1
ATOM 4515 N N . THR A 1 571 ? -12.984 34.594 3.512 1 97.19 571 THR A N 1
ATOM 4516 C CA . THR A 1 571 ? -13.914 35.375 4.344 1 97.19 571 THR A CA 1
ATOM 4517 C C . THR A 1 571 ? -13.156 36.188 5.391 1 97.19 571 THR A C 1
ATOM 4519 O O . THR A 1 571 ? -11.977 35.938 5.645 1 97.19 571 THR A O 1
ATOM 4522 N N . LEU A 1 572 ? -13.852 37.094 5.961 1 94.5 572 LEU A N 1
ATOM 4523 C CA . LEU A 1 572 ? -13.336 37.906 7.07 1 94.5 572 LEU A CA 1
ATOM 4524 C C . LEU A 1 572 ? -13.406 37.125 8.383 1 94.5 572 LEU A C 1
ATOM 4526 O O . LEU A 1 572 ? -13.523 37.719 9.453 1 94.5 572 LEU A O 1
ATOM 4530 N N . ALA A 1 573 ? -13.234 35.938 8.289 1 90.19 573 ALA A N 1
ATOM 4531 C CA . ALA A 1 573 ? -13.359 35.062 9.461 1 90.19 573 ALA A CA 1
ATOM 4532 C C . ALA A 1 573 ? -12.023 34.938 10.18 1 90.19 573 ALA A C 1
ATOM 4534 O O . ALA A 1 573 ? -11.016 34.594 9.562 1 90.19 573 ALA A O 1
ATOM 4535 N N . GLY A 1 574 ? -12.023 35.25 11.445 1 90.44 574 GLY A N 1
ATOM 4536 C CA . GLY A 1 574 ? -10.914 34.938 12.344 1 90.44 574 GLY A CA 1
ATOM 4537 C C . GLY A 1 574 ? -9.586 35.5 11.852 1 90.44 574 GLY A C 1
ATOM 4538 O O . GLY A 1 574 ? -9.469 36.688 11.547 1 90.44 574 GLY A O 1
ATOM 4539 N N . GLY A 1 575 ? -8.602 34.594 11.727 1 91.25 575 GLY A N 1
ATOM 4540 C CA . GLY A 1 575 ? -7.242 34.969 11.398 1 91.25 575 GLY A CA 1
ATOM 4541 C C . GLY A 1 575 ? -6.984 35.062 9.906 1 91.25 575 GLY A C 1
ATOM 4542 O O . GLY A 1 575 ? -5.898 35.438 9.477 1 91.25 575 GLY A O 1
ATOM 4543 N N . ILE A 1 576 ? -7.934 34.781 9.023 1 93.5 576 ILE A N 1
ATOM 4544 C CA . ILE A 1 576 ? -7.766 34.75 7.574 1 93.5 576 ILE A CA 1
ATOM 4545 C C . ILE A 1 576 ? -7.344 36.125 7.066 1 93.5 576 ILE A C 1
ATOM 4547 O O . ILE A 1 576 ? -6.445 36.25 6.23 1 93.5 576 ILE A O 1
ATOM 4551 N N . PRO A 1 577 ? -7.852 37.219 7.594 1 94 577 PRO A N 1
ATOM 4552 C CA . PRO A 1 577 ? -7.5 38.531 7.098 1 94 577 PRO A CA 1
ATOM 4553 C C . PRO A 1 577 ? -6.035 38.906 7.344 1 94 577 PRO A C 1
ATOM 4555 O O . PRO A 1 577 ? -5.508 39.812 6.723 1 94 577 PRO A O 1
ATOM 4558 N N . LEU A 1 578 ? -5.379 38.219 8.266 1 94.12 578 LEU A N 1
ATOM 4559 C CA . LEU A 1 578 ? -3.953 38.438 8.492 1 94.12 578 LEU A CA 1
ATOM 4560 C C . LEU A 1 578 ? -3.148 38.031 7.254 1 94.12 578 LEU A C 1
ATOM 4562 O O . LEU A 1 578 ? -2.045 38.531 7.043 1 94.12 578 LEU A O 1
ATOM 4566 N N . GLN A 1 579 ? -3.715 37.188 6.453 1 94.94 579 GLN A N 1
ATOM 4567 C CA . GLN A 1 579 ? -2.967 36.562 5.375 1 94.94 579 GLN A CA 1
ATOM 4568 C C . GLN A 1 579 ? -3.332 37.156 4.02 1 94.94 579 GLN A C 1
ATOM 4570 O O . GLN A 1 579 ? -2.498 37.219 3.113 1 94.94 579 GLN A O 1
ATOM 4575 N N . VAL A 1 580 ? -4.559 37.594 3.869 1 96.19 580 VAL A N 1
ATOM 4576 C CA . VAL A 1 580 ? -5.062 38.062 2.584 1 96.19 580 VAL A CA 1
ATOM 4577 C C . VAL A 1 580 ? -5.125 39.594 2.584 1 96.19 580 VAL A C 1
ATOM 4579 O O . VAL A 1 580 ? -5.746 40.188 3.463 1 96.19 580 VAL A O 1
ATOM 4582 N N . LYS A 1 581 ? -4.438 40.188 1.666 1 94.81 581 LYS A N 1
ATOM 4583 C CA . LYS A 1 581 ? -4.566 41.594 1.398 1 94.81 581 LYS A CA 1
ATOM 4584 C C . LYS A 1 581 ? -5.633 41.875 0.339 1 94.81 581 LYS A C 1
ATOM 4586 O O . LYS A 1 581 ? -5.391 41.688 -0.854 1 94.81 581 LYS A O 1
ATOM 4591 N N . ASP A 1 582 ? -6.723 42.406 0.822 1 96.94 582 ASP A N 1
ATOM 4592 C CA . ASP A 1 582 ? -7.91 42.562 -0.012 1 96.94 582 ASP A CA 1
ATOM 4593 C C . ASP A 1 582 ? -7.598 43.344 -1.28 1 96.94 582 ASP A C 1
ATOM 4595 O O . ASP A 1 582 ? -7.098 44.469 -1.209 1 96.94 582 ASP A O 1
ATOM 4599 N N . GLY A 1 583 ? -7.848 42.719 -2.363 1 97.19 583 GLY A N 1
ATOM 4600 C CA . GLY A 1 583 ? -7.66 43.375 -3.654 1 97.19 583 GLY A CA 1
ATOM 4601 C C . GLY A 1 583 ? -6.246 43.25 -4.184 1 97.19 583 GLY A C 1
ATOM 4602 O O . GLY A 1 583 ? -5.965 43.625 -5.324 1 97.19 583 GLY A O 1
ATOM 4603 N N . ILE A 1 584 ? -5.395 42.719 -3.451 1 96.88 584 ILE A N 1
ATOM 4604 C CA . ILE A 1 584 ? -3.992 42.656 -3.842 1 96.88 584 ILE A CA 1
ATOM 4605 C C . ILE A 1 584 ? -3.602 41.219 -4.137 1 96.88 584 ILE A C 1
ATOM 4607 O O . ILE A 1 584 ? -3.328 40.875 -5.285 1 96.88 584 ILE A O 1
ATOM 4611 N N . ASN A 1 585 ? -3.656 40.375 -3.146 1 97.06 585 ASN A N 1
ATOM 4612 C CA . ASN A 1 585 ? -3.318 38.969 -3.361 1 97.06 585 ASN A CA 1
ATOM 4613 C C . ASN A 1 585 ? -4.551 38.062 -3.256 1 97.06 585 ASN A C 1
ATOM 4615 O O . ASN A 1 585 ? -4.445 36.844 -3.363 1 97.06 585 ASN A O 1
ATOM 4619 N N . GLY A 1 586 ? -5.695 38.688 -3.08 1 98.12 586 GLY A N 1
ATOM 4620 C CA . GLY A 1 586 ? -6.984 38 -2.965 1 98.12 586 GLY A CA 1
ATOM 4621 C C . GLY A 1 586 ? -8.109 38.969 -2.592 1 98.12 586 GLY A C 1
ATOM 4622 O O . GLY A 1 586 ? -7.945 40.188 -2.629 1 98.12 586 GLY A O 1
ATOM 4623 N N . PHE A 1 587 ? -9.273 38.375 -2.379 1 98.62 587 PHE A N 1
ATOM 4624 C CA . PHE A 1 587 ? -10.43 39.156 -1.953 1 98.62 587 PHE A CA 1
ATOM 4625 C C . PHE A 1 587 ? -10.938 38.656 -0.602 1 98.62 587 PHE A C 1
ATOM 4627 O O . PHE A 1 587 ? -10.906 37.469 -0.312 1 98.62 587 PHE A O 1
ATOM 4634 N N . LEU A 1 588 ? -11.359 39.594 0.196 1 98.12 588 LEU A N 1
ATOM 4635 C CA . LEU A 1 588 ? -12.023 39.281 1.46 1 98.12 588 LEU A CA 1
ATOM 4636 C C . LEU A 1 588 ? -13.516 39.594 1.378 1 98.12 588 LEU A C 1
ATOM 4638 O O . LEU A 1 588 ? -13.914 40.625 0.833 1 98.12 588 LEU A O 1
ATOM 4642 N N . VAL A 1 589 ? -14.32 38.656 1.831 1 98.31 589 VAL A N 1
ATOM 4643 C CA . VAL A 1 589 ? -15.773 38.812 1.803 1 98.31 589 VAL A CA 1
ATOM 4644 C C . VAL A 1 589 ? -16.359 38.469 3.174 1 98.31 589 VAL A C 1
ATOM 4646 O O . VAL A 1 589 ? -15.68 37.875 4.012 1 98.31 589 VAL A O 1
ATOM 4649 N N . GLN A 1 590 ? -17.578 38.875 3.422 1 97.25 590 GLN A N 1
ATOM 4650 C CA . GLN A 1 590 ? -18.266 38.5 4.652 1 97.25 590 GLN A CA 1
ATOM 4651 C C . GLN A 1 590 ? -18.641 37 4.645 1 97.25 590 GLN A C 1
ATOM 4653 O O . GLN A 1 590 ? -19 36.469 3.6 1 97.25 590 GLN A O 1
ATOM 4658 N N . PRO A 1 591 ? -18.578 36.375 5.789 1 96.12 591 PRO A N 1
ATOM 4659 C CA . PRO A 1 591 ? -19.047 35 5.828 1 96.12 591 PRO A CA 1
ATOM 4660 C C . PRO A 1 591 ? -20.484 34.844 5.328 1 96.12 591 PRO A C 1
ATOM 4662 O O . PRO A 1 591 ? -21.344 35.656 5.676 1 96.12 591 PRO A O 1
ATOM 4665 N N . GLY A 1 592 ? -20.688 33.875 4.48 1 96.5 592 GLY A N 1
ATOM 4666 C CA . GLY A 1 592 ? -22.031 33.625 3.98 1 96.5 592 GLY A CA 1
ATOM 4667 C C . GLY A 1 592 ? -22.391 34.438 2.754 1 96.5 592 GLY A C 1
ATOM 4668 O O . GLY A 1 592 ? -23.438 34.219 2.141 1 96.5 592 GLY A O 1
ATOM 4669 N N . ASP A 1 593 ? -21.516 35.344 2.385 1 97.81 593 ASP A N 1
ATOM 4670 C CA . ASP A 1 593 ? -21.812 36.25 1.275 1 97.81 593 ASP A CA 1
ATOM 4671 C C . ASP A 1 593 ? -21.484 35.594 -0.064 1 97.81 593 ASP A C 1
ATOM 4673 O O . ASP A 1 593 ? -20.594 36.094 -0.785 1 97.81 593 ASP A O 1
ATOM 4677 N N . TRP A 1 594 ? -22.266 34.594 -0.436 1 98.25 594 TRP A N 1
ATOM 4678 C CA . TRP A 1 594 ? -22.016 33.812 -1.639 1 98.25 594 TRP A CA 1
ATOM 4679 C C . TRP A 1 594 ? -22.172 34.656 -2.893 1 98.25 594 TRP A C 1
ATOM 4681 O O . TRP A 1 594 ? -21.531 34.406 -3.914 1 98.25 594 TRP A O 1
ATOM 4691 N N . LYS A 1 595 ? -22.922 35.781 -2.896 1 98.31 595 LYS A N 1
ATOM 4692 C CA . LYS A 1 595 ? -23.125 36.625 -4.059 1 98.31 595 LYS A CA 1
ATOM 4693 C C . LYS A 1 595 ? -21.844 37.406 -4.398 1 98.31 595 LYS A C 1
ATOM 4695 O O . LYS A 1 595 ? -21.469 37.5 -5.566 1 98.31 595 LYS A O 1
ATOM 4700 N N . THR A 1 596 ? -21.266 37.969 -3.326 1 98.62 596 THR A N 1
ATOM 4701 C CA . THR A 1 596 ? -20.016 38.688 -3.543 1 98.62 596 THR A CA 1
ATOM 4702 C C . THR A 1 596 ? -18.922 37.75 -4.031 1 98.62 596 THR A C 1
ATOM 4704 O O . THR A 1 596 ? -18.109 38.125 -4.879 1 98.62 596 THR A O 1
ATOM 4707 N N . VAL A 1 597 ? -18.891 36.562 -3.5 1 98.75 597 VAL A N 1
ATOM 4708 C CA . VAL A 1 597 ? -17.922 35.562 -3.953 1 98.75 597 VAL A CA 1
ATOM 4709 C C . VAL A 1 597 ? -18.094 35.312 -5.453 1 98.75 597 VAL A C 1
ATOM 4711 O O . VAL A 1 597 ? -17.109 35.312 -6.199 1 98.75 597 VAL A O 1
ATOM 4714 N N . ALA A 1 598 ? -19.328 35.094 -5.895 1 98.62 598 ALA A N 1
ATOM 4715 C CA . ALA A 1 598 ? -19.609 34.844 -7.309 1 98.62 598 ALA A CA 1
ATOM 4716 C C . ALA A 1 598 ? -19.141 36.031 -8.164 1 98.62 598 ALA A C 1
ATOM 4718 O O . ALA A 1 598 ? -18.609 35.812 -9.266 1 98.62 598 ALA A O 1
ATOM 4719 N N . GLY A 1 599 ? -19.375 37.219 -7.676 1 98.06 599 GLY A N 1
ATOM 4720 C CA . GLY A 1 599 ? -18.906 38.406 -8.391 1 98.06 599 GLY A CA 1
ATOM 4721 C C . GLY A 1 599 ? -17.406 38.438 -8.57 1 98.06 599 GLY A C 1
ATOM 4722 O O . GLY A 1 599 ? -16.906 38.719 -9.656 1 98.06 599 GLY A O 1
ATOM 4723 N N . HIS A 1 600 ? -16.656 38.156 -7.523 1 98.56 600 HIS A N 1
ATOM 4724 C CA . HIS A 1 600 ? -15.195 38.125 -7.59 1 98.56 600 HIS A CA 1
ATOM 4725 C C . HIS A 1 600 ? -14.719 37 -8.516 1 98.56 600 HIS A C 1
ATOM 4727 O O . HIS A 1 600 ? -13.711 37.156 -9.203 1 98.56 600 HIS A O 1
ATOM 4733 N N . LEU A 1 601 ? -15.438 35.844 -8.5 1 98.38 601 LEU A N 1
ATOM 4734 C CA . LEU A 1 601 ? -15.109 34.75 -9.414 1 98.38 601 LEU A CA 1
ATOM 4735 C C . LEU A 1 601 ? -15.242 35.219 -10.867 1 98.38 601 LEU A C 1
ATOM 4737 O O . LEU A 1 601 ? -14.367 34.969 -11.688 1 98.38 601 LEU A O 1
ATOM 4741 N N . ILE A 1 602 ? -16.328 35.906 -11.188 1 97.44 602 ILE A N 1
ATOM 4742 C CA . ILE A 1 602 ? -16.516 36.438 -12.547 1 97.44 602 ILE A CA 1
ATOM 4743 C C . ILE A 1 602 ? -15.336 37.312 -12.93 1 97.44 602 ILE A C 1
ATOM 4745 O O . ILE A 1 602 ? -14.766 37.188 -14.016 1 97.44 602 ILE A O 1
ATOM 4749 N N . SER A 1 603 ? -14.953 38.188 -12 1 97.06 603 SER A N 1
ATOM 4750 C CA . SER A 1 603 ? -13.844 39.094 -12.258 1 97.06 603 SER A CA 1
ATOM 4751 C C . SER A 1 603 ? -12.555 38.312 -12.531 1 97.06 603 SER A C 1
ATOM 4753 O O . SER A 1 603 ? -11.836 38.625 -13.484 1 97.06 603 SER A O 1
ATOM 4755 N N . LEU A 1 604 ? -12.25 37.375 -11.781 1 97.62 604 LEU A N 1
ATOM 4756 C CA . LEU A 1 604 ? -10.984 36.625 -11.859 1 97.62 604 LEU A CA 1
ATOM 4757 C C . LEU A 1 604 ? -10.961 35.719 -13.086 1 97.62 604 LEU A C 1
ATOM 4759 O O . LEU A 1 604 ? -9.891 35.344 -13.547 1 97.62 604 LEU A O 1
ATOM 4763 N N . PHE A 1 605 ? -12.078 35.312 -13.586 1 96.25 605 PHE A N 1
ATOM 4764 C CA . PHE A 1 605 ? -12.117 34.406 -14.742 1 96.25 605 PHE A CA 1
ATOM 4765 C C . PHE A 1 605 ? -12.258 35.219 -16.031 1 96.25 605 PHE A C 1
ATOM 4767 O O . PHE A 1 605 ? -11.984 34.688 -17.125 1 96.25 605 PHE A O 1
ATOM 4774 N N . THR A 1 606 ? -12.664 36.5 -16 1 94.75 606 THR A N 1
ATOM 4775 C CA . THR A 1 606 ? -12.867 37.281 -17.203 1 94.75 606 THR A CA 1
ATOM 4776 C C . THR A 1 606 ? -11.773 38.344 -17.359 1 94.75 606 THR A C 1
ATOM 4778 O O . THR A 1 606 ? -11.469 38.75 -18.484 1 94.75 606 THR A O 1
ATOM 4781 N N . ASP A 1 607 ? -11.188 38.781 -16.281 1 96.19 607 ASP A N 1
ATOM 4782 C CA . ASP A 1 607 ? -10.086 39.75 -16.297 1 96.19 607 ASP A CA 1
ATOM 4783 C C . ASP A 1 607 ? -8.75 39.062 -16.062 1 96.19 607 ASP A C 1
ATOM 4785 O O . ASP A 1 607 ? -8.266 39 -14.93 1 96.19 607 ASP A O 1
ATOM 4789 N N . HIS A 1 608 ? -8.102 38.719 -17.078 1 96.06 608 HIS A N 1
ATOM 4790 C CA . HIS A 1 608 ? -6.863 37.969 -17.016 1 96.06 608 HIS A CA 1
ATOM 4791 C C . HIS A 1 608 ? -5.742 38.781 -16.391 1 96.06 608 HIS A C 1
ATOM 4793 O O . HIS A 1 608 ? -4.867 38.219 -15.719 1 96.06 608 HIS A O 1
ATOM 4799 N N . GLU A 1 609 ? -5.703 39.969 -16.609 1 97.69 609 GLU A N 1
ATOM 4800 C CA . GLU A 1 609 ? -4.688 40.844 -16.016 1 97.69 609 GLU A CA 1
ATOM 4801 C C . GLU A 1 609 ? -4.84 40.938 -14.508 1 97.69 609 GLU A C 1
ATOM 4803 O O . GLU A 1 609 ? -3.848 40.938 -13.773 1 97.69 609 GLU A O 1
ATOM 4808 N N . LEU A 1 610 ? -6.059 41.125 -14.133 1 97.94 610 LEU A N 1
ATOM 4809 C CA . LEU A 1 610 ? -6.316 41.094 -12.695 1 97.94 610 LEU A CA 1
ATOM 4810 C C . LEU A 1 610 ? -5.824 39.812 -12.062 1 97.94 610 LEU A C 1
ATOM 4812 O O . LEU A 1 610 ? -5.172 39.844 -11.008 1 97.94 610 LEU A O 1
ATOM 4816 N N . HIS A 1 611 ? -6.133 38.688 -12.711 1 98.12 611 HIS A N 1
ATOM 4817 C CA . HIS A 1 611 ? -5.711 37.406 -12.195 1 98.12 611 HIS A CA 1
ATOM 4818 C C . HIS A 1 611 ? -4.191 37.312 -12.117 1 98.12 611 HIS A C 1
ATOM 4820 O O . HIS A 1 611 ? -3.645 36.844 -11.117 1 98.12 611 HIS A O 1
ATOM 4826 N N . LYS A 1 612 ? -3.523 37.719 -13.133 1 98.12 612 LYS A N 1
ATOM 4827 C CA . LYS A 1 612 ? -2.066 37.656 -13.195 1 98.12 612 LYS A CA 1
ATOM 4828 C C . LYS A 1 612 ? -1.433 38.5 -12.102 1 98.12 612 LYS A C 1
ATOM 4830 O O . LYS A 1 612 ? -0.486 38.062 -11.438 1 98.12 612 LYS A O 1
ATOM 4835 N N . LYS A 1 613 ? -1.932 39.688 -11.953 1 98.19 613 LYS A N 1
ATOM 4836 C CA . LYS A 1 613 ? -1.423 40.594 -10.938 1 98.19 613 LYS A CA 1
ATOM 4837 C C . LYS A 1 613 ? -1.623 40.031 -9.539 1 98.19 613 LYS A C 1
ATOM 4839 O O . LYS A 1 613 ? -0.714 40.062 -8.711 1 98.19 613 LYS A O 1
ATOM 4844 N N . MET A 1 614 ? -2.768 39.594 -9.32 1 98.44 614 MET A N 1
ATOM 4845 C CA . MET A 1 614 ? -3.092 39.031 -8.008 1 98.44 614 MET A CA 1
ATOM 4846 C C . MET A 1 614 ? -2.277 37.75 -7.746 1 98.44 614 MET A C 1
ATOM 4848 O O . MET A 1 614 ? -1.845 37.531 -6.617 1 98.44 614 MET A O 1
ATOM 4852 N N . SER A 1 615 ? -2.076 36.938 -8.758 1 98.5 615 SER A N 1
ATOM 4853 C CA . SER A 1 615 ? -1.262 35.75 -8.648 1 98.5 615 SER A CA 1
ATOM 4854 C C . SER A 1 615 ? 0.177 36.094 -8.266 1 98.5 615 SER A C 1
ATOM 4856 O O . SER A 1 615 ? 0.777 35.406 -7.43 1 98.5 615 SER A O 1
ATOM 4858 N N . HIS A 1 616 ? 0.706 37.031 -8.906 1 98 616 HIS A N 1
ATOM 4859 C CA . HIS A 1 616 ? 2.066 37.469 -8.609 1 98 616 HIS A CA 1
ATOM 4860 C C . HIS A 1 616 ? 2.182 38 -7.184 1 98 616 HIS A C 1
ATOM 4862 O O . HIS A 1 616 ? 3.137 37.688 -6.473 1 98 616 HIS A O 1
ATOM 4868 N N . ALA A 1 617 ? 1.233 38.812 -6.789 1 97.69 617 ALA A N 1
ATOM 4869 C CA . ALA A 1 617 ? 1.218 39.344 -5.434 1 97.69 617 ALA A CA 1
ATOM 4870 C C . ALA A 1 617 ? 1.112 38.25 -4.395 1 97.69 617 ALA A C 1
ATOM 4872 O O . ALA A 1 617 ? 1.717 38.312 -3.324 1 97.69 617 ALA A O 1
ATOM 4873 N N . ALA A 1 618 ? 0.324 37.281 -4.695 1 97.62 618 ALA A N 1
ATOM 4874 C CA . ALA A 1 618 ? 0.194 36.125 -3.805 1 97.62 618 ALA A CA 1
ATOM 4875 C C . ALA A 1 618 ? 1.528 35.406 -3.643 1 97.62 618 ALA A C 1
ATOM 4877 O O . ALA A 1 618 ? 2.008 35.219 -2.521 1 97.62 618 ALA A O 1
ATOM 4878 N N . ALA A 1 619 ? 2.209 35.125 -4.691 1 96.38 619 ALA A N 1
ATOM 4879 C CA . ALA A 1 619 ? 3.428 34.344 -4.715 1 96.38 619 ALA A CA 1
ATOM 4880 C C . ALA A 1 619 ? 4.57 35.062 -4.004 1 96.38 619 ALA A C 1
ATOM 4882 O O . ALA A 1 619 ? 5.434 34.406 -3.396 1 96.38 619 ALA A O 1
ATOM 4883 N N . THR A 1 620 ? 4.559 36.344 -3.996 1 94.19 620 THR A N 1
ATOM 4884 C CA . THR A 1 620 ? 5.707 37.094 -3.514 1 94.19 620 THR A CA 1
ATOM 4885 C C . THR A 1 620 ? 5.398 37.75 -2.172 1 94.19 620 THR A C 1
ATOM 4887 O O . THR A 1 620 ? 6.262 38.406 -1.579 1 94.19 620 THR A O 1
ATOM 4890 N N . GLY A 1 621 ? 4.254 37.531 -1.678 1 92.94 621 GLY A N 1
ATOM 4891 C CA . GLY A 1 621 ? 3.826 38.312 -0.518 1 92.94 621 GLY A CA 1
ATOM 4892 C C . GLY A 1 621 ? 3.779 37.469 0.756 1 92.94 621 GLY A C 1
ATOM 4893 O O . GLY A 1 621 ? 3.383 37.969 1.811 1 92.94 621 GLY A O 1
ATOM 4894 N N . VAL A 1 622 ? 4.246 36.312 0.805 1 94.56 622 VAL A N 1
ATOM 4895 C CA . VAL A 1 622 ? 4.121 35.469 1.981 1 94.56 622 VAL A CA 1
ATOM 4896 C C . VAL A 1 622 ? 5.301 35.719 2.92 1 94.56 622 VAL A C 1
ATOM 4898 O O . VAL A 1 622 ? 6.461 35.625 2.504 1 94.56 622 VAL A O 1
ATOM 4901 N N . SER A 1 623 ? 5.004 35.969 4.152 1 95.06 623 SER A N 1
ATOM 4902 C CA . SER A 1 623 ? 6.027 36.281 5.148 1 95.06 623 SER A CA 1
ATOM 4903 C C . SER A 1 623 ? 6.703 35 5.66 1 95.06 623 SER A C 1
ATOM 4905 O O . SER A 1 623 ? 6.098 33.938 5.656 1 95.06 623 SER A O 1
ATOM 4907 N N . ASP A 1 624 ? 7.945 35.125 6.188 1 96.69 624 ASP A N 1
ATOM 4908 C CA . ASP A 1 624 ? 8.656 34.031 6.805 1 96.69 624 ASP A CA 1
ATOM 4909 C C . ASP A 1 624 ? 7.934 33.531 8.047 1 96.69 624 ASP A C 1
ATOM 4911 O O . ASP A 1 624 ? 8.133 32.406 8.484 1 96.69 624 ASP A O 1
ATOM 4915 N N . GLU A 1 625 ? 7.09 34.375 8.57 1 97.25 625 GLU A N 1
ATOM 4916 C CA . GLU A 1 625 ? 6.414 34.094 9.828 1 97.25 625 GLU A CA 1
ATOM 4917 C C . GLU A 1 625 ? 5.461 32.906 9.688 1 97.25 625 GLU A C 1
ATOM 4919 O O . GLU A 1 625 ? 5.051 32.281 10.68 1 97.25 625 GLU A O 1
ATOM 4924 N N . VAL A 1 626 ? 5.109 32.562 8.445 1 97.31 626 VAL A N 1
ATOM 4925 C CA . VAL A 1 626 ? 4.129 31.484 8.258 1 97.31 626 VAL A CA 1
ATOM 4926 C C . VAL A 1 626 ? 4.82 30.234 7.723 1 97.31 626 VAL A C 1
ATOM 4928 O O . VAL A 1 626 ? 4.156 29.281 7.309 1 97.31 626 VAL A O 1
ATOM 4931 N N . GLY A 1 627 ? 6.113 30.203 7.734 1 97.56 627 GLY A N 1
ATOM 4932 C CA . GLY A 1 627 ? 6.898 29.031 7.348 1 97.56 627 GLY A CA 1
ATOM 4933 C C . GLY A 1 627 ? 7.574 28.359 8.523 1 97.56 627 GLY A C 1
ATOM 4934 O O . GLY A 1 627 ? 7.473 28.828 9.664 1 97.56 627 GLY A O 1
ATOM 4935 N N . THR A 1 628 ? 8.281 27.297 8.227 1 98.19 628 THR A N 1
ATOM 4936 C CA . THR A 1 628 ? 8.914 26.469 9.258 1 98.19 628 THR A CA 1
ATOM 4937 C C . THR A 1 628 ? 9.961 27.281 10.016 1 98.19 628 THR A C 1
ATOM 4939 O O . THR A 1 628 ? 10.117 27.125 11.227 1 98.19 628 THR A O 1
ATOM 4942 N N . ILE A 1 629 ? 10.727 28.125 9.359 1 98.38 629 ILE A N 1
ATOM 4943 C CA . ILE A 1 629 ? 11.781 28.891 10.008 1 98.38 629 ILE A CA 1
ATOM 4944 C C . ILE A 1 629 ? 11.164 29.906 10.969 1 98.38 629 ILE A C 1
ATOM 4946 O O . ILE A 1 629 ? 11.648 30.078 12.094 1 98.38 629 ILE A O 1
ATOM 4950 N N . GLY A 1 630 ? 10.109 30.609 10.484 1 98 630 GLY A N 1
ATOM 4951 C CA . GLY A 1 630 ? 9.398 31.484 11.391 1 98 630 GLY A CA 1
ATOM 4952 C C . GLY A 1 630 ? 8.859 30.766 12.617 1 98 630 GLY A C 1
ATOM 4953 O O . GLY A 1 630 ? 8.875 31.312 13.719 1 98 630 GLY A O 1
ATOM 4954 N N . ASN A 1 631 ? 8.367 29.594 12.422 1 98.44 631 ASN A N 1
ATOM 4955 C CA . ASN A 1 631 ? 7.887 28.75 13.516 1 98.44 631 ASN A CA 1
ATOM 4956 C C . ASN A 1 631 ? 9.008 28.406 14.492 1 98.44 631 ASN A C 1
ATOM 4958 O O . ASN A 1 631 ? 8.828 28.516 15.703 1 98.44 631 ASN A O 1
ATOM 4962 N N . ALA A 1 632 ? 10.133 27.984 13.945 1 98.75 632 ALA A N 1
ATOM 4963 C CA . ALA A 1 632 ? 11.297 27.609 14.758 1 98.75 632 ALA A CA 1
ATOM 4964 C C . ALA A 1 632 ? 11.789 28.797 15.57 1 98.75 632 ALA A C 1
ATOM 4966 O O . ALA A 1 632 ? 12.125 28.656 16.75 1 98.75 632 ALA A O 1
ATOM 4967 N N . ILE A 1 633 ? 11.844 30 14.938 1 98.69 633 ILE A N 1
ATOM 4968 C CA . ILE A 1 633 ? 12.273 31.219 15.633 1 98.69 633 ILE A CA 1
ATOM 4969 C C . ILE A 1 633 ? 11.445 31.406 16.906 1 98.69 633 ILE A C 1
ATOM 4971 O O . ILE A 1 633 ? 12 31.609 17.984 1 98.69 633 ILE A O 1
ATOM 4975 N N . GLY A 1 634 ? 10.156 31.297 16.766 1 98.69 634 GLY A N 1
ATOM 4976 C CA . GLY A 1 634 ? 9.273 31.516 17.891 1 98.69 634 GLY A CA 1
ATOM 4977 C C . GLY A 1 634 ? 9.453 30.5 19 1 98.69 634 GLY A C 1
ATOM 4978 O O . GLY A 1 634 ? 9.633 30.859 20.172 1 98.69 634 GLY A O 1
ATOM 4979 N N . TRP A 1 635 ? 9.461 29.25 18.703 1 98.81 635 TRP A N 1
ATOM 4980 C CA . TRP A 1 635 ? 9.523 28.188 19.703 1 98.81 635 TRP A CA 1
ATOM 4981 C C . TRP A 1 635 ? 10.906 28.109 20.344 1 98.81 635 TRP A C 1
ATOM 4983 O O . TRP A 1 635 ? 11.031 27.844 21.547 1 98.81 635 TRP A O 1
ATOM 4993 N N . TYR A 1 636 ? 11.945 28.266 19.516 1 98.88 636 TYR A N 1
ATOM 4994 C CA . TYR A 1 636 ? 13.297 28.234 20.062 1 98.88 636 TYR A CA 1
ATOM 4995 C C . TYR A 1 636 ? 13.523 29.406 21.016 1 98.88 636 TYR A C 1
ATOM 4997 O O . TYR A 1 636 ? 14.148 29.234 22.078 1 98.88 636 TYR A O 1
ATOM 5005 N N . TYR A 1 637 ? 13.055 30.594 20.672 1 98.81 637 TYR A N 1
ATOM 5006 C CA . TYR A 1 637 ? 13.148 31.766 21.547 1 98.81 637 TYR A CA 1
ATOM 5007 C C . TYR A 1 637 ? 12.453 31.516 22.875 1 98.81 637 TYR A C 1
ATOM 5009 O O . TYR A 1 637 ? 13.047 31.688 23.938 1 98.81 637 TYR A O 1
ATOM 5017 N N . LEU A 1 638 ? 11.195 31.047 22.781 1 98.75 638 LEU A N 1
ATOM 5018 C CA . LEU A 1 638 ? 10.422 30.828 24 1 98.75 638 LEU A CA 1
ATOM 5019 C C . LEU A 1 638 ? 11.086 29.781 24.875 1 98.75 638 LEU A C 1
ATOM 5021 O O . LEU A 1 638 ? 11.203 29.953 26.094 1 98.75 638 LEU A O 1
ATOM 5025 N N . ALA A 1 639 ? 11.461 28.641 24.281 1 98.69 639 ALA A N 1
ATOM 5026 C CA . ALA A 1 639 ? 12.102 27.578 25.047 1 98.69 639 ALA A CA 1
ATOM 5027 C C . ALA A 1 639 ? 13.391 28.062 25.688 1 98.69 639 ALA A C 1
ATOM 5029 O O . ALA A 1 639 ? 13.648 27.781 26.859 1 98.69 639 ALA A O 1
ATOM 5030 N N . SER A 1 640 ? 14.211 28.781 24.922 1 98.25 640 SER A N 1
ATOM 5031 C CA . SER A 1 640 ? 15.477 29.297 25.438 1 98.25 640 SER A CA 1
ATOM 5032 C C . SER A 1 640 ? 15.266 30.297 26.562 1 98.25 640 SER A C 1
ATOM 5034 O O . SER A 1 640 ? 15.922 30.219 27.609 1 98.25 640 SER A O 1
ATOM 5036 N N . LYS A 1 641 ? 14.375 31.203 26.359 1 97.81 641 LYS A N 1
ATOM 5037 C CA . LYS A 1 641 ? 14.125 32.25 27.328 1 97.81 641 LYS A CA 1
ATOM 5038 C C . LYS A 1 641 ? 13.555 31.688 28.625 1 97.81 641 LYS A C 1
ATOM 5040 O O . LYS A 1 641 ? 14 32.031 29.719 1 97.81 641 LYS A O 1
ATOM 5045 N N . TRP A 1 642 ? 12.578 30.828 28.531 1 97.81 642 TRP A N 1
ATOM 5046 C CA . TRP A 1 642 ? 11.938 30.25 29.719 1 97.81 642 TRP A CA 1
ATOM 5047 C C . TRP A 1 642 ? 12.906 29.344 30.469 1 97.81 642 TRP A C 1
ATOM 5049 O O . TRP A 1 642 ? 12.836 29.219 31.688 1 97.81 642 TRP A O 1
ATOM 5059 N N . ASN A 1 643 ? 13.703 28.641 29.688 1 96.31 643 ASN A N 1
ATOM 5060 C CA . ASN A 1 643 ? 14.734 27.844 30.344 1 96.31 643 ASN A CA 1
ATOM 5061 C C . ASN A 1 643 ? 15.727 28.719 31.109 1 96.31 643 ASN A C 1
ATOM 5063 O O . ASN A 1 643 ? 16.25 28.312 32.156 1 96.31 643 ASN A O 1
ATOM 5067 N N . GLU A 1 644 ? 16.016 29.875 30.641 1 95.25 644 GLU A N 1
ATOM 5068 C CA . GLU A 1 644 ? 16.984 30.797 31.219 1 95.25 644 GLU A CA 1
ATOM 5069 C C . GLU A 1 644 ? 16.422 31.5 32.438 1 95.25 644 GLU A C 1
ATOM 5071 O O . GLU A 1 644 ? 17.078 31.547 33.5 1 95.25 644 GLU A O 1
ATOM 5076 N N . VAL A 1 645 ? 15.203 31.984 32.312 1 95.31 645 VAL A N 1
ATOM 5077 C CA . VAL A 1 645 ? 14.68 32.875 33.344 1 95.31 645 VAL A CA 1
ATOM 5078 C C . VAL A 1 645 ? 13.883 32.062 34.375 1 95.31 645 VAL A C 1
ATOM 5080 O O . VAL A 1 645 ? 13.688 32.5 35.5 1 95.31 645 VAL A O 1
ATOM 5083 N N . GLY A 1 646 ? 13.375 30.891 33.969 1 94.44 646 GLY A N 1
ATOM 5084 C CA . GLY A 1 646 ? 12.555 30.078 34.875 1 94.44 646 GLY A CA 1
ATOM 5085 C C . GLY A 1 646 ? 11.164 30.625 35.062 1 94.44 646 GLY A C 1
ATOM 5086 O O . GLY A 1 646 ? 10.797 31.641 34.469 1 94.44 646 GLY A O 1
ATOM 5087 N N . VAL A 1 647 ? 10.406 29.938 35.938 1 94.56 647 VAL A N 1
ATOM 5088 C CA . VAL A 1 647 ? 9.039 30.359 36.25 1 94.56 647 VAL A CA 1
ATOM 5089 C C . VAL A 1 647 ? 9.07 31.516 37.25 1 94.56 647 VAL A C 1
ATOM 5091 O O . VAL A 1 647 ? 10.023 31.656 38 1 94.56 647 VAL A O 1
ATOM 5094 N N . GLU A 1 648 ? 8.07 32.375 37.125 1 87.69 648 GLU A N 1
ATOM 5095 C CA . GLU A 1 648 ? 8.016 33.5 38 1 87.69 648 GLU A CA 1
ATOM 5096 C C . GLU A 1 648 ? 7.785 33.062 39.469 1 87.69 648 GLU A C 1
ATOM 5098 O O . GLU A 1 648 ? 6.852 32.312 39.75 1 87.69 648 GLU A O 1
ATOM 5103 N N . LYS A 1 649 ? 8.672 33.438 40.312 1 85 649 LYS A N 1
ATOM 5104 C CA . LYS A 1 649 ? 8.57 33.188 41.75 1 85 649 LYS A CA 1
ATOM 5105 C C . LYS A 1 649 ? 8.922 34.469 42.531 1 85 649 LYS A C 1
ATOM 5107 O O . LYS A 1 649 ? 10.039 34.969 42.438 1 85 649 LYS A O 1
ATOM 5112 N N . ASN A 1 650 ? 8 34.938 43.312 1 84.56 650 ASN A N 1
ATOM 5113 C CA . ASN A 1 650 ? 8.188 36.094 44.188 1 84.56 650 ASN A CA 1
ATOM 5114 C C . ASN A 1 650 ? 8.742 37.281 43.375 1 84.56 650 ASN A C 1
ATOM 5116 O O . ASN A 1 650 ? 9.695 37.938 43.812 1 84.56 650 ASN A O 1
ATOM 5120 N N . GLY A 1 651 ? 8.234 37.406 42.188 1 77.38 651 GLY A N 1
ATOM 5121 C CA . GLY A 1 651 ? 8.562 38.562 41.375 1 77.38 651 GLY A CA 1
ATOM 5122 C C . GLY A 1 651 ? 9.836 38.375 40.562 1 77.38 651 GLY A C 1
ATOM 5123 O O . GLY A 1 651 ? 10.25 39.281 39.844 1 77.38 651 GLY A O 1
ATOM 5124 N N . LYS A 1 652 ? 10.438 37.25 40.688 1 87.81 652 LYS A N 1
ATOM 5125 C CA . LYS A 1 652 ? 11.648 36.969 39.906 1 87.81 652 LYS A CA 1
ATOM 5126 C C . LYS A 1 652 ? 11.398 35.875 38.844 1 87.81 652 LYS A C 1
ATOM 5128 O O . LYS A 1 652 ? 10.609 34.969 39.094 1 87.81 652 LYS A O 1
ATOM 5133 N N . GLY A 1 653 ? 12.008 36.156 37.781 1 90.38 653 GLY A N 1
ATOM 5134 C CA . GLY A 1 653 ? 11.852 35.188 36.719 1 90.38 653 GLY A CA 1
ATOM 5135 C C . GLY A 1 653 ? 10.633 35.438 35.844 1 90.38 653 GLY A C 1
ATOM 5136 O O . GLY A 1 653 ? 10.086 36.562 35.844 1 90.38 653 GLY A O 1
ATOM 5137 N N . GLY A 1 654 ? 10.383 34.562 34.906 1 93 654 GLY A N 1
ATOM 5138 C CA . GLY A 1 654 ? 9.227 34.656 34.031 1 93 654 GLY A CA 1
ATOM 5139 C C . GLY A 1 654 ? 9.492 35.5 32.812 1 93 654 GLY A C 1
ATOM 5140 O O . GLY A 1 654 ? 10.508 36.188 32.719 1 93 654 GLY A O 1
ATOM 5141 N N . LEU A 1 655 ? 8.633 35.438 31.906 1 95.5 655 LEU A N 1
ATOM 5142 C CA . LEU A 1 655 ? 8.633 36.219 30.672 1 95.5 655 LEU A CA 1
ATOM 5143 C C . LEU A 1 655 ? 7.273 36.875 30.438 1 95.5 655 LEU A C 1
ATOM 5145 O O . LEU A 1 655 ? 6.254 36.188 30.328 1 95.5 655 LEU A O 1
ATOM 5149 N N . ARG A 1 656 ? 7.254 38.156 30.406 1 95.06 656 ARG A N 1
ATOM 5150 C CA . ARG A 1 656 ? 5.996 38.875 30.188 1 95.06 656 ARG A CA 1
ATOM 5151 C C . ARG A 1 656 ? 5.633 38.875 28.703 1 95.06 656 ARG A C 1
ATOM 5153 O O . ARG A 1 656 ? 6.43 39.312 27.859 1 95.06 656 ARG A O 1
ATOM 5160 N N . GLY A 1 657 ? 4.5 38.406 28.422 1 95.69 657 GLY A N 1
ATOM 5161 C CA . GLY A 1 657 ? 4.023 38.438 27.047 1 95.69 657 GLY A CA 1
ATOM 5162 C C . GLY A 1 657 ? 3.449 39.75 26.625 1 95.69 657 GLY A C 1
ATOM 5163 O O . GLY A 1 657 ? 3.918 40.375 25.656 1 95.69 657 GLY A O 1
ATOM 5164 N N . ASP A 1 658 ? 2.432 40.25 27.406 1 96.12 658 ASP A N 1
ATOM 5165 C CA . ASP A 1 658 ? 1.822 41.562 27.203 1 96.12 658 ASP A CA 1
ATOM 5166 C C . ASP A 1 658 ? 1.25 41.688 25.781 1 96.12 658 ASP A C 1
ATOM 5168 O O . ASP A 1 658 ? 1.366 42.75 25.156 1 96.12 658 ASP A O 1
ATOM 5172 N N . GLU A 1 659 ? 0.782 40.594 25.219 1 96.38 659 GLU A N 1
ATOM 5173 C CA . GLU A 1 659 ? 0.103 40.531 23.922 1 96.38 659 GLU A CA 1
ATOM 5174 C C . GLU A 1 659 ? 1.043 40.938 22.797 1 96.38 659 GLU A C 1
ATOM 5176 O O . GLU A 1 659 ? 0.635 41.625 21.844 1 96.38 659 GLU A O 1
ATOM 5181 N N . LYS A 1 660 ? 2.295 40.688 23.016 1 97.12 660 LYS A N 1
ATOM 5182 C CA . LYS A 1 660 ? 3.273 40.906 21.953 1 97.12 660 LYS A CA 1
ATOM 5183 C C . LYS A 1 660 ? 3.354 39.719 21 1 97.12 660 LYS A C 1
ATOM 5185 O O . LYS A 1 660 ? 2.912 38.625 21.344 1 97.12 660 LYS A O 1
ATOM 5190 N N . TRP A 1 661 ? 3.887 40.031 19.812 1 97.69 661 TRP A N 1
ATOM 5191 C CA . TRP A 1 661 ? 4.168 38.969 18.859 1 97.69 661 TRP A CA 1
ATOM 5192 C C . TRP A 1 661 ? 5.469 38.25 19.203 1 97.69 661 TRP A C 1
ATOM 5194 O O . TRP A 1 661 ? 6.512 38.906 19.359 1 97.69 661 TRP A O 1
ATOM 5204 N N . VAL A 1 662 ? 5.449 36.938 19.312 1 98.38 662 VAL A N 1
ATOM 5205 C CA . VAL A 1 662 ? 6.617 36.156 19.688 1 98.38 662 VAL A CA 1
ATOM 5206 C C . VAL A 1 662 ? 7.762 36.438 18.719 1 98.38 662 VAL A C 1
ATOM 5208 O O . VAL A 1 662 ? 8.914 36.594 19.125 1 98.38 662 VAL A O 1
ATOM 5211 N N . ASN A 1 663 ? 7.449 36.5 17.391 1 97.75 663 ASN A N 1
ATOM 5212 C CA . ASN A 1 663 ? 8.477 36.75 16.391 1 97.75 663 ASN A CA 1
ATOM 5213 C C . ASN A 1 663 ? 9.141 38.125 16.594 1 97.75 663 ASN A C 1
ATOM 5215 O O . ASN A 1 663 ? 10.344 38.25 16.359 1 97.75 663 ASN A O 1
ATOM 5219 N N . ASP A 1 664 ? 8.344 39.125 16.953 1 97.56 664 ASP A N 1
ATOM 5220 C CA . ASP A 1 664 ? 8.922 40.438 17.234 1 97.56 664 ASP A CA 1
ATOM 5221 C C . ASP A 1 664 ? 9.867 40.375 18.422 1 97.56 664 ASP A C 1
ATOM 5223 O O . ASP A 1 664 ? 10.961 40.938 18.391 1 97.56 664 ASP A O 1
ATOM 5227 N N . MET A 1 665 ? 9.383 39.719 19.516 1 98.25 665 MET A N 1
ATOM 5228 C CA . MET A 1 665 ? 10.203 39.562 20.703 1 98.25 665 MET A CA 1
ATOM 5229 C C . MET A 1 665 ? 11.523 38.875 20.375 1 98.25 665 MET A C 1
ATOM 5231 O O . MET A 1 665 ? 12.594 39.344 20.781 1 98.25 665 MET A O 1
ATOM 5235 N N . ALA A 1 666 ? 11.469 37.812 19.625 1 98.62 666 ALA A N 1
ATOM 5236 C CA . ALA A 1 666 ? 12.641 37.031 19.266 1 98.62 666 ALA A CA 1
ATOM 5237 C C . ALA A 1 666 ? 13.602 37.812 18.391 1 98.62 666 ALA A C 1
ATOM 5239 O O . ALA A 1 666 ? 14.812 37.812 18.641 1 98.62 666 ALA A O 1
ATOM 5240 N N . ARG A 1 667 ? 13.055 38.469 17.328 1 98.25 667 ARG A N 1
ATOM 5241 C CA . ARG A 1 667 ? 13.867 39.25 16.391 1 98.25 667 ARG A CA 1
ATOM 5242 C C . ARG A 1 667 ? 14.562 40.406 17.078 1 98.25 667 ARG A C 1
ATOM 5244 O O . ARG A 1 667 ? 15.734 40.688 16.812 1 98.25 667 ARG A O 1
ATOM 5251 N N . GLU A 1 668 ? 13.883 41.062 17.938 1 97.88 668 GLU A N 1
ATOM 5252 C CA . GLU A 1 668 ? 14.445 42.188 18.672 1 97.88 668 GLU A CA 1
ATOM 5253 C C . GLU A 1 668 ? 15.586 41.75 19.594 1 97.88 668 GLU A C 1
ATOM 5255 O O . GLU A 1 668 ? 16.656 42.375 19.594 1 97.88 668 GLU A O 1
ATOM 5260 N N . GLU A 1 669 ? 15.312 40.75 20.328 1 97.81 669 GLU A N 1
ATOM 5261 C CA . GLU A 1 669 ? 16.312 40.281 21.281 1 97.81 669 GLU A CA 1
ATOM 5262 C C . GLU A 1 669 ? 17.547 39.75 20.578 1 97.81 669 GLU A C 1
ATOM 5264 O O . GLU A 1 669 ? 18.656 39.844 21.094 1 97.81 669 GLU A O 1
ATOM 5269 N N . ALA A 1 670 ? 17.391 39.156 19.422 1 98.06 670 ALA A N 1
ATOM 5270 C CA . ALA A 1 670 ? 18.516 38.594 18.672 1 98.06 670 ALA A CA 1
ATOM 5271 C C . ALA A 1 670 ? 19.281 39.688 17.938 1 98.06 670 ALA A C 1
ATOM 5273 O O . ALA A 1 670 ? 20.359 39.406 17.391 1 98.06 670 ALA A O 1
ATOM 5274 N N . GLY A 1 671 ? 18.75 40.906 17.875 1 97.75 671 GLY A N 1
ATOM 5275 C CA . GLY A 1 671 ? 19.438 42 17.219 1 97.75 671 GLY A CA 1
ATOM 5276 C C . GLY A 1 671 ? 19.078 42.125 15.75 1 97.75 671 GLY A C 1
ATOM 5277 O O . GLY A 1 671 ? 19.812 42.781 14.984 1 97.75 671 GLY A O 1
ATOM 5278 N N . PHE A 1 672 ? 18 41.469 15.297 1 97.5 672 PHE A N 1
ATOM 5279 C CA . PHE A 1 672 ? 17.547 41.562 13.914 1 97.5 672 PHE A CA 1
ATOM 5280 C C . PHE A 1 672 ? 16.094 42.031 13.844 1 97.5 672 PHE A C 1
ATOM 5282 O O . PHE A 1 672 ? 15.266 41.375 13.219 1 97.5 672 PHE A O 1
ATOM 5289 N N . PRO A 1 673 ? 15.758 43.156 14.391 1 96.69 673 PRO A N 1
ATOM 5290 C CA . PRO A 1 673 ? 14.375 43.625 14.344 1 96.69 673 PRO A CA 1
ATOM 5291 C C . PRO A 1 673 ? 13.852 43.781 12.922 1 96.69 673 PRO A C 1
ATOM 5293 O O . PRO A 1 673 ? 14.641 44 11.992 1 96.69 673 PRO A O 1
ATOM 5296 N N . TYR A 1 674 ? 12.547 43.688 12.82 1 95.44 674 TYR A N 1
ATOM 5297 C CA . TYR A 1 674 ? 11.945 43.906 11.508 1 95.44 674 TYR A CA 1
ATOM 5298 C C . TYR A 1 674 ? 12.219 45.312 11 1 95.44 674 TYR A C 1
ATOM 5300 O O . TYR A 1 674 ? 12.172 46.281 11.766 1 95.44 674 TYR A O 1
ATOM 5308 N N . VAL A 1 675 ? 12.602 45.375 9.766 1 93.88 675 VAL A N 1
ATOM 5309 C CA . VAL A 1 675 ? 12.883 46.656 9.164 1 93.88 675 VAL A CA 1
ATOM 5310 C C . VAL A 1 675 ? 11.688 47.125 8.328 1 93.88 675 VAL A C 1
ATOM 5312 O O . VAL A 1 675 ? 10.75 46.344 8.102 1 93.88 675 VAL A O 1
ATOM 5315 N N . GLN A 1 676 ? 11.867 48.375 7.84 1 89.12 676 GLN A N 1
ATOM 5316 C CA . GLN A 1 676 ? 10.773 48.969 7.059 1 89.12 676 GLN A CA 1
ATOM 5317 C C . GLN A 1 676 ? 10.594 48.219 5.742 1 89.12 676 GLN A C 1
ATOM 5319 O O . GLN A 1 676 ? 11.57 47.906 5.051 1 89.12 676 GLN A O 1
ATOM 5324 N N . ASN A 1 677 ? 9.453 47.75 5.391 1 87.06 677 ASN A N 1
ATOM 5325 C CA . ASN A 1 677 ? 9.07 47.156 4.125 1 87.06 677 ASN A CA 1
ATOM 5326 C C . ASN A 1 677 ? 9.344 45.656 4.133 1 87.06 677 ASN A C 1
ATOM 5328 O O . ASN A 1 677 ? 9.18 44.969 3.109 1 87.06 677 ASN A O 1
ATOM 5332 N N . GLU A 1 678 ? 9.945 45.219 5.285 1 92.62 678 GLU A N 1
ATOM 5333 C CA . GLU A 1 678 ? 10.07 43.75 5.379 1 92.62 678 GLU A CA 1
ATOM 5334 C C . GLU A 1 678 ? 8.695 43.094 5.422 1 92.62 678 GLU A C 1
ATOM 5336 O O . GLU A 1 678 ? 7.773 43.594 6.07 1 92.62 678 GLU A O 1
ATOM 5341 N N . ASN A 1 679 ? 8.609 42.094 4.664 1 91.62 679 ASN A N 1
ATOM 5342 C CA . ASN A 1 679 ? 7.34 41.375 4.598 1 91.62 679 ASN A CA 1
ATOM 5343 C C . ASN A 1 679 ? 7 40.719 5.93 1 91.62 679 ASN A C 1
ATOM 5345 O O . ASN A 1 679 ? 7.75 39.875 6.41 1 91.62 679 ASN A O 1
ATOM 5349 N N . ARG A 1 680 ? 5.961 41.125 6.566 1 93.5 680 ARG A N 1
ATOM 5350 C CA . ARG A 1 680 ? 5.477 40.531 7.812 1 93.5 680 ARG A CA 1
ATOM 5351 C C . ARG A 1 680 ? 3.957 40.594 7.895 1 93.5 680 ARG A C 1
ATOM 5353 O O . ARG A 1 680 ? 3.324 41.375 7.172 1 93.5 680 ARG A O 1
ATOM 5360 N N . LEU A 1 681 ? 3.359 39.781 8.703 1 95.06 681 LEU A N 1
ATOM 5361 C CA . LEU A 1 681 ? 1.923 39.844 8.945 1 95.06 681 LEU A CA 1
ATOM 5362 C C . LEU A 1 681 ? 1.542 41.188 9.586 1 95.06 681 LEU A C 1
ATOM 5364 O O . LEU A 1 681 ? 2.318 41.75 10.352 1 95.06 681 LEU A O 1
ATOM 5368 N N . PRO A 1 682 ? 0.401 41.688 9.273 1 93 682 PRO A N 1
ATOM 5369 C CA . PRO A 1 682 ? 0.026 43.031 9.75 1 93 682 PRO A CA 1
ATOM 5370 C C . PRO A 1 682 ? -0.17 43.094 11.258 1 93 682 PRO A C 1
ATOM 5372 O O . PRO A 1 682 ? -1.009 42.375 11.805 1 93 682 PRO A O 1
ATOM 5375 N N . ARG A 1 683 ? 0.457 43.969 11.922 1 93.88 683 ARG A N 1
ATOM 5376 C CA . ARG A 1 683 ? 0.435 44.094 13.375 1 93.88 683 ARG A CA 1
ATOM 5377 C C . ARG A 1 683 ? -0.798 44.844 13.844 1 93.88 683 ARG A C 1
ATOM 5379 O O . ARG A 1 683 ? -1.193 44.75 15.008 1 93.88 683 ARG A O 1
ATOM 5386 N N . HIS A 1 684 ? -1.4 45.594 12.992 1 89.88 684 HIS A N 1
ATOM 5387 C CA . HIS A 1 684 ? -2.529 46.406 13.398 1 89.88 684 HIS A CA 1
ATOM 5388 C C . HIS A 1 684 ? -3.695 45.562 13.883 1 89.88 684 HIS A C 1
ATOM 5390 O O . HIS A 1 684 ? -4.57 46.031 14.602 1 89.88 684 HIS A O 1
ATOM 5396 N N . PHE A 1 685 ? -3.703 44.281 13.531 1 88.38 685 PHE A N 1
ATOM 5397 C CA . PHE A 1 685 ? -4.75 43.375 13.977 1 88.38 685 PHE A CA 1
ATOM 5398 C C . PHE A 1 685 ? -4.684 43.156 15.484 1 88.38 685 PHE A C 1
ATOM 5400 O O . PHE A 1 685 ? -5.672 42.781 16.109 1 88.38 685 PHE A O 1
ATOM 5407 N N . THR A 1 686 ? -3.545 43.406 16.078 1 90.88 686 THR A N 1
ATOM 5408 C CA . THR A 1 686 ? -3.414 43.219 17.516 1 90.88 686 THR A CA 1
ATOM 5409 C C . THR A 1 686 ? -3.287 44.531 18.25 1 90.88 686 THR A C 1
ATOM 5411 O O . THR A 1 686 ? -3.197 44.562 19.484 1 90.88 686 THR A O 1
ATOM 5414 N N . GLN A 1 687 ? -3.113 45.625 17.594 1 83.25 687 GLN A N 1
ATOM 5415 C CA . GLN A 1 687 ? -2.992 46.938 18.219 1 83.25 687 GLN A CA 1
ATOM 5416 C C . GLN A 1 687 ? -4.363 47.5 18.578 1 83.25 687 GLN A C 1
ATOM 5418 O O . GLN A 1 687 ? -4.492 48.25 19.531 1 83.25 687 GLN A O 1
ATOM 5423 N N . VAL A 1 688 ? -5.312 47.438 17.578 1 61.84 688 VAL A N 1
ATOM 5424 C CA . VAL A 1 688 ? -6.613 48.062 17.781 1 61.84 688 VAL A CA 1
ATOM 5425 C C . VAL A 1 688 ? -7.453 47.219 18.734 1 61.84 688 VAL A C 1
ATOM 5427 O O . VAL A 1 688 ? -7.684 46.031 18.484 1 61.84 688 VAL A O 1
ATOM 5430 N N . LYS A 1 689 ? -7.332 47.5 20.078 1 55.06 689 LYS A N 1
ATOM 5431 C CA . LYS A 1 689 ? -8.117 46.75 21.062 1 55.06 689 LYS A CA 1
ATOM 5432 C C . LYS A 1 689 ? -9.586 46.688 20.641 1 55.06 689 LYS A C 1
ATOM 5434 O O . LYS A 1 689 ? -10.32 45.812 21.094 1 55.06 689 LYS A O 1
ATOM 5439 N N . LYS A 1 690 ? -10.156 47.625 20.078 1 47.16 690 LYS A N 1
ATOM 5440 C CA . LYS A 1 690 ? -11.594 47.594 19.828 1 47.16 690 LYS A CA 1
ATOM 5441 C C . LYS A 1 690 ? -11.898 47.031 18.453 1 47.16 690 LYS A C 1
ATOM 5443 O O . LYS A 1 690 ? -12.023 47.781 17.469 1 47.16 690 LYS A O 1
ATOM 5448 N N . LEU A 1 691 ? -11.195 46.062 17.984 1 43.66 691 LEU A N 1
ATOM 5449 C CA . LEU A 1 691 ? -11.641 45.688 16.656 1 43.66 691 LEU A CA 1
ATOM 5450 C C . LEU A 1 691 ? -13.117 45.281 16.672 1 43.66 691 LEU A C 1
ATOM 5452 O O . LEU A 1 691 ? -13.57 44.594 17.578 1 43.66 691 LEU A O 1
ATOM 5456 N N . PRO A 1 692 ? -13.891 45.875 15.797 1 37.12 692 PRO A N 1
ATOM 5457 C CA . PRO A 1 692 ? -15.32 45.562 15.742 1 37.12 692 PRO A CA 1
ATOM 5458 C C . PRO A 1 692 ? -15.602 44.094 15.508 1 37.12 692 PRO A C 1
ATOM 5460 O O . PRO A 1 692 ? -15.086 43.5 14.547 1 37.12 692 PRO A O 1
ATOM 5463 N N . VAL A 1 693 ? -15.406 43.219 16.375 1 37.88 693 VAL A N 1
ATOM 5464 C CA . VAL A 1 693 ? -15.953 41.875 16.203 1 37.88 693 VAL A CA 1
ATOM 5465 C C . VAL A 1 693 ? -17.359 41.969 15.609 1 37.88 693 VAL A C 1
ATOM 5467 O O . VAL A 1 693 ? -18.266 42.562 16.219 1 37.88 693 VAL A O 1
ATOM 5470 N N . GLN A 1 694 ? -17.531 42.125 14.398 1 33.91 694 GLN A N 1
ATOM 5471 C CA . GLN A 1 694 ? -18.891 42.062 13.859 1 33.91 694 GLN A CA 1
ATOM 5472 C C . GLN A 1 694 ? -19.688 40.938 14.469 1 33.91 694 GLN A C 1
ATOM 5474 O O . GLN A 1 694 ? -19.25 39.781 14.438 1 33.91 694 GLN A O 1
ATOM 5479 N N . THR A 1 695 ? -20.422 41.219 15.555 1 30.59 695 THR A N 1
ATOM 5480 C CA . THR A 1 695 ? -21.484 40.375 16.109 1 30.59 695 THR A CA 1
ATOM 5481 C C . THR A 1 695 ? -22.312 39.75 15.008 1 30.59 695 THR A C 1
ATOM 5483 O O . THR A 1 695 ? -23.375 39.156 15.273 1 30.59 695 THR A O 1
ATOM 5486 N N . ALA A 1 696 ? -21.75 39.156 13.945 1 32.66 696 ALA A N 1
ATOM 5487 C CA . ALA A 1 696 ? -22.812 38.469 13.211 1 32.66 696 ALA A CA 1
ATOM 5488 C C . ALA A 1 696 ? -23.25 37.188 13.93 1 32.66 696 ALA A C 1
ATOM 5490 O O . ALA A 1 696 ? -22.422 36.469 14.484 1 32.66 696 ALA A O 1
ATOM 5491 N N . MET B 1 1 ? -11.289 -5.219 39.531 1 28.41 1 MET B N 1
ATOM 5492 C CA . MET B 1 1 ? -12.102 -4.211 38.844 1 28.41 1 MET B CA 1
ATOM 5493 C C . MET B 1 1 ? -12.297 -4.555 37.375 1 28.41 1 MET B C 1
ATOM 5495 O O . MET B 1 1 ? -11.328 -4.836 36.656 1 28.41 1 MET B O 1
ATOM 5499 N N . SER B 1 2 ? -13.398 -5.027 37.094 1 35.16 2 SER B N 1
ATOM 5500 C CA . SER B 1 2 ? -13.852 -5.594 35.812 1 35.16 2 SER B CA 1
ATOM 5501 C C . SER B 1 2 ? -13.508 -4.676 34.656 1 35.16 2 SER B C 1
ATOM 5503 O O . SER B 1 2 ? -13.867 -3.496 34.656 1 35.16 2 SER B O 1
ATOM 5505 N N . GLN B 1 3 ? -12.477 -4.832 34.125 1 48.12 3 GLN B N 1
ATOM 5506 C CA . GLN B 1 3 ? -12.094 -4 32.969 1 48.12 3 GLN B CA 1
ATOM 5507 C C . GLN B 1 3 ? -13.234 -3.875 31.984 1 48.12 3 GLN B C 1
ATOM 5509 O O . GLN B 1 3 ? -13.836 -4.879 31.578 1 48.12 3 GLN B O 1
ATOM 5514 N N . PRO B 1 4 ? -13.859 -2.729 31.891 1 53.06 4 PRO B N 1
ATOM 5515 C CA . PRO B 1 4 ? -15.086 -2.418 31.156 1 53.06 4 PRO B CA 1
ATOM 5516 C C . PRO B 1 4 ? -15.047 -2.924 29.719 1 53.06 4 PRO B C 1
ATOM 5518 O O . PRO B 1 4 ? -13.977 -3.023 29.109 1 53.06 4 PRO B O 1
ATOM 5521 N N . THR B 1 5 ? -16.062 -3.732 29.375 1 65.69 5 THR B N 1
ATOM 5522 C CA . THR B 1 5 ? -16.422 -4.105 28.016 1 65.69 5 THR B CA 1
ATOM 5523 C C . THR B 1 5 ? -16.656 -2.865 27.156 1 65.69 5 THR B C 1
ATOM 5525 O O . THR B 1 5 ? -17.203 -1.868 27.625 1 65.69 5 THR B O 1
ATOM 5528 N N . ARG B 1 6 ? -15.859 -2.717 26.203 1 69.69 6 ARG B N 1
ATOM 5529 C CA . ARG B 1 6 ? -16.094 -1.638 25.234 1 69.69 6 ARG B CA 1
ATOM 5530 C C . ARG B 1 6 ? -16.531 -2.188 23.891 1 69.69 6 ARG B C 1
ATOM 5532 O O . ARG B 1 6 ? -15.938 -3.15 23.391 1 69.69 6 ARG B O 1
ATOM 5539 N N . GLN B 1 7 ? -17.656 -1.636 23.359 1 75.25 7 GLN B N 1
ATOM 5540 C CA . GLN B 1 7 ? -18.156 -1.999 22.031 1 75.25 7 GLN B CA 1
ATOM 5541 C C . GLN B 1 7 ? -17.703 -0.993 20.984 1 75.25 7 GLN B C 1
ATOM 5543 O O . GLN B 1 7 ? -17.266 0.11 21.312 1 75.25 7 GLN B O 1
ATOM 5548 N N . PHE B 1 8 ? -17.75 -1.386 19.766 1 75.38 8 PHE B N 1
ATOM 5549 C CA . PHE B 1 8 ? -17.422 -0.5 18.656 1 75.38 8 PHE B CA 1
ATOM 5550 C C . PHE B 1 8 ? -18.328 0.725 18.656 1 75.38 8 PHE B C 1
ATOM 5552 O O . PHE B 1 8 ? -19.469 0.654 19.109 1 75.38 8 PHE B O 1
ATOM 5559 N N . SER B 1 9 ? -17.781 1.833 18.172 1 69.25 9 SER B N 1
ATOM 5560 C CA . SER B 1 9 ? -18.531 3.082 18.266 1 69.25 9 SER B CA 1
ATOM 5561 C C . SER B 1 9 ? -18.812 3.652 16.875 1 69.25 9 SER B C 1
ATOM 5563 O O . SER B 1 9 ? -19.625 4.555 16.719 1 69.25 9 SER B O 1
ATOM 5565 N N . THR B 1 10 ? -18.25 3.094 15.805 1 67.81 10 THR B N 1
ATOM 5566 C CA . THR B 1 10 ? -18.359 3.715 14.492 1 67.81 10 THR B CA 1
ATOM 5567 C C . THR B 1 10 ? -19.438 3.01 13.656 1 67.81 10 THR B C 1
ATOM 5569 O O . THR B 1 10 ? -19.766 1.854 13.922 1 67.81 10 THR B O 1
ATOM 5572 N N . GLY B 1 11 ? -20.234 3.713 12.836 1 70.94 11 GLY B N 1
ATOM 5573 C CA . GLY B 1 11 ? -21.188 3.217 11.852 1 70.94 11 GLY B CA 1
ATOM 5574 C C . GLY B 1 11 ? -21.234 4.066 10.594 1 70.94 11 GLY B C 1
ATOM 5575 O O . GLY B 1 11 ? -20.75 5.203 10.586 1 70.94 11 GLY B O 1
ATOM 5576 N N . ALA B 1 12 ? -21.641 3.42 9.492 1 73.31 12 ALA B N 1
ATOM 5577 C CA . ALA B 1 12 ? -21.766 4.164 8.234 1 73.31 12 ALA B CA 1
ATOM 5578 C C . ALA B 1 12 ? -22.828 5.242 8.336 1 73.31 12 ALA B C 1
ATOM 5580 O O . ALA B 1 12 ? -23.844 5.059 9.023 1 73.31 12 ALA B O 1
ATOM 5581 N N . SER B 1 13 ? -22.609 6.324 7.648 1 75.31 13 SER B N 1
ATOM 5582 C CA . SER B 1 13 ? -23.594 7.402 7.609 1 75.31 13 SER B CA 1
ATOM 5583 C C . SER B 1 13 ? -24.844 6.984 6.844 1 75.31 13 SER B C 1
ATOM 5585 O O . SER B 1 13 ? -24.812 6.023 6.074 1 75.31 13 SER B O 1
ATOM 5587 N N . ALA B 1 14 ? -25.891 7.66 7.113 1 72.69 14 ALA B N 1
ATOM 5588 C CA . ALA B 1 14 ? -27.156 7.379 6.426 1 72.69 14 ALA B CA 1
ATOM 5589 C C . ALA B 1 14 ? -27.016 7.59 4.918 1 72.69 14 ALA B C 1
ATOM 5591 O O . ALA B 1 14 ? -27.547 6.812 4.125 1 72.69 14 ALA B O 1
ATOM 5592 N N . HIS B 1 15 ? -26.266 8.547 4.566 1 76.88 15 HIS B N 1
ATOM 5593 C CA . HIS B 1 15 ? -26.062 8.805 3.145 1 76.88 15 HIS B CA 1
ATOM 5594 C C . HIS B 1 15 ? -25.281 7.672 2.49 1 76.88 15 HIS B C 1
ATOM 5596 O O . HIS B 1 15 ? -25.609 7.238 1.385 1 76.88 15 HIS B O 1
ATOM 5602 N N . ARG B 1 16 ? -24.281 7.355 3.209 1 79.19 16 ARG B N 1
ATOM 5603 C CA . ARG B 1 16 ? -23.469 6.266 2.676 1 79.19 16 ARG B CA 1
ATOM 5604 C C . ARG B 1 16 ? -24.281 4.992 2.523 1 79.19 16 ARG B C 1
ATOM 5606 O O . ARG B 1 16 ? -24.172 4.289 1.516 1 79.19 16 ARG B O 1
ATOM 5613 N N . ARG B 1 17 ? -25.109 4.719 3.443 1 79.12 17 ARG B N 1
ATOM 5614 C CA . ARG B 1 17 ? -25.969 3.533 3.395 1 79.12 17 ARG B CA 1
ATOM 5615 C C . ARG B 1 17 ? -26.938 3.605 2.223 1 79.12 17 ARG B C 1
ATOM 5617 O O . ARG B 1 17 ? -27.125 2.619 1.506 1 79.12 17 ARG B O 1
ATOM 5624 N N . ARG B 1 18 ? -27.484 4.742 2.064 1 79.38 18 ARG B N 1
ATOM 5625 C CA . ARG B 1 18 ? -28.422 4.938 0.964 1 79.38 18 ARG B CA 1
ATOM 5626 C C . ARG B 1 18 ? -27.719 4.828 -0.384 1 79.38 18 ARG B C 1
ATOM 5628 O O . ARG B 1 18 ? -28.234 4.203 -1.312 1 79.38 18 ARG B O 1
ATOM 5635 N N . GLN B 1 19 ? -26.641 5.445 -0.43 1 80.31 19 GLN B N 1
ATOM 5636 C CA . GLN B 1 19 ? -25.875 5.41 -1.672 1 80.31 19 GLN B CA 1
ATOM 5637 C C . GLN B 1 19 ? -25.484 3.979 -2.035 1 80.31 19 GLN B C 1
ATOM 5639 O O . GLN B 1 19 ? -25.625 3.568 -3.189 1 80.31 19 GLN B O 1
ATOM 5644 N N . MET B 1 20 ? -25.031 3.293 -1.074 1 82.38 20 MET B N 1
ATOM 5645 C CA . MET B 1 20 ? -24.562 1.93 -1.323 1 82.38 20 MET B CA 1
ATOM 5646 C C . MET B 1 20 ? -25.734 1.024 -1.708 1 82.38 20 MET B C 1
ATOM 5648 O O . MET B 1 20 ? -25.594 0.164 -2.58 1 82.38 20 MET B O 1
ATOM 5652 N N . SER B 1 21 ? -26.828 1.223 -1.023 1 80.56 21 SER B N 1
ATOM 5653 C CA . SER B 1 21 ? -28.016 0.451 -1.374 1 80.56 21 SER B CA 1
ATOM 5654 C C . SER B 1 21 ? -28.438 0.72 -2.812 1 80.56 21 SER B C 1
ATOM 5656 O O . SER B 1 21 ? -28.812 -0.206 -3.541 1 80.56 21 SER B O 1
ATOM 5658 N N . THR B 1 22 ? -28.375 1.946 -3.176 1 83 22 THR B N 1
ATOM 5659 C CA . THR B 1 22 ? -28.75 2.328 -4.535 1 83 22 THR B CA 1
ATOM 5660 C C . THR B 1 22 ? -27.781 1.738 -5.547 1 83 22 THR B C 1
ATOM 5662 O O . THR B 1 22 ? -28.188 1.251 -6.602 1 83 22 THR B O 1
ATOM 5665 N N . VAL B 1 23 ? -26.609 1.765 -5.207 1 84.38 23 VAL B N 1
ATOM 5666 C CA . VAL B 1 23 ? -25.578 1.267 -6.113 1 84.38 23 VAL B CA 1
ATOM 5667 C C . VAL B 1 23 ? -25.719 -0.246 -6.273 1 84.38 23 VAL B C 1
ATOM 5669 O O . VAL B 1 23 ? -25.609 -0.774 -7.383 1 84.38 23 VAL B O 1
ATOM 5672 N N . ILE B 1 24 ? -25.922 -0.905 -5.215 1 82 24 ILE B N 1
ATOM 5673 C CA . ILE B 1 24 ? -26.078 -2.355 -5.254 1 82 24 ILE B CA 1
ATOM 5674 C C . ILE B 1 24 ? -27.281 -2.725 -6.109 1 82 24 ILE B C 1
ATOM 5676 O O . ILE B 1 24 ? -27.234 -3.674 -6.895 1 82 24 ILE B O 1
ATOM 5680 N N . GLU B 1 25 ? -28.312 -1.982 -5.906 1 79.69 25 GLU B N 1
ATOM 5681 C CA . GLU B 1 25 ? -29.531 -2.248 -6.656 1 79.69 25 GLU B CA 1
ATOM 5682 C C . GLU B 1 25 ? -29.328 -1.998 -8.148 1 79.69 25 GLU B C 1
ATOM 5684 O O . GLU B 1 25 ? -29.797 -2.779 -8.984 1 79.69 25 GLU B O 1
ATOM 5689 N N . LYS B 1 26 ? -28.625 -0.997 -8.43 1 79.75 26 LYS B N 1
ATOM 5690 C CA . LYS B 1 26 ? -28.516 -0.565 -9.82 1 79.75 26 LYS B CA 1
ATOM 5691 C C . LYS B 1 26 ? -27.375 -1.288 -10.531 1 79.75 26 LYS B C 1
ATOM 5693 O O . LYS B 1 26 ? -27.453 -1.583 -11.727 1 79.75 26 LYS B O 1
ATOM 5698 N N . GLU B 1 27 ? -26.281 -1.483 -9.844 1 81.81 27 GLU B N 1
ATOM 5699 C CA . GLU B 1 27 ? -25.078 -1.915 -10.539 1 81.81 27 GLU B CA 1
ATOM 5700 C C . GLU B 1 27 ? -24.547 -3.229 -9.969 1 81.81 27 GLU B C 1
ATOM 5702 O O . GLU B 1 27 ? -23.672 -3.855 -10.555 1 81.81 27 GLU B O 1
ATOM 5707 N N . GLY B 1 28 ? -25.141 -3.613 -8.938 1 83.38 28 GLY B N 1
ATOM 5708 C CA . GLY B 1 28 ? -24.641 -4.824 -8.305 1 83.38 28 GLY B CA 1
ATOM 5709 C C . GLY B 1 28 ? -23.5 -4.57 -7.34 1 83.38 28 GLY B C 1
ATOM 5710 O O . GLY B 1 28 ? -23.109 -3.42 -7.109 1 83.38 28 GLY B O 1
ATOM 5711 N N . HIS B 1 29 ? -22.859 -5.59 -6.871 1 82.38 29 HIS B N 1
ATOM 5712 C CA . HIS B 1 29 ? -21.891 -5.508 -5.789 1 82.38 29 HIS B CA 1
ATOM 5713 C C . HIS B 1 29 ? -20.547 -4.984 -6.297 1 82.38 29 HIS B C 1
ATOM 5715 O O . HIS B 1 29 ? -19.734 -4.504 -5.516 1 82.38 29 HIS B O 1
ATOM 5721 N N . PHE B 1 30 ? -20.281 -5.074 -7.645 1 90.38 30 PHE B N 1
ATOM 5722 C CA . PHE B 1 30 ? -19.016 -4.625 -8.195 1 90.38 30 PHE B CA 1
ATOM 5723 C C . PHE B 1 30 ? -18.922 -3.104 -8.18 1 90.38 30 PHE B C 1
ATOM 5725 O O . PHE B 1 30 ? -17.844 -2.539 -8.367 1 90.38 30 PHE B O 1
ATOM 5732 N N . GLY B 1 31 ? -20.047 -2.496 -7.93 1 86.5 31 GLY B N 1
ATOM 5733 C CA . GLY B 1 31 ? -20.078 -1.043 -7.965 1 86.5 31 GLY B CA 1
ATOM 5734 C C . GLY B 1 31 ? -19.781 -0.406 -6.621 1 86.5 31 GLY B C 1
ATOM 5735 O O . GLY B 1 31 ? -19.547 0.802 -6.535 1 86.5 31 GLY B O 1
ATOM 5736 N N . VAL B 1 32 ? -19.688 -1.172 -5.586 1 86.44 32 VAL B N 1
ATOM 5737 C CA . VAL B 1 32 ? -19.625 -0.635 -4.23 1 86.44 32 VAL B CA 1
ATOM 5738 C C . VAL B 1 32 ? -18.172 -0.521 -3.789 1 86.44 32 VAL B C 1
ATOM 5740 O O . VAL B 1 32 ? -17.422 -1.497 -3.848 1 86.44 32 VAL B O 1
ATOM 5743 N N . GLU B 1 33 ? -17.828 0.656 -3.365 1 90.25 33 GLU B N 1
ATOM 5744 C CA . GLU B 1 33 ? -16.5 0.855 -2.779 1 90.25 33 GLU B CA 1
ATOM 5745 C C . GLU B 1 33 ? -16.516 0.585 -1.278 1 90.25 33 GLU B C 1
ATOM 5747 O O . GLU B 1 33 ? -17.266 1.224 -0.535 1 90.25 33 GLU B O 1
ATOM 5752 N N . LEU B 1 34 ? -15.758 -0.333 -0.839 1 92.25 34 LEU B N 1
ATOM 5753 C CA . LEU B 1 34 ? -15.625 -0.627 0.583 1 92.25 34 LEU B CA 1
ATOM 5754 C C . LEU B 1 34 ? -14.383 0.04 1.161 1 92.25 34 LEU B C 1
ATOM 5756 O O . LEU B 1 34 ? -13.359 0.149 0.482 1 92.25 34 LEU B O 1
ATOM 5760 N N . THR B 1 35 ? -14.477 0.495 2.404 1 91.12 35 THR B N 1
ATOM 5761 C CA . THR B 1 35 ? -13.312 1.032 3.109 1 91.12 35 THR B CA 1
ATOM 5762 C C . THR B 1 35 ? -12.398 -0.093 3.578 1 91.12 35 THR B C 1
ATOM 5764 O O . THR B 1 35 ? -12.844 -1.027 4.246 1 91.12 35 THR B O 1
ATOM 5767 N N . THR B 1 36 ? -11.148 -0.058 3.246 1 94.44 36 THR B N 1
ATOM 5768 C CA . THR B 1 36 ? -10.219 -1.1 3.656 1 94.44 36 THR B CA 1
ATOM 5769 C C . THR B 1 36 ? -9.68 -0.825 5.059 1 94.44 36 THR B C 1
ATOM 5771 O O . THR B 1 36 ? -9.344 0.314 5.391 1 94.44 36 THR B O 1
ATOM 5774 N N . LEU B 1 37 ? -9.633 -1.806 5.895 1 96.12 37 LEU B N 1
ATOM 5775 C CA . LEU B 1 37 ? -9.219 -1.691 7.289 1 96.12 37 LEU B CA 1
ATOM 5776 C C . LEU B 1 37 ? -8.289 -2.836 7.676 1 96.12 37 LEU B C 1
ATOM 5778 O O . LEU B 1 37 ? -8.18 -3.826 6.949 1 96.12 37 LEU B O 1
ATOM 5782 N N . PHE B 1 38 ? -7.602 -2.678 8.734 1 97 38 PHE B N 1
ATOM 5783 C CA . PHE B 1 38 ? -6.754 -3.695 9.344 1 97 38 PHE B CA 1
ATOM 5784 C C . PHE B 1 38 ? -7.184 -3.965 10.781 1 97 38 PHE B C 1
ATOM 5786 O O . PHE B 1 38 ? -7.723 -3.08 11.453 1 97 38 PHE B O 1
ATOM 5793 N N . LEU B 1 39 ? -6.953 -5.16 11.219 1 98.06 39 LEU B N 1
ATOM 5794 C CA . LEU B 1 39 ? -7.406 -5.609 12.531 1 98.06 39 LEU B CA 1
ATOM 5795 C C . LEU B 1 39 ? -6.223 -6.02 13.406 1 98.06 39 LEU B C 1
ATOM 5797 O O . LEU B 1 39 ? -5.285 -6.66 12.922 1 98.06 39 LEU B O 1
ATOM 5801 N N . GLY B 1 40 ? -6.191 -5.559 14.586 1 97.62 40 GLY B N 1
ATOM 5802 C CA . GLY B 1 40 ? -5.344 -6.105 15.633 1 97.62 40 GLY B CA 1
ATOM 5803 C C . GLY B 1 40 ? -6.109 -6.895 16.672 1 97.62 40 GLY B C 1
ATOM 5804 O O . GLY B 1 40 ? -7.172 -6.465 17.125 1 97.62 40 GLY B O 1
ATOM 5805 N N . ILE B 1 41 ? -5.633 -8.086 17.047 1 97.94 41 ILE B N 1
ATOM 5806 C CA . ILE B 1 41 ? -6.297 -8.953 18.016 1 97.94 41 ILE B CA 1
ATOM 5807 C C . ILE B 1 41 ? -5.309 -9.352 19.109 1 97.94 41 ILE B C 1
ATOM 5809 O O . ILE B 1 41 ? -4.152 -9.664 18.812 1 97.94 41 ILE B O 1
ATOM 5813 N N . SER B 1 42 ? -5.703 -9.289 20.25 1 95.62 42 SER B N 1
ATOM 5814 C CA . SER B 1 42 ? -4.945 -9.844 21.375 1 95.62 42 SER B CA 1
ATOM 5815 C C . SER B 1 42 ? -5.871 -10.414 22.438 1 95.62 42 SER B C 1
ATOM 5817 O O . SER B 1 42 ? -7.066 -10.102 22.469 1 95.62 42 SER B O 1
ATOM 5819 N N . ALA B 1 43 ? -5.383 -11.336 23.188 1 94.06 43 ALA B N 1
ATOM 5820 C CA . ALA B 1 43 ? -6.141 -11.953 24.281 1 94.06 43 ALA B CA 1
ATOM 5821 C C . ALA B 1 43 ? -5.227 -12.336 25.438 1 94.06 43 ALA B C 1
ATOM 5823 O O . ALA B 1 43 ? -4.09 -12.773 25.219 1 94.06 43 ALA B O 1
ATOM 5824 N N . VAL B 1 44 ? -5.734 -12.109 26.609 1 91.06 44 VAL B N 1
ATOM 5825 C CA . VAL B 1 44 ? -5.031 -12.523 27.812 1 91.06 44 VAL B CA 1
ATOM 5826 C C . VAL B 1 44 ? -6 -13.25 28.75 1 91.06 44 VAL B C 1
ATOM 5828 O O . VAL B 1 44 ? -7.215 -13.047 28.672 1 91.06 44 VAL B O 1
ATOM 5831 N N . PHE B 1 45 ? -5.426 -14.156 29.594 1 87 45 PHE B N 1
ATOM 5832 C CA . PHE B 1 45 ? -6.246 -14.812 30.594 1 87 45 PHE B CA 1
ATOM 5833 C C . PHE B 1 45 ? -6.469 -13.898 31.797 1 87 45 PHE B C 1
ATOM 5835 O O . PHE B 1 45 ? -5.516 -13.375 32.375 1 87 45 PHE B O 1
ATOM 5842 N N . ALA B 1 46 ? -7.688 -13.547 32.031 1 82.31 46 ALA B N 1
ATOM 5843 C CA . ALA B 1 46 ? -8.008 -12.82 33.281 1 82.31 46 ALA B CA 1
ATOM 5844 C C . ALA B 1 46 ? -7.957 -13.742 34.469 1 82.31 46 ALA B C 1
ATOM 5846 O O . ALA B 1 46 ? -7.52 -13.336 35.562 1 82.31 46 ALA B O 1
ATOM 5847 N N . ASP B 1 47 ? -8.492 -14.852 34.344 1 83.38 47 ASP B N 1
ATOM 5848 C CA . ASP B 1 47 ? -8.43 -15.953 35.312 1 83.38 47 ASP B CA 1
ATOM 5849 C C . ASP B 1 47 ? -8.469 -17.297 34.594 1 83.38 47 ASP B C 1
ATOM 5851 O O . ASP B 1 47 ? -8.25 -17.375 33.375 1 83.38 47 ASP B O 1
ATOM 5855 N N . ASP B 1 48 ? -8.617 -18.328 35.375 1 78.38 48 ASP B N 1
ATOM 5856 C CA . ASP B 1 48 ? -8.508 -19.672 34.844 1 78.38 48 ASP B CA 1
ATOM 5857 C C . ASP B 1 48 ? -9.656 -19.969 33.875 1 78.38 48 ASP B C 1
ATOM 5859 O O . ASP B 1 48 ? -9.578 -20.891 33.062 1 78.38 48 ASP B O 1
ATOM 5863 N N . HIS B 1 49 ? -10.672 -19.062 33.938 1 82.94 49 HIS B N 1
ATOM 5864 C CA . HIS B 1 49 ? -11.859 -19.453 33.156 1 82.94 49 HIS B CA 1
ATOM 5865 C C . HIS B 1 49 ? -12.297 -18.312 32.219 1 82.94 49 HIS B C 1
ATOM 5867 O O . HIS B 1 49 ? -13.297 -18.438 31.531 1 82.94 49 HIS B O 1
ATOM 5873 N N . THR B 1 50 ? -11.602 -17.312 32.312 1 88.12 50 THR B N 1
ATOM 5874 C CA . THR B 1 50 ? -12.039 -16.156 31.547 1 88.12 50 THR B CA 1
ATOM 5875 C C . THR B 1 50 ? -10.883 -15.547 30.75 1 88.12 50 THR B C 1
ATOM 5877 O O . THR B 1 50 ? -9.773 -15.406 31.281 1 88.12 50 THR B O 1
ATOM 5880 N N . ALA B 1 51 ? -11.172 -15.297 29.469 1 90.81 51 ALA B N 1
ATOM 5881 C CA . ALA B 1 51 ? -10.219 -14.586 28.625 1 90.81 51 ALA B CA 1
ATOM 5882 C C . ALA B 1 51 ? -10.727 -13.188 28.281 1 90.81 51 ALA B C 1
ATOM 5884 O O . ALA B 1 51 ? -11.93 -12.984 28.078 1 90.81 51 ALA B O 1
ATOM 5885 N N . VAL B 1 52 ? -9.852 -12.25 28.328 1 93.5 52 VAL B N 1
ATOM 5886 C CA . VAL B 1 52 ? -10.156 -10.906 27.844 1 93.5 52 VAL B CA 1
ATOM 5887 C C . VAL B 1 52 ? -9.617 -10.734 26.438 1 93.5 52 VAL B C 1
ATOM 5889 O O . VAL B 1 52 ? -8.414 -10.875 26.203 1 93.5 52 VAL B O 1
ATOM 5892 N N . VAL B 1 53 ? -10.508 -10.469 25.469 1 95.25 53 VAL B N 1
ATOM 5893 C CA . VAL B 1 53 ? -10.141 -10.328 24.062 1 95.25 53 VAL B CA 1
ATOM 5894 C C . VAL B 1 53 ? -10.312 -8.875 23.625 1 95.25 53 VAL B C 1
ATOM 5896 O O . VAL B 1 53 ? -11.359 -8.266 23.875 1 95.25 53 VAL B O 1
ATOM 5899 N N . ALA B 1 54 ? -9.266 -8.336 23.031 1 95.44 54 ALA B N 1
ATOM 5900 C CA . ALA B 1 54 ? -9.305 -6.973 22.516 1 95.44 54 ALA B CA 1
ATOM 5901 C C . ALA B 1 54 ? -9.164 -6.961 21 1 95.44 54 ALA B C 1
ATOM 5903 O O . ALA B 1 54 ? -8.383 -7.727 20.438 1 95.44 54 ALA B O 1
ATOM 5904 N N . LEU B 1 55 ? -9.984 -6.188 20.359 1 96.88 55 LEU B N 1
ATOM 5905 C CA . LEU B 1 55 ? -9.914 -5.926 18.922 1 96.88 55 LEU B CA 1
ATOM 5906 C C . LEU B 1 55 ? -9.633 -4.453 18.656 1 96.88 55 LEU B C 1
ATOM 5908 O O . LEU B 1 55 ? -10.312 -3.576 19.203 1 96.88 55 LEU B O 1
ATOM 5912 N N . ALA B 1 56 ? -8.602 -4.203 17.891 1 95.25 56 ALA B N 1
ATOM 5913 C CA . ALA B 1 56 ? -8.266 -2.848 17.453 1 95.25 56 ALA B CA 1
ATOM 5914 C C . ALA B 1 56 ? -8.43 -2.699 15.945 1 95.25 56 ALA B C 1
ATOM 5916 O O . ALA B 1 56 ? -7.887 -3.494 15.18 1 95.25 56 ALA B O 1
ATOM 5917 N N . ILE B 1 57 ? -9.18 -1.738 15.5 1 95.31 57 ILE B N 1
ATOM 5918 C CA . ILE B 1 57 ? -9.445 -1.519 14.086 1 95.31 57 ILE B CA 1
ATOM 5919 C C . ILE B 1 57 ? -8.68 -0.291 13.602 1 95.31 57 ILE B C 1
ATOM 5921 O O . ILE B 1 57 ? -8.812 0.795 14.164 1 95.31 57 ILE B O 1
ATOM 5925 N N . HIS B 1 58 ? -7.902 -0.507 12.539 1 92.62 58 HIS B N 1
ATOM 5926 C CA . HIS B 1 58 ? -7.055 0.549 12 1 92.62 58 HIS B CA 1
ATOM 5927 C C . HIS B 1 58 ? -7.332 0.766 10.516 1 92.62 58 HIS B C 1
ATOM 5929 O O . HIS B 1 58 ? -7.648 -0.182 9.789 1 92.62 58 HIS B O 1
ATOM 5935 N N . ASP B 1 59 ? -7.352 1.936 10.164 1 88.25 59 ASP B N 1
ATOM 5936 C CA . ASP B 1 59 ? -6.949 2.145 8.781 1 88.25 59 ASP B CA 1
ATOM 5937 C C . ASP B 1 59 ? -5.426 2.178 8.648 1 88.25 59 ASP B C 1
ATOM 5939 O O . ASP B 1 59 ? -4.711 1.685 9.523 1 88.25 59 ASP B O 1
ATOM 5943 N N . THR B 1 60 ? -4.875 2.656 7.609 1 83.12 60 THR B N 1
ATOM 5944 C CA . THR B 1 60 ? -3.428 2.584 7.441 1 83.12 60 THR B CA 1
ATOM 5945 C C . THR B 1 60 ? -2.729 3.637 8.297 1 83.12 60 THR B C 1
ATOM 5947 O O . THR B 1 60 ? -1.508 3.602 8.461 1 83.12 60 THR B O 1
ATOM 5950 N N . THR B 1 61 ? -3.531 4.488 8.961 1 77.56 61 THR B N 1
ATOM 5951 C CA . THR B 1 61 ? -2.947 5.629 9.656 1 77.56 61 THR B CA 1
ATOM 5952 C C . THR B 1 61 ? -3.393 5.656 11.117 1 77.56 61 THR B C 1
ATOM 5954 O O . THR B 1 61 ? -2.576 5.863 12.016 1 77.56 61 THR B O 1
ATOM 5957 N N . TYR B 1 62 ? -4.691 5.355 11.32 1 80.25 62 TYR B N 1
ATOM 5958 C CA . TYR B 1 62 ? -5.262 5.66 12.625 1 80.25 62 TYR B CA 1
ATOM 5959 C C . TYR B 1 62 ? -5.934 4.43 13.227 1 80.25 62 TYR B C 1
ATOM 5961 O O . TYR B 1 62 ? -6.418 3.562 12.5 1 80.25 62 TYR B O 1
ATOM 5969 N N . LEU B 1 63 ? -5.887 4.422 14.547 1 88.06 63 LEU B N 1
ATOM 5970 C CA . LEU B 1 63 ? -6.855 3.594 15.258 1 88.06 63 LEU B CA 1
ATOM 5971 C C . LEU B 1 63 ? -8.258 4.172 15.133 1 88.06 63 LEU B C 1
ATOM 5973 O O . LEU B 1 63 ? -8.531 5.262 15.641 1 88.06 63 LEU B O 1
ATOM 5977 N N . ILE B 1 64 ? -9.125 3.48 14.516 1 85.12 64 ILE B N 1
ATOM 5978 C CA . ILE B 1 64 ? -10.445 3.982 14.18 1 85.12 64 ILE B CA 1
ATOM 5979 C C . ILE B 1 64 ? -11.445 3.568 15.258 1 85.12 64 ILE B C 1
ATOM 5981 O O . ILE B 1 64 ? -12.406 4.293 15.539 1 85.12 64 ILE B O 1
ATOM 5985 N N . ASP B 1 65 ? -11.234 2.373 15.711 1 87.5 65 ASP B N 1
ATOM 5986 C CA . ASP B 1 65 ? -12.172 1.796 16.656 1 87.5 65 ASP B CA 1
ATOM 5987 C C . ASP B 1 65 ? -11.523 0.67 17.469 1 87.5 65 ASP B C 1
ATOM 5989 O O . ASP B 1 65 ? -10.445 0.192 17.109 1 87.5 65 ASP B O 1
ATOM 5993 N N . PHE B 1 66 ? -12.094 0.341 18.594 1 88.88 66 PHE B N 1
ATOM 5994 C CA . PHE B 1 66 ? -11.586 -0.777 19.375 1 88.88 66 PHE B CA 1
ATOM 5995 C C . PHE B 1 66 ? -12.695 -1.389 20.234 1 88.88 66 PHE B C 1
ATOM 5997 O O . PHE B 1 66 ? -13.742 -0.764 20.438 1 88.88 66 PHE B O 1
ATOM 6004 N N . SER B 1 67 ? -12.562 -2.582 20.672 1 91.44 67 SER B N 1
ATOM 6005 C CA . SER B 1 67 ? -13.484 -3.305 21.531 1 91.44 67 SER B CA 1
ATOM 6006 C C . SER B 1 67 ? -12.734 -4.242 22.469 1 91.44 67 SER B C 1
ATOM 6008 O O . SER B 1 67 ? -11.648 -4.723 22.156 1 91.44 67 SER B O 1
ATOM 6010 N N . VAL B 1 68 ? -13.203 -4.379 23.656 1 92.12 68 VAL B N 1
ATOM 6011 C CA . VAL B 1 68 ? -12.703 -5.328 24.641 1 92.12 68 VAL B CA 1
ATOM 6012 C C . VAL B 1 68 ? -13.859 -6.152 25.203 1 92.12 68 VAL B C 1
ATOM 6014 O O . VAL B 1 68 ? -14.867 -5.602 25.641 1 92.12 68 VAL B O 1
ATOM 6017 N N . LYS B 1 69 ? -13.695 -7.43 25.188 1 93.5 69 LYS B N 1
ATOM 6018 C CA . LYS B 1 69 ? -14.742 -8.328 25.656 1 93.5 69 LYS B CA 1
ATOM 6019 C C . LYS B 1 69 ? -14.172 -9.406 26.578 1 93.5 69 LYS B C 1
ATOM 6021 O O . LYS B 1 69 ? -13.078 -9.93 26.312 1 93.5 69 LYS B O 1
ATOM 6026 N N . HIS B 1 70 ? -14.898 -9.719 27.656 1 92.44 70 HIS B N 1
ATOM 6027 C CA . HIS B 1 70 ? -14.602 -10.859 28.5 1 92.44 70 HIS B CA 1
ATOM 6028 C C . HIS B 1 70 ? -15.336 -12.109 28.031 1 92.44 70 HIS B C 1
ATOM 6030 O O . HIS B 1 70 ? -16.562 -12.102 27.891 1 92.44 70 HIS B O 1
ATOM 6036 N N . ILE B 1 71 ? -14.562 -13.125 27.734 1 90 71 ILE B N 1
ATOM 6037 C CA . ILE B 1 71 ? -15.141 -14.359 27.219 1 90 71 ILE B CA 1
ATOM 6038 C C . ILE B 1 71 ? -14.93 -15.484 28.219 1 90 71 ILE B C 1
ATOM 6040 O O . ILE B 1 71 ? -13.797 -15.766 28.625 1 90 71 ILE B O 1
ATOM 6044 N N . VAL B 1 72 ? -15.961 -16.125 28.641 1 87 72 VAL B N 1
ATOM 6045 C CA . VAL B 1 72 ? -15.891 -17.281 29.531 1 87 72 VAL B CA 1
ATOM 6046 C C . VAL B 1 72 ? -15.523 -18.531 28.75 1 87 72 VAL B C 1
ATOM 6048 O O . VAL B 1 72 ? -16.172 -18.859 27.766 1 87 72 VAL B O 1
ATOM 6051 N N . LEU B 1 73 ? -14.43 -19.172 29.172 1 80.62 73 LEU B N 1
ATOM 6052 C CA . LEU B 1 73 ? -13.883 -20.297 28.422 1 80.62 73 LEU B CA 1
ATOM 6053 C C . LEU B 1 73 ? -14.406 -21.625 28.969 1 80.62 73 LEU B C 1
ATOM 6055 O O . LEU B 1 73 ? -14.18 -22.672 28.375 1 80.62 73 LEU B O 1
ATOM 6059 N N . ASP B 1 74 ? -14.945 -21.828 30.234 1 68.5 74 ASP B N 1
ATOM 6060 C CA . ASP B 1 74 ? -15.25 -23.047 30.953 1 68.5 74 ASP B CA 1
ATOM 6061 C C . ASP B 1 74 ? -15.781 -24.125 30.016 1 68.5 74 ASP B C 1
ATOM 6063 O O . ASP B 1 74 ? -15.227 -25.234 29.953 1 68.5 74 ASP B O 1
ATOM 6067 N N . ASP B 1 75 ? -16.938 -23.938 29.547 1 59.78 75 ASP B N 1
ATOM 6068 C CA . ASP B 1 75 ? -17.594 -25.047 28.859 1 59.78 75 ASP B CA 1
ATOM 6069 C C . ASP B 1 75 ? -17.016 -25.234 27.453 1 59.78 75 ASP B C 1
ATOM 6071 O O . ASP B 1 75 ? -17.109 -26.312 26.875 1 59.78 75 ASP B O 1
ATOM 6075 N N . ALA B 1 76 ? -16.328 -24.344 26.953 1 57.59 76 ALA B N 1
ATOM 6076 C CA . ALA B 1 76 ? -15.953 -24.344 25.547 1 57.59 76 ALA B CA 1
ATOM 6077 C C . ALA B 1 76 ? -14.742 -25.234 25.297 1 57.59 76 ALA B C 1
ATOM 6079 O O . ALA B 1 76 ? -14.688 -25.969 24.297 1 57.59 76 ALA B O 1
ATOM 6080 N N . PHE B 1 77 ? -13.719 -25.156 26.234 1 55.47 77 PHE B N 1
ATOM 6081 C CA . PHE B 1 77 ? -12.531 -25.984 26.016 1 55.47 77 PHE B CA 1
ATOM 6082 C C . PHE B 1 77 ? -12.898 -27.453 26.016 1 55.47 77 PHE B C 1
ATOM 6084 O O . PHE B 1 77 ? -12.336 -28.234 25.266 1 55.47 77 PHE B O 1
ATOM 6091 N N . LYS B 1 78 ? -13.984 -27.781 26.875 1 52.97 78 LYS B N 1
ATOM 6092 C CA . LYS B 1 78 ? -14.367 -29.188 27.016 1 52.97 78 LYS B CA 1
ATOM 6093 C C . LYS B 1 78 ? -14.984 -29.719 25.719 1 52.97 78 LYS B C 1
ATOM 6095 O O . LYS B 1 78 ? -14.82 -30.906 25.406 1 52.97 78 LYS B O 1
ATOM 6100 N N . ILE B 1 79 ? -15.617 -28.891 24.984 1 56.94 79 ILE B N 1
ATOM 6101 C CA . ILE B 1 79 ? -16.328 -29.406 23.828 1 56.94 79 ILE B CA 1
ATOM 6102 C C . ILE B 1 79 ? -15.57 -29.047 22.547 1 56.94 79 ILE B C 1
ATOM 6104 O O . ILE B 1 79 ? -16.062 -29.281 21.438 1 56.94 79 ILE B O 1
ATOM 6108 N N . GLY B 1 80 ? -14.297 -28.609 22.625 1 66.5 80 GLY B N 1
ATOM 6109 C CA . GLY B 1 80 ? -13.461 -28.438 21.453 1 66.5 80 GLY B CA 1
ATOM 6110 C C . GLY B 1 80 ? -13.812 -27.188 20.656 1 66.5 80 GLY B C 1
ATOM 6111 O O . GLY B 1 80 ? -13.469 -27.094 19.484 1 66.5 80 GLY B O 1
ATOM 6112 N N . GLU B 1 81 ? -14.555 -26.359 21.312 1 80.94 81 GLU B N 1
ATOM 6113 C CA . GLU B 1 81 ? -14.984 -25.156 20.609 1 80.94 81 GLU B CA 1
ATOM 6114 C C . GLU B 1 81 ? -14 -24.016 20.812 1 80.94 81 GLU B C 1
ATOM 6116 O O . GLU B 1 81 ? -13.453 -23.844 21.906 1 80.94 81 GLU B O 1
ATOM 6121 N N . ASP B 1 82 ? -13.609 -23.375 19.75 1 91.69 82 ASP B N 1
ATOM 6122 C CA . ASP B 1 82 ? -12.758 -22.188 19.781 1 91.69 82 ASP B CA 1
ATOM 6123 C C . ASP B 1 82 ? -13.586 -20.922 19.906 1 91.69 82 ASP B C 1
ATOM 6125 O O . ASP B 1 82 ? -13.812 -20.219 18.906 1 91.69 82 ASP B O 1
ATOM 6129 N N . VAL B 1 83 ? -13.984 -20.625 21.156 1 92.25 83 VAL B N 1
ATOM 6130 C CA . VAL B 1 83 ? -14.953 -19.578 21.438 1 92.25 83 VAL B CA 1
ATOM 6131 C C . VAL B 1 83 ? -14.359 -18.219 21.109 1 92.25 83 VAL B C 1
ATOM 6133 O O . VAL B 1 83 ? -15.07 -17.297 20.719 1 92.25 83 VAL B O 1
ATOM 6136 N N . ILE B 1 84 ? -13.078 -18.062 21.312 1 93.94 84 ILE B N 1
ATOM 6137 C CA . ILE B 1 84 ? -12.414 -16.812 20.969 1 93.94 84 ILE B CA 1
ATOM 6138 C C . ILE B 1 84 ? -12.547 -16.547 19.469 1 93.94 84 ILE B C 1
ATOM 6140 O O . ILE B 1 84 ? -12.93 -15.453 19.062 1 93.94 84 ILE B O 1
ATOM 6144 N N . SER B 1 85 ? -12.266 -17.578 18.703 1 95.69 85 SER B N 1
ATOM 6145 C CA . SER B 1 85 ? -12.391 -17.469 17.25 1 95.69 85 SER B CA 1
ATOM 6146 C C . SER B 1 85 ? -13.82 -17.156 16.844 1 95.69 85 SER B C 1
ATOM 6148 O O . SER B 1 85 ? -14.055 -16.344 15.938 1 95.69 85 SER B O 1
ATOM 6150 N N . ASP B 1 86 ? -14.781 -17.797 17.484 1 95.25 86 ASP B N 1
ATOM 6151 C CA . ASP B 1 86 ? -16.188 -17.547 17.188 1 95.25 86 ASP B CA 1
ATOM 6152 C C . ASP B 1 86 ? -16.531 -16.078 17.391 1 95.25 86 ASP B C 1
ATOM 6154 O O . ASP B 1 86 ? -17.203 -15.461 16.562 1 95.25 86 ASP B O 1
ATOM 6158 N N . PHE B 1 87 ? -16.047 -15.602 18.5 1 94.5 87 PHE B N 1
ATOM 6159 C CA . PHE B 1 87 ? -16.328 -14.211 18.844 1 94.5 87 PHE B CA 1
ATOM 6160 C C . PHE B 1 87 ? -15.711 -13.266 17.828 1 94.5 87 PHE B C 1
ATOM 6162 O O . PHE B 1 87 ? -16.375 -12.352 17.328 1 94.5 87 PHE B O 1
ATOM 6169 N N . VAL B 1 88 ? -14.453 -13.484 17.516 1 97 88 VAL B N 1
ATOM 6170 C CA . VAL B 1 88 ? -13.711 -12.594 16.625 1 97 88 VAL B CA 1
ATOM 6171 C C . VAL B 1 88 ? -14.352 -12.602 15.242 1 97 88 VAL B C 1
ATOM 6173 O O . VAL B 1 88 ? -14.602 -11.539 14.664 1 97 88 VAL B O 1
ATOM 6176 N N . ILE B 1 89 ? -14.672 -13.773 14.695 1 97.44 89 ILE B N 1
ATOM 6177 C CA . ILE B 1 89 ? -15.227 -13.914 13.359 1 97.44 89 ILE B CA 1
ATOM 6178 C C . ILE B 1 89 ? -16.578 -13.219 13.281 1 97.44 89 ILE B C 1
ATOM 6180 O O . ILE B 1 89 ? -16.859 -12.484 12.336 1 97.44 89 ILE B O 1
ATOM 6184 N N . ALA B 1 90 ? -17.391 -13.438 14.258 1 96.44 90 ALA B N 1
ATOM 6185 C CA . ALA B 1 90 ? -18.703 -12.812 14.289 1 96.44 90 ALA B CA 1
ATOM 6186 C C . ALA B 1 90 ? -18.578 -11.289 14.352 1 96.44 90 ALA B C 1
ATOM 6188 O O . ALA B 1 90 ? -19.312 -10.578 13.664 1 96.44 90 ALA B O 1
ATOM 6189 N N . SER B 1 91 ? -17.688 -10.82 15.188 1 96.12 91 SER B N 1
ATOM 6190 C CA . SER B 1 91 ? -17.469 -9.391 15.367 1 96.12 91 SER B CA 1
ATOM 6191 C C . SER B 1 91 ? -16.984 -8.742 14.078 1 96.12 91 SER B C 1
ATOM 6193 O O . SER B 1 91 ? -17.438 -7.645 13.727 1 96.12 91 SER B O 1
ATOM 6195 N N . VAL B 1 92 ? -16.125 -9.406 13.43 1 96 92 VAL B N 1
ATOM 6196 C CA . VAL B 1 92 ? -15.539 -8.898 12.195 1 96 92 VAL B CA 1
ATOM 6197 C C . VAL B 1 92 ? -16.609 -8.805 11.117 1 96 92 VAL B C 1
ATOM 6199 O O . VAL B 1 92 ? -16.734 -7.785 10.438 1 96 92 VAL B O 1
ATOM 6202 N N . LYS B 1 93 ? -17.406 -9.844 10.93 1 96.25 93 LYS B N 1
ATOM 6203 C CA . LYS B 1 93 ? -18.453 -9.875 9.914 1 96.25 93 LYS B CA 1
ATOM 6204 C C . LYS B 1 93 ? -19.484 -8.773 10.164 1 96.25 93 LYS B C 1
ATOM 6206 O O . LYS B 1 93 ? -19.906 -8.094 9.227 1 96.25 93 LYS B O 1
ATOM 6211 N N . GLU B 1 94 ? -19.812 -8.617 11.383 1 95 94 GLU B N 1
ATOM 6212 C CA . GLU B 1 94 ? -20.781 -7.59 11.75 1 95 94 GLU B CA 1
ATOM 6213 C C . GLU B 1 94 ? -20.234 -6.191 11.477 1 95 94 GLU B C 1
ATOM 6215 O O . GLU B 1 94 ? -20.938 -5.344 10.914 1 95 94 GLU B O 1
ATOM 6220 N N . TYR B 1 95 ? -19 -5.945 11.875 1 94.69 95 TYR B N 1
ATOM 6221 C CA . TYR B 1 95 ? -18.391 -4.637 11.68 1 94.69 95 TYR B CA 1
ATOM 6222 C C . TYR B 1 95 ? -18.297 -4.297 10.203 1 94.69 95 TYR B C 1
ATOM 6224 O O . TYR B 1 95 ? -18.562 -3.158 9.797 1 94.69 95 TYR B O 1
ATOM 6232 N N . GLU B 1 96 ? -17.875 -5.262 9.375 1 94.81 96 GLU B N 1
ATOM 6233 C CA . GLU B 1 96 ? -17.734 -5.043 7.934 1 94.81 96 GLU B CA 1
ATOM 6234 C C . GLU B 1 96 ? -19.078 -4.633 7.32 1 94.81 96 GLU B C 1
ATOM 6236 O O . GLU B 1 96 ? -19.125 -3.711 6.504 1 94.81 96 GLU B O 1
ATOM 6241 N N . ARG B 1 97 ? -20.109 -5.25 7.688 1 90.62 97 ARG B N 1
ATOM 6242 C CA . ARG B 1 97 ? -21.422 -4.973 7.133 1 90.62 97 ARG B CA 1
ATOM 6243 C C . ARG B 1 97 ? -21.938 -3.609 7.59 1 90.62 97 ARG B C 1
ATOM 6245 O O . ARG B 1 97 ? -22.438 -2.826 6.777 1 90.62 97 ARG B O 1
ATOM 6252 N N . GLU B 1 98 ? -21.734 -3.342 8.875 1 90 98 GLU B N 1
ATOM 6253 C CA . GLU B 1 98 ? -22.266 -2.115 9.461 1 90 98 GLU B CA 1
ATOM 6254 C C . GLU B 1 98 ? -21.516 -0.889 8.961 1 90 98 GLU B C 1
ATOM 6256 O O . GLU B 1 98 ? -22.078 0.201 8.867 1 90 98 GLU B O 1
ATOM 6261 N N . ASN B 1 99 ? -20.297 -1.092 8.602 1 90.25 99 ASN B N 1
ATOM 6262 C CA . ASN B 1 99 ? -19.469 0.063 8.273 1 90.25 99 ASN B CA 1
ATOM 6263 C C . ASN B 1 99 ? -19.062 0.067 6.809 1 90.25 99 ASN B C 1
ATOM 6265 O O . ASN B 1 99 ? -18.266 0.909 6.383 1 90.25 99 ASN B O 1
ATOM 6269 N N . PHE B 1 100 ? -19.609 -0.951 6 1 90.25 100 PHE B N 1
ATOM 6270 C CA . PHE B 1 100 ? -19.234 -1.086 4.598 1 90.25 100 PHE B CA 1
ATOM 6271 C C . PHE B 1 100 ? -17.719 -1.069 4.449 1 90.25 100 PHE B C 1
ATOM 6273 O O . PHE B 1 100 ? -17.172 -0.272 3.684 1 90.25 100 PHE B O 1
ATOM 6280 N N . ALA B 1 101 ? -17.125 -2.029 5.211 1 94.31 101 ALA B N 1
ATOM 6281 C CA . ALA B 1 101 ? -15.664 -2.1 5.266 1 94.31 101 ALA B CA 1
ATOM 6282 C C . ALA B 1 101 ? -15.164 -3.479 4.844 1 94.31 101 ALA B C 1
ATOM 6284 O O . ALA B 1 101 ? -15.945 -4.426 4.75 1 94.31 101 ALA B O 1
ATOM 6285 N N . LYS B 1 102 ? -14 -3.596 4.449 1 96.75 102 LYS B N 1
ATOM 6286 C CA . LYS B 1 102 ? -13.266 -4.824 4.156 1 96.75 102 LYS B CA 1
ATOM 6287 C C . LYS B 1 102 ? -11.969 -4.898 4.957 1 96.75 102 LYS B C 1
ATOM 6289 O O . LYS B 1 102 ? -11.078 -4.062 4.789 1 96.75 102 LYS B O 1
ATOM 6294 N N . PHE B 1 103 ? -11.867 -5.855 5.895 1 97.94 103 PHE B N 1
ATOM 6295 C CA . PHE B 1 103 ? -10.602 -6.086 6.578 1 97.94 103 PHE B CA 1
ATOM 6296 C C . PHE B 1 103 ? -9.617 -6.82 5.668 1 97.94 103 PHE B C 1
ATOM 6298 O O . PHE B 1 103 ? -9.969 -7.84 5.07 1 97.94 103 PHE B O 1
ATOM 6305 N N . ILE B 1 104 ? -8.406 -6.328 5.559 1 97.56 104 ILE B N 1
ATOM 6306 C CA . ILE B 1 104 ? -7.395 -6.879 4.668 1 97.56 104 ILE B CA 1
ATOM 6307 C C . ILE B 1 104 ? -6.508 -7.859 5.434 1 97.56 104 ILE B C 1
ATOM 6309 O O . ILE B 1 104 ? -6.262 -8.977 4.973 1 97.56 104 ILE B O 1
ATOM 6313 N N . GLY B 1 105 ? -6.023 -7.426 6.496 1 97.81 105 GLY B N 1
ATOM 6314 C CA . GLY B 1 105 ? -5.141 -8.219 7.332 1 97.81 105 GLY B CA 1
ATOM 6315 C C . GLY B 1 105 ? -5.457 -8.109 8.812 1 97.81 105 GLY B C 1
ATOM 6316 O O . GLY B 1 105 ? -6.098 -7.145 9.242 1 97.81 105 GLY B O 1
ATOM 6317 N N . ALA B 1 106 ? -5.02 -9.055 9.617 1 98.5 106 ALA B N 1
ATOM 6318 C CA . ALA B 1 106 ? -5.168 -9.062 11.07 1 98.5 106 ALA B CA 1
ATOM 6319 C C . ALA B 1 106 ? -3.867 -9.492 11.75 1 98.5 106 ALA B C 1
ATOM 6321 O O . ALA B 1 106 ? -3.334 -10.562 11.461 1 98.5 106 ALA B O 1
ATOM 6322 N N . GLY B 1 107 ? -3.369 -8.633 12.562 1 97.81 107 GLY B N 1
ATOM 6323 C CA . GLY B 1 107 ? -2.211 -8.984 13.367 1 97.81 107 GLY B CA 1
ATOM 6324 C C . GLY B 1 107 ? -2.578 -9.586 14.711 1 97.81 107 GLY B C 1
ATOM 6325 O O . GLY B 1 107 ? -3.52 -9.125 15.367 1 97.81 107 GLY B O 1
ATOM 6326 N N . LEU B 1 108 ? -1.914 -10.641 15.156 1 97.12 108 LEU B N 1
ATOM 6327 C CA . LEU B 1 108 ? -2.121 -11.242 16.469 1 97.12 108 LEU B CA 1
ATOM 6328 C C . LEU B 1 108 ? -0.813 -11.789 17.031 1 97.12 108 LEU B C 1
ATOM 6330 O O . LEU B 1 108 ? 0.073 -12.188 16.266 1 97.12 108 LEU B O 1
ATOM 6334 N N . PRO B 1 109 ? -0.637 -11.758 18.328 1 94.62 109 PRO B N 1
ATOM 6335 C CA . PRO B 1 109 ? 0.577 -12.305 18.938 1 94.62 109 PRO B CA 1
ATOM 6336 C C . PRO B 1 109 ? 0.614 -13.836 18.891 1 94.62 109 PRO B C 1
ATOM 6338 O O . PRO B 1 109 ? -0.436 -14.477 18.844 1 94.62 109 PRO B O 1
ATOM 6341 N N . MET B 1 110 ? 1.724 -14.367 18.984 1 92.06 110 MET B N 1
ATOM 6342 C CA . MET B 1 110 ? 1.92 -15.812 18.953 1 92.06 110 MET B CA 1
ATOM 6343 C C . MET B 1 110 ? 1.142 -16.5 20.078 1 92.06 110 MET B C 1
ATOM 6345 O O . MET B 1 110 ? 0.647 -17.609 19.922 1 92.06 110 MET B O 1
ATOM 6349 N N . THR B 1 111 ? 0.991 -15.875 21.203 1 89.94 111 THR B N 1
ATOM 6350 C CA . THR B 1 111 ? 0.298 -16.453 22.344 1 89.94 111 THR B CA 1
ATOM 6351 C C . THR B 1 111 ? -1.171 -16.703 22.016 1 89.94 111 THR B C 1
ATOM 6353 O O . THR B 1 111 ? -1.749 -17.703 22.469 1 89.94 111 THR B O 1
ATOM 6356 N N . LEU B 1 112 ? -1.698 -15.812 21.297 1 91.75 112 LEU B N 1
ATOM 6357 C CA . LEU B 1 112 ? -3.104 -15.969 20.938 1 91.75 112 LEU B CA 1
ATOM 6358 C C . LEU B 1 112 ? -3.297 -17.141 20 1 91.75 112 LEU B C 1
ATOM 6360 O O . LEU B 1 112 ? -4.332 -17.812 20.031 1 91.75 112 LEU B O 1
ATOM 6364 N N . LYS B 1 113 ? -2.357 -17.344 19.156 1 86.88 113 LYS B N 1
ATOM 6365 C CA . LYS B 1 113 ? -2.426 -18.484 18.234 1 86.88 113 LYS B CA 1
ATOM 6366 C C . LYS B 1 113 ? -2.566 -19.797 19 1 86.88 113 LYS B C 1
ATOM 6368 O O . LYS B 1 113 ? -3.252 -20.719 18.547 1 86.88 113 LYS B O 1
ATOM 6373 N N . TYR B 1 114 ? -2.043 -19.844 20.188 1 85.31 114 TYR B N 1
ATOM 6374 C CA . TYR B 1 114 ? -2.139 -21.047 21.016 1 85.31 114 TYR B CA 1
ATOM 6375 C C . TYR B 1 114 ? -3.463 -21.078 21.766 1 85.31 114 TYR B C 1
ATOM 6377 O O . TYR B 1 114 ? -4.039 -22.156 21.969 1 85.31 114 TYR B O 1
ATOM 6385 N N . MET B 1 115 ? -3.939 -19.922 22.172 1 87.94 115 MET B N 1
ATOM 6386 C CA . MET B 1 115 ? -5.203 -19.812 22.891 1 87.94 115 MET B CA 1
ATOM 6387 C C . MET B 1 115 ? -6.379 -20.141 21.984 1 87.94 115 MET B C 1
ATOM 6389 O O . MET B 1 115 ? -7.41 -20.641 22.438 1 87.94 115 MET B O 1
ATOM 6393 N N . SER B 1 116 ? -6.211 -19.828 20.797 1 93.5 116 SER B N 1
ATOM 6394 C CA . SER B 1 116 ? -7.238 -20 19.766 1 93.5 116 SER B CA 1
ATOM 6395 C C . SER B 1 116 ? -6.656 -20.625 18.5 1 93.5 116 SER B C 1
ATOM 6397 O O . SER B 1 116 ? -6.363 -19.906 17.547 1 93.5 116 SER B O 1
ATOM 6399 N N . PRO B 1 117 ? -6.613 -21.891 18.438 1 92.19 117 PRO B N 1
ATOM 6400 C CA . PRO B 1 117 ? -5.844 -22.578 17.406 1 92.19 117 PRO B CA 1
ATOM 6401 C C . PRO B 1 117 ? -6.449 -22.422 16.016 1 92.19 117 PRO B C 1
ATOM 6403 O O . PRO B 1 117 ? -5.762 -22.641 15.008 1 92.19 117 PRO B O 1
ATOM 6406 N N . THR B 1 118 ? -7.75 -22.047 15.891 1 95.44 118 THR B N 1
ATOM 6407 C CA . THR B 1 118 ? -8.383 -22.016 14.578 1 95.44 118 THR B CA 1
ATOM 6408 C C . THR B 1 118 ? -8.539 -20.578 14.094 1 95.44 118 THR B C 1
ATOM 6410 O O . THR B 1 118 ? -9 -20.328 12.977 1 95.44 118 THR B O 1
ATOM 6413 N N . ILE B 1 119 ? -8.109 -19.641 14.867 1 97.12 119 ILE B N 1
ATOM 6414 C CA . ILE B 1 119 ? -8.438 -18.234 14.602 1 97.12 119 ILE B CA 1
ATOM 6415 C C . ILE B 1 119 ? -7.805 -17.797 13.281 1 97.12 119 ILE B C 1
ATOM 6417 O O . ILE B 1 119 ? -8.445 -17.125 12.477 1 97.12 119 ILE B O 1
ATOM 6421 N N . CYS B 1 120 ? -6.602 -18.203 12.992 1 97.75 120 CYS B N 1
ATOM 6422 C CA . CYS B 1 120 ? -5.898 -17.75 11.797 1 97.75 120 CYS B CA 1
ATOM 6423 C C . CYS B 1 120 ? -6.543 -18.328 10.539 1 97.75 120 CYS B C 1
ATOM 6425 O O . CYS B 1 120 ? -6.824 -17.594 9.594 1 97.75 120 CYS B O 1
ATOM 6427 N N . SER B 1 121 ? -6.789 -19.656 10.516 1 97.5 121 SER B N 1
ATOM 6428 C CA . SER B 1 121 ? -7.387 -20.281 9.344 1 97.5 121 SER B CA 1
ATOM 6429 C C . SER B 1 121 ? -8.805 -19.766 9.102 1 97.5 121 SER B C 1
ATOM 6431 O O . SER B 1 121 ? -9.211 -19.578 7.957 1 97.5 121 SER B O 1
ATOM 6433 N N . ARG B 1 122 ? -9.539 -19.484 10.18 1 97.62 122 ARG B N 1
ATOM 6434 C CA . ARG B 1 122 ? -10.914 -19.031 10.031 1 97.62 122 ARG B CA 1
ATOM 6435 C C . ARG B 1 122 ? -10.961 -17.594 9.539 1 97.62 122 ARG B C 1
ATOM 6437 O O . ARG B 1 122 ? -11.828 -17.219 8.75 1 97.62 122 ARG B O 1
ATOM 6444 N N . LEU B 1 123 ? -10.016 -16.734 10.039 1 98.38 123 LEU B N 1
ATOM 6445 C CA . LEU B 1 123 ? -9.906 -15.383 9.5 1 98.38 123 LEU B CA 1
ATOM 6446 C C . LEU B 1 123 ? -9.711 -15.422 7.984 1 98.38 123 LEU B C 1
ATOM 6448 O O . LEU B 1 123 ? -10.352 -14.656 7.258 1 98.38 123 LEU B O 1
ATOM 6452 N N . TRP B 1 124 ? -8.93 -16.344 7.535 1 98.38 124 TRP B N 1
ATOM 6453 C CA . TRP B 1 124 ? -8.602 -16.438 6.117 1 98.38 124 TRP B CA 1
ATOM 6454 C C . TRP B 1 124 ? -9.742 -17.094 5.344 1 98.38 124 TRP B C 1
ATOM 6456 O O . TRP B 1 124 ? -10.234 -16.531 4.359 1 98.38 124 TRP B O 1
ATOM 6466 N N . LEU B 1 125 ? -10.219 -18.188 5.734 1 98.12 125 LEU B N 1
ATOM 6467 C CA . LEU B 1 125 ? -11.133 -19.016 4.945 1 98.12 125 LEU B CA 1
ATOM 6468 C C . LEU B 1 125 ? -12.562 -18.5 5.047 1 98.12 125 LEU B C 1
ATOM 6470 O O . LEU B 1 125 ? -13.336 -18.609 4.098 1 98.12 125 LEU B O 1
ATOM 6474 N N . GLU B 1 126 ? -12.922 -17.844 6.188 1 97.56 126 GLU B N 1
ATOM 6475 C CA . GLU B 1 126 ? -14.312 -17.438 6.379 1 97.56 126 GLU B CA 1
ATOM 6476 C C . GLU B 1 126 ? -14.492 -15.953 6.074 1 97.56 126 GLU B C 1
ATOM 6478 O O . GLU B 1 126 ? -15.578 -15.531 5.668 1 97.56 126 GLU B O 1
ATOM 6483 N N . THR B 1 127 ? -13.383 -15.141 6.297 1 97.94 127 THR B N 1
ATOM 6484 C CA . THR B 1 127 ? -13.586 -13.695 6.188 1 97.94 127 THR B CA 1
ATOM 6485 C C . THR B 1 127 ? -12.578 -13.078 5.223 1 97.94 127 THR B C 1
ATOM 6487 O O . THR B 1 127 ? -12.586 -11.867 5 1 97.94 127 THR B O 1
ATOM 6490 N N . ASP B 1 128 ? -11.75 -13.914 4.598 1 98.25 128 ASP B N 1
ATOM 6491 C CA . ASP B 1 128 ? -10.781 -13.453 3.609 1 98.25 128 ASP B CA 1
ATOM 6492 C C . ASP B 1 128 ? -9.828 -12.422 4.211 1 98.25 128 ASP B C 1
ATOM 6494 O O . ASP B 1 128 ? -9.453 -11.453 3.549 1 98.25 128 ASP B O 1
ATOM 6498 N N . ILE B 1 129 ? -9.461 -12.555 5.469 1 98.44 129 ILE B N 1
ATOM 6499 C CA . ILE B 1 129 ? -8.5 -11.711 6.164 1 98.44 129 ILE B CA 1
ATOM 6500 C C . ILE B 1 129 ? -7.176 -12.453 6.324 1 98.44 129 ILE B C 1
ATOM 6502 O O . ILE B 1 129 ? -7.152 -13.594 6.809 1 98.44 129 ILE B O 1
ATOM 6506 N N . VAL B 1 130 ? -6.078 -11.906 5.895 1 98.06 130 VAL B N 1
ATOM 6507 C CA . VAL B 1 130 ? -4.773 -12.539 6.031 1 98.06 130 VAL B CA 1
ATOM 6508 C C . VAL B 1 130 ? -4.273 -12.398 7.469 1 98.06 130 VAL B C 1
ATOM 6510 O O . VAL B 1 130 ? -4.02 -11.281 7.93 1 98.06 130 VAL B O 1
ATOM 6513 N N . PRO B 1 131 ? -4.129 -13.469 8.18 1 98.19 131 PRO B N 1
ATOM 6514 C CA . PRO B 1 131 ? -3.582 -13.367 9.539 1 98.19 131 PRO B CA 1
ATOM 6515 C C . PRO B 1 131 ? -2.064 -13.203 9.547 1 98.19 131 PRO B C 1
ATOM 6517 O O . PRO B 1 131 ? -1.361 -13.859 8.781 1 98.19 131 PRO B O 1
ATOM 6520 N N . ILE B 1 132 ? -1.567 -12.328 10.281 1 97.69 132 ILE B N 1
ATOM 6521 C CA . ILE B 1 132 ? -0.137 -12.141 10.5 1 97.69 132 ILE B CA 1
ATOM 6522 C C . ILE B 1 132 ? 0.196 -12.383 11.969 1 97.69 132 ILE B C 1
ATOM 6524 O O . ILE B 1 132 ? -0.202 -11.609 12.844 1 97.69 132 ILE B O 1
ATOM 6528 N N . VAL B 1 133 ? 0.95 -13.414 12.227 1 96.94 133 VAL B N 1
ATOM 6529 C CA . VAL B 1 133 ? 1.338 -13.75 13.594 1 96.94 133 VAL B CA 1
ATOM 6530 C C . VAL B 1 133 ? 2.688 -13.109 13.914 1 96.94 133 VAL B C 1
ATOM 6532 O O . VAL B 1 133 ? 3.68 -13.359 13.234 1 96.94 133 VAL B O 1
ATOM 6535 N N . ILE B 1 134 ? 2.676 -12.352 14.875 1 92.19 134 ILE B N 1
ATOM 6536 C CA . ILE B 1 134 ? 3.852 -11.555 15.188 1 92.19 134 ILE B CA 1
ATOM 6537 C C . ILE B 1 134 ? 4.406 -11.961 16.547 1 92.19 134 ILE B C 1
ATOM 6539 O O . ILE B 1 134 ? 3.648 -12.125 17.516 1 92.19 134 ILE B O 1
ATOM 6543 N N . ARG B 1 135 ? 5.695 -12.297 16.453 1 78.75 135 ARG B N 1
ATOM 6544 C CA . ARG B 1 135 ? 6.359 -12.539 17.734 1 78.75 135 ARG B CA 1
ATOM 6545 C C . ARG B 1 135 ? 6.688 -11.219 18.438 1 78.75 135 ARG B C 1
ATOM 6547 O O . ARG B 1 135 ? 7.223 -10.297 17.812 1 78.75 135 ARG B O 1
ATOM 6554 N N . PRO B 1 136 ? 6.141 -11.156 19.469 1 60.72 136 PRO B N 1
ATOM 6555 C CA . PRO B 1 136 ? 6.461 -9.898 20.156 1 60.72 136 PRO B CA 1
ATOM 6556 C C . PRO B 1 136 ? 7.965 -9.641 20.234 1 60.72 136 PRO B C 1
ATOM 6558 O O . PRO B 1 136 ? 8.758 -10.586 20.266 1 60.72 136 PRO B O 1
ATOM 6561 N N . ASP B 1 137 ? 8.781 -8.812 19.578 1 52.12 137 ASP B N 1
ATOM 6562 C CA . ASP B 1 137 ? 10.188 -8.406 19.531 1 52.12 137 ASP B CA 1
ATOM 6563 C C . ASP B 1 137 ? 10.984 -9.023 20.672 1 52.12 137 ASP B C 1
ATOM 6565 O O . ASP B 1 137 ? 10.438 -9.266 21.75 1 52.12 137 ASP B O 1
ATOM 6569 N N . ASP B 1 138 ? 12.133 -9.875 20.344 1 44.41 138 ASP B N 1
ATOM 6570 C CA . ASP B 1 138 ? 13.156 -10.383 21.25 1 44.41 138 ASP B CA 1
ATOM 6571 C C . ASP B 1 138 ? 13.133 -9.648 22.594 1 44.41 138 ASP B C 1
ATOM 6573 O O . ASP B 1 138 ? 12.852 -8.445 22.641 1 44.41 138 ASP B O 1
ATOM 6577 N N . GLU B 1 139 ? 13.477 -10.453 23.734 1 41.19 139 GLU B N 1
ATOM 6578 C CA . GLU B 1 139 ? 13.883 -10.875 25.078 1 41.19 139 GLU B CA 1
ATOM 6579 C C . GLU B 1 139 ? 15.055 -10.039 25.578 1 41.19 139 GLU B C 1
ATOM 6581 O O . GLU B 1 139 ? 15.703 -10.398 26.562 1 41.19 139 GLU B O 1
ATOM 6586 N N . HIS B 1 140 ? 15.906 -9.492 24.938 1 41.75 140 HIS B N 1
ATOM 6587 C CA . HIS B 1 140 ? 16.969 -9.305 25.906 1 41.75 140 HIS B CA 1
ATOM 6588 C C . HIS B 1 140 ? 16.406 -9.164 27.328 1 41.75 140 HIS B C 1
ATOM 6590 O O . HIS B 1 140 ? 15.195 -9.148 27.516 1 41.75 140 HIS B O 1
ATOM 6596 N N . LYS B 1 141 ? 17.266 -8.297 28.312 1 40.81 141 LYS B N 1
ATOM 6597 C CA . LYS B 1 141 ? 17.375 -8.234 29.766 1 40.81 141 LYS B CA 1
ATOM 6598 C C . LYS B 1 141 ? 16.047 -7.871 30.406 1 40.81 141 LYS B C 1
ATOM 6600 O O . LYS B 1 141 ? 15.656 -8.445 31.422 1 40.81 141 LYS B O 1
ATOM 6605 N N . GLU B 1 142 ? 15.555 -6.664 30.312 1 38.22 142 GLU B N 1
ATOM 6606 C CA . GLU B 1 142 ? 14.719 -6.133 31.391 1 38.22 142 GLU B CA 1
ATOM 6607 C C . GLU B 1 142 ? 13.273 -6.602 31.234 1 38.22 142 GLU B C 1
ATOM 6609 O O . GLU B 1 142 ? 12.828 -6.934 30.141 1 38.22 142 GLU B O 1
ATOM 6614 N N . LYS B 1 143 ? 12.359 -6.926 32.125 1 45.72 143 LYS B N 1
ATOM 6615 C CA . LYS B 1 143 ? 10.93 -7.098 32.375 1 45.72 143 LYS B CA 1
ATOM 6616 C C . LYS B 1 143 ? 10.102 -6.5 31.266 1 45.72 143 LYS B C 1
ATOM 6618 O O . LYS B 1 143 ? 10.062 -5.277 31.094 1 45.72 143 LYS B O 1
ATOM 6623 N N . THR B 1 144 ? 9.727 -7.16 29.984 1 54.06 144 THR B N 1
ATOM 6624 C CA . THR B 1 144 ? 9.484 -6.793 28.594 1 54.06 144 THR B CA 1
ATOM 6625 C C . THR B 1 144 ? 8.281 -5.863 28.484 1 54.06 144 THR B C 1
ATOM 6627 O O . THR B 1 144 ? 7.312 -5.996 29.234 1 54.06 144 THR B O 1
ATOM 6630 N N . PHE B 1 145 ? 8.328 -4.758 27.781 1 61.56 145 PHE B N 1
ATOM 6631 C CA . PHE B 1 145 ? 7.391 -3.705 27.422 1 61.56 145 PHE B CA 1
ATOM 6632 C C . PHE B 1 145 ? 6.078 -4.301 26.922 1 61.56 145 PHE B C 1
ATOM 6634 O O . PHE B 1 145 ? 5.004 -3.742 27.156 1 61.56 145 PHE B O 1
ATOM 6641 N N . TRP B 1 146 ? 6.039 -5.586 26.531 1 67.06 146 TRP B N 1
ATOM 6642 C CA . TRP B 1 146 ? 4.816 -6.195 26.016 1 67.06 146 TRP B CA 1
ATOM 6643 C C . TRP B 1 146 ? 3.889 -6.602 27.156 1 67.06 146 TRP B C 1
ATOM 6645 O O . TRP B 1 146 ? 2.682 -6.352 27.094 1 67.06 146 TRP B O 1
ATOM 6655 N N . ASP B 1 147 ? 4.473 -7.188 28.156 1 68.75 147 ASP B N 1
ATOM 6656 C CA . ASP B 1 147 ? 3.658 -7.66 29.281 1 68.75 147 ASP B CA 1
ATOM 6657 C C . ASP B 1 147 ? 3.096 -6.492 30.078 1 68.75 147 ASP B C 1
ATOM 6659 O O . ASP B 1 147 ? 2.113 -6.648 30.812 1 68.75 147 ASP B O 1
ATOM 6663 N N . ALA B 1 148 ? 3.801 -5.395 29.875 1 69 148 ALA B N 1
ATOM 6664 C CA . ALA B 1 148 ? 3.354 -4.191 30.562 1 69 148 ALA B CA 1
ATOM 6665 C C . ALA B 1 148 ? 2.174 -3.545 29.844 1 69 148 ALA B C 1
ATOM 6667 O O . ALA B 1 148 ? 1.445 -2.742 30.438 1 69 148 ALA B O 1
ATOM 6668 N N . LYS B 1 149 ? 1.937 -4.062 28.609 1 75.44 149 LYS B N 1
ATOM 6669 C CA . LYS B 1 149 ? 0.845 -3.475 27.828 1 75.44 149 LYS B CA 1
ATOM 6670 C C . LYS B 1 149 ? -0.498 -4.082 28.234 1 75.44 149 LYS B C 1
ATOM 6672 O O . LYS B 1 149 ? -0.594 -5.289 28.469 1 75.44 149 LYS B O 1
ATOM 6677 N N . ARG B 1 150 ? -1.463 -3.232 28.266 1 84.25 150 ARG B N 1
ATOM 6678 C CA . ARG B 1 150 ? -2.832 -3.723 28.375 1 84.25 150 ARG B CA 1
ATOM 6679 C C . ARG B 1 150 ? -3.254 -4.457 27.109 1 84.25 150 ARG B C 1
ATOM 6681 O O . ARG B 1 150 ? -2.646 -4.281 26.047 1 84.25 150 ARG B O 1
ATOM 6688 N N . VAL B 1 151 ? -4.227 -5.277 27.219 1 89.38 151 VAL B N 1
ATOM 6689 C CA . VAL B 1 151 ? -4.652 -6.129 26.109 1 89.38 151 VAL B CA 1
ATOM 6690 C C . VAL B 1 151 ? -5.09 -5.262 24.938 1 89.38 151 VAL B C 1
ATOM 6692 O O . VAL B 1 151 ? -4.883 -5.629 23.766 1 89.38 151 VAL B O 1
ATOM 6695 N N . ASP B 1 152 ? -5.699 -4.141 25.203 1 87.62 152 ASP B N 1
ATOM 6696 C CA . ASP B 1 152 ? -6.109 -3.236 24.141 1 87.62 152 ASP B CA 1
ATOM 6697 C C . ASP B 1 152 ? -4.898 -2.6 23.453 1 87.62 152 ASP B C 1
ATOM 6699 O O . ASP B 1 152 ? -4.902 -2.387 22.25 1 87.62 152 ASP B O 1
ATOM 6703 N N . GLU B 1 153 ? -3.877 -2.283 24.219 1 86.5 153 GLU B N 1
ATOM 6704 C CA . GLU B 1 153 ? -2.631 -1.764 23.656 1 86.5 153 GLU B CA 1
ATOM 6705 C C . GLU B 1 153 ? -1.925 -2.814 22.812 1 86.5 153 GLU B C 1
ATOM 6707 O O . GLU B 1 153 ? -1.304 -2.486 21.797 1 86.5 153 GLU B O 1
ATOM 6712 N N . GLN B 1 154 ? -2.047 -4.008 23.312 1 90 154 GLN B N 1
ATOM 6713 C CA . GLN B 1 154 ? -1.477 -5.109 22.547 1 90 154 GLN B CA 1
ATOM 6714 C C . GLN B 1 154 ? -2.156 -5.238 21.188 1 90 154 GLN B C 1
ATOM 6716 O O . GLN B 1 154 ? -1.486 -5.383 20.172 1 90 154 GLN B O 1
ATOM 6721 N N . ALA B 1 155 ? -3.445 -5.164 21.234 1 93.75 155 ALA B N 1
ATOM 6722 C CA . ALA B 1 155 ? -4.207 -5.273 19.984 1 93.75 155 ALA B CA 1
ATOM 6723 C C . ALA B 1 155 ? -3.861 -4.133 19.031 1 93.75 155 ALA B C 1
ATOM 6725 O O . ALA B 1 155 ? -3.725 -4.348 17.828 1 93.75 155 ALA B O 1
ATOM 6726 N N . ASP B 1 156 ? -3.764 -2.98 19.578 1 91.19 156 ASP B N 1
ATOM 6727 C CA . ASP B 1 156 ? -3.385 -1.82 18.766 1 91.19 156 ASP B CA 1
ATOM 6728 C C . ASP B 1 156 ? -2.008 -2.016 18.141 1 91.19 156 ASP B C 1
ATOM 6730 O O . ASP B 1 156 ? -1.814 -1.722 16.953 1 91.19 156 ASP B O 1
ATOM 6734 N N . SER B 1 157 ? -1.074 -2.447 18.938 1 90 157 SER B N 1
ATOM 6735 C CA . SER B 1 157 ? 0.273 -2.725 18.453 1 90 157 SER B CA 1
ATOM 6736 C C . SER B 1 157 ? 0.257 -3.773 17.344 1 90 157 SER B C 1
ATOM 6738 O O . SER B 1 157 ? 0.971 -3.645 16.344 1 90 157 SER B O 1
ATOM 6740 N N . MET B 1 158 ? -0.586 -4.762 17.5 1 94.5 158 MET B N 1
ATOM 6741 C CA . MET B 1 158 ? -0.675 -5.836 16.516 1 94.5 158 MET B CA 1
ATOM 6742 C C . MET B 1 158 ? -1.229 -5.312 15.195 1 94.5 158 MET B C 1
ATOM 6744 O O . MET B 1 158 ? -0.8 -5.742 14.125 1 94.5 158 MET B O 1
ATOM 6748 N N . ALA B 1 159 ? -2.197 -4.406 15.258 1 94.56 159 ALA B N 1
ATOM 6749 C CA . ALA B 1 159 ? -2.74 -3.812 14.039 1 94.56 159 ALA B CA 1
ATOM 6750 C C . ALA B 1 159 ? -1.669 -3.031 13.289 1 94.56 159 ALA B C 1
ATOM 6752 O O . ALA B 1 159 ? -1.53 -3.17 12.07 1 94.56 159 ALA B O 1
ATOM 6753 N N . ARG B 1 160 ? -0.922 -2.236 13.961 1 90.5 160 ARG B N 1
ATOM 6754 C CA . ARG B 1 160 ? 0.12 -1.415 13.359 1 90.5 160 ARG B CA 1
ATOM 6755 C C . ARG B 1 160 ? 1.207 -2.283 12.734 1 90.5 160 ARG B C 1
ATOM 6757 O O . ARG B 1 160 ? 1.681 -1.997 11.633 1 90.5 160 ARG B O 1
ATOM 6764 N N . LYS B 1 161 ? 1.583 -3.285 13.484 1 91.44 161 LYS B N 1
ATOM 6765 C CA . LYS B 1 161 ? 2.609 -4.188 12.969 1 91.44 161 LYS B CA 1
ATOM 6766 C C . LYS B 1 161 ? 2.096 -4.969 11.758 1 91.44 161 LYS B C 1
ATOM 6768 O O . LYS B 1 161 ? 2.852 -5.242 10.828 1 91.44 161 LYS B O 1
ATOM 6773 N N . CYS B 1 162 ? 0.871 -5.328 11.828 1 95.06 162 CYS B N 1
ATOM 6774 C CA . CYS B 1 162 ? 0.261 -6.047 10.711 1 95.06 162 CYS B CA 1
ATOM 6775 C C . CYS B 1 162 ? 0.357 -5.242 9.422 1 95.06 162 CYS B C 1
ATOM 6777 O O . CYS B 1 162 ? 0.712 -5.781 8.375 1 95.06 162 CYS B O 1
ATOM 6779 N N . ILE B 1 163 ? 0.081 -3.982 9.469 1 93.38 163 ILE B N 1
ATOM 6780 C CA . ILE B 1 163 ? 0.059 -3.092 8.312 1 93.38 163 ILE B CA 1
ATOM 6781 C C . ILE B 1 163 ? 1.423 -3.104 7.629 1 93.38 163 ILE B C 1
ATOM 6783 O O . ILE B 1 163 ? 1.507 -3.037 6.398 1 93.38 163 ILE B O 1
ATOM 6787 N N . MET B 1 164 ? 2.471 -3.316 8.344 1 89.62 164 MET B N 1
ATOM 6788 C CA . MET B 1 164 ? 3.84 -3.256 7.84 1 89.62 164 MET B CA 1
ATOM 6789 C C . MET B 1 164 ? 4.141 -4.457 6.949 1 89.62 164 MET B C 1
ATOM 6791 O O . MET B 1 164 ? 5.141 -4.465 6.227 1 89.62 164 MET B O 1
ATOM 6795 N N . HIS B 1 165 ? 3.309 -5.391 6.938 1 92.81 165 HIS B N 1
ATOM 6796 C CA . HIS B 1 165 ? 3.537 -6.594 6.141 1 92.81 165 HIS B CA 1
ATOM 6797 C C . HIS B 1 165 ? 2.799 -6.52 4.809 1 92.81 165 HIS B C 1
ATOM 6799 O O . HIS B 1 165 ? 2.865 -7.457 4.008 1 92.81 165 HIS B O 1
ATOM 6805 N N . PHE B 1 166 ? 2.125 -5.449 4.543 1 92.06 166 PHE B N 1
ATOM 6806 C CA . PHE B 1 166 ? 1.376 -5.285 3.301 1 92.06 166 PHE B CA 1
ATOM 6807 C C . PHE B 1 166 ? 1.947 -4.141 2.473 1 92.06 166 PHE B C 1
ATOM 6809 O O . PHE B 1 166 ? 2.359 -3.115 3.02 1 92.06 166 PHE B O 1
ATOM 6816 N N . GLY B 1 167 ? 2.021 -4.367 1.201 1 83.75 167 GLY B N 1
ATOM 6817 C CA . GLY B 1 167 ? 2.506 -3.348 0.284 1 83.75 167 GLY B CA 1
ATOM 6818 C C . GLY B 1 167 ? 1.395 -2.502 -0.308 1 83.75 167 GLY B C 1
ATOM 6819 O O . GLY B 1 167 ? 0.242 -2.592 0.121 1 83.75 167 GLY B O 1
ATOM 6820 N N . PRO B 1 168 ? 1.71 -1.678 -1.308 1 78.69 168 PRO B N 1
ATOM 6821 C CA . PRO B 1 168 ? 0.756 -0.762 -1.937 1 78.69 168 PRO B CA 1
ATOM 6822 C C . PRO B 1 168 ? -0.403 -1.489 -2.613 1 78.69 168 PRO B C 1
ATOM 6824 O O . PRO B 1 168 ? -1.477 -0.91 -2.801 1 78.69 168 PRO B O 1
ATOM 6827 N N . SER B 1 169 ? -0.227 -2.729 -2.951 1 78.81 169 SER B N 1
ATOM 6828 C CA . SER B 1 169 ? -1.276 -3.508 -3.6 1 78.81 169 SER B CA 1
ATOM 6829 C C . SER B 1 169 ? -2.223 -4.121 -2.572 1 78.81 169 SER B C 1
ATOM 6831 O O . SER B 1 169 ? -3.189 -4.797 -2.936 1 78.81 169 SER B O 1
ATOM 6833 N N . LEU B 1 170 ? -2.037 -3.955 -1.338 1 87.88 170 LEU B N 1
ATOM 6834 C CA . LEU B 1 170 ? -2.803 -4.492 -0.22 1 87.88 170 LEU B CA 1
ATOM 6835 C C . LEU B 1 170 ? -2.666 -6.012 -0.148 1 87.88 170 LEU B C 1
ATOM 6837 O O . LEU B 1 170 ? -3.5 -6.684 0.462 1 87.88 170 LEU B O 1
ATOM 6841 N N . ALA B 1 171 ? -1.668 -6.57 -0.857 1 89.56 171 ALA B N 1
ATOM 6842 C CA . ALA B 1 171 ? -1.253 -7.961 -0.708 1 89.56 171 ALA B CA 1
ATOM 6843 C C . ALA B 1 171 ? -0.014 -8.07 0.177 1 89.56 171 ALA B C 1
ATOM 6845 O O . ALA B 1 171 ? 0.771 -7.125 0.279 1 89.56 171 ALA B O 1
ATOM 6846 N N . PRO B 1 172 ? 0.144 -9.172 0.852 1 91.75 172 PRO B N 1
ATOM 6847 C CA . PRO B 1 172 ? 1.356 -9.336 1.657 1 91.75 172 PRO B CA 1
ATOM 6848 C C . PRO B 1 172 ? 2.635 -9.195 0.834 1 91.75 172 PRO B C 1
ATOM 6850 O O . PRO B 1 172 ? 2.688 -9.648 -0.313 1 91.75 172 PRO B O 1
ATOM 6853 N N . LEU B 1 173 ? 3.641 -8.648 1.397 1 89.81 173 LEU B N 1
ATOM 6854 C CA . LEU B 1 173 ? 4.926 -8.453 0.732 1 89.81 173 LEU B CA 1
ATOM 6855 C C . LEU B 1 173 ? 5.609 -9.797 0.475 1 89.81 173 LEU B C 1
ATOM 6857 O O . LEU B 1 173 ? 5.535 -10.703 1.305 1 89.81 173 LEU B O 1
ATOM 6861 N N . LEU B 1 174 ? 6.199 -9.867 -0.673 1 89.94 174 LEU B N 1
ATOM 6862 C CA . LEU B 1 174 ? 7.008 -11.039 -1.005 1 89.94 174 LEU B CA 1
ATOM 6863 C C . LEU B 1 174 ? 8.352 -10.992 -0.283 1 89.94 174 LEU B C 1
ATOM 6865 O O . LEU B 1 174 ? 9.016 -9.953 -0.267 1 89.94 174 LEU B O 1
ATOM 6869 N N . HIS B 1 175 ? 8.75 -12.125 0.345 1 90.12 175 HIS B N 1
ATOM 6870 C CA . HIS B 1 175 ? 10 -12.188 1.093 1 90.12 175 HIS B CA 1
ATOM 6871 C C . HIS B 1 175 ? 10.961 -13.195 0.478 1 90.12 175 HIS B C 1
ATOM 6873 O O . HIS B 1 175 ? 10.633 -14.375 0.347 1 90.12 175 HIS B O 1
ATOM 6879 N N . VAL B 1 176 ? 12.031 -12.711 0.038 1 89.75 176 VAL B N 1
ATOM 6880 C CA . VAL B 1 176 ? 13.141 -13.547 -0.421 1 89.75 176 VAL B CA 1
ATOM 6881 C C . VAL B 1 176 ? 14.375 -13.289 0.437 1 89.75 176 VAL B C 1
ATOM 6883 O O . VAL B 1 176 ? 14.883 -12.164 0.477 1 89.75 176 VAL B O 1
ATOM 6886 N N . GLY B 1 177 ? 14.812 -14.25 1.173 1 84.5 177 GLY B N 1
ATOM 6887 C CA . GLY B 1 177 ? 15.922 -14.102 2.098 1 84.5 177 GLY B CA 1
ATOM 6888 C C . GLY B 1 177 ? 17.281 -14.305 1.444 1 84.5 177 GLY B C 1
ATOM 6889 O O . GLY B 1 177 ? 17.391 -14.297 0.216 1 84.5 177 GLY B O 1
ATOM 6890 N N . PHE B 1 178 ? 18.25 -14.5 2.289 1 81.06 178 PHE B N 1
ATOM 6891 C CA . PHE B 1 178 ? 19.609 -14.75 1.824 1 81.06 178 PHE B CA 1
ATOM 6892 C C . PHE B 1 178 ? 19.672 -16.031 1.006 1 81.06 178 PHE B C 1
ATOM 6894 O O . PHE B 1 178 ? 18.953 -17 1.287 1 81.06 178 PHE B O 1
ATOM 6901 N N . ARG B 1 179 ? 20.531 -16.031 -0.077 1 89.75 179 ARG B N 1
ATOM 6902 C CA . ARG B 1 179 ? 20.75 -17.156 -0.979 1 89.75 179 ARG B CA 1
ATOM 6903 C C . ARG B 1 179 ? 19.562 -17.359 -1.903 1 89.75 179 ARG B C 1
ATOM 6905 O O . ARG B 1 179 ? 19.469 -18.375 -2.598 1 89.75 179 ARG B O 1
ATOM 6912 N N . GLY B 1 180 ? 18.531 -16.453 -1.73 1 91.44 180 GLY B N 1
ATOM 6913 C CA . GLY B 1 180 ? 17.359 -16.578 -2.6 1 91.44 180 GLY B CA 1
ATOM 6914 C C . GLY B 1 180 ? 16.297 -17.5 -2.043 1 91.44 180 GLY B C 1
ATOM 6915 O O . GLY B 1 180 ? 15.477 -18.031 -2.795 1 91.44 180 GLY B O 1
ATOM 6916 N N . ILE B 1 181 ? 16.359 -17.719 -0.72 1 95 181 ILE B N 1
ATOM 6917 C CA . ILE B 1 181 ? 15.328 -18.547 -0.092 1 95 181 ILE B CA 1
ATOM 6918 C C . ILE B 1 181 ? 13.984 -17.812 -0.136 1 95 181 ILE B C 1
ATOM 6920 O O . ILE B 1 181 ? 13.867 -16.688 0.363 1 95 181 ILE B O 1
ATOM 6924 N N . VAL B 1 18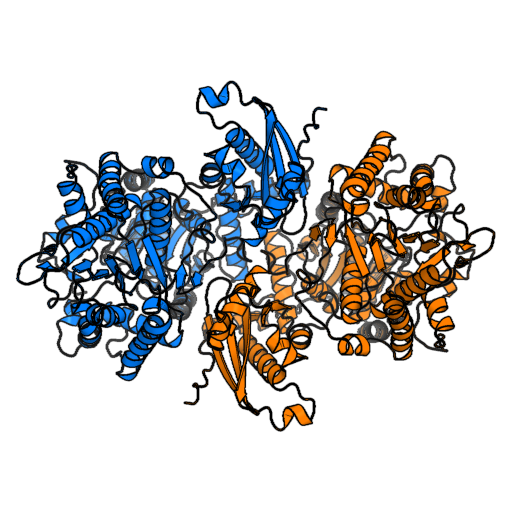2 ? 13.016 -18.391 -0.757 1 95.56 182 VAL B N 1
ATOM 6925 C CA . VAL B 1 182 ? 11.68 -17.797 -0.782 1 95.56 182 VAL B CA 1
ATOM 6926 C C . VAL B 1 182 ? 10.961 -18.094 0.532 1 95.56 182 VAL B C 1
ATOM 6928 O O . VAL B 1 182 ? 10.727 -19.25 0.873 1 95.56 182 VAL B O 1
ATOM 6931 N N . GLN B 1 183 ? 10.695 -17.047 1.246 1 94.81 183 GLN B N 1
ATOM 6932 C CA . GLN B 1 183 ? 9.992 -17.172 2.518 1 94.81 183 GLN B CA 1
ATOM 6933 C C . GLN B 1 183 ? 8.484 -16.984 2.336 1 94.81 183 GLN B C 1
ATOM 6935 O O . GLN B 1 183 ? 7.969 -15.875 2.508 1 94.81 183 GLN B O 1
ATOM 6940 N N . THR B 1 184 ? 7.852 -18.062 2.139 1 94.19 184 THR B N 1
ATOM 6941 C CA . THR B 1 184 ? 6.441 -18.062 1.766 1 94.19 184 THR B CA 1
ATOM 6942 C C . THR B 1 184 ? 5.586 -17.484 2.889 1 94.19 184 THR B C 1
ATOM 6944 O O . THR B 1 184 ? 6 -17.484 4.051 1 94.19 184 THR B O 1
ATOM 6947 N N . ASP B 1 185 ? 4.438 -16.953 2.541 1 93.38 185 ASP B N 1
ATOM 6948 C CA . ASP B 1 185 ? 3.4 -16.484 3.455 1 93.38 185 ASP B CA 1
ATOM 6949 C C . ASP B 1 185 ? 3.936 -15.383 4.367 1 93.38 185 ASP B C 1
ATOM 6951 O O . ASP B 1 185 ? 3.842 -15.492 5.594 1 93.38 185 ASP B O 1
ATOM 6955 N N . ALA B 1 186 ? 4.484 -14.383 3.771 1 91.56 186 ALA B N 1
ATOM 6956 C CA . ALA B 1 186 ? 4.953 -13.18 4.453 1 91.56 186 ALA B CA 1
ATOM 6957 C C . ALA B 1 186 ? 6.055 -13.516 5.457 1 91.56 186 ALA B C 1
ATOM 6959 O O . ALA B 1 186 ? 5.957 -13.164 6.633 1 91.56 186 ALA B O 1
ATOM 6960 N N . GLY B 1 187 ? 7.086 -14.18 5.008 1 90.56 187 GLY B N 1
ATOM 6961 C CA . GLY B 1 187 ? 8.18 -14.57 5.883 1 90.56 187 GLY B CA 1
ATOM 6962 C C . GLY B 1 187 ? 7.793 -15.648 6.875 1 90.56 187 GLY B C 1
ATOM 6963 O O . GLY B 1 187 ? 8.234 -15.633 8.023 1 90.56 187 GLY B O 1
ATOM 6964 N N . PHE B 1 188 ? 6.836 -16.469 6.523 1 92.25 188 PHE B N 1
ATOM 6965 C CA . PHE B 1 188 ? 6.328 -17.578 7.305 1 92.25 188 PHE B CA 1
ATOM 6966 C C . PHE B 1 188 ? 5.492 -17.094 8.477 1 92.25 188 PHE B C 1
ATOM 6968 O O . PHE B 1 188 ? 5.371 -17.781 9.492 1 92.25 188 PHE B O 1
ATOM 6975 N N . ARG B 1 189 ? 4.879 -15.922 8.359 1 94.31 189 ARG B N 1
ATOM 6976 C CA . ARG B 1 189 ? 4.152 -15.32 9.477 1 94.31 189 ARG B CA 1
ATOM 6977 C C . ARG B 1 189 ? 2.645 -15.367 9.234 1 94.31 189 ARG B C 1
ATOM 6979 O O . ARG B 1 189 ? 1.86 -14.977 10.102 1 94.31 189 ARG B O 1
ATOM 6986 N N . ALA B 1 190 ? 2.25 -15.875 8.109 1 96.19 190 ALA B N 1
ATOM 6987 C CA . ALA B 1 190 ? 0.828 -15.906 7.777 1 96.19 190 ALA B CA 1
ATOM 6988 C C . ALA B 1 190 ? 0.317 -17.344 7.695 1 96.19 190 ALA B C 1
ATOM 6990 O O . ALA B 1 190 ? 0.147 -17.891 6.602 1 96.19 190 ALA B O 1
ATOM 6991 N N . PRO B 1 191 ? -0.008 -17.953 8.82 1 95.75 191 PRO B N 1
ATOM 6992 C CA . PRO B 1 191 ? -0.569 -19.312 8.789 1 95.75 191 PRO B CA 1
ATOM 6993 C C . PRO B 1 191 ? -2.031 -19.328 8.352 1 95.75 191 PRO B C 1
ATOM 6995 O O . PRO B 1 191 ? -2.932 -19.359 9.195 1 95.75 191 PRO B O 1
ATOM 6998 N N . ILE B 1 192 ? -2.309 -19.547 7.141 1 96.75 192 ILE B N 1
ATOM 6999 C CA . ILE B 1 192 ? -3.643 -19.344 6.586 1 96.75 192 ILE B CA 1
ATOM 7000 C C . ILE B 1 192 ? -4.414 -20.672 6.605 1 96.75 192 ILE B C 1
ATOM 7002 O O . ILE B 1 192 ? -5.625 -20.688 6.363 1 96.75 192 ILE B O 1
ATOM 7006 N N . ASN B 1 193 ? -3.799 -21.781 6.871 1 95.88 193 ASN B N 1
ATOM 7007 C CA . ASN B 1 193 ? -4.508 -23.047 6.949 1 95.88 193 ASN B CA 1
ATOM 7008 C C . ASN B 1 193 ? -3.926 -23.953 8.039 1 95.88 193 ASN B C 1
ATOM 7010 O O . ASN B 1 193 ? -2.83 -23.703 8.539 1 95.88 193 ASN B O 1
ATOM 7014 N N . THR B 1 194 ? -4.707 -24.922 8.469 1 96.44 194 THR B N 1
ATOM 7015 C CA . THR B 1 194 ? -4.301 -25.938 9.438 1 96.44 194 THR B CA 1
ATOM 7016 C C . THR B 1 194 ? -4.148 -27.297 8.758 1 96.44 194 THR B C 1
ATOM 7018 O O . THR B 1 194 ? -4.477 -27.453 7.582 1 96.44 194 THR B O 1
ATOM 7021 N N . ILE B 1 195 ? -3.619 -28.219 9.5 1 97.38 195 ILE B N 1
ATOM 7022 C CA . ILE B 1 195 ? -3.521 -29.594 9.016 1 97.38 195 ILE B CA 1
ATOM 7023 C C . ILE B 1 195 ? -4.918 -30.125 8.695 1 97.38 195 ILE B C 1
ATOM 7025 O O . ILE B 1 195 ? -5.121 -30.75 7.652 1 97.38 195 ILE B O 1
ATOM 7029 N N . GLN B 1 196 ? -5.852 -29.797 9.531 1 96.62 196 GLN B N 1
ATOM 7030 C CA . GLN B 1 196 ? -7.215 -30.281 9.336 1 96.62 196 GLN B CA 1
ATOM 7031 C C . GLN B 1 196 ? -7.832 -29.688 8.07 1 96.62 196 GLN B C 1
ATOM 7033 O O . GLN B 1 196 ? -8.547 -30.375 7.34 1 96.62 196 GLN B O 1
ATOM 7038 N N . ASN B 1 197 ? -7.578 -28.406 7.828 1 97.88 197 ASN B N 1
ATOM 7039 C CA . ASN B 1 197 ? -8.078 -27.797 6.602 1 97.88 197 ASN B CA 1
ATOM 7040 C C . ASN B 1 197 ? -7.605 -28.562 5.363 1 97.88 197 ASN B C 1
ATOM 7042 O O . ASN B 1 197 ? -8.375 -28.766 4.422 1 97.88 197 ASN B O 1
ATOM 7046 N N . ASN B 1 198 ? -6.348 -28.922 5.379 1 98.12 198 ASN B N 1
ATOM 7047 C CA . ASN B 1 198 ? -5.773 -29.656 4.25 1 98.12 198 ASN B CA 1
ATOM 7048 C C . ASN B 1 198 ? -6.352 -31.062 4.141 1 98.12 198 ASN B C 1
ATOM 7050 O O . ASN B 1 198 ? -6.586 -31.562 3.037 1 98.12 198 ASN B O 1
ATOM 7054 N N . ARG B 1 199 ? -6.578 -31.656 5.25 1 98.06 199 ARG B N 1
ATOM 7055 C CA . ARG B 1 199 ? -7.176 -33 5.258 1 98.06 199 ARG B CA 1
ATOM 7056 C C . ARG B 1 199 ? -8.586 -32.969 4.672 1 98.06 199 ARG B C 1
ATOM 7058 O O . ARG B 1 199 ? -8.984 -33.906 3.971 1 98.06 199 ARG B O 1
ATOM 7065 N N . ASP B 1 200 ? -9.273 -31.922 4.914 1 97.19 200 ASP B N 1
ATOM 7066 C CA . ASP B 1 200 ? -10.68 -31.812 4.543 1 97.19 200 ASP B CA 1
ATOM 7067 C C . ASP B 1 200 ? -10.844 -31.672 3.033 1 97.19 200 ASP B C 1
ATOM 7069 O O . ASP B 1 200 ? -11.938 -31.859 2.498 1 97.19 200 ASP B O 1
ATOM 7073 N N . VAL B 1 201 ? -9.773 -31.406 2.277 1 96.44 201 VAL B N 1
ATOM 7074 C CA . VAL B 1 201 ? -9.953 -31.094 0.864 1 96.44 201 VAL B CA 1
ATOM 7075 C C . VAL B 1 201 ? -9.43 -32.25 0.009 1 96.44 201 VAL B C 1
ATOM 7077 O O . VAL B 1 201 ? -9.25 -32.094 -1.202 1 96.44 201 VAL B O 1
ATOM 7080 N N . CYS B 1 202 ? -9.133 -33.375 0.621 1 97 202 CYS B N 1
ATOM 7081 C CA . CYS B 1 202 ? -8.695 -34.531 -0.149 1 97 202 CYS B CA 1
ATOM 7082 C C . CYS B 1 202 ? -9.32 -35.812 0.388 1 97 202 CYS B C 1
ATOM 7084 O O . CYS B 1 202 ? -9.984 -35.781 1.425 1 97 202 CYS B O 1
ATOM 7086 N N . SER B 1 203 ? -9.203 -36.875 -0.312 1 96.75 203 SER B N 1
ATOM 7087 C CA . SER B 1 203 ? -9.727 -38.188 0.101 1 96.75 203 SER B CA 1
ATOM 7088 C C . SER B 1 203 ? -8.875 -38.812 1.205 1 96.75 203 SER B C 1
ATOM 7090 O O . SER B 1 203 ? -7.723 -38.406 1.4 1 96.75 203 SER B O 1
ATOM 7092 N N . ALA B 1 204 ? -9.445 -39.719 1.89 1 97.06 204 ALA B N 1
ATOM 7093 C CA . ALA B 1 204 ? -8.734 -40.438 2.955 1 97.06 204 ALA B CA 1
ATOM 7094 C C . ALA B 1 204 ? -7.512 -41.156 2.406 1 97.06 204 ALA B C 1
ATOM 7096 O O . ALA B 1 204 ? -6.453 -41.188 3.037 1 97.06 204 ALA B O 1
ATOM 7097 N N . ALA B 1 205 ? -7.656 -41.75 1.275 1 97.69 205 ALA B N 1
ATOM 7098 C CA . ALA B 1 205 ? -6.559 -42.5 0.662 1 97.69 205 ALA B CA 1
ATOM 7099 C C . ALA B 1 205 ? -5.387 -41.594 0.332 1 97.69 205 ALA B C 1
ATOM 7101 O O . ALA B 1 205 ? -4.227 -41.938 0.569 1 97.69 205 ALA B O 1
ATOM 7102 N N . SER B 1 206 ? -5.719 -40.469 -0.239 1 98.12 206 SER B N 1
ATOM 7103 C CA . SER B 1 206 ? -4.68 -39.5 -0.556 1 98.12 206 SER B CA 1
ATOM 7104 C C . SER B 1 206 ? -3.988 -39 0.708 1 98.12 206 SER B C 1
ATOM 7106 O O . SER B 1 206 ? -2.762 -38.875 0.744 1 98.12 206 SER B O 1
ATOM 7108 N N . TRP B 1 207 ? -4.758 -38.688 1.712 1 98.5 207 TRP B N 1
ATOM 7109 C CA . TRP B 1 207 ? -4.203 -38.156 2.959 1 98.5 207 TRP B CA 1
ATOM 7110 C C . TRP B 1 207 ? -3.262 -39.188 3.6 1 98.5 207 TRP B C 1
ATOM 7112 O O . TRP B 1 207 ? -2.158 -38.844 4.023 1 98.5 207 TRP B O 1
ATOM 7122 N N . GLU B 1 208 ? -3.699 -40.438 3.65 1 98.44 208 GLU B N 1
ATOM 7123 C CA . GLU B 1 208 ? -2.891 -41.469 4.266 1 98.44 208 GLU B CA 1
ATOM 7124 C C . GLU B 1 208 ? -1.602 -41.719 3.484 1 98.44 208 GLU B C 1
ATOM 7126 O O . GLU B 1 208 ? -0.55 -41.969 4.074 1 98.44 208 GLU B O 1
ATOM 7131 N N . THR B 1 209 ? -1.735 -41.688 2.195 1 98.69 209 THR B N 1
ATOM 7132 C CA . THR B 1 209 ? -0.545 -41.812 1.36 1 98.69 209 THR B CA 1
ATOM 7133 C C . THR B 1 209 ? 0.442 -40.688 1.659 1 98.69 209 THR B C 1
ATOM 7135 O O . THR B 1 209 ? 1.633 -40.938 1.854 1 98.69 209 THR B O 1
ATOM 7138 N N . MET B 1 210 ? -0.102 -39.5 1.689 1 98.69 210 MET B N 1
ATOM 7139 C CA . MET B 1 210 ? 0.718 -38.344 1.993 1 98.69 210 MET B CA 1
ATOM 7140 C C . MET B 1 210 ? 1.399 -38.469 3.35 1 98.69 210 MET B C 1
ATOM 7142 O O . MET B 1 210 ? 2.605 -38.25 3.471 1 98.69 210 MET B O 1
ATOM 7146 N N . LEU B 1 211 ? 0.716 -38.938 4.348 1 98.56 211 LEU B N 1
ATOM 7147 C CA . LEU B 1 211 ? 1.233 -39.094 5.703 1 98.56 211 LEU B CA 1
ATOM 7148 C C . LEU B 1 211 ? 2.361 -40.125 5.734 1 98.56 211 LEU B C 1
ATOM 7150 O O . LEU B 1 211 ? 3.326 -39.969 6.488 1 98.56 211 LEU B O 1
ATOM 7154 N N . THR B 1 212 ? 2.193 -41.125 4.965 1 98.62 212 THR B N 1
ATOM 7155 C CA . THR B 1 212 ? 3.201 -42.188 4.895 1 98.62 212 THR B CA 1
ATOM 7156 C C . THR B 1 212 ? 4.562 -41.625 4.512 1 98.62 212 THR B C 1
ATOM 7158 O O . THR B 1 212 ? 5.562 -41.875 5.18 1 98.62 212 THR B O 1
ATOM 7161 N N . TYR B 1 213 ? 4.586 -40.875 3.539 1 98.75 213 TYR B N 1
ATOM 7162 C CA . TYR B 1 213 ? 5.863 -40.375 3.041 1 98.75 213 TYR B CA 1
ATOM 7163 C C . TYR B 1 213 ? 6.348 -39.188 3.879 1 98.75 213 TYR B C 1
ATOM 7165 O O . TYR B 1 213 ? 7.551 -39 4.055 1 98.75 213 TYR B O 1
ATOM 7173 N N . ALA B 1 214 ? 5.434 -38.312 4.406 1 98.75 214 ALA B N 1
ATOM 7174 C CA . ALA B 1 214 ? 5.828 -37.25 5.32 1 98.75 214 ALA B CA 1
ATOM 7175 C C . ALA B 1 214 ? 6.562 -37.812 6.535 1 98.75 214 ALA B C 1
ATOM 7177 O O . ALA B 1 214 ? 7.574 -37.281 6.965 1 98.75 214 ALA B O 1
ATOM 7178 N N . LYS B 1 215 ? 6.008 -38.875 7.066 1 98.38 215 LYS B N 1
ATOM 7179 C CA . LYS B 1 215 ? 6.621 -39.531 8.219 1 98.38 215 LYS B CA 1
ATOM 7180 C C . LYS B 1 215 ? 8.016 -40.031 7.875 1 98.38 215 LYS B C 1
ATOM 7182 O O . LYS B 1 215 ? 8.945 -39.906 8.672 1 98.38 215 LYS B O 1
ATOM 7187 N N . LYS B 1 216 ? 8.148 -40.594 6.738 1 98.25 216 LYS B N 1
ATOM 7188 C CA . LYS B 1 216 ? 9.438 -41.094 6.293 1 98.25 216 LYS B CA 1
ATOM 7189 C C . LYS B 1 216 ? 10.469 -40 6.164 1 98.25 216 LYS B C 1
ATOM 7191 O O . LYS B 1 216 ? 11.609 -40.125 6.602 1 98.25 216 LYS B O 1
ATOM 7196 N N . LEU B 1 217 ? 10.102 -38.938 5.574 1 98.75 217 LEU B N 1
ATOM 7197 C CA . LEU B 1 217 ? 11 -37.812 5.371 1 98.75 217 LEU B CA 1
ATOM 7198 C C . LEU B 1 217 ? 11.438 -37.219 6.707 1 98.75 217 LEU B C 1
ATOM 7200 O O . LEU B 1 217 ? 12.609 -36.875 6.895 1 98.75 217 LEU B O 1
ATOM 7204 N N . ARG B 1 218 ? 10.484 -37.062 7.602 1 98.12 218 ARG B N 1
ATOM 7205 C CA . ARG B 1 218 ? 10.805 -36.531 8.93 1 98.12 218 ARG B CA 1
ATOM 7206 C C . ARG B 1 218 ? 11.734 -37.469 9.68 1 98.12 218 ARG B C 1
ATOM 7208 O O . ARG B 1 218 ? 12.711 -37.031 10.289 1 98.12 218 ARG B O 1
ATOM 7215 N N . GLY B 1 219 ? 11.352 -38.719 9.656 1 97.94 219 GLY B N 1
ATOM 7216 C CA . GLY B 1 219 ? 12.141 -39.719 10.352 1 97.94 219 GLY B CA 1
ATOM 7217 C C . GLY B 1 219 ? 13.578 -39.812 9.883 1 97.94 219 GLY B C 1
ATOM 7218 O O . GLY B 1 219 ? 14.492 -39.969 10.688 1 97.94 219 GLY B O 1
ATOM 7219 N N . ASN B 1 220 ? 13.766 -39.625 8.609 1 97.81 220 ASN B N 1
ATOM 7220 C CA . ASN B 1 220 ? 15.094 -39.719 8.016 1 97.81 220 ASN B CA 1
ATOM 7221 C C . ASN B 1 220 ? 15.773 -38.344 7.977 1 97.81 220 ASN B C 1
ATOM 7223 O O . ASN B 1 220 ? 16.891 -38.219 7.48 1 97.81 220 ASN B O 1
ATOM 7227 N N . LYS B 1 221 ? 15.094 -37.281 8.422 1 97.31 221 LYS B N 1
ATOM 7228 C CA . LYS B 1 221 ? 15.594 -35.906 8.414 1 97.31 221 LYS B CA 1
ATOM 7229 C C . LYS B 1 221 ? 16.078 -35.5 7.02 1 97.31 221 LYS B C 1
ATOM 7231 O O . LYS B 1 221 ? 17.156 -34.938 6.867 1 97.31 221 LYS B O 1
ATOM 7236 N N . THR B 1 222 ? 15.305 -35.969 6.059 1 98.25 222 THR B N 1
ATOM 7237 C CA . THR B 1 222 ? 15.648 -35.688 4.668 1 98.25 222 THR B CA 1
ATOM 7238 C C . THR B 1 222 ? 15.461 -34.219 4.355 1 98.25 222 THR B C 1
ATOM 7240 O O . THR B 1 222 ? 14.406 -33.656 4.625 1 98.25 222 THR B O 1
ATOM 7243 N N . LYS B 1 223 ? 16.484 -33.594 3.779 1 98.5 223 LYS B N 1
ATOM 7244 C CA . LYS B 1 223 ? 16.422 -32.188 3.324 1 98.5 223 LYS B CA 1
ATOM 7245 C C . LYS B 1 223 ? 16.219 -32.125 1.814 1 98.5 223 LYS B C 1
ATOM 7247 O O . LYS B 1 223 ? 17.016 -32.656 1.046 1 98.5 223 LYS B O 1
ATOM 7252 N N . VAL B 1 224 ? 15.156 -31.438 1.421 1 98.75 224 VAL B N 1
ATOM 7253 C CA . VAL B 1 224 ? 14.828 -31.297 0.005 1 98.75 224 VAL B CA 1
ATOM 7254 C C . VAL B 1 224 ? 15 -29.844 -0.425 1 98.75 224 VAL B C 1
ATOM 7256 O O . VAL B 1 224 ? 14.555 -28.938 0.272 1 98.75 224 VAL B O 1
ATOM 7259 N N . ALA B 1 225 ? 15.648 -29.547 -1.554 1 98.69 225 ALA B N 1
ATOM 7260 C CA . ALA B 1 225 ? 15.836 -28.188 -2.061 1 98.69 225 ALA B CA 1
ATOM 7261 C C . ALA B 1 225 ? 15.305 -28.062 -3.484 1 98.69 225 ALA B C 1
ATOM 7263 O O . ALA B 1 225 ? 15.664 -28.844 -4.367 1 98.69 225 ALA B O 1
ATOM 7264 N N . PHE B 1 226 ? 14.438 -27.125 -3.674 1 98.56 226 PHE B N 1
ATOM 7265 C CA . PHE B 1 226 ? 13.93 -26.766 -4.992 1 98.56 226 PHE B CA 1
ATOM 7266 C C . PHE B 1 226 ? 14.641 -25.531 -5.535 1 98.56 226 PHE B C 1
ATOM 7268 O O . PHE B 1 226 ? 14.945 -24.594 -4.785 1 98.56 226 PHE B O 1
ATOM 7275 N N . PHE B 1 227 ? 14.883 -25.5 -6.828 1 97.94 227 PHE B N 1
ATOM 7276 C CA . PHE B 1 227 ? 15.422 -24.328 -7.508 1 97.94 227 PHE B CA 1
ATOM 7277 C C . PHE B 1 227 ? 14.562 -23.953 -8.711 1 97.94 227 PHE B C 1
ATOM 7279 O O . PHE B 1 227 ? 14.375 -24.766 -9.625 1 97.94 227 PHE B O 1
ATOM 7286 N N . SER B 1 228 ? 13.961 -22.828 -8.695 1 94.81 228 SER B N 1
ATOM 7287 C CA . SER B 1 228 ? 13.203 -22.297 -9.82 1 94.81 228 SER B CA 1
ATOM 7288 C C . SER B 1 228 ? 13.617 -20.859 -10.133 1 94.81 228 SER B C 1
ATOM 7290 O O . SER B 1 228 ? 14.453 -20.281 -9.43 1 94.81 228 SER B O 1
ATOM 7292 N N . SER B 1 229 ? 13.055 -20.188 -11.125 1 89 229 SER B N 1
ATOM 7293 C CA . SER B 1 229 ? 13.57 -18.938 -11.656 1 89 229 SER B CA 1
ATOM 7294 C C . SER B 1 229 ? 13.047 -17.734 -10.859 1 89 229 SER B C 1
ATOM 7296 O O . SER B 1 229 ? 13.75 -16.734 -10.695 1 89 229 SER B O 1
ATOM 7298 N N . THR B 1 230 ? 11.719 -17.781 -10.453 1 88.88 230 THR B N 1
ATOM 7299 C CA . THR B 1 230 ? 11.109 -16.609 -9.844 1 88.88 230 THR B CA 1
ATOM 7300 C C . THR B 1 230 ? 10.242 -17 -8.648 1 88.88 230 THR B C 1
ATOM 7302 O O . THR B 1 230 ? 9.633 -18.078 -8.648 1 88.88 230 THR B O 1
ATOM 7305 N N . PRO B 1 231 ? 10.234 -16.141 -7.711 1 90.94 231 PRO B N 1
ATOM 7306 C CA . PRO B 1 231 ? 9.414 -16.422 -6.531 1 90.94 231 PRO B CA 1
ATOM 7307 C C . PRO B 1 231 ? 7.93 -16.141 -6.762 1 90.94 231 PRO B C 1
ATOM 7309 O O . PRO B 1 231 ? 7.09 -16.531 -5.949 1 90.94 231 PRO B O 1
ATOM 7312 N N . GLN B 1 232 ? 7.594 -15.484 -7.906 1 89 232 GLN B N 1
ATOM 7313 C CA . GLN B 1 232 ? 6.207 -15.133 -8.195 1 89 232 GLN B CA 1
ATOM 7314 C C . GLN B 1 232 ? 5.969 -15.023 -9.695 1 89 232 GLN B C 1
ATOM 7316 O O . GLN B 1 232 ? 6.914 -14.852 -10.469 1 89 232 GLN B O 1
ATOM 7321 N N . GLY B 1 233 ? 4.648 -15.062 -10.172 1 78.5 233 GLY B N 1
ATOM 7322 C CA . GLY B 1 233 ? 4.277 -14.734 -11.539 1 78.5 233 GLY B CA 1
ATOM 7323 C C . GLY B 1 233 ? 4.008 -15.961 -12.391 1 78.5 233 GLY B C 1
ATOM 7324 O O . GLY B 1 233 ? 3.533 -15.852 -13.523 1 78.5 233 GLY B O 1
ATOM 7325 N N . GLY B 1 234 ? 3.885 -17.203 -11.836 1 81 234 GLY B N 1
ATOM 7326 C CA . GLY B 1 234 ? 3.623 -18.359 -12.664 1 81 234 GLY B CA 1
ATOM 7327 C C . GLY B 1 234 ? 3.123 -19.562 -11.875 1 81 234 GLY B C 1
ATOM 7328 O O . GLY B 1 234 ? 3.002 -19.5 -10.648 1 81 234 GLY B O 1
ATOM 7329 N N . GLY B 1 235 ? 2.865 -20.5 -12.781 1 87.5 235 GLY B N 1
ATOM 7330 C CA . GLY B 1 235 ? 2.326 -21.703 -12.18 1 87.5 235 GLY B CA 1
ATOM 7331 C C . GLY B 1 235 ? 3.322 -22.438 -11.297 1 87.5 235 GLY B C 1
ATOM 7332 O O . GLY B 1 235 ? 2.941 -23.047 -10.297 1 87.5 235 GLY B O 1
ATOM 7333 N N . VAL B 1 236 ? 4.566 -22.266 -11.648 1 91.62 236 VAL B N 1
ATOM 7334 C CA . VAL B 1 236 ? 5.594 -22.938 -10.867 1 91.62 236 VAL B CA 1
ATOM 7335 C C . VAL B 1 236 ? 5.68 -22.312 -9.477 1 91.62 236 VAL B C 1
ATOM 7337 O O . VAL B 1 236 ? 5.695 -23.031 -8.469 1 91.62 236 VAL B O 1
ATOM 7340 N N . ALA B 1 237 ? 5.695 -21 -9.492 1 93.19 237 ALA B N 1
ATOM 7341 C CA . ALA B 1 237 ? 5.75 -20.312 -8.203 1 93.19 237 ALA B CA 1
ATOM 7342 C C . ALA B 1 237 ? 4.52 -20.625 -7.359 1 93.19 237 ALA B C 1
ATOM 7344 O O . ALA B 1 237 ? 4.625 -20.797 -6.141 1 93.19 237 ALA B O 1
ATOM 7345 N N . LEU B 1 238 ? 3.418 -20.719 -7.977 1 93.75 238 LEU B N 1
ATOM 7346 C 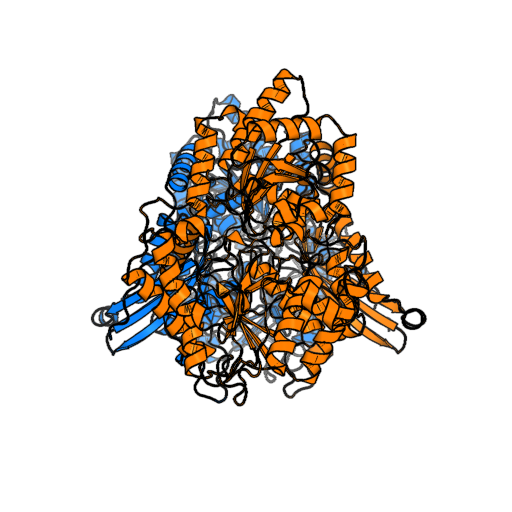CA . LEU B 1 238 ? 2.172 -21.047 -7.289 1 93.75 238 LEU B CA 1
ATOM 7347 C C . LEU B 1 238 ? 2.27 -22.406 -6.594 1 93.75 238 LEU B C 1
ATOM 7349 O O . LEU B 1 238 ? 1.922 -22.531 -5.418 1 93.75 238 LEU B O 1
ATOM 7353 N N . MET B 1 239 ? 2.754 -23.375 -7.277 1 96.25 239 MET B N 1
ATOM 7354 C CA . MET B 1 239 ? 2.871 -24.734 -6.742 1 96.25 239 MET B CA 1
ATOM 7355 C C . MET B 1 239 ? 3.891 -24.781 -5.609 1 96.25 239 MET B C 1
ATOM 7357 O O . MET B 1 239 ? 3.691 -25.484 -4.617 1 96.25 239 MET B O 1
ATOM 7361 N N . ARG B 1 240 ? 4.953 -24 -5.809 1 97.5 240 ARG B N 1
ATOM 7362 C CA . ARG B 1 240 ? 6.016 -24.016 -4.805 1 97.5 240 ARG B CA 1
ATOM 7363 C C . ARG B 1 240 ? 5.555 -23.344 -3.516 1 97.5 240 ARG B C 1
ATOM 7365 O O . ARG B 1 240 ? 5.836 -23.844 -2.42 1 97.5 240 ARG B O 1
ATOM 7372 N N . HIS B 1 241 ? 4.832 -22.25 -3.641 1 96.88 241 HIS B N 1
ATOM 7373 C CA . HIS B 1 241 ? 4.301 -21.594 -2.449 1 96.88 241 HIS B CA 1
ATOM 7374 C C . HIS B 1 241 ? 3.428 -22.547 -1.644 1 96.88 241 HIS B C 1
ATOM 7376 O O . HIS B 1 241 ? 3.578 -22.656 -0.425 1 96.88 241 HIS B O 1
ATOM 7382 N N . ALA B 1 242 ? 2.58 -23.25 -2.344 1 97.81 242 ALA B N 1
ATOM 7383 C CA . ALA B 1 242 ? 1.652 -24.156 -1.686 1 97.81 242 ALA B CA 1
ATOM 7384 C C . ALA B 1 242 ? 2.396 -25.328 -1.048 1 97.81 242 ALA B C 1
ATOM 7386 O O . ALA B 1 242 ? 2.104 -25.719 0.086 1 97.81 242 ALA B O 1
ATOM 7387 N N . LEU B 1 243 ? 3.34 -25.859 -1.765 1 98.38 243 LEU B N 1
ATOM 7388 C CA . LEU B 1 243 ? 4.078 -27.031 -1.287 1 98.38 243 LEU B CA 1
ATOM 7389 C C . LEU B 1 243 ? 4.934 -26.672 -0.076 1 98.38 243 LEU B C 1
ATOM 7391 O O . LEU B 1 243 ? 5 -27.438 0.889 1 98.38 243 LEU B O 1
ATOM 7395 N N . VAL B 1 244 ? 5.617 -25.531 -0.136 1 98.19 244 VAL B N 1
ATOM 7396 C CA . VAL B 1 244 ? 6.453 -25.094 0.975 1 98.19 244 VAL B CA 1
ATOM 7397 C C . VAL B 1 244 ? 5.59 -24.844 2.209 1 98.19 244 VAL B C 1
ATOM 7399 O O . VAL B 1 244 ? 5.938 -25.266 3.314 1 98.19 244 VAL B O 1
ATOM 7402 N N . ARG B 1 245 ? 4.484 -24.172 2.037 1 97.56 245 ARG B N 1
ATOM 7403 C CA . ARG B 1 245 ? 3.561 -23.922 3.139 1 97.56 245 ARG B CA 1
ATOM 7404 C C . ARG B 1 245 ? 3.123 -25.234 3.793 1 97.56 245 ARG B C 1
ATOM 7406 O O . ARG B 1 245 ? 3.199 -25.375 5.016 1 97.56 245 ARG B O 1
ATOM 7413 N N . PHE B 1 246 ? 2.676 -26.156 2.98 1 98.12 246 PHE B N 1
ATOM 7414 C CA . PHE B 1 246 ? 2.174 -27.438 3.492 1 98.12 246 PHE B CA 1
ATOM 7415 C C . PHE B 1 246 ? 3.285 -28.219 4.176 1 98.12 246 PHE B C 1
ATOM 7417 O O . PHE B 1 246 ? 3.064 -28.828 5.223 1 98.12 246 PHE B O 1
ATOM 7424 N N . SER B 1 247 ? 4.449 -28.234 3.609 1 98.62 247 SER B N 1
ATOM 7425 C CA . SER B 1 247 ? 5.59 -28.938 4.18 1 98.62 247 SER B CA 1
ATOM 7426 C C . SER B 1 247 ? 5.949 -28.391 5.555 1 98.62 247 SER B C 1
ATOM 7428 O O . SER B 1 247 ? 6.297 -29.156 6.461 1 98.62 247 SER B O 1
ATOM 7430 N N . ARG B 1 248 ? 5.887 -27.125 5.672 1 97.06 248 ARG B N 1
ATOM 7431 C CA . ARG B 1 248 ? 6.152 -26.516 6.973 1 97.06 248 ARG B CA 1
ATOM 7432 C C . ARG B 1 248 ? 5.129 -26.984 8.008 1 97.06 248 ARG B C 1
ATOM 7434 O O . ARG B 1 248 ? 5.484 -27.281 9.148 1 97.06 248 ARG B O 1
ATOM 7441 N N . LEU B 1 249 ? 3.898 -27.047 7.609 1 96.25 249 LEU B N 1
ATOM 7442 C CA . LEU B 1 249 ? 2.836 -27.516 8.492 1 96.25 249 LEU B CA 1
ATOM 7443 C C . LEU B 1 249 ? 3.086 -28.969 8.914 1 96.25 249 LEU B C 1
ATOM 7445 O O . LEU B 1 249 ? 2.82 -29.328 10.062 1 96.25 249 LEU B O 1
ATOM 7449 N N . MET B 1 250 ? 3.625 -29.75 7.996 1 97.62 250 MET B N 1
ATOM 7450 C CA . MET B 1 250 ? 3.783 -31.188 8.219 1 97.62 250 MET B CA 1
ATOM 7451 C C . MET B 1 250 ? 5.145 -31.484 8.836 1 97.62 250 MET B C 1
ATOM 7453 O O . MET B 1 250 ? 5.434 -32.625 9.164 1 97.62 250 MET B O 1
ATOM 7457 N N . GLY B 1 251 ? 5.98 -30.469 8.953 1 97.38 251 GLY B N 1
ATOM 7458 C CA . GLY B 1 251 ? 7.297 -30.641 9.547 1 97.38 251 GLY B CA 1
ATOM 7459 C C . GLY B 1 251 ? 8.305 -31.25 8.586 1 97.38 251 GLY B C 1
ATOM 7460 O O . GLY B 1 251 ? 9.305 -31.828 9.016 1 97.38 251 GLY B O 1
ATOM 7461 N N . VAL B 1 252 ? 8.031 -31.219 7.312 1 98.5 252 VAL B N 1
ATOM 7462 C CA . VAL B 1 252 ? 8.953 -31.734 6.297 1 98.5 252 VAL B CA 1
ATOM 7463 C C . VAL B 1 252 ? 9.953 -30.641 5.922 1 98.5 252 VAL B C 1
ATOM 7465 O O . VAL B 1 252 ? 9.57 -29.5 5.664 1 98.5 252 VAL B O 1
ATOM 7468 N N . ASP B 1 253 ? 11.234 -30.938 5.926 1 98.25 253 ASP B N 1
ATOM 7469 C CA . ASP B 1 253 ? 12.289 -29.984 5.605 1 98.25 253 ASP B CA 1
ATOM 7470 C C . ASP B 1 253 ? 12.422 -29.781 4.098 1 98.25 253 ASP B C 1
ATOM 7472 O O . ASP B 1 253 ? 13.242 -30.422 3.449 1 98.25 253 ASP B O 1
ATOM 7476 N N . LEU B 1 254 ? 11.719 -28.922 3.588 1 98.44 254 LEU B N 1
ATOM 7477 C CA . LEU B 1 254 ? 11.68 -28.578 2.17 1 98.44 254 LEU B CA 1
ATOM 7478 C C . LEU B 1 254 ? 11.859 -27.078 1.971 1 98.44 254 LEU B C 1
ATOM 7480 O O . LEU B 1 254 ? 11.094 -26.281 2.508 1 98.44 254 LEU B O 1
ATOM 7484 N N . THR B 1 255 ? 12.922 -26.656 1.227 1 98.06 255 THR B N 1
ATOM 7485 C CA . THR B 1 255 ? 13.242 -25.25 1 1 98.06 255 THR B CA 1
ATOM 7486 C C . THR B 1 255 ? 13.25 -24.938 -0.493 1 98.06 255 THR B C 1
ATOM 7488 O O . THR B 1 255 ? 13.562 -25.797 -1.314 1 98.06 255 THR B O 1
ATOM 7491 N N . TRP B 1 256 ? 12.859 -23.766 -0.859 1 98.12 256 TRP B N 1
ATOM 7492 C CA . TRP B 1 256 ? 12.75 -23.297 -2.236 1 98.12 256 TRP B CA 1
ATOM 7493 C C . TRP B 1 256 ? 13.641 -22.078 -2.469 1 98.12 256 TRP B C 1
ATOM 7495 O O . TRP B 1 256 ? 13.57 -21.094 -1.727 1 98.12 256 TRP B O 1
ATOM 7505 N N . TYR B 1 257 ? 14.539 -22.141 -3.49 1 97.38 257 TYR B N 1
ATOM 7506 C CA . TYR B 1 257 ? 15.516 -21.109 -3.795 1 97.38 257 TYR B CA 1
ATOM 7507 C C . TYR B 1 257 ? 15.289 -20.531 -5.188 1 97.38 257 TYR B C 1
ATOM 7509 O O . TYR B 1 257 ? 14.883 -21.25 -6.102 1 97.38 257 TYR B O 1
ATOM 7517 N N . VAL B 1 258 ? 15.531 -19.234 -5.375 1 94.38 258 VAL B N 1
ATOM 7518 C CA . VAL B 1 258 ? 15.477 -18.562 -6.668 1 94.38 258 VAL B CA 1
ATOM 7519 C C . VAL B 1 258 ? 16.734 -17.719 -6.867 1 94.38 258 VAL B C 1
ATOM 7521 O O . VAL B 1 258 ? 17.375 -17.297 -5.898 1 94.38 258 VAL B O 1
ATOM 7524 N N . PRO B 1 259 ? 17.156 -17.531 -8.094 1 92.5 259 PRO B N 1
ATOM 7525 C CA . PRO B 1 259 ? 18.344 -16.703 -8.359 1 92.5 259 PRO B CA 1
ATOM 7526 C C . PRO B 1 259 ? 18.031 -15.203 -8.297 1 92.5 259 PRO B C 1
ATOM 7528 O O . PRO B 1 259 ? 16.859 -14.805 -8.328 1 92.5 259 PRO B O 1
ATOM 7531 N N . LYS B 1 260 ? 19.047 -14.477 -8.148 1 85.44 260 LYS B N 1
ATOM 7532 C CA . LYS B 1 260 ? 18.922 -13.047 -8.445 1 85.44 260 LYS B CA 1
ATOM 7533 C C . LYS B 1 260 ? 18.625 -12.82 -9.922 1 85.44 260 LYS B C 1
ATOM 7535 O O . LYS B 1 260 ? 19.328 -13.336 -10.789 1 85.44 260 LYS B O 1
ATOM 7540 N N . PRO B 1 261 ? 17.609 -12.094 -10.148 1 82.38 261 PRO B N 1
ATOM 7541 C CA . PRO B 1 261 ? 17.172 -11.945 -11.547 1 82.38 261 PRO B CA 1
ATOM 7542 C C . PRO B 1 261 ? 18.156 -11.125 -12.383 1 82.38 261 PRO B C 1
ATOM 7544 O O . PRO B 1 261 ? 18.828 -10.234 -11.852 1 82.38 261 PRO B O 1
ATOM 7547 N N . ARG B 1 262 ? 18.25 -11.414 -13.578 1 81.81 262 ARG B N 1
ATOM 7548 C CA . ARG B 1 262 ? 18.969 -10.656 -14.602 1 81.81 262 ARG B CA 1
ATOM 7549 C C . ARG B 1 262 ? 18.094 -10.477 -15.852 1 81.81 262 ARG B C 1
ATOM 7551 O O . ARG B 1 262 ? 18 -11.391 -16.672 1 81.81 262 ARG B O 1
ATOM 7558 N N . PRO B 1 263 ? 17.516 -9.328 -16.016 1 75.44 263 PRO B N 1
ATOM 7559 C CA . PRO B 1 263 ? 16.531 -9.102 -17.078 1 75.44 263 PRO B CA 1
ATOM 7560 C C . PRO B 1 263 ? 17.047 -9.539 -18.453 1 75.44 263 PRO B C 1
ATOM 7562 O O . PRO B 1 263 ? 16.312 -10.172 -19.219 1 75.44 263 PRO B O 1
ATOM 7565 N N . GLY B 1 264 ? 18.344 -9.344 -18.859 1 77.81 264 GLY B N 1
ATOM 7566 C CA . GLY B 1 264 ? 18.859 -9.781 -20.141 1 77.81 264 GLY B CA 1
ATOM 7567 C C . GLY B 1 264 ? 18.797 -11.289 -20.328 1 77.81 264 GLY B C 1
ATOM 7568 O O . GLY B 1 264 ? 18.469 -11.766 -21.422 1 77.81 264 GLY B O 1
ATOM 7569 N N . VAL B 1 265 ? 18.875 -11.961 -19.312 1 87.06 265 VAL B N 1
ATOM 7570 C CA . VAL B 1 265 ? 18.859 -13.422 -19.359 1 87.06 265 VAL B CA 1
ATOM 7571 C C . VAL B 1 265 ? 17.422 -13.914 -19.5 1 87.06 265 VAL B C 1
ATOM 7573 O O . VAL B 1 265 ? 17.156 -14.914 -20.172 1 87.06 265 VAL B O 1
ATOM 7576 N N . PHE B 1 266 ? 16.469 -13.195 -18.922 1 86 266 PHE B N 1
ATOM 7577 C CA . PHE B 1 266 ? 15.078 -13.609 -18.984 1 86 266 PHE B CA 1
ATOM 7578 C C . PHE B 1 266 ? 14.547 -13.5 -20.406 1 86 266 PHE B C 1
ATOM 7580 O O . PHE B 1 266 ? 13.711 -14.297 -20.828 1 86 266 PHE B O 1
ATOM 7587 N N . ARG B 1 267 ? 15.008 -12.555 -21.125 1 87.06 267 ARG B N 1
ATOM 7588 C CA . ARG B 1 267 ? 14.656 -12.469 -22.531 1 87.06 267 ARG B CA 1
ATOM 7589 C C . ARG B 1 267 ? 15.141 -13.703 -23.297 1 87.06 267 ARG B C 1
ATOM 7591 O O . ARG B 1 267 ? 14.391 -14.281 -24.078 1 87.06 267 ARG B O 1
ATOM 7598 N N . ILE B 1 268 ? 16.344 -14.125 -22.984 1 91.69 268 ILE B N 1
ATOM 7599 C CA . ILE B 1 268 ? 16.938 -15.273 -23.656 1 91.69 268 ILE B CA 1
ATOM 7600 C C . ILE B 1 268 ? 16.156 -16.531 -23.312 1 91.69 268 ILE B C 1
ATOM 7602 O O . ILE B 1 268 ? 15.805 -17.328 -24.188 1 91.69 268 ILE B O 1
ATOM 7606 N N . THR B 1 269 ? 15.867 -16.672 -22.047 1 90.81 269 THR B N 1
ATOM 7607 C CA . THR B 1 269 ? 15.195 -17.891 -21.609 1 90.81 269 THR B CA 1
ATOM 7608 C C . THR B 1 269 ? 13.766 -17.953 -22.141 1 90.81 269 THR B C 1
ATOM 7610 O O . THR B 1 269 ? 13.25 -19.031 -22.438 1 90.81 269 THR B O 1
ATOM 7613 N N . LYS B 1 270 ? 13.125 -16.828 -22.234 1 89 270 LYS B N 1
ATOM 7614 C CA . LYS B 1 270 ? 11.805 -16.797 -22.859 1 89 270 LYS B CA 1
ATOM 7615 C C . LYS B 1 270 ? 11.883 -17.203 -24.328 1 89 270 LYS B C 1
ATOM 7617 O O . LYS B 1 270 ? 11 -17.922 -24.828 1 89 270 LYS B O 1
ATOM 7622 N N . ASN B 1 271 ? 12.914 -16.75 -25.016 1 90.94 271 ASN B N 1
ATOM 7623 C CA . ASN B 1 271 ? 13.117 -17.172 -26.391 1 90.94 271 ASN B CA 1
ATOM 7624 C C . ASN B 1 271 ? 13.289 -18.688 -26.484 1 90.94 271 ASN B C 1
ATOM 7626 O O . ASN B 1 271 ? 12.758 -19.328 -27.391 1 90.94 271 ASN B O 1
ATOM 7630 N N . ILE B 1 272 ? 14.031 -19.188 -25.562 1 93.06 272 ILE B N 1
ATOM 7631 C CA . ILE B 1 272 ? 14.227 -20.625 -25.484 1 93.06 272 ILE B CA 1
ATOM 7632 C C . ILE B 1 272 ? 12.875 -21.328 -25.328 1 93.06 272 ILE B C 1
ATOM 7634 O O . ILE B 1 272 ? 12.586 -22.281 -26.047 1 93.06 272 ILE B O 1
ATOM 7638 N N . HIS B 1 273 ? 12.133 -20.812 -24.422 1 90.88 273 HIS B N 1
ATOM 7639 C CA . HIS B 1 273 ? 10.805 -21.359 -24.172 1 90.88 273 HIS B CA 1
ATOM 7640 C C . HIS B 1 273 ? 9.945 -21.312 -25.422 1 90.88 273 HIS B C 1
ATOM 7642 O O . HIS B 1 273 ? 9.328 -22.328 -25.797 1 90.88 273 HIS B O 1
ATOM 7648 N N . ASN B 1 274 ? 9.914 -20.234 -26.094 1 90.5 274 ASN B N 1
ATOM 7649 C CA . ASN B 1 274 ? 9.094 -20.062 -27.281 1 90.5 274 ASN B CA 1
ATOM 7650 C C . ASN B 1 274 ? 9.562 -20.953 -28.438 1 90.5 274 ASN B C 1
ATOM 7652 O O . ASN B 1 274 ? 8.742 -21.484 -29.188 1 90.5 274 ASN B O 1
ATOM 7656 N N . ILE B 1 275 ? 10.875 -21.109 -28.578 1 93.69 275 ILE B N 1
ATOM 7657 C CA . ILE B 1 275 ? 11.438 -21.953 -29.625 1 93.69 275 ILE B CA 1
ATOM 7658 C C . ILE B 1 275 ? 11.047 -23.406 -29.391 1 93.69 275 ILE B C 1
ATOM 7660 O O . ILE B 1 275 ? 10.57 -24.094 -30.297 1 93.69 275 ILE B O 1
ATOM 7664 N N . LEU B 1 276 ? 11.203 -23.844 -28.156 1 93.12 276 LEU B N 1
ATOM 7665 C CA . LEU B 1 276 ? 10.914 -25.234 -27.828 1 93.12 276 LEU B CA 1
ATOM 7666 C C . LEU B 1 276 ? 9.43 -25.531 -28.031 1 93.12 276 LEU B C 1
ATOM 7668 O O . LEU B 1 276 ? 9.07 -26.656 -28.406 1 93.12 276 LEU B O 1
ATOM 7672 N N . GLN B 1 277 ? 8.609 -24.516 -27.766 1 90.5 277 GLN B N 1
ATOM 7673 C CA . GLN B 1 277 ? 7.168 -24.688 -27.906 1 90.5 277 GLN B CA 1
ATOM 7674 C C . GLN B 1 277 ? 6.73 -24.531 -29.359 1 90.5 277 GLN B C 1
ATOM 7676 O O . GLN B 1 277 ? 5.609 -24.906 -29.719 1 90.5 277 GLN B O 1
ATOM 7681 N N . GLY B 1 278 ? 7.578 -23.969 -30.172 1 89.19 278 GLY B N 1
ATOM 7682 C CA . GLY B 1 278 ? 7.285 -23.797 -31.594 1 89.19 278 GLY B CA 1
ATOM 7683 C C . GLY B 1 278 ? 6.426 -22.594 -31.891 1 89.19 278 GLY B C 1
ATOM 7684 O O . GLY B 1 278 ? 5.656 -22.578 -32.844 1 89.19 278 GLY B O 1
ATOM 7685 N N . VAL B 1 279 ? 6.469 -21.578 -31.016 1 85.69 279 VAL B N 1
ATOM 7686 C CA . VAL B 1 279 ? 5.617 -20.422 -31.234 1 85.69 279 VAL B CA 1
ATOM 7687 C C . VAL B 1 279 ? 6.469 -19.219 -31.641 1 85.69 279 VAL B C 1
ATOM 7689 O O . VAL B 1 279 ? 5.941 -18.141 -31.922 1 85.69 279 VAL B O 1
ATOM 7692 N N . SER B 1 280 ? 7.789 -19.438 -31.656 1 88.06 280 SER B N 1
ATOM 7693 C CA . SER B 1 280 ? 8.695 -18.391 -32.125 1 88.06 280 SER B CA 1
ATOM 7694 C C . SER B 1 280 ? 8.797 -18.391 -33.656 1 88.06 280 SER B C 1
ATOM 7696 O O . SER B 1 280 ? 8.32 -19.312 -34.312 1 88.06 280 SER B O 1
ATOM 7698 N N . HIS B 1 281 ? 9.367 -17.266 -34.156 1 87.75 281 HIS B N 1
ATOM 7699 C CA . HIS B 1 281 ? 9.68 -17.25 -35.594 1 87.75 281 HIS B CA 1
ATOM 7700 C C . HIS B 1 281 ? 10.523 -18.469 -35.969 1 87.75 281 HIS B C 1
ATOM 7702 O O . HIS B 1 281 ? 11.438 -18.844 -35.25 1 87.75 281 HIS B O 1
ATOM 7708 N N . PRO B 1 282 ? 10.18 -19.078 -37.031 1 87.94 282 PRO B N 1
ATOM 7709 C CA . PRO B 1 282 ? 10.828 -20.344 -37.406 1 87.94 282 PRO B CA 1
ATOM 7710 C C . PRO B 1 282 ? 12.344 -20.203 -37.531 1 87.94 282 PRO B C 1
ATOM 7712 O O . PRO B 1 282 ? 13.062 -21.188 -37.375 1 87.94 282 PRO B O 1
ATOM 7715 N N . ASP B 1 283 ? 12.805 -18.984 -37.75 1 89.25 283 ASP B N 1
ATOM 7716 C CA . ASP B 1 283 ? 14.234 -18.797 -37.969 1 89.25 283 ASP B CA 1
ATOM 7717 C C . ASP B 1 283 ? 14.922 -18.297 -36.688 1 89.25 283 ASP B C 1
ATOM 7719 O O . ASP B 1 283 ? 16.141 -18.125 -36.656 1 89.25 283 ASP B O 1
ATOM 7723 N N . GLN B 1 284 ? 14.133 -18.141 -35.719 1 93.25 284 GLN B N 1
ATOM 7724 C CA . GLN B 1 284 ? 14.734 -17.625 -34.5 1 93.25 284 GLN B CA 1
ATOM 7725 C C . GLN B 1 284 ? 15.625 -18.672 -33.844 1 93.25 284 GLN B C 1
ATOM 7727 O O . GLN B 1 284 ? 15.219 -19.828 -33.688 1 93.25 284 GLN B O 1
ATOM 7732 N N . ARG B 1 285 ? 16.859 -18.312 -33.5 1 95 285 ARG B N 1
ATOM 7733 C CA . ARG B 1 285 ? 17.828 -19.188 -32.844 1 95 285 ARG B CA 1
ATOM 7734 C C . ARG B 1 285 ? 18.469 -18.5 -31.641 1 95 285 ARG B C 1
ATOM 7736 O O . ARG B 1 285 ? 18.234 -17.297 -31.406 1 95 285 ARG B O 1
ATOM 7743 N N . ILE B 1 286 ? 19.109 -19.297 -30.875 1 95.5 286 ILE B N 1
ATOM 7744 C CA . ILE B 1 286 ? 19.859 -18.766 -29.734 1 95.5 286 ILE B CA 1
ATOM 7745 C C . ILE B 1 286 ? 21.359 -18.797 -30.031 1 95.5 286 ILE B C 1
ATOM 7747 O O . ILE B 1 286 ? 21.891 -19.844 -30.391 1 95.5 286 ILE B O 1
ATOM 7751 N N . SER B 1 287 ? 22.047 -17.672 -29.875 1 95.38 287 SER B N 1
ATOM 7752 C CA . SER B 1 287 ? 23.469 -17.594 -30.188 1 95.38 287 SER B CA 1
ATOM 7753 C C . SER B 1 287 ? 24.312 -18.219 -29.094 1 95.38 287 SER B C 1
ATOM 7755 O O . SER B 1 287 ? 23.812 -18.453 -27.969 1 95.38 287 SER B O 1
ATOM 7757 N N . SER B 1 288 ? 25.516 -18.516 -29.391 1 95.25 288 SER B N 1
ATOM 7758 C CA . SER B 1 288 ? 26.469 -19.047 -28.422 1 95.25 288 SER B CA 1
ATOM 7759 C C . SER B 1 288 ? 26.688 -18.062 -27.266 1 95.25 288 SER B C 1
ATOM 7761 O O . SER B 1 288 ? 26.875 -18.484 -26.125 1 95.25 288 SER B O 1
ATOM 7763 N N . ASP B 1 289 ? 26.641 -16.828 -27.625 1 95.25 289 ASP B N 1
ATOM 7764 C CA . ASP B 1 289 ? 26.797 -15.805 -26.594 1 95.25 289 ASP B CA 1
ATOM 7765 C C . ASP B 1 289 ? 25.625 -15.797 -25.625 1 95.25 289 ASP B C 1
ATOM 7767 O O . ASP B 1 289 ? 25.797 -15.594 -24.422 1 95.25 289 ASP B O 1
ATOM 7771 N N . GLU B 1 290 ? 24.484 -15.953 -26.156 1 95.38 290 GLU B N 1
ATOM 7772 C CA . GLU B 1 290 ? 23.281 -16.016 -25.328 1 95.38 290 GLU B CA 1
ATOM 7773 C C . GLU B 1 290 ? 23.297 -17.234 -24.422 1 95.38 290 GLU B C 1
ATOM 7775 O O . GLU B 1 290 ? 22.938 -17.156 -23.234 1 95.38 290 GLU B O 1
ATOM 7780 N N . MET B 1 291 ? 23.703 -18.344 -24.984 1 95.31 291 MET B N 1
ATOM 7781 C CA . MET B 1 291 ? 23.828 -19.562 -24.188 1 95.31 291 MET B CA 1
ATOM 7782 C C . MET B 1 291 ? 24.844 -19.375 -23.062 1 95.31 291 MET B C 1
ATOM 7784 O O . MET B 1 291 ? 24.594 -19.781 -21.938 1 95.31 291 MET B O 1
ATOM 7788 N N . ALA B 1 292 ? 25.906 -18.75 -23.422 1 94.88 292 ALA B N 1
ATOM 7789 C CA . ALA B 1 292 ? 26.953 -18.484 -22.438 1 94.88 292 ALA B CA 1
ATOM 7790 C C . ALA B 1 292 ? 26.453 -17.562 -21.328 1 94.88 292 ALA B C 1
ATOM 7792 O O . ALA B 1 292 ? 26.828 -17.703 -20.172 1 94.88 292 ALA B O 1
ATOM 7793 N N . ALA B 1 293 ? 25.656 -16.641 -21.719 1 93.56 293 ALA B N 1
ATOM 7794 C CA . ALA B 1 293 ? 25.094 -15.695 -20.75 1 93.56 293 ALA B CA 1
ATOM 7795 C C . ALA B 1 293 ? 24.234 -16.422 -19.719 1 93.56 293 ALA B C 1
ATOM 7797 O O . ALA B 1 293 ? 24.234 -16.062 -18.531 1 93.56 293 ALA B O 1
ATOM 7798 N N . ILE B 1 294 ? 23.484 -17.359 -20.141 1 94.44 294 ILE B N 1
ATOM 7799 C CA . ILE B 1 294 ? 22.641 -18.141 -19.234 1 94.44 294 ILE B CA 1
ATOM 7800 C C . ILE B 1 294 ? 23.516 -18.922 -18.25 1 94.44 294 ILE B C 1
ATOM 7802 O O . ILE B 1 294 ? 23.266 -18.922 -17.047 1 94.44 294 ILE B O 1
ATOM 7806 N N . ILE B 1 295 ? 24.547 -19.516 -18.781 1 94.56 295 ILE B N 1
ATOM 7807 C CA . ILE B 1 295 ? 25.453 -20.328 -17.969 1 94.56 295 ILE B CA 1
ATOM 7808 C C . ILE B 1 295 ? 26.172 -19.453 -16.969 1 94.56 295 ILE B C 1
ATOM 7810 O O . ILE B 1 295 ? 26.328 -19.828 -15.797 1 94.56 295 ILE B O 1
ATOM 7814 N N . ASP B 1 296 ? 26.578 -18.344 -17.438 1 94.56 296 ASP B N 1
ATOM 7815 C CA . ASP B 1 296 ? 27.266 -17.406 -16.562 1 94.56 296 ASP B CA 1
ATOM 7816 C C . ASP B 1 296 ? 26.359 -16.969 -15.414 1 94.56 296 ASP B C 1
ATOM 7818 O O . ASP B 1 296 ? 26.797 -16.891 -14.266 1 94.56 296 ASP B O 1
ATOM 7822 N N . TRP B 1 297 ? 25.156 -16.625 -15.766 1 93 297 TRP B N 1
ATOM 7823 C CA . TRP B 1 297 ? 24.172 -16.172 -14.781 1 93 297 TRP B CA 1
ATOM 7824 C C . TRP B 1 297 ? 23.938 -17.25 -13.727 1 93 297 TRP B C 1
ATOM 7826 O O . TRP B 1 297 ? 23.953 -16.953 -12.523 1 93 297 TRP B O 1
ATOM 7836 N N . ILE B 1 298 ? 23.781 -18.453 -14.102 1 95.12 298 ILE B N 1
ATOM 7837 C CA . ILE B 1 298 ? 23.5 -19.562 -13.203 1 95.12 298 ILE B CA 1
ATOM 7838 C C . ILE B 1 298 ? 24.734 -19.859 -12.352 1 95.12 298 ILE B C 1
ATOM 7840 O O . ILE B 1 298 ? 24.625 -20.094 -11.148 1 95.12 298 ILE B O 1
ATOM 7844 N N . SER B 1 299 ? 25.875 -19.859 -13.008 1 95.56 299 SER B N 1
ATOM 7845 C CA . SER B 1 299 ? 27.125 -20.125 -12.305 1 95.56 299 SER B CA 1
ATOM 7846 C C . SER B 1 299 ? 27.406 -19.094 -11.234 1 95.56 299 SER B C 1
ATOM 7848 O O . SER B 1 299 ? 27.828 -19.422 -10.125 1 95.56 299 SER B O 1
ATOM 7850 N N . ASP B 1 300 ? 27.156 -17.922 -11.617 1 92.44 300 ASP B N 1
ATOM 7851 C CA . ASP B 1 300 ? 27.359 -16.828 -10.664 1 92.44 300 ASP B CA 1
ATOM 7852 C C . ASP B 1 300 ? 26.469 -17.016 -9.438 1 92.44 300 ASP B C 1
ATOM 7854 O O . ASP B 1 300 ? 26.938 -16.891 -8.305 1 92.44 300 ASP B O 1
ATOM 7858 N N . ASN B 1 301 ? 25.234 -17.25 -9.641 1 93.75 301 ASN B N 1
ATOM 7859 C CA . ASN B 1 301 ? 24.312 -17.469 -8.531 1 93.75 301 ASN B CA 1
ATOM 7860 C C . ASN B 1 301 ? 24.719 -18.672 -7.695 1 93.75 301 ASN B C 1
ATOM 7862 O O . ASN B 1 301 ? 24.719 -18.625 -6.465 1 93.75 301 ASN B O 1
ATOM 7866 N N . ALA B 1 302 ? 25.078 -19.75 -8.367 1 97 302 ALA B N 1
ATOM 7867 C CA . ALA B 1 302 ? 25.422 -21.016 -7.695 1 97 302 ALA B CA 1
ATOM 7868 C C . ALA B 1 302 ? 26.641 -20.844 -6.797 1 97 302 ALA B C 1
ATOM 7870 O O . ALA B 1 302 ? 26.625 -21.25 -5.633 1 97 302 ALA B O 1
ATOM 7871 N N . GLN B 1 303 ? 27.656 -20.25 -7.348 1 94.38 303 GLN B N 1
ATOM 7872 C CA . GLN B 1 303 ? 28.906 -20.109 -6.617 1 94.38 303 GLN B CA 1
ATOM 7873 C C . GLN B 1 303 ? 28.75 -19.156 -5.445 1 94.38 303 GLN B C 1
ATOM 7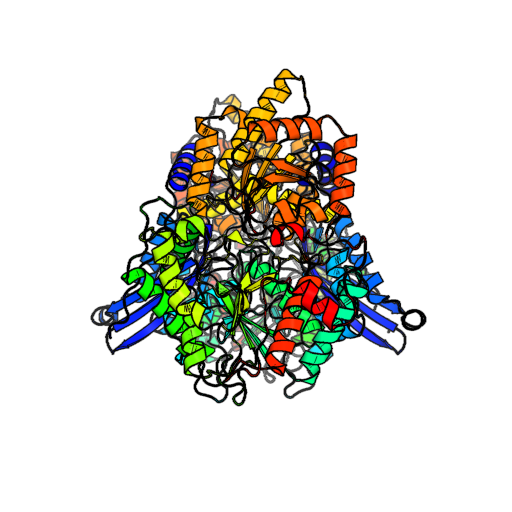875 O O . GLN B 1 303 ? 29.297 -19.391 -4.363 1 94.38 303 GLN B O 1
ATOM 7880 N N . ARG B 1 304 ? 28.016 -18.234 -5.688 1 89.81 304 ARG B N 1
ATOM 7881 C CA . ARG B 1 304 ? 27.875 -17.172 -4.691 1 89.81 304 ARG B CA 1
ATOM 7882 C C . ARG B 1 304 ? 26.953 -17.609 -3.561 1 89.81 304 ARG B C 1
ATOM 7884 O O . ARG B 1 304 ? 27.203 -17.312 -2.391 1 89.81 304 ARG B O 1
ATOM 7891 N N . TYR B 1 305 ? 25.906 -18.25 -3.889 1 92.56 305 TYR B N 1
ATOM 7892 C CA . TYR B 1 305 ? 24.844 -18.422 -2.9 1 92.56 305 TYR B CA 1
ATOM 7893 C C . TYR B 1 305 ? 24.703 -19.891 -2.514 1 92.56 305 TYR B C 1
ATOM 7895 O O . TYR B 1 305 ? 24.531 -20.219 -1.336 1 92.56 305 TYR B O 1
ATOM 7903 N N . TRP B 1 306 ? 24.797 -20.781 -3.418 1 97.5 306 TRP B N 1
ATOM 7904 C CA . TRP B 1 306 ? 24.281 -22.109 -3.15 1 97.5 306 TRP B CA 1
ATOM 7905 C C . TRP B 1 306 ? 25.422 -23.094 -2.846 1 97.5 306 TRP B C 1
ATOM 7907 O O . TRP B 1 306 ? 25.234 -24.047 -2.08 1 97.5 306 TRP B O 1
ATOM 7917 N N . PHE B 1 307 ? 26.641 -22.875 -3.418 1 97.19 307 PHE B N 1
ATOM 7918 C CA . PHE B 1 307 ? 27.781 -23.734 -3.143 1 97.19 307 PHE B CA 1
ATOM 7919 C C . PHE B 1 307 ? 28.625 -23.156 -1.999 1 97.19 307 PHE B C 1
ATOM 7921 O O . PHE B 1 307 ? 29.562 -23.797 -1.541 1 97.19 307 PHE B O 1
ATOM 7928 N N . SER B 1 308 ? 28.297 -22.016 -1.566 1 92.56 308 SER B N 1
ATOM 7929 C CA . SER B 1 308 ? 29.016 -21.406 -0.456 1 92.56 308 SER B CA 1
ATOM 7930 C C . SER B 1 308 ? 28.797 -22.188 0.84 1 92.56 308 SER B C 1
ATOM 7932 O O . SER B 1 308 ? 27.906 -23.031 0.918 1 92.56 308 SER B O 1
ATOM 7934 N N . GLU B 1 309 ? 29.594 -21.859 1.828 1 91.44 309 GLU B N 1
ATOM 7935 C CA . GLU B 1 309 ? 29.5 -22.547 3.111 1 91.44 309 GLU B CA 1
ATOM 7936 C C . GLU B 1 309 ? 28.094 -22.469 3.688 1 91.44 309 GLU B C 1
ATOM 7938 O O . GLU B 1 309 ? 27.516 -21.391 3.781 1 91.44 309 GLU B O 1
ATOM 7943 N N . GLY B 1 310 ? 27.578 -23.625 3.951 1 90.31 310 GLY B N 1
ATOM 7944 C CA . GLY B 1 310 ? 26.234 -23.672 4.516 1 90.31 310 GLY B CA 1
ATOM 7945 C C . GLY B 1 310 ? 25.141 -23.641 3.467 1 90.31 310 GLY B C 1
ATOM 7946 O O . GLY B 1 310 ? 23.953 -23.656 3.801 1 90.31 310 GLY B O 1
ATOM 7947 N N . GLY B 1 311 ? 25.5 -23.703 2.232 1 95.69 311 GLY B N 1
ATOM 7948 C CA . GLY B 1 311 ? 24.547 -23.609 1.145 1 95.69 311 GLY B CA 1
ATOM 7949 C C . GLY B 1 311 ? 23.859 -24.938 0.856 1 95.69 311 GLY B C 1
ATOM 7950 O O . GLY B 1 311 ? 24.344 -26 1.252 1 95.69 311 GLY B O 1
ATOM 7951 N N . PRO B 1 312 ? 22.734 -24.906 0.205 1 97.75 312 PRO B N 1
ATOM 7952 C CA . PRO B 1 312 ? 21.906 -26.094 -0.046 1 97.75 312 PRO B CA 1
ATOM 7953 C C . PRO B 1 312 ? 22.578 -27.094 -0.979 1 97.75 312 PRO B C 1
ATOM 7955 O O . PRO B 1 312 ? 22.203 -28.266 -1.011 1 97.75 312 PRO B O 1
ATOM 7958 N N . LEU B 1 313 ? 23.594 -26.625 -1.772 1 98.38 313 LEU B N 1
ATOM 7959 C CA . LEU B 1 313 ? 24.203 -27.516 -2.756 1 98.38 313 LEU B CA 1
ATOM 7960 C C . LEU B 1 313 ? 25.531 -28.047 -2.244 1 98.38 313 LEU B C 1
ATOM 7962 O O . LEU B 1 313 ? 26.234 -28.766 -2.963 1 98.38 313 LEU B O 1
ATOM 7966 N N . ARG B 1 314 ? 25.891 -27.734 -1.026 1 97.56 314 ARG B N 1
ATOM 7967 C CA . ARG B 1 314 ? 27 -28.406 -0.356 1 97.56 314 ARG B CA 1
ATOM 7968 C C . ARG B 1 314 ? 26.672 -29.875 -0.07 1 97.56 314 ARG B C 1
ATOM 7970 O O . ARG B 1 314 ? 25.5 -30.266 -0.088 1 97.56 314 ARG B O 1
ATOM 7977 N N . PRO B 1 315 ? 27.688 -30.609 0.155 1 96.56 315 PRO B N 1
ATOM 7978 C CA . PRO B 1 315 ? 27.391 -31.984 0.553 1 96.56 315 PRO B CA 1
ATOM 7979 C C . PRO B 1 315 ? 26.453 -32.062 1.757 1 96.56 315 PRO B C 1
ATOM 7981 O O . PRO B 1 315 ? 26.516 -31.219 2.648 1 96.56 315 PRO B O 1
ATOM 7984 N N . ALA B 1 316 ? 25.656 -33.125 1.777 1 95 316 ALA B N 1
ATOM 7985 C CA . ALA B 1 316 ? 24.688 -33.281 2.857 1 95 316 ALA B CA 1
ATOM 7986 C C . ALA B 1 316 ? 25.375 -33.312 4.215 1 95 316 ALA B C 1
ATOM 7988 O O . ALA B 1 316 ? 24.828 -32.844 5.211 1 95 316 ALA B O 1
ATOM 7989 N N . SER B 1 317 ? 26.531 -33.844 4.258 1 94.56 317 SER B N 1
ATOM 7990 C CA . SER B 1 317 ? 27.312 -33.906 5.492 1 94.56 317 SER B CA 1
ATOM 7991 C C . SER B 1 317 ? 27.703 -32.531 5.984 1 94.56 317 SER B C 1
ATOM 7993 O O . SER B 1 317 ? 28.016 -32.344 7.164 1 94.56 317 SER B O 1
ATOM 7995 N N . GLU B 1 318 ? 27.688 -31.594 5.105 1 96.19 318 GLU B N 1
ATOM 7996 C CA . GLU B 1 318 ? 28.062 -30.219 5.453 1 96.19 318 GLU B CA 1
ATOM 7997 C C . GLU B 1 318 ? 26.828 -29.344 5.586 1 96.19 318 GLU B C 1
ATOM 7999 O O . GLU B 1 318 ? 26.938 -28.109 5.633 1 96.19 318 GLU B O 1
ATOM 8004 N N . GLY B 1 319 ? 25.703 -29.984 5.57 1 94.81 319 GLY B N 1
ATOM 8005 C CA . GLY B 1 319 ? 24.484 -29.234 5.797 1 94.81 319 GLY B CA 1
ATOM 8006 C C . GLY B 1 319 ? 23.656 -29.047 4.539 1 94.81 319 GLY B C 1
ATOM 8007 O O . GLY B 1 319 ? 22.562 -28.5 4.586 1 94.81 319 GLY B O 1
ATOM 8008 N N . GLY B 1 320 ? 24.109 -29.484 3.398 1 97.38 320 GLY B N 1
ATOM 8009 C CA . GLY B 1 320 ? 23.375 -29.359 2.148 1 97.38 320 GLY B CA 1
ATOM 8010 C C . GLY B 1 320 ? 22.156 -30.266 2.066 1 97.38 320 GLY B C 1
ATOM 8011 O O . GLY B 1 320 ? 21.938 -31.078 2.957 1 97.38 320 GLY B O 1
ATOM 8012 N N . ALA B 1 321 ? 21.406 -30.156 1.012 1 98.5 321 ALA B N 1
ATOM 8013 C CA . ALA B 1 321 ? 20.203 -30.938 0.8 1 98.5 321 ALA B CA 1
ATOM 8014 C C . ALA B 1 321 ? 20.531 -32.375 0.402 1 98.5 321 ALA B C 1
ATOM 8016 O O . ALA B 1 321 ? 21.578 -32.625 -0.198 1 98.5 321 ALA B O 1
ATOM 8017 N N . ASP B 1 322 ? 19.656 -33.25 0.762 1 98.44 322 ASP B N 1
ATOM 8018 C CA . ASP B 1 322 ? 19.812 -34.656 0.392 1 98.44 322 ASP B CA 1
ATOM 8019 C C . ASP B 1 322 ? 19.344 -34.906 -1.036 1 98.44 322 ASP B C 1
ATOM 8021 O O . ASP B 1 322 ? 19.906 -35.75 -1.751 1 98.44 322 ASP B O 1
ATOM 8025 N N . VAL B 1 323 ? 18.281 -34.281 -1.426 1 98.56 323 VAL B N 1
ATOM 8026 C CA . VAL B 1 323 ? 17.688 -34.375 -2.754 1 98.56 323 VAL B CA 1
ATOM 8027 C C . VAL B 1 323 ? 17.453 -33 -3.338 1 98.56 323 VAL B C 1
ATOM 8029 O O . VAL B 1 323 ? 16.953 -32.094 -2.652 1 98.56 323 VAL B O 1
ATOM 8032 N N . VAL B 1 324 ? 17.828 -32.781 -4.578 1 98.69 324 VAL B N 1
ATOM 8033 C CA . VAL B 1 324 ? 17.734 -31.5 -5.238 1 98.69 324 VAL B CA 1
ATOM 8034 C C . VAL B 1 324 ? 16.797 -31.594 -6.434 1 98.69 324 VAL B C 1
ATOM 8036 O O . VAL B 1 324 ? 16.875 -32.531 -7.227 1 98.69 324 VAL B O 1
ATOM 8039 N N . ILE B 1 325 ? 15.867 -30.688 -6.539 1 98.69 325 ILE B N 1
ATOM 8040 C CA . ILE B 1 325 ? 14.938 -30.625 -7.66 1 98.69 325 ILE B CA 1
ATOM 8041 C C . ILE B 1 325 ? 15.188 -29.359 -8.477 1 98.69 325 ILE B C 1
ATOM 8043 O O . ILE B 1 325 ? 15.234 -28.25 -7.918 1 98.69 325 ILE B O 1
ATOM 8047 N N . ILE B 1 326 ? 15.273 -29.5 -9.758 1 98.19 326 ILE B N 1
ATOM 8048 C CA . ILE B 1 326 ? 15.586 -28.406 -10.672 1 98.19 326 ILE B CA 1
ATOM 8049 C C . ILE B 1 326 ? 14.406 -28.172 -11.617 1 98.19 326 ILE B C 1
ATOM 8051 O O . ILE B 1 326 ? 14.047 -29.062 -12.398 1 98.19 326 ILE B O 1
ATOM 8055 N N . ASP B 1 327 ? 13.867 -26.953 -11.586 1 95.19 327 ASP B N 1
ATOM 8056 C CA . ASP B 1 327 ? 12.781 -26.578 -12.484 1 95.19 327 ASP B CA 1
ATOM 8057 C C . ASP B 1 327 ? 13.328 -25.938 -13.758 1 95.19 327 ASP B C 1
ATOM 8059 O O . ASP B 1 327 ? 14.32 -25.203 -13.719 1 95.19 327 ASP B O 1
ATOM 8063 N N . ASP B 1 328 ? 12.727 -26.188 -14.812 1 88.5 328 ASP B N 1
ATOM 8064 C CA . ASP B 1 328 ? 13.109 -25.547 -16.078 1 88.5 328 ASP B CA 1
ATOM 8065 C C . ASP B 1 328 ? 12.289 -24.297 -16.328 1 88.5 328 ASP B C 1
ATOM 8067 O O . ASP B 1 328 ? 11.344 -24 -15.594 1 88.5 328 ASP B O 1
ATOM 8071 N N . PRO B 1 329 ? 12.852 -23.484 -17.297 1 80.75 329 PRO B N 1
ATOM 8072 C CA . PRO B 1 329 ? 13.984 -23.703 -18.203 1 80.75 329 PRO B CA 1
ATOM 8073 C C . PRO B 1 329 ? 15.266 -23.016 -17.719 1 80.75 329 PRO B C 1
ATOM 8075 O O . PRO B 1 329 ? 16.328 -23.172 -18.344 1 80.75 329 PRO B O 1
ATOM 8078 N N . GLN B 1 330 ? 15.234 -22.406 -16.672 1 86.38 330 GLN B N 1
ATOM 8079 C CA . GLN B 1 330 ? 16.344 -21.516 -16.344 1 86.38 330 GLN B CA 1
ATOM 8080 C C . GLN B 1 330 ? 17.406 -22.234 -15.531 1 86.38 330 GLN B C 1
ATOM 8082 O O . GLN B 1 330 ? 18.594 -21.938 -15.641 1 86.38 330 GLN B O 1
ATOM 8087 N N . MET B 1 331 ? 17.078 -23.25 -14.859 1 93.38 331 MET B N 1
ATOM 8088 C CA . MET B 1 331 ? 17.953 -23.688 -13.773 1 93.38 331 MET B CA 1
ATOM 8089 C C . MET B 1 331 ? 18.734 -24.922 -14.18 1 93.38 331 MET B C 1
ATOM 8091 O O . MET B 1 331 ? 19.672 -25.344 -13.477 1 93.38 331 MET B O 1
ATOM 8095 N N . PRO B 1 332 ? 18.531 -25.531 -15.328 1 95.25 332 PRO B N 1
ATOM 8096 C CA . PRO B 1 332 ? 19.203 -26.797 -15.656 1 95.25 332 PRO B CA 1
ATOM 8097 C C . PRO B 1 332 ? 20.734 -26.672 -15.656 1 95.25 332 PRO B C 1
ATOM 8099 O O . PRO B 1 332 ? 21.422 -27.656 -15.43 1 95.25 332 PRO B O 1
ATOM 8102 N N . GLY B 1 333 ? 21.25 -25.531 -15.852 1 95.56 333 GLY B N 1
ATOM 8103 C CA . GLY B 1 333 ? 22.688 -25.328 -15.812 1 95.56 333 GLY B CA 1
ATOM 8104 C C . GLY B 1 333 ? 23.297 -25.688 -14.469 1 95.56 333 GLY B C 1
ATOM 8105 O O . GLY B 1 333 ? 24.516 -25.875 -14.367 1 95.56 333 GLY B O 1
ATOM 8106 N N . LEU B 1 334 ? 22.531 -25.875 -13.477 1 97 334 LEU B N 1
ATOM 8107 C CA . LEU B 1 334 ? 22.984 -26.219 -12.133 1 97 334 LEU B CA 1
ATOM 8108 C C . LEU B 1 334 ? 23.375 -27.688 -12.055 1 97 334 LEU B C 1
ATOM 8110 O O . LEU B 1 334 ? 24.172 -28.094 -11.203 1 97 334 LEU B O 1
ATOM 8114 N N . ILE B 1 335 ? 22.828 -28.547 -12.883 1 98.06 335 ILE B N 1
ATOM 8115 C CA . ILE B 1 335 ? 22.875 -30 -12.742 1 98.06 335 ILE B CA 1
ATOM 8116 C C . ILE B 1 335 ? 24.328 -30.469 -12.891 1 98.06 335 ILE B C 1
ATOM 8118 O O . ILE B 1 335 ? 24.844 -31.172 -12.016 1 98.06 335 ILE B O 1
ATOM 8122 N N . PRO B 1 336 ? 25.031 -30 -13.961 1 97.75 336 PRO B N 1
ATOM 8123 C CA . PRO B 1 336 ? 26.422 -30.453 -14.055 1 97.75 336 PRO B CA 1
ATOM 8124 C C . PRO B 1 336 ? 27.297 -29.953 -12.906 1 97.75 336 PRO B C 1
ATOM 8126 O O . PRO B 1 336 ? 28.219 -30.641 -12.477 1 97.75 336 PRO B O 1
ATOM 8129 N N . MET B 1 337 ? 27 -28.812 -12.398 1 97.69 337 MET B N 1
ATOM 8130 C CA . MET B 1 337 ? 27.766 -28.266 -11.281 1 97.69 337 MET B CA 1
ATOM 8131 C C . MET B 1 337 ? 27.562 -29.094 -10.016 1 97.69 337 MET B C 1
ATOM 8133 O O . MET B 1 337 ? 28.516 -29.375 -9.289 1 97.69 337 MET B O 1
ATOM 8137 N N . ILE B 1 338 ? 26.359 -29.469 -9.781 1 98.19 338 ILE B N 1
ATOM 8138 C CA . ILE B 1 338 ? 26.031 -30.281 -8.617 1 98.19 338 ILE B CA 1
ATOM 8139 C C . ILE B 1 338 ? 26.734 -31.641 -8.727 1 98.19 338 ILE B C 1
ATOM 8141 O O . ILE B 1 338 ? 27.375 -32.094 -7.77 1 98.19 338 ILE B O 1
ATOM 8145 N N . LYS B 1 339 ? 26.625 -32.312 -9.906 1 97.31 339 LYS B N 1
ATOM 8146 C CA . LYS B 1 339 ? 27.156 -33.656 -10.102 1 97.31 339 LYS B CA 1
ATOM 8147 C C . LYS B 1 339 ? 28.672 -33.656 -10.047 1 97.31 339 LYS B C 1
ATOM 8149 O O . LYS B 1 339 ? 29.281 -34.688 -9.727 1 97.31 339 LYS B O 1
ATOM 8154 N N . ARG B 1 340 ? 29.297 -32.531 -10.305 1 96.94 340 ARG B N 1
ATOM 8155 C CA . ARG B 1 340 ? 30.75 -32.406 -10.18 1 96.94 340 ARG B CA 1
ATOM 8156 C C . ARG B 1 340 ? 31.172 -32.469 -8.711 1 96.94 340 ARG B C 1
ATOM 8158 O O . ARG B 1 340 ? 32.188 -33.062 -8.367 1 96.94 340 ARG B O 1
ATOM 8165 N N . LEU B 1 341 ? 30.438 -31.828 -7.906 1 96.75 341 LEU B N 1
ATOM 8166 C CA . LEU B 1 341 ? 30.797 -31.75 -6.492 1 96.75 341 LEU B CA 1
ATOM 8167 C C . LEU B 1 341 ? 30.281 -32.969 -5.734 1 96.75 341 LEU B C 1
ATOM 8169 O O . LEU B 1 341 ? 30.969 -33.5 -4.852 1 96.75 341 LEU B O 1
ATOM 8173 N N . THR B 1 342 ? 29.078 -33.344 -6.02 1 96.81 342 THR B N 1
ATOM 8174 C CA . THR B 1 342 ? 28.438 -34.469 -5.344 1 96.81 342 THR B CA 1
ATOM 8175 C C . THR B 1 342 ? 27.812 -35.438 -6.355 1 96.81 342 THR B C 1
ATOM 8177 O O . THR B 1 342 ? 26.578 -35.531 -6.457 1 96.81 342 THR B O 1
ATOM 8180 N N . PRO B 1 343 ? 28.547 -36.281 -6.953 1 95.25 343 PRO B N 1
ATOM 8181 C CA . PRO B 1 343 ? 28.047 -37.156 -8.016 1 95.25 343 PRO B CA 1
ATOM 8182 C C . PRO B 1 343 ? 27 -38.125 -7.52 1 95.25 343 PRO B C 1
ATOM 8184 O O . PRO B 1 343 ? 26.172 -38.594 -8.305 1 95.25 343 PRO B O 1
ATOM 8187 N N . ASP B 1 344 ? 27 -38.406 -6.215 1 94.12 344 ASP B N 1
ATOM 8188 C CA . ASP B 1 344 ? 26.078 -39.406 -5.672 1 94.12 344 ASP B CA 1
ATOM 8189 C C . ASP B 1 344 ? 24.812 -38.75 -5.125 1 94.12 344 ASP B C 1
ATOM 8191 O O . ASP B 1 344 ? 23.953 -39.438 -4.566 1 94.12 344 ASP B O 1
ATOM 8195 N N . ARG B 1 345 ? 24.656 -37.562 -5.277 1 96 345 ARG B N 1
ATOM 8196 C CA . ARG B 1 345 ? 23.469 -36.844 -4.812 1 96 345 ARG B CA 1
ATOM 8197 C C . ARG B 1 345 ? 22.344 -36.938 -5.84 1 96 345 ARG B C 1
ATOM 8199 O O . ARG B 1 345 ? 22.531 -36.625 -7.016 1 96 345 ARG B O 1
ATOM 8206 N N . PRO B 1 346 ? 21.125 -37.375 -5.398 1 98.12 346 PRO B N 1
ATOM 8207 C CA . PRO B 1 346 ? 20 -37.406 -6.336 1 98.12 346 PRO B CA 1
ATOM 8208 C C . PRO B 1 346 ? 19.609 -36 -6.809 1 98.12 346 PRO B C 1
ATOM 8210 O O . PRO B 1 346 ? 19.375 -35.125 -5.988 1 98.12 346 PRO B O 1
ATOM 8213 N N . VAL B 1 347 ? 19.594 -35.781 -8.109 1 98.38 347 VAL B N 1
ATOM 8214 C CA . VAL B 1 347 ? 19.125 -34.562 -8.758 1 98.38 347 VAL B CA 1
ATOM 8215 C C . VAL B 1 347 ? 17.969 -34.875 -9.711 1 98.38 347 VAL B C 1
ATOM 8217 O O . VAL B 1 347 ? 18.141 -35.656 -10.641 1 98.38 347 VAL B O 1
ATOM 8220 N N . LEU B 1 348 ? 16.797 -34.344 -9.438 1 98.56 348 LEU B N 1
ATOM 8221 C CA . LEU B 1 348 ? 15.602 -34.562 -10.242 1 98.56 348 LEU B CA 1
ATOM 8222 C C . LEU B 1 348 ? 15.266 -33.344 -11.078 1 98.56 348 LEU B C 1
ATOM 8224 O O . LEU B 1 348 ? 15.234 -32.219 -10.562 1 98.56 348 LEU B O 1
ATOM 8228 N N . TYR B 1 349 ? 15.031 -33.531 -12.375 1 98.31 349 TYR B N 1
ATOM 8229 C CA . TYR B 1 349 ? 14.688 -32.469 -13.305 1 98.31 349 TYR B CA 1
ATOM 8230 C C . TYR B 1 349 ? 13.188 -32.469 -13.602 1 98.31 349 TYR B C 1
ATOM 8232 O O . TYR B 1 349 ? 12.617 -33.469 -13.977 1 98.31 349 TYR B O 1
ATOM 8240 N N . ARG B 1 350 ? 12.539 -31.312 -13.406 1 98.06 350 ARG B N 1
ATOM 8241 C CA . ARG B 1 350 ? 11.117 -31.156 -13.688 1 98.06 350 ARG B CA 1
ATOM 8242 C C . ARG B 1 350 ? 10.898 -30.266 -14.914 1 98.06 350 ARG B C 1
ATOM 8244 O O . ARG B 1 350 ? 11.156 -29.062 -14.867 1 98.06 350 ARG B O 1
ATOM 8251 N N . SER B 1 351 ? 10.406 -30.859 -15.977 1 96 351 SER B N 1
ATOM 8252 C CA . SER B 1 351 ? 10.047 -30.141 -17.188 1 96 351 SER B CA 1
ATOM 8253 C C . SER B 1 351 ? 8.625 -29.609 -17.125 1 96 351 SER B C 1
ATOM 8255 O O . SER B 1 351 ? 7.676 -30.359 -16.922 1 96 351 SER B O 1
ATOM 8257 N N . HIS B 1 352 ? 8.445 -28.328 -17.297 1 90.38 352 HIS B N 1
ATOM 8258 C CA . HIS B 1 352 ? 7.133 -27.688 -17.25 1 90.38 352 HIS B CA 1
ATOM 8259 C C . HIS B 1 352 ? 6.688 -27.25 -18.641 1 90.38 352 HIS B C 1
ATOM 8261 O O . HIS B 1 352 ? 5.586 -26.719 -18.797 1 90.38 352 HIS B O 1
ATOM 8267 N N . ILE B 1 353 ? 7.43 -27.484 -19.641 1 87.06 353 ILE B N 1
ATOM 8268 C CA . ILE B 1 353 ? 7.207 -26.891 -20.953 1 87.06 353 ILE B CA 1
ATOM 8269 C C . ILE B 1 353 ? 6.688 -27.953 -21.922 1 87.06 353 ILE B C 1
ATOM 8271 O O . ILE B 1 353 ? 7.039 -29.125 -21.797 1 87.06 353 ILE B O 1
ATOM 8275 N N . GLN B 1 354 ? 5.871 -27.516 -22.781 1 90.06 354 GLN B N 1
ATOM 8276 C CA . GLN B 1 354 ? 5.512 -28.344 -23.938 1 90.06 354 GLN B CA 1
ATOM 8277 C C . GLN B 1 354 ? 6.613 -28.328 -24.984 1 90.06 354 GLN B C 1
ATOM 8279 O O . GLN B 1 354 ? 6.578 -27.531 -25.922 1 90.06 354 GLN B O 1
ATOM 8284 N N . ILE B 1 355 ? 7.461 -29.281 -24.922 1 92.19 355 ILE B N 1
ATOM 8285 C CA . ILE B 1 355 ? 8.531 -29.406 -25.906 1 92.19 355 ILE B CA 1
ATOM 8286 C C . ILE B 1 355 ? 7.992 -30.062 -27.172 1 92.19 355 ILE B C 1
ATOM 8288 O O . ILE B 1 355 ? 7.414 -31.141 -27.109 1 92.19 355 ILE B O 1
ATOM 8292 N N . ARG B 1 356 ? 8.195 -29.422 -28.25 1 92.06 356 ARG B N 1
ATOM 8293 C CA . ARG B 1 356 ? 7.84 -30.016 -29.531 1 92.06 356 ARG B CA 1
ATOM 8294 C C . ARG B 1 356 ? 8.891 -31.031 -29.984 1 92.06 356 ARG B C 1
ATOM 8296 O O . ARG B 1 356 ? 9.773 -30.719 -30.766 1 92.06 356 ARG B O 1
ATOM 8303 N N . SER B 1 357 ? 8.656 -32.219 -29.547 1 90.56 357 SER B N 1
ATOM 8304 C CA . SER B 1 357 ? 9.625 -33.281 -29.797 1 90.56 357 SER B CA 1
ATOM 8305 C C . SER B 1 357 ? 9.734 -33.562 -31.281 1 90.56 357 SER B C 1
ATOM 8307 O O . SER B 1 357 ? 10.789 -34 -31.766 1 90.56 357 SER B O 1
ATOM 8309 N N . ASP B 1 358 ? 8.656 -33.375 -32 1 89.75 358 ASP B N 1
ATOM 8310 C CA . ASP B 1 358 ? 8.672 -33.594 -33.469 1 89.75 358 ASP B CA 1
ATOM 8311 C C . ASP B 1 358 ? 9.648 -32.625 -34.156 1 89.75 358 ASP B C 1
ATOM 8313 O O . ASP B 1 358 ? 10.344 -33.031 -35.094 1 89.75 358 ASP B O 1
ATOM 8317 N N . LEU B 1 359 ? 9.695 -31.453 -33.625 1 92.25 359 LEU B N 1
ATOM 8318 C CA . LEU B 1 359 ? 10.617 -30.469 -34.188 1 92.25 359 LEU B CA 1
ATOM 8319 C C . LEU B 1 359 ? 12.039 -30.703 -33.688 1 92.25 359 LEU B C 1
ATOM 8321 O O . LEU B 1 359 ? 13.008 -30.469 -34.406 1 92.25 359 LEU B O 1
ATOM 8325 N N . VAL B 1 360 ? 12.125 -31.141 -32.469 1 93.44 360 VAL B N 1
ATOM 8326 C CA . VAL B 1 360 ? 13.422 -31.453 -31.875 1 93.44 360 VAL B CA 1
ATOM 8327 C C . VAL B 1 360 ? 14.094 -32.594 -32.656 1 93.44 360 VAL B C 1
ATOM 8329 O O . VAL B 1 360 ? 15.32 -32.594 -32.781 1 93.44 360 VAL B O 1
ATOM 8332 N N . ALA B 1 361 ? 13.336 -33.469 -33.25 1 92.75 361 ALA B N 1
ATOM 8333 C CA . ALA B 1 361 ? 13.844 -34.625 -33.938 1 92.75 361 ALA B CA 1
ATOM 8334 C C . ALA B 1 361 ? 14.406 -34.25 -35.312 1 92.75 361 ALA B C 1
ATOM 8336 O O . ALA B 1 361 ? 15.125 -35.031 -35.938 1 92.75 361 ALA B O 1
ATOM 8337 N N . ILE B 1 362 ? 14.078 -33.094 -35.75 1 94.12 362 ILE B N 1
ATOM 8338 C CA . ILE B 1 362 ? 14.594 -32.625 -37.031 1 94.12 362 ILE B CA 1
ATOM 8339 C C . ILE B 1 362 ? 15.969 -31.984 -36.844 1 94.12 362 ILE B C 1
ATOM 8341 O O . ILE B 1 362 ? 16.094 -30.891 -36.25 1 94.12 362 ILE B O 1
ATOM 8345 N N . SER B 1 363 ? 16.953 -32.656 -37.406 1 93.12 363 SER B N 1
ATOM 8346 C CA . SER B 1 363 ? 18.328 -32.188 -37.25 1 93.12 363 SER B CA 1
ATOM 8347 C C . SER B 1 363 ? 18.5 -30.781 -37.812 1 93.12 363 SER B C 1
ATOM 8349 O O . SER B 1 363 ? 18.031 -30.484 -38.906 1 93.12 363 SER B O 1
ATOM 8351 N N . GLY B 1 364 ? 19.062 -29.969 -37.062 1 92.38 364 GLY B N 1
ATOM 8352 C CA . GLY B 1 364 ? 19.359 -28.609 -37.5 1 92.38 364 GLY B CA 1
ATOM 8353 C C . GLY B 1 364 ? 18.25 -27.625 -37.219 1 92.38 364 GLY B C 1
ATOM 8354 O O . GLY B 1 364 ? 18.422 -26.422 -37.406 1 92.38 364 GLY B O 1
ATOM 8355 N N . SER B 1 365 ? 17.125 -28.078 -36.844 1 94.75 365 SER B N 1
ATOM 8356 C CA . SER B 1 365 ? 16.047 -27.172 -36.5 1 94.75 365 SER B CA 1
ATOM 8357 C C . SER B 1 365 ? 16.422 -26.312 -35.281 1 94.75 365 SER B C 1
ATOM 8359 O O . SER B 1 365 ? 17.281 -26.703 -34.5 1 94.75 365 SER B O 1
ATOM 8361 N N . PRO B 1 366 ? 15.852 -25.125 -35.188 1 95.81 366 PRO B N 1
ATOM 8362 C CA . PRO B 1 366 ? 16.094 -24.312 -34 1 95.81 366 PRO B CA 1
ATOM 8363 C C . PRO B 1 366 ? 15.75 -25.047 -32.719 1 95.81 366 PRO B C 1
ATOM 8365 O O . PRO B 1 366 ? 16.453 -24.906 -31.719 1 95.81 366 PRO B O 1
ATOM 8368 N N . GLN B 1 367 ? 14.672 -25.844 -32.719 1 95.69 367 GLN B N 1
ATOM 8369 C CA . GLN B 1 367 ? 14.266 -26.609 -31.547 1 95.69 367 GLN B CA 1
ATOM 8370 C C . GLN B 1 367 ? 15.328 -27.641 -31.188 1 95.69 367 GLN B C 1
ATOM 8372 O O . GLN B 1 367 ? 15.625 -27.828 -30 1 95.69 367 GLN B O 1
ATOM 8377 N N . ALA B 1 368 ? 15.867 -28.281 -32.188 1 96.12 368 ALA B N 1
ATOM 8378 C CA . ALA B 1 368 ? 16.922 -29.266 -31.922 1 96.12 368 ALA B CA 1
ATOM 8379 C C . ALA B 1 368 ? 18.141 -28.625 -31.297 1 96.12 368 ALA B C 1
ATOM 8381 O O . ALA B 1 368 ? 18.75 -29.188 -30.375 1 96.12 368 ALA B O 1
ATOM 8382 N N . GLU B 1 369 ? 18.531 -27.5 -31.797 1 96.06 369 GLU B N 1
ATOM 8383 C CA . GLU B 1 369 ? 19.703 -26.797 -31.281 1 96.06 369 GLU B CA 1
ATOM 8384 C C . GLU B 1 369 ? 19.516 -26.391 -29.812 1 96.06 369 GLU B C 1
ATOM 8386 O O . GLU B 1 369 ? 20.406 -26.609 -28.984 1 96.06 369 GLU B O 1
ATOM 8391 N N . VAL B 1 370 ? 18.391 -25.812 -29.562 1 96.06 370 VAL B N 1
ATOM 8392 C CA . VAL B 1 370 ? 18.078 -25.375 -28.203 1 96.06 370 VAL B CA 1
ATOM 8393 C C . VAL B 1 370 ? 18.016 -26.578 -27.266 1 96.06 370 VAL B C 1
ATOM 8395 O O . VAL B 1 370 ? 18.531 -26.547 -26.156 1 96.06 370 VAL B O 1
ATOM 8398 N N . TRP B 1 371 ? 17.375 -27.609 -27.703 1 96.25 371 TRP B N 1
ATOM 8399 C CA . TRP B 1 371 ? 17.266 -28.812 -26.875 1 96.25 371 TRP B CA 1
ATOM 8400 C C . TRP B 1 371 ? 18.625 -29.406 -26.594 1 96.25 371 TRP B C 1
ATOM 8402 O O . TRP B 1 371 ? 18.906 -29.844 -25.469 1 96.25 371 TRP B O 1
ATOM 8412 N N . ASP B 1 372 ? 19.469 -29.422 -27.594 1 95.88 372 ASP B N 1
ATOM 8413 C CA . ASP B 1 372 ? 20.812 -29.953 -27.406 1 95.88 372 ASP B CA 1
ATOM 8414 C C . ASP B 1 372 ? 21.562 -29.188 -26.312 1 95.88 372 ASP B C 1
ATOM 8416 O O . ASP B 1 372 ? 22.266 -29.781 -25.5 1 95.88 372 ASP B O 1
ATOM 8420 N N . PHE B 1 373 ? 21.469 -28.016 -26.391 1 95.12 373 PHE B N 1
ATOM 8421 C CA . PHE B 1 373 ? 22.062 -27.172 -25.359 1 95.12 373 PHE B CA 1
ATOM 8422 C C . PHE B 1 373 ? 21.531 -27.531 -23.984 1 95.12 373 PHE B C 1
ATOM 8424 O O . PHE B 1 373 ? 22.297 -27.766 -23.047 1 95.12 373 PHE B O 1
ATOM 8431 N N . LEU B 1 374 ? 20.156 -27.578 -23.844 1 96.25 374 LEU B N 1
ATOM 8432 C CA . LEU B 1 374 ? 19.547 -27.875 -22.547 1 96.25 374 LEU B CA 1
ATOM 8433 C C . LEU B 1 374 ? 19.875 -29.297 -22.109 1 96.25 374 LEU B C 1
ATOM 8435 O O . LEU B 1 374 ? 20.188 -29.531 -20.938 1 96.25 374 LEU B O 1
ATOM 8439 N N . TRP B 1 375 ? 19.812 -30.219 -23.078 1 96.56 375 TRP B N 1
ATOM 8440 C CA . TRP B 1 375 ? 20.031 -31.625 -22.766 1 96.56 375 TRP B CA 1
ATOM 8441 C C . TRP B 1 375 ? 21.453 -31.859 -22.281 1 96.56 375 TRP B C 1
ATOM 8443 O O . TRP B 1 375 ? 21.703 -32.719 -21.438 1 96.56 375 TRP B O 1
ATOM 8453 N N . SER B 1 376 ? 22.406 -31.062 -22.828 1 96.44 376 SER B N 1
ATOM 8454 C CA . SER B 1 376 ? 23.797 -31.188 -22.391 1 96.44 376 SER B CA 1
ATOM 8455 C C . SER B 1 376 ? 23.906 -30.953 -20.875 1 96.44 376 SER B C 1
ATOM 8457 O O . SER B 1 376 ? 24.828 -31.469 -20.234 1 96.44 376 SER B O 1
ATOM 8459 N N . ASN B 1 377 ? 23 -30.219 -20.328 1 96.38 377 ASN B N 1
ATOM 8460 C CA . ASN B 1 377 ? 22.953 -29.969 -18.906 1 96.38 377 ASN B CA 1
ATOM 8461 C C . ASN B 1 377 ? 22.031 -30.953 -18.188 1 96.38 377 ASN B C 1
ATOM 8463 O O . ASN B 1 377 ? 22.375 -31.484 -17.141 1 96.38 377 ASN B O 1
ATOM 8467 N N . ILE B 1 378 ? 20.875 -31.281 -18.766 1 97.62 378 ILE B N 1
ATOM 8468 C CA . ILE B 1 378 ? 19.797 -32.062 -18.156 1 97.62 378 ILE B CA 1
ATOM 8469 C C . ILE B 1 378 ? 20.203 -33.531 -18.047 1 97.62 378 ILE B C 1
ATOM 8471 O O . ILE B 1 378 ? 19.812 -34.219 -17.109 1 97.62 378 ILE B O 1
ATOM 8475 N N . LYS B 1 379 ? 21.031 -33.969 -18.953 1 96.88 379 LYS B N 1
ATOM 8476 C CA . LYS B 1 379 ? 21.344 -35.375 -19.062 1 96.88 379 LYS B CA 1
ATOM 8477 C C . LYS B 1 379 ? 22 -35.906 -17.781 1 96.88 379 LYS B C 1
ATOM 8479 O O . LYS B 1 379 ? 22.016 -37.094 -17.516 1 96.88 379 LYS B O 1
ATOM 8484 N N . GLY B 1 380 ? 22.578 -35.031 -16.953 1 96.06 380 GLY B N 1
ATOM 8485 C CA . GLY B 1 380 ? 23.188 -35.406 -15.695 1 96.06 380 GLY B CA 1
ATOM 8486 C C . GLY B 1 380 ? 22.172 -35.688 -14.602 1 96.06 380 GLY B C 1
ATOM 8487 O O . GLY B 1 380 ? 22.5 -36.281 -13.57 1 96.06 380 GLY B O 1
ATOM 8488 N N . ALA B 1 381 ? 20.906 -35.375 -14.789 1 97.62 381 ALA B N 1
ATOM 8489 C CA . ALA B 1 381 ? 19.859 -35.594 -13.789 1 97.62 381 ALA B CA 1
ATOM 8490 C C . ALA B 1 381 ? 19.547 -37.062 -13.648 1 97.62 381 ALA B C 1
ATOM 8492 O O . ALA B 1 381 ? 19.719 -37.844 -14.594 1 97.62 381 ALA B O 1
ATOM 8493 N N . ASP B 1 382 ? 19.062 -37.406 -12.523 1 97.81 382 ASP B N 1
ATOM 8494 C CA . ASP B 1 382 ? 18.797 -38.812 -12.234 1 97.81 382 ASP B CA 1
ATOM 8495 C C . ASP B 1 382 ? 17.391 -39.219 -12.648 1 97.81 382 ASP B C 1
ATOM 8497 O O . ASP B 1 382 ? 17.078 -40.375 -12.82 1 97.81 382 ASP B O 1
ATOM 8501 N N . MET B 1 383 ? 16.547 -38.281 -12.789 1 97.94 383 MET B N 1
ATOM 8502 C CA . MET B 1 383 ? 15.164 -38.5 -13.195 1 97.94 383 MET B CA 1
ATOM 8503 C C . MET B 1 383 ? 14.641 -37.312 -14.016 1 97.94 383 MET B C 1
ATOM 8505 O O . MET B 1 383 ? 15.039 -36.156 -13.797 1 97.94 383 MET B O 1
ATOM 8509 N N . PHE B 1 384 ? 13.805 -37.594 -15.016 1 98.12 384 PHE B N 1
ATOM 8510 C CA . PHE B 1 384 ? 13.125 -36.625 -15.867 1 98.12 384 PHE B CA 1
ATOM 8511 C C . PHE B 1 384 ? 11.625 -36.625 -15.602 1 98.12 384 PHE B C 1
ATOM 8513 O O . PHE B 1 384 ? 10.922 -37.562 -16.016 1 98.12 384 PHE B O 1
ATOM 8520 N N . ILE B 1 385 ? 11.148 -35.625 -14.93 1 98.25 385 ILE B N 1
ATOM 8521 C CA . ILE B 1 385 ? 9.742 -35.562 -14.562 1 98.25 385 ILE B CA 1
ATOM 8522 C C . ILE B 1 385 ? 8.992 -34.656 -15.555 1 98.25 385 ILE B C 1
ATOM 8524 O O . ILE B 1 385 ? 9.266 -33.469 -15.672 1 98.25 385 ILE B O 1
ATOM 8528 N N . SER B 1 386 ? 8.055 -35.188 -16.266 1 96.75 386 SER B N 1
ATOM 8529 C CA . SER B 1 386 ? 7.328 -34.5 -17.312 1 96.75 386 SER B CA 1
ATOM 8530 C C . SER B 1 386 ? 5.844 -34.406 -16.984 1 96.75 386 SER B C 1
ATOM 8532 O O . SER B 1 386 ? 5.34 -35.156 -16.141 1 96.75 386 SER B O 1
ATOM 8534 N N . HIS B 1 387 ? 5.168 -33.469 -17.625 1 95.44 387 HIS B N 1
ATOM 8535 C CA . HIS B 1 387 ? 3.713 -33.562 -17.703 1 95.44 387 HIS B CA 1
ATOM 8536 C C . HIS B 1 387 ? 3.283 -34.875 -18.328 1 95.44 387 HIS B C 1
ATOM 8538 O O . HIS B 1 387 ? 4.059 -35.5 -19.047 1 95.44 387 HIS B O 1
ATOM 8544 N N . PRO B 1 388 ? 2.086 -35.281 -18.047 1 94.5 388 PRO B N 1
ATOM 8545 C CA . PRO B 1 388 ? 1.652 -36.594 -18.516 1 94.5 388 PRO B CA 1
ATOM 8546 C C . PRO B 1 388 ? 1.231 -36.594 -19.984 1 94.5 388 PRO B C 1
ATOM 8548 O O . PRO B 1 388 ? 0.132 -37.031 -20.312 1 94.5 388 PRO B O 1
ATOM 8551 N N . ILE B 1 389 ? 2.115 -36.156 -20.797 1 93.81 389 ILE B N 1
ATOM 8552 C CA . ILE B 1 389 ? 1.985 -36.156 -22.25 1 93.81 389 ILE B CA 1
ATOM 8553 C C . ILE B 1 389 ? 3.273 -36.656 -22.891 1 93.81 389 ILE B C 1
ATOM 8555 O O . ILE B 1 389 ? 4.242 -35.906 -23.047 1 93.81 389 ILE B O 1
ATOM 8559 N N . PRO B 1 390 ? 3.297 -37.812 -23.375 1 93.25 390 PRO B N 1
ATOM 8560 C CA . PRO B 1 390 ? 4.527 -38.469 -23.812 1 93.25 390 PRO B CA 1
ATOM 8561 C C . PRO B 1 390 ? 5.25 -37.688 -24.906 1 93.25 390 PRO B C 1
ATOM 8563 O O . PRO B 1 390 ? 6.48 -37.656 -24.938 1 93.25 390 PRO B O 1
ATOM 8566 N N . ILE B 1 391 ? 4.504 -37.031 -25.75 1 91.38 391 ILE B N 1
ATOM 8567 C CA . ILE B 1 391 ? 5.102 -36.344 -26.891 1 91.38 391 ILE B CA 1
ATOM 8568 C C . ILE B 1 391 ? 5.93 -35.156 -26.406 1 91.38 391 ILE B C 1
ATOM 8570 O O . ILE B 1 391 ? 6.734 -34.594 -27.156 1 91.38 391 ILE B O 1
ATOM 8574 N N . PHE B 1 392 ? 5.785 -34.75 -25.172 1 94.12 392 PHE B N 1
ATOM 8575 C CA . PHE B 1 392 ? 6.57 -33.656 -24.625 1 94.12 392 PHE B CA 1
ATOM 8576 C C . PHE B 1 392 ? 7.996 -34.125 -24.328 1 94.12 392 PHE B C 1
ATOM 8578 O O . PHE B 1 392 ? 8.875 -33.281 -24.078 1 94.12 392 PHE B O 1
ATOM 8585 N N . VAL B 1 393 ? 8.258 -35.406 -24.281 1 95.75 393 VAL B N 1
ATOM 8586 C CA . VAL B 1 393 ? 9.555 -35.969 -23.906 1 95.75 393 VAL B CA 1
ATOM 8587 C C . VAL B 1 393 ? 10.367 -36.281 -25.172 1 95.75 393 VAL B C 1
ATOM 8589 O O . VAL B 1 393 ? 10.031 -37.188 -25.922 1 95.75 393 VAL B O 1
ATOM 8592 N N . PRO B 1 394 ? 11.398 -35.562 -25.375 1 95.25 394 PRO B N 1
ATOM 8593 C CA . PRO B 1 394 ? 12.211 -35.781 -26.562 1 95.25 394 PRO B CA 1
ATOM 8594 C C . PRO B 1 394 ? 12.75 -37.219 -26.641 1 95.25 394 PRO B C 1
ATOM 8596 O O . PRO B 1 394 ? 12.914 -37.875 -25.609 1 95.25 394 PRO B O 1
ATOM 8599 N N . HIS B 1 395 ? 13.141 -37.656 -27.844 1 93.06 395 HIS B N 1
ATOM 8600 C CA . HIS B 1 395 ? 13.469 -39.062 -28.141 1 93.06 395 HIS B CA 1
ATOM 8601 C C . HIS B 1 395 ? 14.766 -39.469 -27.469 1 93.06 395 HIS B C 1
ATOM 8603 O O . HIS B 1 395 ? 14.977 -40.656 -27.188 1 93.06 395 HIS B O 1
ATOM 8609 N N . ASN B 1 396 ? 15.656 -38.531 -27.219 1 94.31 396 ASN B N 1
ATOM 8610 C CA . ASN B 1 396 ? 16.953 -38.906 -26.672 1 94.31 396 ASN B CA 1
ATOM 8611 C C . ASN B 1 396 ? 16.922 -38.969 -25.141 1 94.31 396 ASN B C 1
ATOM 8613 O O . ASN B 1 396 ? 17.938 -39.281 -24.516 1 94.31 396 ASN B O 1
ATOM 8617 N N . VAL B 1 397 ? 15.82 -38.75 -24.516 1 96.75 397 VAL B N 1
ATOM 8618 C CA . VAL B 1 397 ? 15.68 -38.938 -23.078 1 96.75 397 VAL B CA 1
ATOM 8619 C C . VAL B 1 397 ? 15.422 -40.438 -22.781 1 96.75 397 VAL B C 1
ATOM 8621 O O . VAL B 1 397 ? 14.445 -41 -23.25 1 96.75 397 VAL B O 1
ATOM 8624 N N . PRO B 1 398 ? 16.281 -41.031 -21.984 1 96 398 PRO B N 1
ATOM 8625 C CA . PRO B 1 398 ? 16.031 -42.438 -21.656 1 96 398 PRO B CA 1
ATOM 8626 C C . PRO B 1 398 ? 14.695 -42.625 -20.938 1 96 398 PRO B C 1
ATOM 8628 O O . PRO B 1 398 ? 14.445 -42.031 -19.891 1 96 398 PRO B O 1
ATOM 8631 N N . ARG B 1 399 ? 13.883 -43.469 -21.453 1 95.5 399 ARG B N 1
ATOM 8632 C CA . ARG B 1 399 ? 12.516 -43.656 -20.969 1 95.5 399 ARG B CA 1
ATOM 8633 C C . ARG B 1 399 ? 12.508 -44.219 -19.562 1 95.5 399 ARG B C 1
ATOM 8635 O O . ARG B 1 399 ? 11.578 -43.969 -18.781 1 95.5 399 ARG B O 1
ATOM 8642 N N . GLU B 1 400 ? 13.523 -44.969 -19.203 1 95 400 GLU B N 1
ATOM 8643 C CA . GLU B 1 400 ? 13.617 -45.531 -17.859 1 95 400 GLU B CA 1
ATOM 8644 C C . GLU B 1 400 ? 13.734 -44.438 -16.812 1 95 400 GLU B C 1
ATOM 8646 O O . GLU B 1 400 ? 13.453 -44.656 -15.633 1 95 400 GLU B O 1
ATOM 8651 N N . LYS B 1 401 ? 14.102 -43.188 -17.219 1 96.56 401 LYS B N 1
ATOM 8652 C CA . LYS B 1 401 ? 14.258 -42.094 -16.281 1 96.56 401 LYS B CA 1
ATOM 8653 C C . LYS B 1 401 ? 12.992 -41.25 -16.219 1 96.56 401 LYS B C 1
ATOM 8655 O O . LYS B 1 401 ? 12.852 -40.375 -15.352 1 96.56 401 LYS B O 1
ATOM 8660 N N . VAL B 1 402 ? 12.031 -41.5 -17.078 1 97.62 402 VAL B N 1
ATOM 8661 C CA . VAL B 1 402 ? 10.898 -40.594 -17.266 1 97.62 402 VAL B CA 1
ATOM 8662 C C . VAL B 1 402 ? 9.766 -40.969 -16.328 1 97.62 402 VAL B C 1
ATOM 8664 O O . VAL B 1 402 ? 9.422 -42.156 -16.203 1 97.62 402 VAL B O 1
ATOM 8667 N N . VAL B 1 403 ? 9.195 -40.031 -15.609 1 98.12 403 VAL B N 1
ATOM 8668 C CA . VAL B 1 403 ? 7.941 -40.188 -14.875 1 98.12 403 VAL B CA 1
ATOM 8669 C C . VAL B 1 403 ? 7 -39.031 -15.211 1 98.12 403 VAL B C 1
ATOM 8671 O O . VAL B 1 403 ? 7.441 -37.969 -15.68 1 98.12 403 VAL B O 1
ATOM 8674 N N . TYR B 1 404 ? 5.684 -39.281 -15.062 1 97.44 404 TYR B N 1
ATOM 8675 C CA . TYR B 1 404 ? 4.66 -38.25 -15.344 1 97.44 404 TYR B CA 1
ATOM 8676 C C . TYR B 1 404 ? 4.09 -37.688 -14.055 1 97.44 404 TYR B C 1
ATOM 8678 O O . TYR B 1 404 ? 3.793 -38.438 -13.117 1 97.44 404 TYR B O 1
ATOM 8686 N N . PHE B 1 405 ? 3.963 -36.406 -13.945 1 97.38 405 PHE B N 1
ATOM 8687 C CA . PHE B 1 405 ? 3.498 -35.688 -12.781 1 97.38 405 PHE B CA 1
ATOM 8688 C C . PHE B 1 405 ? 2.742 -34.406 -13.203 1 97.38 405 PHE B C 1
ATOM 8690 O O . PHE B 1 405 ? 3.316 -33.531 -13.82 1 97.38 405 PHE B O 1
ATOM 8697 N N . PRO B 1 406 ? 1.452 -34.312 -12.953 1 96.25 406 PRO B N 1
ATOM 8698 C CA . PRO B 1 406 ? 0.679 -33.156 -13.398 1 96.25 406 PRO B CA 1
ATOM 8699 C C . PRO B 1 406 ? 0.973 -31.891 -12.57 1 96.25 406 PRO B C 1
ATOM 8701 O O . PRO B 1 406 ? 1.512 -32 -11.469 1 96.25 406 PRO B O 1
ATOM 8704 N N . ALA B 1 407 ? 0.639 -30.703 -13.148 1 96.12 407 ALA B N 1
ATOM 8705 C CA . ALA B 1 407 ? 0.691 -29.453 -12.398 1 96.12 407 ALA B CA 1
ATOM 8706 C C . ALA B 1 407 ? -0.465 -29.359 -11.406 1 96.12 407 ALA B C 1
ATOM 8708 O O . ALA B 1 407 ? -1.457 -30.078 -11.531 1 96.12 407 ALA B O 1
ATOM 8709 N N . THR B 1 408 ? -0.292 -28.531 -10.445 1 97.25 408 THR B N 1
ATOM 8710 C CA . THR B 1 408 ? -1.264 -28.5 -9.359 1 97.25 408 THR B CA 1
ATOM 8711 C C . THR B 1 408 ? -1.566 -27.062 -8.961 1 97.25 408 THR B C 1
ATOM 8713 O O . THR B 1 408 ? -0.88 -26.125 -9.398 1 97.25 408 THR B O 1
ATOM 8716 N N . THR B 1 409 ? -2.598 -26.812 -8.258 1 97 409 THR B N 1
ATOM 8717 C CA . THR B 1 409 ? -2.977 -25.578 -7.586 1 97 409 THR B CA 1
ATOM 8718 C C . THR B 1 409 ? -3.436 -25.844 -6.156 1 97 409 THR B C 1
ATOM 8720 O O . THR B 1 409 ? -3.369 -26.984 -5.688 1 97 409 THR B O 1
ATOM 8723 N N . ASP B 1 410 ? -3.715 -24.781 -5.387 1 97.94 410 ASP B N 1
ATOM 8724 C CA . ASP B 1 410 ? -4.062 -24.938 -3.979 1 97.94 410 ASP B CA 1
ATOM 8725 C C . ASP B 1 410 ? -5.5 -24.484 -3.715 1 97.94 410 ASP B C 1
ATOM 8727 O O . ASP B 1 410 ? -5.836 -23.328 -3.912 1 97.94 410 ASP B O 1
ATOM 8731 N N . TRP B 1 411 ? -6.309 -25.406 -3.193 1 97.81 411 TRP B N 1
ATOM 8732 C CA . TRP B 1 411 ? -7.734 -25.156 -3.023 1 97.81 411 TRP B CA 1
ATOM 8733 C C . TRP B 1 411 ? -7.984 -24.203 -1.852 1 97.81 411 TRP B C 1
ATOM 8735 O O . TRP B 1 411 ? -9.086 -23.672 -1.699 1 97.81 411 TRP B O 1
ATOM 8745 N N . LEU B 1 412 ? -6.938 -23.969 -1.044 1 97.94 412 LEU B N 1
ATOM 8746 C CA . LEU B 1 412 ? -7.129 -23.203 0.185 1 97.94 412 LEU B CA 1
ATOM 8747 C C . LEU B 1 412 ? -6.496 -21.828 0.071 1 97.94 412 LEU B C 1
ATOM 8749 O O . LEU B 1 412 ? -6.582 -21.016 1 1 97.94 412 LEU B O 1
ATOM 8753 N N . ASP B 1 413 ? -5.902 -21.531 -1.046 1 96.94 413 ASP B N 1
ATOM 8754 C CA . ASP B 1 413 ? -5.27 -20.234 -1.208 1 96.94 413 ASP B CA 1
ATOM 8755 C C . ASP B 1 413 ? -6.25 -19.219 -1.778 1 96.94 413 ASP B C 1
ATOM 8757 O O . ASP B 1 413 ? -7.453 -19.469 -1.849 1 96.94 413 ASP B O 1
ATOM 8761 N N . GLY B 1 414 ? -5.762 -18.047 -2.09 1 96.62 414 GLY B N 1
ATOM 8762 C CA . GLY B 1 414 ? -6.617 -16.953 -2.523 1 96.62 414 GLY B CA 1
ATOM 8763 C C . GLY B 1 414 ? -7.195 -17.156 -3.908 1 96.62 414 GLY B C 1
ATOM 8764 O O . GLY B 1 414 ? -8.219 -16.562 -4.258 1 96.62 414 GLY B O 1
ATOM 8765 N N . LEU B 1 415 ? -6.617 -18.016 -4.703 1 96.56 415 LEU B N 1
ATOM 8766 C CA . LEU B 1 415 ? -7.047 -18.266 -6.078 1 96.56 415 LEU B CA 1
ATOM 8767 C C . LEU B 1 415 ? -8.281 -19.156 -6.117 1 96.56 415 LEU B C 1
ATOM 8769 O O . LEU B 1 415 ? -9.055 -19.109 -7.082 1 96.56 415 LEU B O 1
ATOM 8773 N N . ASN B 1 416 ? -8.477 -19.938 -5.012 1 97.81 416 ASN B N 1
ATOM 8774 C CA . ASN B 1 416 ? -9.453 -21 -5.188 1 97.81 416 ASN B CA 1
ATOM 8775 C C . ASN B 1 416 ? -10.445 -21.047 -4.027 1 97.81 416 ASN B C 1
ATOM 8777 O O . ASN B 1 416 ? -11.523 -21.641 -4.152 1 97.81 416 ASN B O 1
ATOM 8781 N N . LYS B 1 417 ? -10.125 -20.516 -2.887 1 98 417 LYS B N 1
ATOM 8782 C CA . LYS B 1 417 ? -11.031 -20.609 -1.741 1 98 417 LYS B CA 1
ATOM 8783 C C . LYS B 1 417 ? -12.367 -19.938 -2.035 1 98 417 LYS B C 1
ATOM 8785 O O . LYS B 1 417 ? -12.438 -19.031 -2.879 1 98 417 LYS B O 1
ATOM 8790 N N . PRO B 1 418 ? -13.375 -20.422 -1.373 1 96.5 418 PRO B N 1
ATOM 8791 C CA . PRO B 1 418 ? -14.648 -19.703 -1.53 1 96.5 418 PRO B CA 1
ATOM 8792 C C . PRO B 1 418 ? -14.586 -18.266 -1.021 1 96.5 418 PRO B C 1
ATOM 8794 O O . PRO B 1 418 ? -13.953 -18 0.008 1 96.5 418 PRO B O 1
ATOM 8797 N N . LEU B 1 419 ? -15.188 -17.391 -1.76 1 97.38 419 LEU B N 1
ATOM 8798 C CA . LEU B 1 419 ? -15.32 -16 -1.359 1 97.38 419 LEU B CA 1
ATOM 8799 C C . LEU B 1 419 ? -16.781 -15.617 -1.173 1 97.38 419 LEU B C 1
ATOM 8801 O O . LEU B 1 419 ? -17.641 -16.031 -1.964 1 97.38 419 LEU B O 1
ATOM 8805 N N . SER B 1 420 ? -17.109 -14.93 -0.104 1 95.5 420 SER B N 1
ATOM 8806 C CA . SER B 1 420 ? -18.453 -14.414 0.092 1 95.5 420 SER B CA 1
ATOM 8807 C C . SER B 1 420 ? -18.812 -13.375 -0.966 1 95.5 420 SER B C 1
ATOM 8809 O O . SER B 1 420 ? -17.938 -12.867 -1.664 1 95.5 420 SER B O 1
ATOM 8811 N N . ARG B 1 421 ? -20.078 -13.086 -1.081 1 91.94 421 ARG B N 1
ATOM 8812 C CA . ARG B 1 421 ? -20.516 -12.039 -1.995 1 91.94 421 ARG B CA 1
ATOM 8813 C C . ARG B 1 421 ? -19.906 -10.695 -1.625 1 91.94 421 ARG B C 1
ATOM 8815 O O . ARG B 1 421 ? -19.609 -9.883 -2.5 1 91.94 421 ARG B O 1
ATOM 8822 N N . TRP B 1 422 ? -19.719 -10.5 -0.313 1 92.31 422 TRP B N 1
ATOM 8823 C CA . TRP B 1 422 ? -19.109 -9.281 0.193 1 92.31 422 TRP B CA 1
ATOM 8824 C C . TRP B 1 422 ? -17.672 -9.141 -0.298 1 92.31 422 TRP B C 1
ATOM 8826 O O . TRP B 1 422 ? -17.297 -8.094 -0.822 1 92.31 422 TRP B O 1
ATOM 8836 N N . ASP B 1 423 ? -16.953 -10.195 -0.201 1 96.06 423 ASP B N 1
ATOM 8837 C CA . ASP B 1 423 ? -15.555 -10.195 -0.609 1 96.06 423 ASP B CA 1
ATOM 8838 C C . ASP B 1 423 ? -15.422 -10.133 -2.129 1 96.06 423 ASP B C 1
ATOM 8840 O O . ASP B 1 423 ? -14.57 -9.414 -2.658 1 96.06 423 ASP B O 1
ATOM 8844 N N . ALA B 1 424 ? -16.25 -10.875 -2.803 1 96.06 424 ALA B N 1
ATOM 8845 C CA . ALA B 1 424 ? -16.234 -10.852 -4.262 1 96.06 424 ALA B CA 1
ATOM 8846 C C . ALA B 1 424 ? -16.562 -9.453 -4.785 1 96.06 424 ALA B C 1
ATOM 8848 O O . ALA B 1 424 ? -16.031 -9.023 -5.809 1 96.06 424 ALA B O 1
ATOM 8849 N N . GLY B 1 425 ? -17.547 -8.82 -4.121 1 95.38 425 GLY B N 1
ATOM 8850 C CA . GLY B 1 425 ? -17.875 -7.453 -4.492 1 95.38 425 GLY B CA 1
ATOM 8851 C C . GLY B 1 425 ? -16.703 -6.5 -4.379 1 95.38 425 GLY B C 1
ATOM 8852 O O . GLY B 1 425 ? -16.5 -5.652 -5.246 1 95.38 425 GLY B O 1
ATOM 8853 N N . TYR B 1 426 ? -15.953 -6.668 -3.293 1 95.94 426 TYR B N 1
ATOM 8854 C CA . TYR B 1 426 ? -14.766 -5.852 -3.094 1 95.94 426 TYR B CA 1
ATOM 8855 C C . TYR B 1 426 ? -13.789 -6.023 -4.25 1 95.94 426 TYR B C 1
ATOM 8857 O O . TYR B 1 426 ? -13.312 -5.035 -4.82 1 95.94 426 TYR B O 1
ATOM 8865 N N . TYR B 1 427 ? -13.477 -7.234 -4.621 1 97.38 427 TYR B N 1
ATOM 8866 C CA . TYR B 1 427 ? -12.492 -7.496 -5.668 1 97.38 427 TYR B CA 1
ATOM 8867 C C . TYR B 1 427 ? -13.039 -7.117 -7.039 1 97.38 427 TYR B C 1
ATOM 8869 O O . TYR B 1 427 ? -12.289 -6.68 -7.914 1 97.38 427 TYR B O 1
ATOM 8877 N N . GLY B 1 428 ? -14.328 -7.363 -7.266 1 96.88 428 GLY B N 1
ATOM 8878 C CA . GLY B 1 428 ? -14.945 -6.898 -8.5 1 96.88 428 GLY B CA 1
ATOM 8879 C C . GLY B 1 428 ? -14.844 -5.395 -8.688 1 96.88 428 GLY B C 1
ATOM 8880 O O . GLY B 1 428 ? -14.602 -4.914 -9.797 1 96.88 428 GLY B O 1
ATOM 8881 N N . HIS B 1 429 ? -15.062 -4.676 -7.602 1 96.19 429 HIS B N 1
ATOM 8882 C CA . HIS B 1 429 ? -14.922 -3.225 -7.645 1 96.19 429 HIS B CA 1
ATOM 8883 C C . HIS B 1 429 ? -13.484 -2.824 -7.961 1 96.19 429 HIS B C 1
ATOM 8885 O O . HIS B 1 429 ? -13.25 -1.897 -8.742 1 96.19 429 HIS B O 1
ATOM 8891 N N . LEU B 1 430 ? -12.578 -3.498 -7.348 1 95.81 430 LEU B N 1
ATOM 8892 C CA . LEU B 1 430 ? -11.164 -3.254 -7.645 1 95.81 430 LEU B CA 1
ATOM 8893 C C . LEU B 1 430 ? -10.883 -3.451 -9.125 1 95.81 430 LEU B C 1
ATOM 8895 O O . LEU B 1 430 ? -10.125 -2.682 -9.727 1 95.81 430 LEU B O 1
ATOM 8899 N N . TYR B 1 431 ? -11.398 -4.488 -9.68 1 96.88 431 TYR B N 1
ATOM 8900 C CA . TYR B 1 431 ? -11.242 -4.742 -11.109 1 96.88 431 TYR B CA 1
ATOM 8901 C C . TYR B 1 431 ? -11.766 -3.566 -11.93 1 96.88 431 TYR B C 1
ATOM 8903 O O . TYR B 1 431 ? -11.086 -3.096 -12.844 1 96.88 431 TYR B O 1
ATOM 8911 N N . ASN B 1 432 ? -12.969 -3.125 -11.633 1 96.75 432 ASN B N 1
ATOM 8912 C CA . ASN B 1 432 ? -13.602 -2.061 -12.414 1 96.75 432 ASN B CA 1
ATOM 8913 C C . ASN B 1 432 ? -12.836 -0.745 -12.281 1 96.75 432 ASN B C 1
ATOM 8915 O O . ASN B 1 432 ? -12.719 0.005 -13.25 1 96.75 432 ASN B O 1
ATOM 8919 N N . VAL B 1 433 ? -12.391 -0.451 -11.109 1 95.25 433 VAL B N 1
ATOM 8920 C CA . VAL B 1 433 ? -11.594 0.756 -10.914 1 95.25 433 VAL B CA 1
ATOM 8921 C C . VAL B 1 433 ? -10.312 0.67 -11.75 1 95.25 433 VAL B C 1
ATOM 8923 O O . VAL B 1 433 ? -9.914 1.649 -12.383 1 95.25 433 VAL B O 1
ATOM 8926 N N . ALA B 1 434 ? -9.672 -0.465 -11.75 1 94.5 434 ALA B N 1
ATOM 8927 C CA . ALA B 1 434 ? -8.484 -0.67 -12.57 1 94.5 434 ALA B CA 1
ATOM 8928 C C . ALA B 1 434 ? -8.812 -0.534 -14.055 1 94.5 434 ALA B C 1
ATOM 8930 O O . ALA B 1 434 ? -8.016 0.018 -14.828 1 94.5 434 ALA B O 1
ATOM 8931 N N . ALA B 1 435 ? -9.922 -1.116 -14.438 1 96.19 435 ALA B N 1
ATOM 8932 C CA . ALA B 1 435 ? -10.352 -1.008 -15.828 1 96.19 435 ALA B CA 1
ATOM 8933 C C . ALA B 1 435 ? -10.523 0.452 -16.234 1 96.19 435 ALA B C 1
ATOM 8935 O O . ALA B 1 435 ? -10.062 0.863 -17.297 1 96.19 435 ALA B O 1
ATOM 8936 N N . HIS B 1 436 ? -11.141 1.225 -15.328 1 93.81 436 HIS B N 1
ATOM 8937 C CA . HIS B 1 436 ? -11.312 2.648 -15.586 1 93.81 436 HIS B CA 1
ATOM 8938 C C . HIS B 1 436 ? -9.969 3.355 -15.703 1 93.81 436 HIS B C 1
ATOM 8940 O O . HIS B 1 436 ? -9.758 4.16 -16.625 1 93.81 436 HIS B O 1
ATOM 8946 N N . SER B 1 437 ? -9.148 3.076 -14.82 1 91.75 437 SER B N 1
ATOM 8947 C CA . SER B 1 437 ? -7.828 3.693 -14.789 1 91.75 437 SER B CA 1
ATOM 8948 C C . SER B 1 437 ? -7.059 3.408 -16.078 1 91.75 437 SER B C 1
ATOM 8950 O O . SER B 1 437 ? -6.324 4.266 -16.578 1 91.75 437 SER B O 1
ATOM 8952 N N . GLN B 1 438 ? -7.266 2.205 -16.656 1 89.25 438 GLN B N 1
ATOM 8953 C CA . GLN B 1 438 ? -6.547 1.774 -17.844 1 89.25 438 GLN B CA 1
ATOM 8954 C C . GLN B 1 438 ? -7.355 2.061 -19.109 1 89.25 438 GLN B C 1
ATOM 8956 O O . GLN B 1 438 ? -6.984 1.625 -20.203 1 89.25 438 GLN B O 1
ATOM 8961 N N . ARG B 1 439 ? -8.492 2.695 -18.953 1 89.94 439 ARG B N 1
ATOM 8962 C CA . ARG B 1 439 ? -9.367 3.057 -20.062 1 89.94 439 ARG B CA 1
ATOM 8963 C C . ARG B 1 439 ? -9.922 1.815 -20.75 1 89.94 439 ARG B C 1
ATOM 8965 O O . ARG B 1 439 ? -9.93 1.738 -21.984 1 89.94 439 ARG B O 1
ATOM 8972 N N . GLN B 1 440 ? -10.148 0.829 -19.969 1 94.31 440 GLN B N 1
ATOM 8973 C CA . GLN B 1 440 ? -10.805 -0.389 -20.438 1 94.31 440 GLN B CA 1
ATOM 8974 C C . GLN B 1 440 ? -12.258 -0.451 -19.969 1 94.31 440 GLN B C 1
ATOM 8976 O O . GLN B 1 440 ? -12.664 0.328 -19.094 1 94.31 440 GLN B O 1
ATOM 8981 N N . THR B 1 441 ? -12.977 -1.277 -20.578 1 96.69 441 THR B N 1
ATOM 8982 C CA . THR B 1 441 ? -14.398 -1.403 -20.266 1 96.69 441 THR B CA 1
ATOM 8983 C C . THR B 1 441 ? -14.594 -2.07 -18.906 1 96.69 441 THR B C 1
ATOM 8985 O O . THR B 1 441 ? -14 -3.111 -18.625 1 96.69 441 THR B O 1
ATOM 8988 N N . GLU B 1 442 ? -15.414 -1.47 -18.078 1 96.12 442 GLU B N 1
ATOM 8989 C CA . GLU B 1 442 ? -15.766 -2.045 -16.781 1 96.12 442 GLU B CA 1
ATOM 8990 C C . GLU B 1 442 ? -16.766 -3.188 -16.938 1 96.12 442 GLU B C 1
ATOM 8992 O O . GLU B 1 442 ? -17.438 -3.287 -17.953 1 96.12 442 GLU B O 1
ATOM 8997 N N . LEU B 1 443 ? -16.812 -4.059 -15.984 1 96.69 443 LEU B N 1
ATOM 8998 C CA . LEU B 1 443 ? -17.781 -5.156 -15.984 1 96.69 443 LEU B CA 1
ATOM 8999 C C . LEU B 1 443 ? -19.078 -4.746 -15.312 1 96.69 443 LEU B C 1
ATOM 9001 O O . LEU B 1 443 ? -19.062 -4.059 -14.289 1 96.69 443 LEU B O 1
ATOM 9005 N N . ASN B 1 444 ? -20.188 -5.145 -15.883 1 94.06 444 ASN B N 1
ATOM 9006 C CA . ASN B 1 444 ? -21.516 -4.867 -15.328 1 94.06 444 ASN B CA 1
ATOM 9007 C C . ASN B 1 444 ? -22.109 -6.102 -14.648 1 94.06 444 ASN B C 1
ATOM 9009 O O . ASN B 1 444 ? -23.281 -6.41 -14.828 1 94.06 444 ASN B O 1
ATOM 9013 N N . TRP B 1 445 ? -21.375 -6.906 -14.047 1 93.5 445 TRP B N 1
ATOM 9014 C CA . TRP B 1 445 ? -21.844 -8.086 -13.336 1 93.5 445 TRP B CA 1
ATOM 9015 C C . TRP B 1 445 ? -22.531 -7.691 -12.023 1 93.5 445 TRP B C 1
ATOM 9017 O O . TRP B 1 445 ? -22.047 -6.805 -11.312 1 93.5 445 TRP B O 1
ATOM 9027 N N . PRO B 1 446 ? -23.609 -8.156 -11.641 1 91.56 446 PRO B N 1
ATOM 9028 C CA . PRO B 1 446 ? -24.234 -9.344 -12.219 1 91.56 446 PRO B CA 1
ATOM 9029 C C . PRO B 1 446 ? -25.281 -9.008 -13.273 1 91.56 446 PRO B C 1
ATOM 9031 O O . PRO B 1 446 ? -25.938 -9.906 -13.805 1 91.56 446 PRO B O 1
ATOM 9034 N N . ALA B 1 447 ? -25.484 -7.762 -13.609 1 91.19 447 ALA B N 1
ATOM 9035 C CA . ALA B 1 447 ? -26.516 -7.391 -14.586 1 91.19 447 ALA B CA 1
ATOM 9036 C C . ALA B 1 447 ? -26.25 -8.062 -15.93 1 91.19 447 ALA B C 1
ATOM 9038 O O . ALA B 1 447 ? -27.203 -8.453 -16.625 1 91.19 447 ALA B O 1
ATOM 9039 N N . ARG B 1 448 ? -25.047 -8.117 -16.297 1 94.5 448 ARG B N 1
ATOM 9040 C CA . ARG B 1 448 ? -24.609 -8.844 -17.5 1 94.5 448 ARG B CA 1
ATOM 9041 C C . ARG B 1 448 ? -23.656 -9.977 -17.141 1 94.5 448 ARG B C 1
ATOM 9043 O O . ARG B 1 448 ? -22.719 -9.789 -16.375 1 94.5 448 ARG B O 1
ATOM 9050 N N . LYS B 1 449 ? -23.969 -11.109 -17.672 1 96.75 449 LYS B N 1
ATOM 9051 C CA . LYS B 1 449 ? -23.016 -12.211 -17.562 1 96.75 449 LYS B CA 1
ATOM 9052 C C . LYS B 1 449 ? -21.734 -11.922 -18.344 1 96.75 449 LYS B C 1
ATOM 9054 O O . LYS B 1 449 ? -21.688 -10.977 -19.125 1 96.75 449 LYS B O 1
ATOM 9059 N N . TYR B 1 450 ? -20.703 -12.719 -18.031 1 98.06 450 TYR B N 1
ATOM 9060 C CA . TYR B 1 450 ? -19.5 -12.523 -18.828 1 98.06 450 TYR B CA 1
ATOM 9061 C C . TYR B 1 450 ? -18.781 -13.844 -19.062 1 98.06 450 TYR B C 1
ATOM 9063 O O . TYR B 1 450 ? -19.031 -14.828 -18.359 1 98.06 450 TYR B O 1
ATOM 9071 N N . ILE B 1 451 ? -17.984 -13.867 -20.141 1 98.81 451 ILE B N 1
ATOM 9072 C CA . ILE B 1 451 ? -17.031 -14.898 -20.531 1 98.81 451 ILE B CA 1
ATOM 9073 C C . ILE B 1 451 ? -15.609 -14.453 -20.172 1 98.81 451 ILE B C 1
ATOM 9075 O O . ILE B 1 451 ? -15.258 -13.281 -20.359 1 98.81 451 ILE B O 1
ATOM 9079 N N . VAL B 1 452 ? -14.828 -15.383 -19.656 1 98.81 452 VAL B N 1
ATOM 9080 C CA . VAL B 1 452 ? -13.516 -14.898 -19.234 1 98.81 452 VAL B CA 1
ATOM 9081 C C . VAL B 1 452 ? -12.438 -15.867 -19.688 1 98.81 452 VAL B C 1
ATOM 9083 O O . VAL B 1 452 ? -12.656 -17.078 -19.734 1 98.81 452 VAL B O 1
ATOM 9086 N N . GLN B 1 453 ? -11.359 -15.383 -20.125 1 98.69 453 GLN B N 1
ATOM 9087 C CA . GLN B 1 453 ? -10.094 -16.109 -20.172 1 98.69 453 GLN B CA 1
ATOM 9088 C C . GLN B 1 453 ? -9.047 -15.445 -19.281 1 98.69 453 GLN B C 1
ATOM 9090 O O . GLN B 1 453 ? -8.68 -14.289 -19.516 1 98.69 453 GLN B O 1
ATOM 9095 N N . VAL B 1 454 ? -8.594 -16.156 -18.312 1 97.31 454 VAL B N 1
ATOM 9096 C CA . VAL B 1 454 ? -7.523 -15.695 -17.438 1 97.31 454 VAL B CA 1
ATOM 9097 C C . VAL B 1 454 ? -6.199 -16.328 -17.844 1 97.31 454 VAL B C 1
ATOM 9099 O O . VAL B 1 454 ? -6.047 -17.562 -17.781 1 97.31 454 VAL B O 1
ATOM 9102 N N . ALA B 1 455 ? -5.281 -15.531 -18.297 1 94.75 455 ALA B N 1
ATOM 9103 C CA . ALA B 1 455 ? -3.973 -15.992 -18.734 1 94.75 455 ALA B CA 1
ATOM 9104 C C . ALA B 1 455 ? -2.984 -14.836 -18.844 1 94.75 455 ALA B C 1
ATOM 9106 O O . ALA B 1 455 ? -3.385 -13.672 -18.891 1 94.75 455 ALA B O 1
ATOM 9107 N N . ARG B 1 456 ? -1.731 -15.164 -18.828 1 91.88 456 ARG B N 1
ATOM 9108 C CA . ARG B 1 456 ? -0.732 -14.172 -19.219 1 91.88 456 ARG B CA 1
ATOM 9109 C C . ARG B 1 456 ? -0.896 -13.773 -20.688 1 91.88 456 ARG B C 1
ATOM 9111 O O . ARG B 1 456 ? -1.369 -14.562 -21.5 1 91.88 456 ARG B O 1
ATOM 9118 N N . PHE B 1 457 ? -0.54 -12.562 -20.969 1 91.88 457 PHE B N 1
ATOM 9119 C CA . PHE B 1 457 ? -0.491 -12.148 -22.359 1 91.88 457 PHE B CA 1
ATOM 9120 C C . PHE B 1 457 ? 0.733 -12.734 -23.062 1 91.88 457 PHE B C 1
ATOM 9122 O O . PHE B 1 457 ? 1.766 -12.07 -23.172 1 91.88 457 PHE B O 1
ATOM 9129 N N . ASP B 1 458 ? 0.49 -13.938 -23.469 1 90.88 458 ASP B N 1
ATOM 9130 C CA . ASP B 1 458 ? 1.514 -14.766 -24.094 1 90.88 458 ASP B CA 1
ATOM 9131 C C . ASP B 1 458 ? 1.039 -15.297 -25.453 1 90.88 458 ASP B C 1
ATOM 9133 O O . ASP B 1 458 ? -0.146 -15.586 -25.625 1 90.88 458 ASP B O 1
ATOM 9137 N N . PRO B 1 459 ? 1.97 -15.453 -26.391 1 89 459 PRO B N 1
ATOM 9138 C CA . PRO B 1 459 ? 1.576 -15.867 -27.75 1 89 459 PRO B CA 1
ATOM 9139 C C . PRO B 1 459 ? 0.893 -17.234 -27.766 1 89 459 PRO B C 1
ATOM 9141 O O . PRO B 1 459 ? 0.09 -17.516 -28.656 1 89 459 PRO B O 1
ATOM 9144 N N . ALA B 1 460 ? 1.134 -18.016 -26.812 1 91.75 460 ALA B N 1
ATOM 9145 C CA . ALA B 1 460 ? 0.641 -19.391 -26.812 1 91.75 460 ALA B CA 1
ATOM 9146 C C . ALA B 1 460 ? -0.771 -19.469 -26.234 1 91.75 460 ALA B C 1
ATOM 9148 O O . ALA B 1 460 ? -1.446 -20.484 -26.375 1 91.75 460 ALA B O 1
ATOM 9149 N N . LYS B 1 461 ? -1.318 -18.359 -25.75 1 94.31 461 LYS B N 1
ATOM 9150 C CA . LYS B 1 461 ? -2.543 -18.453 -24.953 1 94.31 461 LYS B CA 1
ATOM 9151 C C . LYS B 1 461 ? -3.777 -18.25 -25.828 1 94.31 461 LYS B C 1
ATOM 9153 O O . LYS B 1 461 ? -4.906 -18.312 -25.344 1 94.31 461 LYS B O 1
ATOM 9158 N N . GLY B 1 462 ? -3.586 -18.078 -27.109 1 96.5 462 GLY B N 1
ATOM 9159 C CA . GLY B 1 462 ? -4.672 -18.078 -28.078 1 96.5 462 GLY B CA 1
ATOM 9160 C C . GLY B 1 462 ? -5.598 -16.891 -27.938 1 96.5 462 GLY B C 1
ATOM 9161 O O . GLY B 1 462 ? -6.797 -16.984 -28.219 1 96.5 462 GLY B O 1
ATOM 9162 N N . ILE B 1 463 ? -5.09 -15.742 -27.516 1 97.31 463 ILE B N 1
ATOM 9163 C CA . ILE B 1 463 ? -5.891 -14.555 -27.234 1 97.31 463 ILE B CA 1
ATOM 9164 C C . ILE B 1 463 ? -6.562 -14.062 -28.516 1 97.31 463 ILE B C 1
ATOM 9166 O O . ILE B 1 463 ? -7.738 -13.695 -28.5 1 97.31 463 ILE B O 1
ATOM 9170 N N . PRO B 1 464 ? -5.895 -14.094 -29.719 1 97.25 464 PRO B N 1
ATOM 9171 C CA . PRO B 1 464 ? -6.586 -13.703 -30.938 1 97.25 464 PRO B CA 1
ATOM 9172 C C . PRO B 1 464 ? -7.82 -14.555 -31.219 1 97.25 464 PRO B C 1
ATOM 9174 O O . PRO B 1 464 ? -8.852 -14.039 -31.656 1 97.25 464 PRO B O 1
ATOM 9177 N N . THR B 1 465 ? -7.672 -15.852 -30.938 1 98.19 465 THR B N 1
ATOM 9178 C CA . THR B 1 465 ? -8.797 -16.766 -31.141 1 98.19 465 THR B CA 1
ATOM 9179 C C . THR B 1 465 ? -9.938 -16.438 -30.188 1 98.19 465 THR B C 1
ATOM 9181 O O . THR B 1 465 ? -11.109 -16.578 -30.547 1 98.19 465 THR B O 1
ATOM 9184 N N . VAL B 1 466 ? -9.609 -16.031 -28.953 1 98.75 466 VAL B N 1
ATOM 9185 C CA . VAL B 1 466 ? -10.617 -15.641 -27.984 1 98.75 466 VAL B CA 1
ATOM 9186 C C . VAL B 1 466 ? -11.438 -14.477 -28.531 1 98.75 466 VAL B C 1
ATOM 9188 O O . VAL B 1 466 ? -12.672 -14.492 -28.484 1 98.75 466 VAL B O 1
ATOM 9191 N N . ILE B 1 467 ? -10.758 -13.508 -29.094 1 98.56 467 ILE B N 1
ATOM 9192 C CA . ILE B 1 467 ? -11.391 -12.305 -29.625 1 98.56 467 ILE B CA 1
ATOM 9193 C C . ILE B 1 467 ? -12.266 -12.672 -30.828 1 98.56 467 ILE B C 1
ATOM 9195 O O . ILE B 1 467 ? -13.43 -12.258 -30.906 1 98.56 467 ILE B O 1
ATOM 9199 N N . ASP B 1 468 ? -11.727 -13.484 -31.734 1 98.62 468 ASP B N 1
ATOM 9200 C CA . ASP B 1 468 ? -12.477 -13.922 -32.906 1 98.62 468 ASP B CA 1
ATOM 9201 C C . ASP B 1 468 ? -13.719 -14.719 -32.5 1 98.62 468 ASP B C 1
ATOM 9203 O O . ASP B 1 468 ? -14.773 -14.594 -33.125 1 98.62 468 ASP B O 1
ATOM 9207 N N . SER B 1 469 ? -13.547 -15.578 -31.531 1 98.81 469 SER B N 1
ATOM 9208 C CA . SER B 1 469 ? -14.656 -16.406 -31.047 1 98.81 469 SER B CA 1
ATOM 9209 C C . SER B 1 469 ? -15.789 -15.539 -30.516 1 98.81 469 SER B C 1
ATOM 9211 O O . SER B 1 469 ? -16.969 -15.812 -30.781 1 98.81 469 SER B O 1
ATOM 9213 N N . TYR B 1 470 ? -15.477 -14.539 -29.75 1 98.75 470 TYR B N 1
ATOM 9214 C CA . TYR B 1 470 ? -16.484 -13.648 -29.188 1 98.75 470 TYR B CA 1
ATOM 9215 C C . TYR B 1 470 ? -17.188 -12.859 -30.281 1 98.75 470 TYR B C 1
ATOM 9217 O O . TYR B 1 470 ? -18.406 -12.672 -30.234 1 98.75 470 TYR B O 1
ATOM 9225 N N . ALA B 1 471 ? -16.422 -12.398 -31.25 1 98.5 471 ALA B N 1
ATOM 9226 C CA . ALA B 1 471 ? -17 -11.68 -32.375 1 98.5 471 ALA B CA 1
ATOM 9227 C C . ALA B 1 471 ? -18.016 -12.547 -33.094 1 98.5 471 ALA B C 1
ATOM 9229 O O . ALA B 1 471 ? -19.109 -12.086 -33.438 1 98.5 471 ALA B O 1
ATOM 9230 N N . GLU B 1 472 ? -17.625 -13.766 -33.375 1 98.44 472 GLU B N 1
ATOM 9231 C CA . GLU B 1 472 ? -18.531 -14.703 -34.031 1 98.44 472 GLU B CA 1
ATOM 9232 C C . GLU B 1 472 ? -19.75 -15 -33.188 1 98.44 472 GLU B C 1
ATOM 9234 O O . GLU B 1 472 ? -20.875 -15.086 -33.688 1 98.44 472 GLU B O 1
ATOM 9239 N N . PHE B 1 473 ? -19.578 -15.195 -31.922 1 98.31 473 PHE B N 1
ATOM 9240 C CA . PHE B 1 473 ? -20.656 -15.414 -30.969 1 98.31 473 PHE B CA 1
ATOM 9241 C C . PHE B 1 473 ? -21.656 -14.266 -31.016 1 98.31 473 PHE B C 1
ATOM 9243 O O . PHE B 1 473 ? -22.875 -14.484 -31.047 1 98.31 473 PHE B O 1
ATOM 9250 N N . ARG B 1 474 ? -21.141 -13.031 -30.984 1 97.75 474 ARG B N 1
ATOM 9251 C CA . ARG B 1 474 ? -21.969 -11.836 -31.031 1 97.75 474 ARG B CA 1
ATOM 9252 C C . ARG B 1 474 ? -22.781 -11.781 -32.312 1 97.75 474 ARG B C 1
ATOM 9254 O O . ARG B 1 474 ? -23.953 -11.406 -32.312 1 97.75 474 ARG B O 1
ATOM 9261 N N . ARG B 1 475 ? -22.141 -12.133 -33.375 1 97.19 475 ARG B N 1
ATOM 9262 C CA . ARG B 1 475 ? -22.844 -12.195 -34.656 1 97.19 475 ARG B CA 1
ATOM 9263 C C . ARG B 1 475 ? -23.984 -13.203 -34.625 1 97.19 475 ARG B C 1
ATOM 9265 O O . ARG B 1 475 ? -25.094 -12.914 -35.094 1 97.19 475 ARG B O 1
ATOM 9272 N N . ARG B 1 476 ? -23.75 -14.297 -34.031 1 97.12 476 ARG B N 1
ATOM 9273 C CA . ARG B 1 476 ? -24.766 -15.336 -33.938 1 97.12 476 ARG B CA 1
ATOM 9274 C C . ARG B 1 476 ? -25.875 -14.914 -32.969 1 97.12 476 ARG B C 1
ATOM 9276 O O . ARG B 1 476 ? -27.047 -15.227 -33.219 1 97.12 476 ARG B O 1
ATOM 9283 N N . CYS B 1 477 ? -25.531 -14.328 -31.922 1 96.38 477 CYS B N 1
ATOM 9284 C CA . CYS B 1 477 ? -26.531 -13.812 -31 1 96.38 477 CYS B CA 1
ATOM 9285 C C . CYS B 1 477 ? -27.516 -12.875 -31.703 1 96.38 477 CYS B C 1
ATOM 9287 O O . CYS B 1 477 ? -28.719 -12.953 -31.484 1 96.38 477 CYS B O 1
ATOM 9289 N N . GLU B 1 478 ? -26.922 -12.008 -32.438 1 94.81 478 GLU B N 1
ATOM 9290 C CA . GLU B 1 478 ? -27.766 -11.078 -33.219 1 94.81 478 GLU B CA 1
ATOM 9291 C C . GLU B 1 478 ? -28.703 -11.828 -34.156 1 94.81 478 GLU B C 1
ATOM 9293 O O . GLU B 1 478 ? -29.891 -11.5 -34.219 1 94.81 478 GLU B O 1
ATOM 9298 N N . LYS B 1 479 ? -28.203 -12.758 -34.75 1 95.06 479 LYS B N 1
ATOM 9299 C CA . LYS B 1 479 ? -28.969 -13.539 -35.719 1 95.06 479 LYS B CA 1
ATOM 9300 C C . LYS B 1 479 ? -30.078 -14.328 -35.031 1 95.06 479 LYS B C 1
ATOM 9302 O O . LYS B 1 479 ? -31.188 -14.469 -35.531 1 95.06 479 LYS B O 1
ATOM 9307 N N . GLU B 1 480 ? -29.75 -14.773 -33.844 1 92.56 480 GLU B N 1
ATOM 9308 C CA . GLU B 1 480 ? -30.688 -15.633 -33.125 1 92.56 480 GLU B CA 1
ATOM 9309 C C . GLU B 1 480 ? -31.594 -14.812 -32.188 1 92.56 480 GLU B C 1
ATOM 9311 O O . GLU B 1 480 ? -32.469 -15.367 -31.547 1 92.56 480 GLU B O 1
ATOM 9316 N N . GLY B 1 481 ? -31.391 -13.516 -32.062 1 91.12 481 GLY B N 1
ATOM 9317 C CA . GLY B 1 481 ? -32.219 -12.625 -31.281 1 91.12 481 GLY B CA 1
ATOM 9318 C C . GLY B 1 481 ? -31.953 -12.688 -29.797 1 91.12 481 GLY B C 1
ATOM 9319 O O . GLY B 1 481 ? -32.844 -12.461 -28.984 1 91.12 481 GLY B O 1
ATOM 9320 N N . VAL B 1 482 ? -30.766 -13.086 -29.484 1 91 482 VAL B N 1
ATOM 9321 C CA . VAL B 1 482 ? -30.359 -13.094 -28.078 1 91 482 VAL B CA 1
ATOM 9322 C C . VAL B 1 482 ? -30.141 -11.656 -27.594 1 91 482 VAL B C 1
ATOM 9324 O O . VAL B 1 482 ? -29.375 -10.906 -28.203 1 91 482 VAL B O 1
ATOM 9327 N N . THR B 1 483 ? -30.781 -11.188 -26.531 1 88.44 483 THR B N 1
ATOM 9328 C CA . THR B 1 483 ? -30.766 -9.789 -26.094 1 88.44 483 THR B CA 1
ATOM 9329 C C . THR B 1 483 ? -29.812 -9.602 -24.922 1 88.44 483 THR B C 1
ATOM 9331 O O . THR B 1 483 ? -29.234 -8.531 -24.75 1 88.44 483 THR B O 1
ATOM 9334 N N . ASP B 1 484 ? -29.719 -10.625 -24.094 1 90.88 484 ASP B N 1
ATOM 9335 C CA . ASP B 1 484 ? -28.828 -10.523 -22.953 1 90.88 484 ASP B CA 1
ATOM 9336 C C . ASP B 1 484 ? -27.391 -10.883 -23.328 1 90.88 484 ASP B C 1
ATOM 9338 O O . ASP B 1 484 ? -26.938 -12 -23.062 1 90.88 484 ASP B O 1
ATOM 9342 N N . ILE B 1 485 ? -26.719 -9.938 -23.844 1 94.19 485 ILE B N 1
ATOM 9343 C CA . ILE B 1 485 ? -25.406 -10.188 -24.406 1 94.19 485 ILE B CA 1
ATOM 9344 C C . ILE B 1 485 ? -24.344 -10.141 -23.297 1 94.19 485 ILE B C 1
ATOM 9346 O O . ILE B 1 485 ? -24.219 -9.133 -22.609 1 94.19 485 ILE B O 1
ATOM 9350 N N . PRO B 1 486 ? -23.609 -11.188 -23.141 1 97.62 486 PRO B N 1
ATOM 9351 C CA . PRO B 1 486 ? -22.562 -11.188 -22.125 1 97.62 486 PRO B CA 1
ATOM 9352 C C . PRO B 1 486 ? -21.328 -10.391 -22.547 1 97.62 486 PRO B C 1
ATOM 9354 O O . PRO B 1 486 ? -21.109 -10.164 -23.734 1 97.62 486 PRO B O 1
ATOM 9357 N N . GLN B 1 487 ? -20.547 -9.961 -21.562 1 98.25 487 GLN B N 1
ATOM 9358 C CA . GLN B 1 487 ? -19.281 -9.297 -21.828 1 98.25 487 GLN B CA 1
ATOM 9359 C C . GLN B 1 487 ? -18.141 -10.312 -21.969 1 98.25 487 GLN B C 1
ATOM 9361 O O . GLN B 1 487 ? -18.297 -11.477 -21.594 1 98.25 487 GLN B O 1
ATOM 9366 N N . LEU B 1 488 ? -17.016 -9.922 -22.594 1 98.81 488 LEU B N 1
ATOM 9367 C CA . LEU B 1 488 ? -15.789 -10.719 -22.656 1 98.81 488 LEU B CA 1
ATOM 9368 C C . LEU B 1 488 ? -14.688 -10.094 -21.797 1 98.81 488 LEU B C 1
ATOM 9370 O O . LEU B 1 488 ? -14.453 -8.883 -21.875 1 98.81 488 LEU B O 1
ATOM 9374 N N . VAL B 1 489 ? -14.102 -10.906 -21.016 1 98.75 489 VAL B N 1
ATOM 9375 C CA . VAL B 1 489 ? -12.969 -10.469 -20.203 1 98.75 489 VAL B CA 1
ATOM 9376 C C . VAL B 1 489 ? -11.727 -11.273 -20.578 1 98.75 489 VAL B C 1
ATOM 9378 O O . VAL B 1 489 ? -11.758 -12.508 -20.578 1 98.75 489 VAL B O 1
ATOM 9381 N N . VAL B 1 490 ? -10.672 -10.625 -20.922 1 98.44 490 VAL B N 1
ATOM 9382 C CA . VAL B 1 490 ? -9.336 -11.195 -21.062 1 98.44 490 VAL B CA 1
ATOM 9383 C C . VAL B 1 490 ? -8.391 -10.531 -20.062 1 98.44 490 VAL B C 1
ATOM 9385 O O . VAL B 1 490 ? -8.086 -9.344 -20.188 1 98.44 490 VAL B O 1
ATOM 9388 N N . CYS B 1 491 ? -7.992 -11.281 -19.047 1 97.25 491 CYS B N 1
ATOM 9389 C CA . CYS B 1 491 ? -7.168 -10.641 -18.031 1 97.25 491 CYS B CA 1
ATOM 9390 C C . CYS B 1 491 ? -6.113 -11.602 -17.5 1 97.25 491 CYS B C 1
ATOM 9392 O O . CYS B 1 491 ? -6.211 -12.812 -17.703 1 97.25 491 CYS B O 1
ATOM 9394 N N . GLY B 1 492 ? -5.137 -11.078 -16.859 1 93.75 492 GLY B N 1
ATOM 9395 C CA . GLY B 1 492 ? -4.094 -11.859 -16.219 1 93.75 492 GLY B CA 1
ATOM 9396 C C . GLY B 1 492 ? -3.002 -11.008 -15.602 1 93.75 492 GLY B C 1
ATOM 9397 O O . GLY B 1 492 ? -2.959 -9.797 -15.812 1 93.75 492 GLY B O 1
ATOM 9398 N N . ASN B 1 493 ? -2.211 -11.711 -14.812 1 88.69 493 ASN B N 1
ATOM 9399 C CA . ASN B 1 493 ? -1.06 -11.062 -14.188 1 88.69 493 ASN B CA 1
ATOM 9400 C C . ASN B 1 493 ? 0.2 -11.227 -15.031 1 88.69 493 ASN B C 1
ATOM 9402 O O . ASN B 1 493 ? 0.31 -12.172 -15.812 1 88.69 493 ASN B O 1
ATOM 9406 N N . GLY B 1 494 ? 1.06 -10.258 -14.867 1 78.31 494 GLY B N 1
ATOM 9407 C CA . GLY B 1 494 ? 2.35 -10.398 -15.523 1 78.31 494 GLY B CA 1
ATOM 9408 C C . GLY B 1 494 ? 3.404 -11.031 -14.633 1 78.31 494 GLY B C 1
ATOM 9409 O O . GLY B 1 494 ? 3.135 -11.352 -13.469 1 78.31 494 GLY B O 1
ATOM 9410 N N . SER B 1 495 ? 4.48 -11.375 -15.273 1 75.62 495 SER B N 1
ATOM 9411 C CA . SER B 1 495 ? 5.672 -11.859 -14.578 1 75.62 495 SER B CA 1
ATOM 9412 C C . SER B 1 495 ? 6.934 -11.203 -15.133 1 75.62 495 SER B C 1
ATOM 9414 O O . SER B 1 495 ? 6.965 -10.789 -16.297 1 75.62 495 SER B O 1
ATOM 9416 N N . VAL B 1 496 ? 7.871 -11.07 -14.258 1 72 496 VAL B N 1
ATOM 9417 C CA . VAL B 1 496 ? 9.102 -10.398 -14.664 1 72 496 VAL B CA 1
ATOM 9418 C C . VAL B 1 496 ? 9.844 -11.242 -15.703 1 72 496 VAL B C 1
ATOM 9420 O O . VAL B 1 496 ? 10.531 -10.711 -16.578 1 72 496 VAL B O 1
ATOM 9423 N N . ASP B 1 497 ? 9.625 -12.477 -15.641 1 65.25 497 ASP B N 1
ATOM 9424 C CA . ASP B 1 497 ? 10.352 -13.352 -16.547 1 65.25 497 ASP B CA 1
ATOM 9425 C C . ASP B 1 497 ? 9.578 -13.555 -17.859 1 65.25 497 ASP B C 1
ATOM 9427 O O . ASP B 1 497 ? 9.914 -14.43 -18.656 1 65.25 497 ASP B O 1
ATOM 9431 N N . ASP B 1 498 ? 8.492 -12.75 -18.062 1 72.38 498 ASP B N 1
ATOM 9432 C CA . ASP B 1 498 ? 7.719 -12.781 -19.297 1 72.38 498 ASP B CA 1
ATOM 9433 C C . ASP B 1 498 ? 7.668 -11.406 -19.953 1 72.38 498 ASP B C 1
ATOM 9435 O O . ASP B 1 498 ? 6.637 -10.734 -19.922 1 72.38 498 ASP B O 1
ATOM 9439 N N . PRO B 1 499 ? 8.633 -11.125 -20.75 1 73 499 PRO B N 1
ATOM 9440 C CA . PRO B 1 499 ? 8.766 -9.781 -21.312 1 73 499 PRO B CA 1
ATOM 9441 C C . PRO B 1 499 ? 7.832 -9.547 -22.5 1 73 499 PRO B C 1
ATOM 9443 O O . PRO B 1 499 ? 7.723 -8.43 -23 1 73 499 PRO B O 1
ATOM 9446 N N . ASP B 1 500 ? 7.055 -10.602 -22.938 1 78.25 500 ASP B N 1
ATOM 9447 C CA . ASP B 1 500 ? 6.219 -10.492 -24.125 1 78.25 500 ASP B CA 1
ATOM 9448 C C . ASP B 1 500 ? 4.871 -9.859 -23.797 1 78.25 500 ASP B C 1
ATOM 9450 O O . ASP B 1 500 ? 4.105 -9.508 -24.703 1 78.25 500 ASP B O 1
ATOM 9454 N N . ALA B 1 501 ? 4.57 -9.688 -22.641 1 84.62 501 ALA B N 1
ATOM 9455 C CA . ALA B 1 501 ? 3.229 -9.297 -22.203 1 84.62 501 ALA B CA 1
ATOM 9456 C C . ALA B 1 501 ? 2.781 -8.016 -22.891 1 84.62 501 ALA B C 1
ATOM 9458 O O . ALA B 1 501 ? 1.646 -7.922 -23.359 1 84.62 501 ALA B O 1
ATOM 9459 N N . SER B 1 502 ? 3.656 -7.113 -23 1 83.44 502 SER B N 1
ATOM 9460 C CA . SER B 1 502 ? 3.297 -5.824 -23.594 1 83.44 502 SER B CA 1
ATOM 9461 C C . SER B 1 502 ? 3.016 -5.957 -25.078 1 83.44 502 SER B C 1
ATOM 9463 O O . SER B 1 502 ? 2.072 -5.352 -25.594 1 83.44 502 SER B O 1
ATOM 9465 N N . MET B 1 503 ? 3.828 -6.723 -25.734 1 85.56 503 MET B N 1
ATOM 9466 C CA . MET B 1 503 ? 3.672 -6.91 -27.172 1 85.56 503 MET B CA 1
ATOM 9467 C C . MET B 1 503 ? 2.354 -7.609 -27.484 1 85.56 503 MET B C 1
ATOM 9469 O O . MET B 1 503 ? 1.628 -7.188 -28.391 1 85.56 503 MET B O 1
ATOM 9473 N N . ILE B 1 504 ? 2.057 -8.633 -26.734 1 90.69 504 ILE B N 1
ATOM 9474 C CA . ILE B 1 504 ? 0.842 -9.406 -26.984 1 90.69 504 ILE B CA 1
ATOM 9475 C C . ILE B 1 504 ? -0.383 -8.562 -26.625 1 90.69 504 ILE B C 1
ATOM 9477 O O . ILE B 1 504 ? -1.41 -8.633 -27.312 1 90.69 504 ILE B O 1
ATOM 9481 N N . TYR B 1 505 ? -0.302 -7.805 -25.594 1 92.19 505 TYR B N 1
ATOM 9482 C CA . TYR B 1 505 ? -1.373 -6.883 -25.234 1 92.19 505 TYR B CA 1
ATOM 9483 C C . TYR B 1 505 ? -1.646 -5.902 -26.375 1 92.19 505 TYR B C 1
ATOM 9485 O O . TYR B 1 505 ? -2.799 -5.684 -26.75 1 92.19 505 TYR B O 1
ATOM 9493 N N . ASP B 1 506 ? -0.599 -5.34 -26.953 1 90.56 506 ASP B N 1
ATOM 9494 C CA . ASP B 1 506 ? -0.721 -4.383 -28.047 1 90.56 506 ASP B CA 1
ATOM 9495 C C . ASP B 1 506 ? -1.355 -5.031 -29.281 1 90.56 506 ASP B C 1
ATOM 9497 O O . ASP B 1 506 ? -2.184 -4.414 -29.953 1 90.56 506 ASP B O 1
ATOM 9501 N N . GLN B 1 507 ? -0.914 -6.184 -29.516 1 92.38 507 GLN B N 1
ATOM 9502 C CA . GLN B 1 507 ? -1.479 -6.922 -30.641 1 92.38 507 GLN B CA 1
ATOM 9503 C C . GLN B 1 507 ? -2.975 -7.156 -30.453 1 92.38 507 GLN B C 1
ATOM 9505 O O . GLN B 1 507 ? -3.75 -7.059 -31.391 1 92.38 507 GLN B O 1
ATOM 9510 N N . THR B 1 508 ? -3.324 -7.461 -29.25 1 95.44 508 THR B N 1
ATOM 9511 C CA . THR B 1 508 ? -4.727 -7.715 -28.938 1 95.44 508 THR B CA 1
ATOM 9512 C C . THR B 1 508 ? -5.559 -6.449 -29.125 1 95.44 508 THR B C 1
ATOM 9514 O O . THR B 1 508 ? -6.637 -6.492 -29.719 1 95.44 508 THR B O 1
ATOM 9517 N N . MET B 1 509 ? -5.031 -5.359 -28.672 1 93.44 509 MET B N 1
ATOM 9518 C CA . MET B 1 509 ? -5.727 -4.082 -28.812 1 93.44 509 MET B CA 1
ATOM 9519 C C . MET B 1 509 ? -5.855 -3.686 -30.266 1 93.44 509 MET B C 1
ATOM 9521 O O . MET B 1 509 ? -6.898 -3.18 -30.688 1 93.44 509 MET B O 1
ATOM 9525 N N . THR B 1 510 ? -4.828 -3.912 -31 1 93.5 510 THR B N 1
ATOM 9526 C CA . THR B 1 510 ? -4.852 -3.619 -32.438 1 93.5 510 THR B CA 1
ATOM 9527 C C . THR B 1 510 ? -5.906 -4.465 -33.156 1 93.5 510 THR B C 1
ATOM 9529 O O . THR B 1 510 ? -6.629 -3.969 -34 1 93.5 510 THR B O 1
ATOM 9532 N N . GLN B 1 511 ? -5.945 -5.719 -32.781 1 96.62 511 GLN B N 1
ATOM 9533 C CA . GLN B 1 511 ? -6.961 -6.602 -33.344 1 96.62 511 GLN B CA 1
ATOM 9534 C C . GLN B 1 511 ? -8.367 -6.062 -33.094 1 96.62 511 GLN B C 1
ATOM 9536 O O . GLN B 1 511 ? -9.195 -6.016 -34 1 96.62 511 GLN B O 1
ATOM 9541 N N . MET B 1 512 ? -8.633 -5.633 -31.906 1 96 512 MET B N 1
ATOM 9542 C CA . MET B 1 512 ? -9.938 -5.094 -31.531 1 96 512 MET B CA 1
ATOM 9543 C C . MET B 1 512 ? -10.25 -3.828 -32.312 1 96 512 MET B C 1
ATOM 9545 O O . MET B 1 512 ? -11.344 -3.697 -32.875 1 96 512 MET B O 1
ATOM 9549 N N . GLU B 1 513 ? -9.32 -2.93 -32.375 1 93.44 513 GLU B N 1
ATOM 9550 C CA . GLU B 1 513 ? -9.523 -1.618 -33 1 93.44 513 GLU B CA 1
ATOM 9551 C C . GLU B 1 513 ? -9.68 -1.728 -34.5 1 93.44 513 GLU B C 1
ATOM 9553 O O . GLU B 1 513 ? -10.438 -0.97 -35.125 1 93.44 513 GLU B O 1
ATOM 9558 N N . THR B 1 514 ? -8.969 -2.646 -35.062 1 95.81 514 THR B N 1
ATOM 9559 C CA . THR B 1 514 ? -8.938 -2.754 -36.531 1 95.81 514 THR B CA 1
ATOM 9560 C C . THR B 1 514 ? -10.078 -3.637 -37.031 1 95.81 514 THR B C 1
ATOM 9562 O O . THR B 1 514 ? -10.734 -3.307 -38.031 1 95.81 514 THR B O 1
ATOM 9565 N N . HIS B 1 515 ? -10.344 -4.723 -36.344 1 97.5 515 HIS B N 1
ATOM 9566 C CA . HIS B 1 515 ? -11.258 -5.719 -36.906 1 97.5 515 HIS B CA 1
ATOM 9567 C C . HIS B 1 515 ? -12.625 -5.648 -36.219 1 97.5 515 HIS B C 1
ATOM 9569 O O . HIS B 1 515 ? -13.633 -6.016 -36.812 1 97.5 515 HIS B O 1
ATOM 9575 N N . TYR B 1 516 ? -12.641 -5.246 -34.938 1 97.94 516 TYR B N 1
ATOM 9576 C CA . TYR B 1 516 ? -13.906 -5.324 -34.219 1 97.94 516 TYR B CA 1
ATOM 9577 C C . TYR B 1 516 ? -14.125 -4.078 -33.375 1 97.94 516 TYR B C 1
ATOM 9579 O O . TYR B 1 516 ? -14.43 -4.172 -32.188 1 97.94 516 TYR B O 1
ATOM 9587 N N . PRO B 1 517 ? -14.031 -2.881 -33.844 1 96.38 517 PRO B N 1
ATOM 9588 C CA . PRO B 1 517 ? -14.195 -1.655 -33.062 1 96.38 517 PRO B CA 1
ATOM 9589 C C . PRO B 1 517 ? -15.562 -1.558 -32.406 1 96.38 517 PRO B C 1
ATOM 9591 O O . PRO B 1 517 ? -15.695 -0.97 -31.328 1 96.38 517 PRO B O 1
ATOM 9594 N N . HIS B 1 518 ? -16.594 -2.15 -33.031 1 96.44 518 HIS B N 1
ATOM 9595 C CA . HIS B 1 518 ? -17.953 -2.062 -32.531 1 96.44 518 HIS B CA 1
ATOM 9596 C C . HIS B 1 518 ? -18.141 -2.902 -31.266 1 96.44 518 HIS B C 1
ATOM 9598 O O . HIS B 1 518 ? -19.141 -2.76 -30.562 1 96.44 518 HIS B O 1
ATOM 9604 N N . LEU B 1 519 ? -17.172 -3.785 -30.891 1 97.69 519 LEU B N 1
ATOM 9605 C CA . LEU B 1 519 ? -17.297 -4.68 -29.75 1 97.69 519 LEU B CA 1
ATOM 9606 C C . LEU B 1 519 ? -16.516 -4.137 -28.547 1 97.69 519 LEU B C 1
ATOM 9608 O O . LEU B 1 519 ? -16.594 -4.68 -27.453 1 97.69 519 LEU B O 1
ATOM 9612 N N . ILE B 1 520 ? -15.797 -3.027 -28.688 1 96.5 520 ILE B N 1
ATOM 9613 C CA . ILE B 1 520 ? -14.859 -2.518 -27.688 1 96.5 520 ILE B CA 1
ATOM 9614 C C . ILE B 1 520 ? -15.602 -2.219 -26.391 1 96.5 520 ILE B C 1
ATOM 9616 O O . ILE B 1 520 ? -15.078 -2.451 -25.297 1 96.5 520 ILE B O 1
ATOM 9620 N N . LYS B 1 521 ? -16.797 -1.826 -26.453 1 96.19 521 LYS B N 1
ATOM 9621 C CA . LYS B 1 521 ? -17.562 -1.45 -25.266 1 96.19 521 LYS B CA 1
ATOM 9622 C C . LYS B 1 521 ? -18.016 -2.684 -24.5 1 96.19 521 LYS B C 1
ATOM 9624 O O . LYS B 1 521 ? -18.469 -2.576 -23.344 1 96.19 521 LYS B O 1
ATOM 9629 N N . ASP B 1 522 ? -17.891 -3.875 -25.078 1 97.69 522 ASP B N 1
ATOM 9630 C CA . ASP B 1 522 ? -18.359 -5.109 -24.453 1 97.69 522 ASP B CA 1
ATOM 9631 C C . ASP B 1 522 ? -17.172 -6.004 -24.062 1 97.69 522 ASP B C 1
ATOM 9633 O O . ASP B 1 522 ? -17.375 -7.113 -23.562 1 97.69 522 ASP B O 1
ATOM 9637 N N . VAL B 1 523 ? -15.961 -5.539 -24.312 1 98.44 523 VAL B N 1
ATOM 9638 C CA . VAL B 1 523 ? -14.781 -6.363 -24.078 1 98.44 523 VAL B CA 1
ATOM 9639 C C . VAL B 1 523 ? -13.828 -5.645 -23.125 1 98.44 523 VAL B C 1
ATOM 9641 O O . VAL B 1 523 ? -13.594 -4.441 -23.266 1 98.44 523 VAL B O 1
ATOM 9644 N N . SER B 1 524 ? -13.398 -6.293 -22.125 1 98.19 524 SER B N 1
ATOM 9645 C CA . SER B 1 524 ? -12.406 -5.785 -21.172 1 98.19 524 SER B CA 1
ATOM 9646 C C . SER B 1 524 ? -11.102 -6.562 -21.266 1 98.19 524 SER B C 1
ATOM 9648 O O . SER B 1 524 ? -11.055 -7.758 -20.984 1 98.19 524 SER B O 1
ATOM 9650 N N . ILE B 1 525 ? -10.016 -5.945 -21.703 1 97.25 525 ILE B N 1
ATOM 9651 C CA . ILE B 1 525 ? -8.695 -6.547 -21.844 1 97.25 525 ILE B CA 1
ATOM 9652 C C . ILE B 1 525 ? -7.738 -5.914 -20.828 1 97.25 525 ILE B C 1
ATOM 9654 O O . ILE B 1 525 ? -7.355 -4.75 -20.969 1 97.25 525 ILE B O 1
ATOM 9658 N N . MET B 1 526 ? -7.312 -6.746 -19.844 1 95.62 526 MET B N 1
ATOM 9659 C CA . MET B 1 526 ? -6.66 -6.133 -18.688 1 95.62 526 MET B CA 1
ATOM 9660 C C . MET B 1 526 ? -5.359 -6.855 -18.344 1 95.62 526 MET B C 1
ATOM 9662 O O . MET B 1 526 ? -5.336 -8.078 -18.234 1 95.62 526 MET B O 1
ATOM 9666 N N . ARG B 1 527 ? -4.266 -6.137 -18.188 1 91.19 527 ARG B N 1
ATOM 9667 C CA . ARG B 1 527 ? -3.104 -6.59 -17.422 1 91.19 527 ARG B CA 1
ATOM 9668 C C . ARG B 1 527 ? -3.221 -6.203 -15.953 1 91.19 527 ARG B C 1
ATOM 9670 O O . ARG B 1 527 ? -3.172 -5.02 -15.617 1 91.19 527 ARG B O 1
ATOM 9677 N N . LEU B 1 528 ? -3.342 -7.152 -15.141 1 91.81 528 LEU B N 1
ATOM 9678 C CA . LEU B 1 528 ? -3.654 -6.895 -13.742 1 91.81 528 LEU B CA 1
ATOM 9679 C C . LEU B 1 528 ? -2.408 -7.039 -12.867 1 91.81 528 LEU B C 1
ATOM 9681 O O . LEU B 1 528 ? -1.511 -7.82 -13.188 1 91.81 528 LEU B O 1
ATOM 9685 N N . GLU B 1 529 ? -2.354 -6.258 -11.797 1 86.88 529 GLU B N 1
ATOM 9686 C CA . GLU B 1 529 ? -1.365 -6.508 -10.75 1 86.88 529 GLU B CA 1
ATOM 9687 C C . GLU B 1 529 ? -1.63 -7.832 -10.039 1 86.88 529 GLU B C 1
ATOM 9689 O O . GLU B 1 529 ? -2.77 -8.297 -9.992 1 86.88 529 GLU B O 1
ATOM 9694 N N . PRO B 1 530 ? -0.621 -8.398 -9.508 1 89.19 530 PRO B N 1
ATOM 9695 C CA . PRO B 1 530 ? -0.81 -9.688 -8.828 1 89.19 530 PRO B CA 1
ATOM 9696 C C . PRO B 1 530 ? -1.792 -9.594 -7.66 1 89.19 530 PRO B C 1
ATOM 9698 O O . PRO B 1 530 ? -1.571 -8.828 -6.723 1 89.19 530 PRO B O 1
ATOM 9701 N N . ASN B 1 531 ? -2.818 -10.305 -7.68 1 92.62 531 ASN B N 1
ATOM 9702 C CA . ASN B 1 531 ? -3.863 -10.469 -6.68 1 92.62 531 ASN B CA 1
ATOM 9703 C C . ASN B 1 531 ? -4.684 -11.734 -6.926 1 92.62 531 ASN B C 1
ATOM 9705 O O . ASN B 1 531 ? -5.57 -11.75 -7.781 1 92.62 531 ASN B O 1
ATOM 9709 N N . ASP B 1 532 ? -4.41 -12.719 -6.156 1 95.25 532 ASP B N 1
ATOM 9710 C CA . ASP B 1 532 ? -5.023 -14.031 -6.352 1 95.25 532 ASP B CA 1
ATOM 9711 C C . ASP B 1 532 ? -6.539 -13.953 -6.188 1 95.25 532 ASP B C 1
ATOM 9713 O O . ASP B 1 532 ? -7.285 -14.555 -6.965 1 95.25 532 ASP B O 1
ATOM 9717 N N . GLN B 1 533 ? -7.004 -13.258 -5.207 1 97.38 533 GLN B N 1
ATOM 9718 C CA . GLN B 1 533 ? -8.43 -13.188 -4.91 1 97.38 533 GLN B CA 1
ATOM 9719 C C . GLN B 1 533 ? -9.188 -12.461 -6.016 1 97.38 533 GLN B C 1
ATOM 9721 O O . GLN B 1 533 ? -10.344 -12.781 -6.297 1 97.38 533 GLN B O 1
ATOM 9726 N N . LEU B 1 534 ? -8.562 -11.523 -6.633 1 96.94 534 LEU B N 1
ATOM 9727 C CA . LEU B 1 534 ? -9.18 -10.852 -7.773 1 96.94 534 LEU B CA 1
ATOM 9728 C C . LEU B 1 534 ? -9.391 -11.82 -8.93 1 96.94 534 LEU B C 1
ATOM 9730 O O . LEU B 1 534 ? -10.469 -11.867 -9.516 1 96.94 534 LEU B O 1
ATOM 9734 N N . LEU B 1 535 ? -8.406 -12.648 -9.25 1 97.12 535 LEU B N 1
ATOM 9735 C CA . LEU B 1 535 ? -8.547 -13.656 -10.297 1 97.12 535 LEU B CA 1
ATOM 9736 C C . LEU B 1 535 ? -9.602 -14.695 -9.914 1 97.12 535 LEU B C 1
ATOM 9738 O O . LEU B 1 535 ? -10.375 -15.133 -10.766 1 97.12 535 LEU B O 1
ATOM 9742 N N . ASN B 1 536 ? -9.531 -15.062 -8.625 1 98.12 536 ASN B N 1
ATOM 9743 C CA . ASN B 1 536 ? -10.562 -15.961 -8.102 1 98.12 536 ASN B CA 1
ATOM 9744 C C . ASN B 1 536 ? -11.961 -15.43 -8.391 1 98.12 536 ASN B C 1
ATOM 9746 O O . ASN B 1 536 ? -12.812 -16.156 -8.906 1 98.12 536 ASN B O 1
ATOM 9750 N N . THR B 1 537 ? -12.164 -14.18 -8.094 1 98.19 537 THR B N 1
ATOM 9751 C CA . THR B 1 537 ? -13.461 -13.531 -8.281 1 98.19 537 THR B CA 1
ATOM 9752 C C . THR B 1 537 ? -13.867 -13.562 -9.75 1 98.19 537 THR B C 1
ATOM 9754 O O . THR B 1 537 ? -15.016 -13.875 -10.078 1 98.19 537 THR B O 1
ATOM 9757 N N . MET B 1 538 ? -12.938 -13.281 -10.641 1 98.19 538 MET B N 1
ATOM 9758 C CA . MET B 1 538 ? -13.227 -13.242 -12.07 1 98.19 538 MET B CA 1
ATOM 9759 C C . MET B 1 538 ? -13.57 -14.625 -12.602 1 98.19 538 MET B C 1
ATOM 9761 O O . MET B 1 538 ? -14.438 -14.773 -13.461 1 98.19 538 MET B O 1
ATOM 9765 N N . ILE B 1 539 ? -12.93 -15.641 -12.062 1 98.56 539 ILE B N 1
ATOM 9766 C CA . ILE B 1 539 ? -13.164 -17 -12.523 1 98.56 539 ILE B CA 1
ATOM 9767 C C . ILE B 1 539 ? -14.445 -17.547 -11.906 1 98.56 539 ILE B C 1
ATOM 9769 O O . ILE B 1 539 ? -15.328 -18.047 -12.617 1 98.56 539 ILE B O 1
ATOM 9773 N N . ALA B 1 540 ? -14.602 -17.391 -10.633 1 98.06 540 ALA B N 1
ATOM 9774 C CA . ALA B 1 540 ? -15.664 -18.031 -9.867 1 98.06 540 ALA B CA 1
ATOM 9775 C C . ALA B 1 540 ? -17.031 -17.453 -10.219 1 98.06 540 ALA B C 1
ATOM 9777 O O . ALA B 1 540 ? -18.062 -18.109 -10.023 1 98.06 540 ALA B O 1
ATOM 9778 N N . ASN B 1 541 ? -17.047 -16.25 -10.75 1 97.19 541 ASN B N 1
ATOM 9779 C CA . ASN B 1 541 ? -18.328 -15.625 -11.047 1 97.19 541 ASN B CA 1
ATOM 9780 C C . ASN B 1 541 ? -18.625 -15.633 -12.539 1 97.19 541 ASN B C 1
ATOM 9782 O O . ASN B 1 541 ? -19.734 -15.266 -12.961 1 97.19 541 ASN B O 1
ATOM 9786 N N . ALA B 1 542 ? -17.719 -16.094 -13.383 1 98.38 542 ALA B N 1
ATOM 9787 C CA . ALA B 1 542 ? -17.938 -16.141 -14.828 1 98.38 542 ALA B CA 1
ATOM 9788 C C . ALA B 1 542 ? -19 -17.172 -15.195 1 98.38 542 ALA B C 1
ATOM 9790 O O . ALA B 1 542 ? -19.188 -18.172 -14.492 1 98.38 542 ALA B O 1
ATOM 9791 N N . HIS B 1 543 ? -19.688 -16.891 -16.281 1 98.31 543 HIS B N 1
ATOM 9792 C CA . HIS B 1 543 ? -20.656 -17.859 -16.797 1 98.31 543 HIS B CA 1
ATOM 9793 C C . HIS B 1 543 ? -19.953 -18.984 -17.547 1 98.31 543 HIS B C 1
ATOM 9795 O O . HIS B 1 543 ? -20.375 -20.141 -17.469 1 98.31 543 HIS B O 1
ATOM 9801 N N . VAL B 1 544 ? -18.953 -18.656 -18.281 1 98.75 544 VAL B N 1
ATOM 9802 C CA . VAL B 1 544 ? -18.125 -19.594 -19.016 1 98.75 544 VAL B CA 1
ATOM 9803 C C . VAL B 1 544 ? -16.672 -19.156 -18.969 1 98.75 544 VAL B C 1
ATOM 9805 O O . VAL B 1 544 ? -16.375 -17.953 -19.016 1 98.75 544 VAL B O 1
ATOM 9808 N N . VAL B 1 545 ? -15.789 -20.109 -18.828 1 98.88 545 VAL B N 1
ATOM 9809 C CA . VAL B 1 545 ? -14.359 -19.844 -18.875 1 98.88 545 VAL B CA 1
ATOM 9810 C C . VAL B 1 545 ? -13.766 -20.406 -20.156 1 98.88 545 VAL B C 1
ATOM 9812 O O . VAL B 1 545 ? -14.07 -21.531 -20.547 1 98.88 545 VAL B O 1
ATOM 9815 N N . LEU B 1 546 ? -13 -19.594 -20.844 1 98.88 546 LEU B N 1
ATOM 9816 C CA . LEU B 1 546 ? -12.273 -20.031 -22.031 1 98.88 546 LEU B CA 1
ATOM 9817 C C . LEU B 1 546 ? -10.805 -20.297 -21.703 1 98.88 546 LEU B C 1
ATOM 9819 O O . LEU B 1 546 ? -10.227 -19.625 -20.844 1 98.88 546 LEU B O 1
ATOM 9823 N N . GLN B 1 547 ? -10.281 -21.297 -22.312 1 98.38 547 GLN B N 1
ATOM 9824 C CA . GLN B 1 547 ? -8.844 -21.562 -22.359 1 98.38 547 GLN B CA 1
ATOM 9825 C C . GLN B 1 547 ? -8.414 -22.062 -23.734 1 98.38 547 GLN B C 1
ATOM 9827 O O . GLN B 1 547 ? -8.203 -23.266 -23.922 1 98.38 547 GLN B O 1
ATOM 9832 N N . LEU B 1 548 ? -8.117 -21.109 -24.594 1 98.31 548 LEU B N 1
ATOM 9833 C CA . LEU B 1 548 ? -7.984 -21.453 -26 1 98.31 548 LEU B CA 1
ATOM 9834 C C . LEU B 1 548 ? -6.523 -21.453 -26.438 1 98.31 548 LEU B C 1
ATOM 9836 O O . LEU B 1 548 ? -6.195 -21.016 -27.547 1 98.31 548 LEU B O 1
ATOM 9840 N N . SER B 1 549 ? -5.688 -21.891 -25.547 1 96.12 549 SER B N 1
ATOM 9841 C CA . SER B 1 549 ? -4.254 -21.969 -25.812 1 96.12 549 SER B CA 1
ATOM 9842 C C . SER B 1 549 ? -3.961 -22.75 -27.078 1 96.12 549 SER B C 1
ATOM 9844 O O . SER B 1 549 ? -4.637 -23.75 -27.375 1 96.12 549 SER B O 1
ATOM 9846 N N . THR B 1 550 ? -2.953 -22.281 -27.812 1 93.56 550 THR B N 1
ATOM 9847 C CA . THR B 1 550 ? -2.48 -23.016 -28.984 1 93.56 550 THR B CA 1
ATOM 9848 C C . THR B 1 550 ? -1.431 -24.047 -28.578 1 93.56 550 THR B C 1
ATOM 9850 O O . THR B 1 550 ? -1.296 -25.094 -29.219 1 93.56 550 THR B O 1
ATOM 9853 N N . ARG B 1 551 ? -0.714 -23.719 -27.594 1 90.62 551 ARG B N 1
ATOM 9854 C CA . ARG B 1 551 ? 0.268 -24.594 -26.953 1 90.62 551 ARG B CA 1
ATOM 9855 C C . ARG B 1 551 ? 0.18 -24.484 -25.438 1 90.62 551 ARG B C 1
ATOM 9857 O O . ARG B 1 551 ? 0.016 -23.391 -24.891 1 90.62 551 ARG B O 1
ATOM 9864 N N . GLU B 1 552 ? 0.193 -25.656 -24.812 1 88.88 552 GLU B N 1
ATOM 9865 C CA . GLU B 1 552 ? 0.044 -25.625 -23.359 1 88.88 552 GLU B CA 1
ATOM 9866 C C . GLU B 1 552 ? 0.603 -26.891 -22.734 1 88.88 552 GLU B C 1
ATOM 9868 O O . GLU B 1 552 ? 0.404 -28 -23.25 1 88.88 552 GLU B O 1
ATOM 9873 N N . GLY B 1 553 ? 1.323 -26.75 -21.625 1 87.69 553 GLY B N 1
ATOM 9874 C CA . GLY B 1 553 ? 1.74 -27.906 -20.875 1 87.69 553 GLY B CA 1
ATOM 9875 C C . GLY B 1 553 ? 0.592 -28.609 -20.156 1 87.69 553 GLY B C 1
ATOM 9876 O O . GLY B 1 553 ? 0.092 -29.625 -20.625 1 87.69 553 GLY B O 1
ATOM 9877 N N . PHE B 1 554 ? 0.035 -28.172 -19.156 1 87.88 554 PHE B N 1
ATOM 9878 C CA . PHE B 1 554 ? -1.062 -28.734 -18.375 1 87.88 554 PHE B CA 1
ATOM 9879 C C . PHE B 1 554 ? -2.152 -27.688 -18.141 1 87.88 554 PHE B C 1
ATOM 9881 O O . PHE B 1 554 ? -3.342 -28 -18.25 1 87.88 554 PHE B O 1
ATOM 9888 N N . GLU B 1 555 ? -1.921 -26.469 -17.859 1 90.88 555 GLU B N 1
ATOM 9889 C CA . GLU B 1 555 ? -2.717 -25.266 -17.656 1 90.88 555 GLU B CA 1
ATOM 9890 C C . GLU B 1 555 ? -3.465 -25.328 -16.312 1 90.88 555 GLU B C 1
ATOM 9892 O O . GLU B 1 555 ? -4.609 -25.781 -16.266 1 90.88 555 GLU B O 1
ATOM 9897 N N . VAL B 1 556 ? -3.045 -24.719 -15.391 1 94 556 VAL B N 1
ATOM 9898 C CA . VAL B 1 556 ? -3.543 -24.688 -14.023 1 94 556 VAL B CA 1
ATOM 9899 C C . VAL B 1 556 ? -4.895 -23.984 -13.977 1 94 556 VAL B C 1
ATOM 9901 O O . VAL B 1 556 ? -5.773 -24.359 -13.195 1 94 556 VAL B O 1
ATOM 9904 N N . LYS B 1 557 ? -5.152 -23.031 -14.789 1 95.75 557 LYS B N 1
ATOM 9905 C CA . LYS B 1 557 ? -6.371 -22.219 -14.789 1 95.75 557 LYS B CA 1
ATOM 9906 C C . LYS B 1 557 ? -7.586 -23.062 -15.164 1 95.75 557 LYS B C 1
ATOM 9908 O O . LYS B 1 557 ? -8.711 -22.766 -14.742 1 95.75 557 LYS B O 1
ATOM 9913 N N . VAL B 1 558 ? -7.375 -24.094 -15.945 1 97.38 558 VAL B N 1
ATOM 9914 C CA . VAL B 1 558 ? -8.477 -25 -16.281 1 97.38 558 VAL B CA 1
ATOM 9915 C C . VAL B 1 558 ? -8.945 -25.734 -15.031 1 97.38 558 VAL B C 1
ATOM 9917 O O . VAL B 1 558 ? -10.148 -25.797 -14.75 1 97.38 558 VAL B O 1
ATOM 9920 N N . SER B 1 559 ? -7.98 -26.25 -14.266 1 97.06 559 SER B N 1
ATOM 9921 C CA . SER B 1 559 ? -8.328 -26.922 -13.016 1 97.06 559 SER B CA 1
ATOM 9922 C C . SER B 1 559 ? -9.055 -25.984 -12.07 1 97.06 559 SER B C 1
ATOM 9924 O O . SER B 1 559 ? -10.008 -26.375 -11.398 1 97.06 559 SER B O 1
ATOM 9926 N N . GLU B 1 560 ? -8.625 -24.766 -11.977 1 97.94 560 GLU B N 1
ATOM 9927 C CA . GLU B 1 560 ? -9.227 -23.781 -11.094 1 97.94 560 GLU B CA 1
ATOM 9928 C C . GLU B 1 560 ? -10.648 -23.438 -11.531 1 97.94 560 GLU B C 1
ATOM 9930 O O . GLU B 1 560 ? -11.547 -23.312 -10.695 1 97.94 560 GLU B O 1
ATOM 9935 N N . ALA B 1 561 ? -10.852 -23.281 -12.82 1 98.5 561 ALA B N 1
ATOM 9936 C CA . ALA B 1 561 ? -12.188 -23.016 -13.359 1 98.5 561 ALA B CA 1
ATOM 9937 C C . ALA B 1 561 ? -13.141 -24.172 -13.062 1 98.5 561 ALA B C 1
ATOM 9939 O O . ALA B 1 561 ? -14.281 -23.938 -12.656 1 98.5 561 ALA B O 1
ATOM 9940 N N . LEU B 1 562 ? -12.656 -25.375 -13.273 1 98.19 562 LEU B N 1
ATOM 9941 C CA . LEU B 1 562 ? -13.477 -26.562 -13.016 1 98.19 562 LEU B CA 1
ATOM 9942 C C . LEU B 1 562 ? -13.82 -26.656 -11.531 1 98.19 562 LEU B C 1
ATOM 9944 O O . LEU B 1 562 ? -14.969 -26.922 -11.18 1 98.19 562 LEU B O 1
ATOM 9948 N N . HIS B 1 563 ? -12.812 -26.453 -10.719 1 97.69 563 HIS B N 1
ATOM 9949 C CA . HIS B 1 563 ? -13.031 -26.469 -9.281 1 97.69 563 HIS B CA 1
ATOM 9950 C C . HIS B 1 563 ? -14.094 -25.453 -8.867 1 97.69 563 HIS B C 1
ATOM 9952 O O . HIS B 1 563 ? -14.883 -25.703 -7.953 1 97.69 563 HIS B O 1
ATOM 9958 N N . ALA B 1 564 ? -14.125 -24.359 -9.516 1 98 564 ALA B N 1
ATOM 9959 C CA . ALA B 1 564 ? -15.086 -23.297 -9.227 1 98 564 ALA B CA 1
ATOM 9960 C C . ALA B 1 564 ? -16.453 -23.609 -9.828 1 98 564 ALA B C 1
ATOM 9962 O O . ALA B 1 564 ? -17.391 -22.844 -9.68 1 98 564 ALA B O 1
ATOM 9963 N N . GLY B 1 565 ? -16.547 -24.734 -10.531 1 98.25 565 GLY B N 1
ATOM 9964 C CA . GLY B 1 565 ? -17.812 -25.172 -11.125 1 98.25 565 GLY B CA 1
ATOM 9965 C C . GLY B 1 565 ? -18.172 -24.375 -12.375 1 98.25 565 GLY B C 1
ATOM 9966 O O . GLY B 1 565 ? -19.359 -24.141 -12.633 1 98.25 565 GLY B O 1
ATOM 9967 N N . ARG B 1 566 ? -17.203 -23.953 -13.07 1 98.38 566 ARG B N 1
ATOM 9968 C CA . ARG B 1 566 ? -17.469 -23.188 -14.289 1 98.38 566 ARG B CA 1
ATOM 9969 C C . ARG B 1 566 ? -17.219 -24.031 -15.531 1 98.38 566 ARG B C 1
ATOM 9971 O O . ARG B 1 566 ? -16.125 -24.609 -15.688 1 98.38 566 ARG B O 1
ATOM 9978 N N . PRO B 1 567 ? -18.219 -24.109 -16.406 1 98.44 567 PRO B N 1
ATOM 9979 C CA . PRO B 1 567 ? -17.938 -24.781 -17.688 1 98.44 567 PRO B CA 1
ATOM 9980 C C . PRO B 1 567 ? -16.766 -24.156 -18.438 1 98.44 567 PRO B C 1
ATOM 9982 O O . PRO B 1 567 ? -16.641 -22.922 -18.469 1 98.44 567 PRO B O 1
ATOM 9985 N N . VAL B 1 568 ? -15.969 -25.047 -19.031 1 98.62 568 VAL B N 1
ATOM 9986 C CA . VAL B 1 568 ? -14.773 -24.578 -19.734 1 98.62 568 VAL B CA 1
ATOM 9987 C C . VAL B 1 568 ? -14.836 -24.969 -21.203 1 98.62 568 VAL B C 1
ATOM 9989 O O . VAL B 1 568 ? -15.258 -26.078 -21.531 1 98.62 568 VAL B O 1
ATOM 9992 N N . ILE B 1 569 ? -14.625 -24.047 -22.062 1 98.81 569 ILE B N 1
ATOM 9993 C CA . ILE B 1 569 ? -14.32 -24.359 -23.453 1 98.81 569 ILE B CA 1
ATOM 9994 C C . ILE B 1 569 ? -12.82 -24.234 -23.703 1 98.81 569 ILE B C 1
ATOM 9996 O O . ILE B 1 569 ? -12.258 -23.125 -23.609 1 98.81 569 ILE B O 1
ATOM 10000 N N . ALA B 1 570 ? -12.188 -25.312 -23.953 1 98.38 570 ALA B N 1
ATOM 10001 C CA . ALA B 1 570 ? -10.734 -25.344 -24.047 1 98.38 570 ALA B CA 1
ATOM 10002 C C . ALA B 1 570 ? -10.281 -26.062 -25.312 1 98.38 570 ALA B C 1
ATOM 10004 O O . ALA B 1 570 ? -11.086 -26.719 -25.984 1 98.38 570 ALA B O 1
ATOM 10005 N N . THR B 1 571 ? -9.062 -25.859 -25.672 1 97.19 571 THR B N 1
ATOM 10006 C CA . THR B 1 571 ? -8.539 -26.453 -26.891 1 97.19 571 THR B CA 1
ATOM 10007 C C . THR B 1 571 ? -7.91 -27.812 -26.625 1 97.19 571 THR B C 1
ATOM 10009 O O . THR B 1 571 ? -7.605 -28.141 -25.469 1 97.19 571 THR B O 1
ATOM 10012 N N . LEU B 1 572 ? -7.758 -28.547 -27.688 1 94.75 572 LEU B N 1
ATOM 10013 C CA . LEU B 1 572 ? -7.035 -29.812 -27.656 1 94.75 572 LEU B CA 1
ATOM 10014 C C . LEU B 1 572 ? -5.527 -29.578 -27.625 1 94.75 572 LEU B C 1
ATOM 10016 O O . LEU B 1 572 ? -4.789 -30.188 -28.406 1 94.75 572 LEU B O 1
ATOM 10020 N N . ALA B 1 573 ? -5.152 -28.688 -26.844 1 90.44 573 ALA B N 1
ATOM 10021 C CA . ALA B 1 573 ? -3.734 -28.344 -26.781 1 90.44 573 ALA B CA 1
ATOM 10022 C C . ALA B 1 573 ? -3.064 -28.984 -25.578 1 90.44 573 ALA B C 1
ATOM 10024 O O . ALA B 1 573 ? -3.545 -28.844 -24.438 1 90.44 573 ALA B O 1
ATOM 10025 N N . GLY B 1 574 ? -2.023 -29.719 -25.844 1 90.75 574 GLY B N 1
ATOM 10026 C CA . GLY B 1 574 ? -1.131 -30.219 -24.812 1 90.75 574 GLY B CA 1
ATOM 10027 C C . GLY B 1 574 ? -1.852 -31 -23.734 1 90.75 574 GLY B C 1
ATOM 10028 O O . GLY B 1 574 ? -2.588 -31.938 -24.031 1 90.75 574 GLY B O 1
ATOM 10029 N N . GLY B 1 575 ? -1.661 -30.547 -22.484 1 91.56 575 GLY B N 1
ATOM 10030 C CA . GLY B 1 575 ? -2.18 -31.281 -21.328 1 91.56 575 GLY B CA 1
ATOM 10031 C C . GLY B 1 575 ? -3.598 -30.875 -20.969 1 91.56 575 GLY B C 1
ATOM 10032 O O . GLY B 1 575 ? -4.191 -31.453 -20.047 1 91.56 575 GLY B O 1
ATOM 10033 N N . ILE B 1 576 ? -4.27 -29.984 -21.656 1 93.81 576 ILE B N 1
ATOM 10034 C CA . ILE B 1 576 ? -5.602 -29.484 -21.328 1 93.81 576 ILE B CA 1
ATOM 10035 C C . ILE B 1 576 ? -6.613 -30.625 -21.391 1 93.81 576 ILE B C 1
ATOM 10037 O O . ILE B 1 576 ? -7.469 -30.766 -20.516 1 93.81 576 ILE B O 1
ATOM 10041 N N . PRO B 1 577 ? -6.523 -31.531 -22.328 1 94.25 577 PRO B N 1
ATOM 10042 C CA . PRO B 1 577 ? -7.504 -32.594 -22.453 1 94.25 577 PRO B CA 1
ATOM 10043 C C . PRO B 1 577 ? -7.48 -33.562 -21.25 1 94.25 577 PRO B C 1
ATOM 10045 O O . PRO B 1 577 ? -8.43 -34.312 -21.047 1 94.25 577 PRO B O 1
ATOM 10048 N N . LEU B 1 578 ? -6.391 -33.562 -20.5 1 94.38 578 LEU B N 1
ATOM 10049 C CA . LEU B 1 578 ? -6.336 -34.375 -19.281 1 94.38 578 LEU B CA 1
ATOM 10050 C C . LEU B 1 578 ? -7.367 -33.906 -18.266 1 94.38 578 LEU B C 1
ATOM 10052 O O . LEU B 1 578 ? -7.805 -34.688 -17.406 1 94.38 578 LEU B O 1
ATOM 10056 N N . GLN B 1 579 ? -7.762 -32.688 -18.375 1 95.12 579 GLN B N 1
ATOM 10057 C CA . GLN B 1 579 ? -8.547 -32.031 -17.344 1 95.12 579 GLN B CA 1
ATOM 10058 C C . GLN B 1 579 ? -10.008 -31.906 -17.75 1 95.12 579 GLN B C 1
ATOM 10060 O O . GLN B 1 579 ? -10.898 -31.922 -16.891 1 95.12 579 GLN B O 1
ATOM 10065 N N . VAL B 1 580 ? -10.266 -31.75 -19.016 1 96.38 580 VAL B N 1
ATOM 10066 C CA . VAL B 1 580 ? -11.609 -31.484 -19.516 1 96.38 580 VAL B CA 1
ATOM 10067 C C . VAL B 1 580 ? -12.188 -32.75 -20.141 1 96.38 580 VAL B C 1
ATOM 10069 O O . VAL B 1 580 ? -11.578 -33.344 -21.031 1 96.38 580 VAL B O 1
ATOM 10072 N N . LYS B 1 581 ? -13.297 -33.188 -19.641 1 95 581 LYS B N 1
ATOM 10073 C CA . LYS B 1 581 ? -14.086 -34.219 -20.266 1 95 581 LYS B CA 1
ATOM 10074 C C . LYS B 1 581 ? -15.117 -33.656 -21.234 1 95 581 LYS B C 1
ATOM 10076 O O . LYS B 1 581 ? -16.156 -33.125 -20.812 1 95 581 LYS B O 1
ATOM 10081 N N . ASP B 1 582 ? -14.828 -33.875 -22.484 1 97 582 ASP B N 1
ATOM 10082 C CA . ASP B 1 582 ? -15.594 -33.25 -23.547 1 97 582 ASP B CA 1
ATOM 10083 C C . ASP B 1 582 ? -17.078 -33.562 -23.422 1 97 582 ASP B C 1
ATOM 10085 O O . ASP B 1 582 ? -17.469 -34.719 -23.375 1 97 582 ASP B O 1
ATOM 10089 N N . GLY B 1 583 ? -17.828 -32.531 -23.297 1 97.25 583 GLY B N 1
ATOM 10090 C CA . GLY B 1 583 ? -19.281 -32.656 -23.234 1 97.25 583 GLY B CA 1
ATOM 10091 C C . GLY B 1 583 ? -19.781 -32.906 -21.828 1 97.25 583 GLY B C 1
ATOM 10092 O O . GLY B 1 583 ? -21 -32.906 -21.578 1 97.25 583 GLY B O 1
ATOM 10093 N N . ILE B 1 584 ? -18.953 -33.062 -20.922 1 96.94 584 ILE B N 1
ATOM 10094 C CA . ILE B 1 584 ? -19.359 -33.406 -19.562 1 96.94 584 ILE B CA 1
ATOM 10095 C C . ILE B 1 584 ? -19.078 -32.219 -18.641 1 96.94 584 ILE B C 1
ATOM 10097 O O . ILE B 1 584 ? -20.016 -31.578 -18.141 1 96.94 584 ILE B O 1
ATOM 10101 N N . ASN B 1 585 ? -17.844 -31.844 -18.453 1 97.12 585 ASN B N 1
ATOM 10102 C CA . ASN B 1 585 ? -17.516 -30.719 -17.609 1 97.12 585 ASN B CA 1
ATOM 10103 C C . ASN B 1 585 ? -17.016 -29.516 -18.422 1 97.12 585 ASN B C 1
ATOM 10105 O O . ASN B 1 585 ? -16.656 -28.484 -17.859 1 97.12 585 ASN B O 1
ATOM 10109 N N . GLY B 1 586 ? -17.031 -29.672 -19.719 1 98.19 586 GLY B N 1
ATOM 10110 C CA . GLY B 1 586 ? -16.609 -28.656 -20.672 1 98.19 586 GLY B CA 1
ATOM 10111 C C . GLY B 1 586 ? -16.578 -29.156 -22.109 1 98.19 586 GLY B C 1
ATOM 10112 O O . GLY B 1 586 ? -17.078 -30.25 -22.406 1 98.19 586 GLY B O 1
ATOM 10113 N N . PHE B 1 587 ? -16.109 -28.297 -23 1 98.62 587 PHE B N 1
ATOM 10114 C CA . PHE B 1 587 ? -15.961 -28.672 -24.391 1 98.62 587 PHE B CA 1
ATOM 10115 C C . PHE B 1 587 ? -14.5 -28.562 -24.828 1 98.62 587 PHE B C 1
ATOM 10117 O O . PHE B 1 587 ? -13.781 -27.672 -24.391 1 98.62 587 PHE B O 1
ATOM 10124 N N . LEU B 1 588 ? -14.102 -29.484 -25.641 1 98.19 588 LEU B N 1
ATOM 10125 C CA . LEU B 1 588 ? -12.789 -29.453 -26.281 1 98.19 588 LEU B CA 1
ATOM 10126 C C . LEU B 1 588 ? -12.914 -29.109 -27.766 1 98.19 588 LEU B C 1
ATOM 10128 O O . LEU B 1 588 ? -13.797 -29.641 -28.453 1 98.19 588 LEU B O 1
ATOM 10132 N N . VAL B 1 589 ? -12.109 -28.172 -28.219 1 98.38 589 VAL B N 1
ATOM 10133 C CA . VAL B 1 589 ? -12.133 -27.734 -29.609 1 98.38 589 VAL B CA 1
ATOM 10134 C C . VAL B 1 589 ? -10.711 -27.734 -30.172 1 98.38 589 VAL B C 1
ATOM 10136 O O . VAL B 1 589 ? -9.734 -27.797 -29.422 1 98.38 589 VAL B O 1
ATOM 10139 N N . GLN B 1 590 ? -10.57 -27.688 -31.469 1 97.38 590 GLN B N 1
ATOM 10140 C CA . GLN B 1 590 ? -9.25 -27.562 -32.094 1 97.38 590 GLN B CA 1
ATOM 10141 C C . GLN B 1 590 ? -8.68 -26.156 -31.891 1 97.38 590 GLN B C 1
ATOM 10143 O O . GLN B 1 590 ? -9.414 -25.172 -31.906 1 97.38 590 GLN B O 1
ATOM 10148 N N . PRO B 1 591 ? -7.371 -26.062 -31.719 1 96.19 591 PRO B N 1
ATOM 10149 C CA . PRO B 1 591 ? -6.785 -24.734 -31.641 1 96.19 591 PRO B CA 1
ATOM 10150 C C . PRO B 1 591 ? -7.121 -23.875 -32.875 1 96.19 591 PRO B C 1
ATOM 10152 O O . PRO B 1 591 ? -7.07 -24.359 -34 1 96.19 591 PRO B O 1
ATOM 10155 N N . GLY B 1 592 ? -7.531 -22.656 -32.594 1 96.56 592 GLY B N 1
ATOM 10156 C CA . GLY B 1 592 ? -7.824 -21.734 -33.688 1 96.56 592 GLY B CA 1
ATOM 10157 C C . GLY B 1 592 ? -9.25 -21.828 -34.188 1 96.56 592 GLY B C 1
ATOM 10158 O O . GLY B 1 592 ? -9.688 -21.016 -35 1 96.56 592 GLY B O 1
ATOM 10159 N N . ASP B 1 593 ? -9.992 -22.812 -33.688 1 97.88 593 ASP B N 1
ATOM 10160 C CA . ASP B 1 593 ? -11.344 -23.047 -34.188 1 97.88 593 ASP B CA 1
ATOM 10161 C C . ASP B 1 593 ? -12.352 -22.141 -33.5 1 97.88 593 ASP B C 1
ATOM 10163 O O . ASP B 1 593 ? -13.242 -22.609 -32.781 1 97.88 593 ASP B O 1
ATOM 10167 N N . TRP B 1 594 ? -12.281 -20.844 -33.812 1 98.25 594 TRP B N 1
ATOM 10168 C CA . TRP B 1 594 ? -13.102 -19.828 -33.156 1 98.25 594 TRP B CA 1
ATOM 10169 C C . TRP B 1 594 ? -14.578 -20.031 -33.5 1 98.25 594 TRP B C 1
ATOM 10171 O O . TRP B 1 594 ? -15.453 -19.672 -32.688 1 98.25 594 TRP B O 1
ATOM 10181 N N . LYS B 1 595 ? -14.961 -20.672 -34.594 1 98.38 595 LYS B N 1
ATOM 10182 C CA . LYS B 1 595 ? -16.359 -20.891 -34.969 1 98.38 595 LYS B CA 1
ATOM 10183 C C . LYS B 1 595 ? -17.031 -21.906 -34.031 1 98.38 595 LYS B C 1
ATOM 10185 O O . LYS B 1 595 ? -18.156 -21.703 -33.594 1 98.38 595 LYS B O 1
ATOM 10190 N N . THR B 1 596 ? -16.281 -23 -33.812 1 98.69 596 THR B N 1
ATOM 10191 C CA . THR B 1 596 ? -16.812 -24.016 -32.906 1 98.69 596 THR B CA 1
ATOM 10192 C C . THR B 1 596 ? -16.953 -23.469 -31.5 1 98.69 596 THR B C 1
ATOM 10194 O O . THR B 1 596 ? -17.922 -23.781 -30.797 1 98.69 596 THR B O 1
ATOM 10197 N N . VAL B 1 597 ? -16 -22.656 -31.078 1 98.81 597 VAL B N 1
ATOM 10198 C CA . VAL B 1 597 ? -16.078 -22.016 -29.781 1 98.81 597 VAL B CA 1
ATOM 10199 C C . VAL B 1 597 ? -17.375 -21.203 -29.688 1 98.81 597 VAL B C 1
ATOM 10201 O O . VAL B 1 597 ? -18.109 -21.297 -28.688 1 98.81 597 VAL B O 1
ATOM 10204 N N . ALA B 1 598 ? -17.641 -20.359 -30.688 1 98.62 598 ALA B N 1
ATOM 10205 C CA . ALA B 1 598 ? -18.828 -19.531 -30.719 1 98.62 598 ALA B CA 1
ATOM 10206 C C . ALA B 1 598 ? -20.094 -20.375 -30.609 1 98.62 598 ALA B C 1
ATOM 10208 O O . ALA B 1 598 ? -21.062 -20 -29.938 1 98.62 598 ALA B O 1
ATOM 10209 N N . GLY B 1 599 ? -20.094 -21.484 -31.344 1 98.06 599 GLY B N 1
ATOM 10210 C CA . GLY B 1 599 ? -21.234 -22.391 -31.25 1 98.06 599 GLY B CA 1
ATOM 10211 C C . GLY B 1 599 ? -21.469 -22.922 -29.859 1 98.06 599 GLY B C 1
ATOM 10212 O O . GLY B 1 599 ? -22.609 -22.969 -29.391 1 98.06 599 GLY B O 1
ATOM 10213 N N . HIS B 1 600 ? -20.438 -23.375 -29.188 1 98.62 600 HIS B N 1
ATOM 10214 C CA . HIS B 1 600 ? -20.562 -23.875 -27.812 1 98.62 600 HIS B CA 1
ATOM 10215 C C . HIS B 1 600 ? -21 -22.766 -26.859 1 98.62 600 HIS B C 1
ATOM 10217 O O . HIS B 1 600 ? -21.734 -23.016 -25.906 1 98.62 600 HIS B O 1
ATOM 10223 N N . LEU B 1 601 ? -20.516 -21.531 -27.109 1 98.44 601 LEU B N 1
ATOM 10224 C CA . LEU B 1 601 ? -20.969 -20.391 -26.297 1 98.44 601 LEU B CA 1
ATOM 10225 C C . LEU B 1 601 ? -22.469 -20.188 -26.438 1 98.44 601 LEU B C 1
ATOM 10227 O O . LEU B 1 601 ? -23.172 -20 -25.438 1 98.44 601 LEU B O 1
ATOM 10231 N N . ILE B 1 602 ? -22.984 -20.25 -27.656 1 97.5 602 ILE B N 1
ATOM 10232 C CA . ILE B 1 602 ? -24.422 -20.109 -27.875 1 97.5 602 ILE B CA 1
ATOM 10233 C C . ILE B 1 602 ? -25.172 -21.172 -27.062 1 97.5 602 ILE B C 1
ATOM 10235 O O . ILE B 1 602 ? -26.141 -20.859 -26.375 1 97.5 602 ILE B O 1
ATOM 10239 N N . SER B 1 603 ? -24.656 -22.391 -27.141 1 97.12 603 SER B N 1
ATOM 10240 C CA . SER B 1 603 ? -25.297 -23.484 -26.422 1 97.12 603 SER B CA 1
ATOM 10241 C C . SER B 1 603 ? -25.328 -23.219 -24.922 1 97.12 603 SER B C 1
ATOM 10243 O O . SER B 1 603 ? -26.359 -23.406 -24.266 1 97.12 603 SER B O 1
ATOM 10245 N N . LEU B 1 604 ? -24.266 -22.812 -24.359 1 97.69 604 LEU B N 1
ATOM 10246 C CA . LEU B 1 604 ? -24.125 -22.656 -22.922 1 97.69 604 LEU B CA 1
ATOM 10247 C C . LEU B 1 604 ? -24.906 -21.438 -22.422 1 97.69 604 LEU B C 1
ATOM 10249 O O . LEU B 1 604 ? -25.234 -21.344 -21.234 1 97.69 604 LEU B O 1
ATOM 10253 N N . PHE B 1 605 ? -25.156 -20.469 -23.234 1 96.31 605 PHE B N 1
ATOM 10254 C CA . PHE B 1 605 ? -25.875 -19.266 -22.828 1 96.31 605 PHE B CA 1
ATOM 10255 C C . PHE B 1 605 ? -27.359 -19.406 -23.109 1 96.31 605 PHE B C 1
ATOM 10257 O O . PHE B 1 605 ? -28.172 -18.672 -22.547 1 96.31 605 PHE B O 1
ATOM 10264 N N . THR B 1 606 ? -27.797 -20.344 -23.969 1 94.88 606 THR B N 1
ATOM 10265 C CA . THR B 1 606 ? -29.219 -20.484 -24.312 1 94.88 606 THR B CA 1
ATOM 10266 C C . THR B 1 606 ? -29.812 -21.734 -23.672 1 94.88 606 THR B C 1
ATOM 10268 O O . THR B 1 606 ? -31.016 -21.812 -23.422 1 94.88 606 THR B O 1
ATOM 10271 N N . ASP B 1 607 ? -29 -22.75 -23.422 1 96.19 607 ASP B N 1
ATOM 10272 C CA . ASP B 1 607 ? -29.438 -23.969 -22.766 1 96.19 607 ASP B CA 1
ATOM 10273 C C . ASP B 1 607 ? -29.016 -24 -21.297 1 96.19 607 ASP B C 1
ATOM 10275 O O . ASP B 1 607 ? -27.984 -24.562 -20.938 1 96.19 607 ASP B O 1
ATOM 10279 N N . HIS B 1 608 ? -29.875 -23.594 -20.469 1 96.12 608 HIS B N 1
ATOM 10280 C CA . HIS B 1 608 ? -29.578 -23.438 -19.047 1 96.12 608 HIS B CA 1
ATOM 10281 C C . HIS B 1 608 ? -29.359 -24.797 -18.391 1 96.12 608 HIS B C 1
ATOM 10283 O O . HIS B 1 608 ? -28.562 -24.906 -17.453 1 96.12 608 HIS B O 1
ATOM 10289 N N . GLU B 1 609 ? -30.016 -25.734 -18.766 1 97.75 609 GLU B N 1
ATOM 10290 C CA . GLU B 1 609 ? -29.844 -27.078 -18.219 1 97.75 609 GLU B CA 1
ATOM 10291 C C . GLU B 1 609 ? -28.469 -27.656 -18.547 1 97.75 609 GLU B C 1
ATOM 10293 O O . GLU B 1 609 ? -27.844 -28.312 -17.719 1 97.75 609 GLU B O 1
ATOM 10298 N N . LEU B 1 610 ? -28.141 -27.484 -19.781 1 97.94 610 LEU B N 1
ATOM 10299 C CA . LEU B 1 610 ? -26.797 -27.906 -20.172 1 97.94 610 LEU B CA 1
ATOM 10300 C C . LEU B 1 610 ? -25.75 -27.234 -19.297 1 97.94 610 LEU B C 1
ATOM 10302 O O . LEU B 1 610 ? -24.812 -27.891 -18.828 1 97.94 610 LEU B O 1
ATOM 10306 N N . HIS B 1 611 ? -25.906 -25.938 -19.109 1 98.19 611 HIS B N 1
ATOM 10307 C CA . HIS B 1 611 ? -24.953 -25.188 -18.297 1 98.19 611 HIS B CA 1
ATOM 10308 C C . HIS B 1 611 ? -24.906 -25.719 -16.875 1 98.19 611 HIS B C 1
ATOM 10310 O O . HIS B 1 611 ? -23.828 -25.906 -16.297 1 98.19 611 HIS B O 1
ATOM 10316 N N . LYS B 1 612 ? -26.031 -25.953 -16.281 1 98.19 612 LYS B N 1
ATOM 10317 C CA . LYS B 1 612 ? -26.141 -26.422 -14.914 1 98.19 612 LYS B CA 1
ATOM 10318 C C . LYS B 1 612 ? -25.484 -27.797 -14.766 1 98.19 612 LYS B C 1
ATOM 10320 O O . LYS B 1 612 ? -24.75 -28.047 -13.805 1 98.19 612 LYS B O 1
ATOM 10325 N N . LYS B 1 613 ? -25.781 -28.656 -15.672 1 98.25 613 LYS B N 1
ATOM 10326 C CA . LYS B 1 613 ? -25.219 -30 -15.656 1 98.25 613 LYS B CA 1
ATOM 10327 C C . LYS B 1 613 ? -23.688 -29.969 -15.781 1 98.25 613 LYS B C 1
ATOM 10329 O O . LYS B 1 613 ? -22.984 -30.656 -15.047 1 98.25 613 LYS B O 1
ATOM 10334 N N . MET B 1 614 ? -23.281 -29.234 -16.703 1 98.5 614 MET B N 1
ATOM 10335 C CA . MET B 1 614 ? -21.844 -29.125 -16.938 1 98.5 614 MET B CA 1
ATOM 10336 C C . MET B 1 614 ? -21.156 -28.469 -15.75 1 98.5 614 MET B C 1
ATOM 10338 O O . MET B 1 614 ? -20.031 -28.844 -15.383 1 98.5 614 MET B O 1
ATOM 10342 N N . SER B 1 615 ? -21.781 -27.484 -15.156 1 98.5 615 SER B N 1
ATOM 10343 C CA . SER B 1 615 ? -21.25 -26.812 -13.977 1 98.5 615 SER B CA 1
ATOM 10344 C C . SER B 1 615 ? -21.094 -27.797 -12.812 1 98.5 615 SER B C 1
ATOM 10346 O O . SER B 1 615 ? -20.094 -27.766 -12.102 1 98.5 615 SER B O 1
ATOM 10348 N N . HIS B 1 616 ? -22.078 -28.562 -12.602 1 98 616 HIS B N 1
ATOM 10349 C CA . HIS B 1 616 ? -22.031 -29.562 -11.539 1 98 616 HIS B CA 1
ATOM 10350 C C . HIS B 1 616 ? -20.922 -30.578 -11.773 1 98 616 HIS B C 1
ATOM 10352 O O . HIS B 1 616 ? -20.188 -30.922 -10.852 1 98 616 HIS B O 1
ATOM 10358 N N . ALA B 1 617 ? -20.828 -31.047 -12.984 1 97.75 617 ALA B N 1
ATOM 10359 C CA . ALA B 1 617 ? -19.781 -32 -13.352 1 97.75 617 ALA B CA 1
ATOM 10360 C C . ALA B 1 617 ? -18.391 -31.406 -13.148 1 97.75 617 ALA B C 1
ATOM 10362 O O . ALA B 1 617 ? -17.469 -32.125 -12.742 1 97.75 617 ALA B O 1
ATOM 10363 N N . ALA B 1 618 ? -18.266 -30.172 -13.492 1 97.69 618 ALA B N 1
ATOM 10364 C CA . ALA B 1 618 ? -17 -29.484 -13.281 1 97.69 618 ALA B CA 1
ATOM 10365 C C . ALA B 1 618 ? -16.641 -29.438 -11.797 1 97.69 618 ALA B C 1
ATOM 10367 O O . ALA B 1 618 ? -15.555 -29.891 -11.406 1 97.69 618 ALA B O 1
ATOM 10368 N N . ALA B 1 619 ? -17.531 -29.094 -10.953 1 96.44 619 ALA B N 1
ATOM 10369 C CA . ALA B 1 619 ? -17.297 -28.859 -9.531 1 96.44 619 ALA B CA 1
ATOM 10370 C C . ALA B 1 619 ? -16.969 -30.172 -8.82 1 96.44 619 ALA B C 1
ATOM 10372 O O . ALA B 1 619 ? -16.219 -30.188 -7.848 1 96.44 619 ALA B O 1
ATOM 10373 N N . THR B 1 620 ? -17.438 -31.25 -9.305 1 94.25 620 THR B N 1
ATOM 10374 C CA . THR B 1 620 ? -17.344 -32.5 -8.578 1 94.25 620 THR B CA 1
ATOM 10375 C C . THR B 1 620 ? -16.344 -33.438 -9.25 1 94.25 620 THR B C 1
ATOM 10377 O O . THR B 1 620 ? -16.094 -34.562 -8.766 1 94.25 620 THR B O 1
ATOM 10380 N N . GLY B 1 621 ? -15.75 -33 -10.281 1 93 621 GLY B N 1
ATOM 10381 C CA . GLY B 1 621 ? -14.953 -33.906 -11.086 1 93 621 GLY B CA 1
ATOM 10382 C C . GLY B 1 621 ? -13.461 -33.688 -10.953 1 93 621 GLY B C 1
ATOM 10383 O O . GLY B 1 621 ? -12.656 -34.344 -11.609 1 93 621 GLY B O 1
ATOM 10384 N N . VAL B 1 622 ? -13 -32.906 -10.109 1 94.69 622 VAL B N 1
ATOM 10385 C CA . VAL B 1 622 ? -11.578 -32.562 -10.031 1 94.69 622 VAL B CA 1
ATOM 10386 C C . VAL B 1 622 ? -10.859 -33.562 -9.133 1 94.69 622 VAL B C 1
ATOM 10388 O O . VAL B 1 622 ? -11.281 -33.812 -7.996 1 94.69 622 VAL B O 1
ATOM 10391 N N . SER B 1 623 ? -9.805 -34.125 -9.641 1 95.19 623 SER B N 1
ATOM 10392 C CA . SER B 1 623 ? -9.055 -35.156 -8.914 1 95.19 623 SER B CA 1
ATOM 10393 C C . SER B 1 623 ? -8.125 -34.531 -7.879 1 95.19 623 SER B C 1
ATOM 10395 O O . SER B 1 623 ? -7.688 -33.375 -8.039 1 95.19 623 SER B O 1
ATOM 10397 N N . ASP B 1 624 ? -7.746 -35.312 -6.832 1 96.69 624 ASP B N 1
ATOM 10398 C CA . ASP B 1 624 ? -6.785 -34.875 -5.828 1 96.69 624 ASP B CA 1
ATOM 10399 C C . ASP B 1 624 ? -5.41 -34.625 -6.445 1 96.69 624 ASP B C 1
ATOM 10401 O O . ASP B 1 624 ? -4.586 -33.906 -5.883 1 96.69 624 ASP B O 1
ATOM 10405 N N . GLU B 1 625 ? -5.211 -35.219 -7.59 1 97.25 625 GLU B N 1
ATOM 10406 C CA . GLU B 1 625 ? -3.906 -35.188 -8.242 1 97.25 625 GLU B CA 1
ATOM 10407 C C . GLU B 1 625 ? -3.541 -33.75 -8.664 1 97.25 625 GLU B C 1
ATOM 10409 O O . GLU B 1 625 ? -2.373 -33.469 -8.922 1 97.25 625 GLU B O 1
ATOM 10414 N N . VAL B 1 626 ? -4.543 -32.875 -8.734 1 97.31 626 VAL B N 1
ATOM 10415 C CA . VAL B 1 626 ? -4.258 -31.531 -9.227 1 97.31 626 VAL B CA 1
ATOM 10416 C C . VAL B 1 626 ? -4.309 -30.531 -8.07 1 97.31 626 VAL B C 1
ATOM 10418 O O . VAL B 1 626 ? -4.297 -29.312 -8.281 1 97.31 626 VAL B O 1
ATOM 10421 N N . GLY B 1 627 ? -4.344 -31 -6.859 1 97.56 627 GLY B N 1
ATOM 10422 C CA . GLY B 1 627 ? -4.293 -30.172 -5.664 1 97.56 627 GLY B CA 1
ATOM 10423 C C . GLY B 1 627 ? -2.979 -30.281 -4.914 1 97.56 627 GLY B C 1
ATOM 10424 O O . GLY B 1 627 ? -2.1 -31.062 -5.309 1 97.56 627 GLY B O 1
ATOM 10425 N N . THR B 1 628 ? -2.877 -29.547 -3.842 1 98.19 628 THR B N 1
ATOM 10426 C CA . THR B 1 628 ? -1.64 -29.469 -3.07 1 98.19 628 THR B CA 1
ATOM 10427 C C . THR B 1 628 ? -1.292 -30.844 -2.477 1 98.19 628 THR B C 1
ATOM 10429 O O . THR B 1 628 ? -0.12 -31.219 -2.414 1 98.19 628 THR B O 1
ATOM 10432 N N . ILE B 1 629 ? -2.256 -31.594 -2.012 1 98.38 629 ILE B N 1
ATOM 10433 C CA . ILE B 1 629 ? -1.994 -32.906 -1.392 1 98.38 629 ILE B CA 1
ATOM 10434 C C . ILE B 1 629 ? -1.468 -33.875 -2.439 1 98.38 629 ILE B C 1
ATOM 10436 O O . ILE B 1 629 ? -0.521 -34.625 -2.18 1 98.38 629 ILE B O 1
ATOM 10440 N N . GLY B 1 630 ? -2.137 -33.875 -3.617 1 98.06 630 GLY B N 1
ATOM 10441 C CA . GLY B 1 630 ? -1.602 -34.688 -4.703 1 98.06 630 GLY B CA 1
ATOM 10442 C C . GLY B 1 630 ? -0.174 -34.344 -5.066 1 98.06 630 GLY B C 1
ATOM 10443 O O . GLY B 1 630 ? 0.636 -35.219 -5.371 1 98.06 630 GLY B O 1
ATOM 10444 N N . ASN B 1 631 ? 0.115 -33.062 -5.066 1 98.44 631 ASN B N 1
ATOM 10445 C CA . ASN B 1 631 ? 1.466 -32.562 -5.312 1 98.44 631 ASN B CA 1
ATOM 10446 C C . ASN B 1 631 ? 2.447 -33.094 -4.258 1 98.44 631 ASN B C 1
ATOM 10448 O O . ASN B 1 631 ? 3.535 -33.562 -4.594 1 98.44 631 ASN B O 1
ATOM 10452 N N . ALA B 1 632 ? 2.059 -32.938 -3 1 98.81 632 ALA B N 1
ATOM 10453 C CA . ALA B 1 632 ? 2.896 -33.375 -1.884 1 98.81 632 ALA B CA 1
ATOM 10454 C C . ALA B 1 632 ? 3.172 -34.875 -1.951 1 98.81 632 ALA B C 1
ATOM 10456 O O . ALA B 1 632 ? 4.297 -35.312 -1.717 1 98.81 632 ALA B O 1
ATOM 10457 N N . ILE B 1 633 ? 2.133 -35.688 -2.277 1 98.69 633 ILE B N 1
ATOM 10458 C CA . ILE B 1 633 ? 2.289 -37.125 -2.4 1 98.69 633 ILE B CA 1
ATOM 10459 C C . ILE B 1 633 ? 3.426 -37.438 -3.373 1 98.69 633 ILE B C 1
ATOM 10461 O O . ILE B 1 633 ? 4.324 -38.219 -3.053 1 98.69 633 ILE B O 1
ATOM 10465 N N . GLY B 1 634 ? 3.385 -36.812 -4.516 1 98.69 634 GLY B N 1
ATOM 10466 C CA . GLY B 1 634 ? 4.387 -37.062 -5.535 1 98.69 634 GLY B CA 1
ATOM 10467 C C . GLY B 1 634 ? 5.789 -36.688 -5.109 1 98.69 634 GLY B C 1
ATOM 10468 O O . GLY B 1 634 ? 6.723 -37.469 -5.203 1 98.69 634 GLY B O 1
ATOM 10469 N N . TRP B 1 635 ? 5.992 -35.531 -4.605 1 98.81 635 TRP B N 1
ATOM 10470 C CA . TRP B 1 635 ? 7.316 -35 -4.273 1 98.81 635 TRP B CA 1
ATOM 10471 C C . TRP B 1 635 ? 7.875 -35.719 -3.035 1 98.81 635 TRP B C 1
ATOM 10473 O O . TRP B 1 635 ? 9.07 -35.969 -2.957 1 98.81 635 TRP B O 1
ATOM 10483 N N . TYR B 1 636 ? 7.016 -35.938 -2.031 1 98.88 636 TYR B N 1
ATOM 10484 C CA . TYR B 1 636 ? 7.465 -36.625 -0.831 1 98.88 636 TYR B CA 1
ATOM 10485 C C . TYR B 1 636 ? 7.898 -38.062 -1.155 1 98.88 636 TYR B C 1
ATOM 10487 O O . TYR B 1 636 ? 8.898 -38.531 -0.63 1 98.88 636 TYR B O 1
ATOM 10495 N N . TYR B 1 637 ? 7.137 -38.75 -1.995 1 98.81 637 TYR B N 1
ATOM 10496 C CA . TYR B 1 637 ? 7.488 -40.094 -2.428 1 98.81 637 TYR B CA 1
ATOM 10497 C C . TYR B 1 637 ? 8.844 -40.094 -3.127 1 98.81 637 TYR B C 1
ATOM 10499 O O . TYR B 1 637 ? 9.734 -40.875 -2.76 1 98.81 637 TYR B O 1
ATOM 10507 N N . LEU B 1 638 ? 8.992 -39.219 -4.113 1 98.75 638 LEU B N 1
ATOM 10508 C CA . LEU B 1 638 ? 10.234 -39.156 -4.879 1 98.75 638 LEU B CA 1
ATOM 10509 C C . LEU B 1 638 ? 11.422 -38.844 -3.975 1 98.75 638 LEU B C 1
ATOM 10511 O O . LEU B 1 638 ? 12.469 -39.5 -4.066 1 98.75 638 LEU B O 1
ATOM 10515 N N . ALA B 1 639 ? 11.273 -37.812 -3.137 1 98.75 639 ALA B N 1
ATOM 10516 C CA . ALA B 1 639 ? 12.359 -37.438 -2.234 1 98.75 639 ALA B CA 1
ATOM 10517 C C . ALA B 1 639 ? 12.719 -38.594 -1.301 1 98.75 639 ALA B C 1
ATOM 10519 O O . ALA B 1 639 ? 13.898 -38.906 -1.089 1 98.75 639 ALA B O 1
ATOM 10520 N N . SER B 1 640 ? 11.695 -39.219 -0.731 1 98.25 640 SER B N 1
ATOM 10521 C CA . SER B 1 640 ? 11.922 -40.344 0.201 1 98.25 640 SER B CA 1
ATOM 10522 C C . SER B 1 640 ? 12.594 -41.5 -0.489 1 98.25 640 SER B C 1
ATOM 10524 O O . SER B 1 640 ? 13.555 -42.062 0.035 1 98.25 640 SER B O 1
ATOM 10526 N N . LYS B 1 641 ? 12.094 -41.875 -1.629 1 97.81 641 LYS B N 1
ATOM 10527 C CA . LYS B 1 641 ? 12.609 -43.031 -2.35 1 97.81 641 LYS B CA 1
ATOM 10528 C C . LYS B 1 641 ? 14.047 -42.812 -2.811 1 97.81 641 LYS B C 1
ATOM 10530 O O . LYS B 1 641 ? 14.898 -43.656 -2.645 1 97.81 641 LYS B O 1
ATOM 10535 N N . TRP B 1 642 ? 14.328 -41.656 -3.383 1 97.81 642 TRP B N 1
ATOM 10536 C CA . TRP B 1 642 ? 15.672 -41.375 -3.885 1 97.81 642 TRP B CA 1
ATOM 10537 C C . TRP B 1 642 ? 16.672 -41.25 -2.738 1 97.81 642 TRP B C 1
ATOM 10539 O O . TRP B 1 642 ? 17.844 -41.562 -2.893 1 97.81 642 TRP B O 1
ATOM 10549 N N . ASN B 1 643 ? 16.188 -40.656 -1.653 1 96.38 643 ASN B N 1
ATOM 10550 C CA . ASN B 1 643 ? 17.047 -40.625 -0.479 1 96.38 643 ASN B CA 1
ATOM 10551 C C . ASN B 1 643 ? 17.359 -42.031 0.025 1 96.38 643 ASN B C 1
ATOM 10553 O O . ASN B 1 643 ? 18.453 -42.281 0.545 1 96.38 643 ASN B O 1
ATOM 10557 N N . GLU B 1 644 ? 16.484 -42.938 -0.099 1 95.38 644 GLU B N 1
ATOM 10558 C CA . GLU B 1 644 ? 16.625 -44.312 0.392 1 95.38 644 GLU B CA 1
ATOM 10559 C C . GLU B 1 644 ? 17.516 -45.125 -0.522 1 95.38 644 GLU B C 1
ATOM 10561 O O . GLU B 1 644 ? 18.438 -45.812 -0.051 1 95.38 644 GLU B O 1
ATOM 10566 N N . VAL B 1 645 ? 17.25 -45.062 -1.809 1 95.44 645 VAL B N 1
ATOM 10567 C CA . VAL B 1 645 ? 17.891 -45.969 -2.73 1 95.44 645 VAL B CA 1
ATOM 10568 C C . VAL B 1 645 ? 19.188 -45.375 -3.273 1 95.44 645 VAL B C 1
ATOM 10570 O O . VAL B 1 645 ? 20.078 -46.094 -3.738 1 95.44 645 VAL B O 1
ATOM 10573 N N . GLY B 1 646 ? 19.297 -44.031 -3.268 1 94.5 646 GLY B N 1
ATOM 10574 C CA . GLY B 1 646 ? 20.453 -43.344 -3.816 1 94.5 646 GLY B CA 1
ATOM 10575 C C . GLY B 1 646 ? 20.5 -43.375 -5.332 1 94.5 646 GLY B C 1
ATOM 10576 O O . GLY B 1 646 ? 19.562 -43.844 -5.98 1 94.5 646 GLY B O 1
ATOM 10577 N N . VAL B 1 647 ? 21.594 -42.812 -5.871 1 94.62 647 VAL B N 1
ATOM 10578 C CA . VAL B 1 647 ? 21.766 -42.781 -7.316 1 94.62 647 VAL B CA 1
ATOM 10579 C C . VAL B 1 647 ? 22.25 -44.125 -7.824 1 94.62 647 VAL B C 1
ATOM 10581 O O . VAL B 1 647 ? 22.844 -44.906 -7.078 1 94.62 647 VAL B O 1
ATOM 10584 N N . GLU B 1 648 ? 21.859 -44.406 -9.047 1 88 648 GLU B N 1
ATOM 10585 C CA . GLU B 1 648 ? 22.25 -45.688 -9.625 1 88 648 GLU B CA 1
ATOM 10586 C C . GLU B 1 648 ? 23.766 -45.75 -9.828 1 88 648 GLU B C 1
ATOM 10588 O O . GLU B 1 648 ? 24.359 -44.875 -10.438 1 88 648 GLU B O 1
ATOM 10593 N N . LYS B 1 649 ? 24.375 -46.719 -9.234 1 85.31 649 LYS B N 1
ATOM 10594 C CA . LYS B 1 649 ? 25.797 -47.031 -9.398 1 85.31 649 LYS B CA 1
ATOM 10595 C C . LYS B 1 649 ? 26.016 -48.531 -9.625 1 85.31 649 LYS B C 1
ATOM 10597 O O . LYS B 1 649 ? 25.703 -49.344 -8.766 1 85.31 649 LYS B O 1
ATOM 10602 N N . ASN B 1 650 ? 26.609 -48.844 -10.742 1 84.69 650 ASN B N 1
ATOM 10603 C CA . ASN B 1 650 ? 26.938 -50.219 -11.086 1 84.69 650 ASN B CA 1
ATOM 10604 C C . ASN B 1 650 ? 25.734 -51.156 -10.93 1 84.69 650 ASN B C 1
ATOM 10606 O O . ASN B 1 650 ? 25.844 -52.219 -10.328 1 84.69 650 ASN B O 1
ATOM 10610 N N . GLY B 1 651 ? 24.594 -50.625 -11.32 1 77.75 651 GLY B N 1
ATOM 10611 C CA . GLY B 1 651 ? 23.391 -51.438 -11.352 1 77.75 651 GLY B CA 1
ATOM 10612 C C . GLY B 1 651 ? 22.656 -51.469 -10.023 1 77.75 651 GLY B C 1
ATOM 10613 O O . GLY B 1 651 ? 21.625 -52.125 -9.891 1 77.75 651 GLY B O 1
ATOM 10614 N N . LYS B 1 652 ? 23.172 -50.781 -9.055 1 87.94 652 LYS B N 1
ATOM 10615 C CA . LYS B 1 652 ? 22.531 -50.719 -7.75 1 87.94 652 LYS B CA 1
ATOM 10616 C C . LYS B 1 652 ? 21.969 -49.312 -7.473 1 87.94 652 LYS B C 1
ATOM 10618 O O . LYS B 1 652 ? 22.562 -48.312 -7.895 1 87.94 652 LYS B O 1
ATOM 10623 N N . GLY B 1 653 ? 20.875 -49.375 -6.883 1 90.62 653 GLY B N 1
ATOM 10624 C CA . GLY B 1 653 ? 20.25 -48.125 -6.551 1 90.62 653 GLY B CA 1
ATOM 10625 C C . GLY B 1 653 ? 19.391 -47.562 -7.676 1 90.62 653 GLY B C 1
ATOM 10626 O O . GLY B 1 653 ? 19.016 -48.281 -8.594 1 90.62 653 GLY B O 1
ATOM 10627 N N . GLY B 1 654 ? 18.891 -46.344 -7.473 1 93.19 654 GLY B N 1
ATOM 10628 C CA . GLY B 1 654 ? 18.094 -45.688 -8.484 1 93.19 654 GLY B CA 1
ATOM 10629 C C . GLY B 1 654 ? 16.625 -46.031 -8.414 1 93.19 654 GLY B C 1
ATOM 10630 O O . GLY B 1 654 ? 16.234 -46.969 -7.715 1 93.19 654 GLY B O 1
ATOM 10631 N N . LEU B 1 655 ? 15.859 -45.312 -9.094 1 95.62 655 LEU B N 1
ATOM 10632 C CA . LEU B 1 655 ? 14.422 -45.5 -9.25 1 95.62 655 LEU B CA 1
ATOM 10633 C C . LEU B 1 655 ? 14.023 -45.469 -10.719 1 95.62 655 LEU B C 1
ATOM 10635 O O . LEU B 1 655 ? 14.227 -44.438 -11.391 1 95.62 655 LEU B O 1
ATOM 10639 N N . ARG B 1 656 ? 13.492 -46.531 -11.211 1 95.12 656 ARG B N 1
ATOM 10640 C CA . ARG B 1 656 ? 13.07 -46.562 -12.602 1 95.12 656 ARG B CA 1
ATOM 10641 C C . ARG B 1 656 ? 11.711 -45.906 -12.781 1 95.12 656 ARG B C 1
ATOM 10643 O O . ARG B 1 656 ? 10.742 -46.25 -12.109 1 95.12 656 ARG B O 1
ATOM 10650 N N . GLY B 1 657 ? 11.688 -44.969 -13.625 1 95.75 657 GLY B N 1
ATOM 10651 C CA . GLY B 1 657 ? 10.438 -44.281 -13.922 1 95.75 657 GLY B CA 1
ATOM 10652 C C . GLY B 1 657 ? 9.562 -45.062 -14.906 1 95.75 657 GLY B C 1
ATOM 10653 O O . GLY B 1 657 ? 8.414 -45.375 -14.594 1 95.75 657 GLY B O 1
ATOM 10654 N N . ASP B 1 658 ? 10.141 -45.375 -16.109 1 96.19 658 ASP B N 1
ATOM 10655 C CA . ASP B 1 658 ? 9.484 -46.156 -17.141 1 96.19 658 ASP B CA 1
ATOM 10656 C C . ASP B 1 658 ? 8.156 -45.531 -17.562 1 96.19 658 ASP B C 1
ATOM 10658 O O . ASP B 1 658 ? 7.168 -46.25 -17.766 1 96.19 658 ASP B O 1
ATOM 10662 N N . GLU B 1 659 ? 8.07 -44.219 -17.516 1 96.5 659 GLU B N 1
ATOM 10663 C CA . GLU B 1 659 ? 6.93 -43.438 -17.984 1 96.5 659 GLU B CA 1
ATOM 10664 C C . GLU B 1 659 ? 5.691 -43.719 -17.141 1 96.5 659 GLU B C 1
ATOM 10666 O O . GLU B 1 659 ? 4.578 -43.812 -17.672 1 96.5 659 GLU B O 1
ATOM 10671 N N . LYS B 1 660 ? 5.938 -44.031 -15.914 1 97.19 660 LYS B N 1
ATOM 10672 C CA . LYS B 1 660 ? 4.828 -44.219 -14.984 1 97.19 660 LYS B CA 1
ATOM 10673 C C . LYS B 1 660 ? 4.398 -42.906 -14.375 1 97.19 660 LYS B C 1
ATOM 10675 O O . LYS B 1 660 ? 5.148 -41.938 -14.398 1 97.19 660 LYS B O 1
ATOM 10680 N N . TRP B 1 661 ? 3.152 -42.938 -13.867 1 97.75 661 TRP B N 1
ATOM 10681 C CA . TRP B 1 661 ? 2.658 -41.812 -13.117 1 97.75 661 TRP B CA 1
ATOM 10682 C C . TRP B 1 661 ? 3.188 -41.812 -11.688 1 97.75 661 TRP B C 1
ATOM 10684 O O . TRP B 1 661 ? 3.039 -42.812 -10.977 1 97.75 661 TRP B O 1
ATOM 10694 N N . VAL B 1 662 ? 3.795 -40.719 -11.234 1 98.44 662 VAL B N 1
ATOM 10695 C CA . VAL B 1 662 ? 4.387 -40.656 -9.898 1 98.44 662 VAL B CA 1
ATOM 10696 C C . VAL B 1 662 ? 3.332 -40.969 -8.844 1 98.44 662 VAL B C 1
ATOM 10698 O O . VAL B 1 662 ? 3.609 -41.688 -7.875 1 98.44 662 VAL B O 1
ATOM 10701 N N . ASN B 1 663 ? 2.102 -40.406 -9.016 1 97.75 663 ASN B N 1
ATOM 10702 C CA . ASN B 1 663 ? 1.037 -40.656 -8.047 1 97.75 663 ASN B CA 1
ATOM 10703 C C . ASN B 1 663 ? 0.671 -42.125 -7.953 1 97.75 663 ASN B C 1
ATOM 10705 O O . ASN B 1 663 ? 0.342 -42.625 -6.875 1 97.75 663 ASN B O 1
ATOM 10709 N N . ASP B 1 664 ? 0.64 -42.812 -9.109 1 97.62 664 ASP B N 1
ATOM 10710 C CA . ASP B 1 664 ? 0.375 -44.25 -9.086 1 97.62 664 ASP B CA 1
ATOM 10711 C C . ASP B 1 664 ? 1.464 -45 -8.32 1 97.62 664 ASP B C 1
ATOM 10713 O O . ASP B 1 664 ? 1.167 -45.875 -7.504 1 97.62 664 ASP B O 1
ATOM 10717 N N . MET B 1 665 ? 2.732 -44.656 -8.648 1 98.25 665 MET B N 1
ATOM 10718 C CA . MET B 1 665 ? 3.857 -45.281 -7.957 1 98.25 665 MET B CA 1
ATOM 10719 C C . MET B 1 665 ? 3.752 -45.094 -6.449 1 98.25 665 MET B C 1
ATOM 10721 O O . MET B 1 665 ? 3.906 -46.031 -5.68 1 98.25 665 MET B O 1
ATOM 10725 N N . ALA B 1 666 ? 3.473 -43.875 -6.027 1 98.62 666 ALA B N 1
ATOM 10726 C CA . ALA B 1 666 ? 3.402 -43.531 -4.613 1 98.62 666 ALA B CA 1
ATOM 10727 C C . ALA B 1 666 ? 2.25 -44.25 -3.922 1 98.62 666 ALA B C 1
ATOM 10729 O O . ALA B 1 666 ? 2.424 -44.812 -2.836 1 98.62 666 ALA B O 1
ATOM 10730 N N . ARG B 1 667 ? 1.044 -44.188 -4.543 1 98.25 667 ARG B N 1
ATOM 10731 C CA . ARG B 1 667 ? -0.152 -44.812 -3.971 1 98.25 667 ARG B CA 1
ATOM 10732 C C . ARG B 1 667 ? 0.015 -46.312 -3.834 1 98.25 667 ARG B C 1
ATOM 10734 O O . ARG B 1 667 ? -0.393 -46.906 -2.828 1 98.25 667 ARG B O 1
ATOM 10741 N N . GLU B 1 668 ? 0.576 -46.938 -4.812 1 97.94 668 GLU B N 1
ATOM 10742 C CA . GLU B 1 668 ? 0.795 -48.375 -4.789 1 97.94 668 GLU B CA 1
ATOM 10743 C C . GLU B 1 668 ? 1.761 -48.781 -3.678 1 97.94 668 GLU B C 1
ATOM 10745 O O . GLU B 1 668 ? 1.488 -49.688 -2.91 1 97.94 668 GLU B O 1
ATOM 10750 N N . GLU B 1 669 ? 2.832 -48.094 -3.625 1 97.88 669 GLU B N 1
ATOM 10751 C CA . GLU B 1 669 ? 3.852 -48.438 -2.641 1 97.88 669 GLU B CA 1
ATOM 10752 C C . GLU B 1 669 ? 3.359 -48.188 -1.221 1 97.88 669 GLU B C 1
ATOM 10754 O O . GLU B 1 669 ? 3.754 -48.875 -0.282 1 97.88 669 GLU B O 1
ATOM 10759 N N . ALA B 1 670 ? 2.52 -47.219 -1.02 1 98.12 670 ALA B N 1
ATOM 10760 C CA . ALA B 1 670 ? 1.997 -46.875 0.302 1 98.12 670 ALA B CA 1
ATOM 10761 C C . ALA B 1 670 ? 0.867 -47.812 0.704 1 98.12 670 ALA B C 1
ATOM 10763 O O . ALA B 1 670 ? 0.42 -47.812 1.854 1 98.12 670 ALA B O 1
ATOM 10764 N N . GLY B 1 671 ? 0.369 -48.625 -0.239 1 97.81 671 GLY B N 1
ATOM 10765 C CA . GLY B 1 671 ? -0.688 -49.562 0.054 1 97.81 671 GLY B CA 1
ATOM 10766 C C . GLY B 1 671 ? -2.08 -49 -0.157 1 97.81 671 GLY B C 1
ATOM 10767 O O . GLY B 1 671 ? -3.059 -49.531 0.365 1 97.81 671 GLY B O 1
ATOM 10768 N N . PHE B 1 672 ? -2.203 -47.875 -0.859 1 97.56 672 PHE B N 1
ATOM 10769 C CA . PHE B 1 672 ? -3.492 -47.25 -1.16 1 97.56 672 PHE B CA 1
ATOM 10770 C C . PHE B 1 672 ? -3.666 -47.062 -2.662 1 97.56 672 PHE B C 1
ATOM 10772 O O . PHE B 1 672 ? -3.957 -45.969 -3.125 1 97.56 672 PHE B O 1
ATOM 10779 N N . PRO B 1 673 ? -3.576 -48.094 -3.451 1 96.75 673 PRO B N 1
ATOM 10780 C CA . PRO B 1 673 ? -3.732 -47.969 -4.898 1 96.75 673 PRO B CA 1
ATOM 10781 C C . PRO B 1 673 ? -5.094 -47.375 -5.289 1 96.75 673 PRO B C 1
ATOM 10783 O O . PRO B 1 673 ? -6.062 -47.531 -4.543 1 96.75 673 PRO B O 1
ATOM 10786 N N . TYR B 1 674 ? -5.094 -46.75 -6.445 1 95.44 674 TYR B N 1
ATOM 10787 C CA . TYR B 1 674 ? -6.355 -46.219 -6.941 1 95.44 674 TYR B CA 1
ATOM 10788 C C . TYR B 1 674 ? -7.375 -47.344 -7.152 1 95.44 674 TYR B C 1
ATOM 10790 O O . TYR B 1 674 ? -7.035 -48.406 -7.645 1 95.44 674 TYR B O 1
ATOM 10798 N N . VAL B 1 675 ? -8.547 -47.062 -6.691 1 93.94 675 VAL B N 1
ATOM 10799 C CA . VAL B 1 675 ? -9.609 -48.062 -6.848 1 93.94 675 VAL B CA 1
ATOM 10800 C C . VAL B 1 675 ? -10.492 -47.656 -8.031 1 93.94 675 VAL B C 1
ATOM 10802 O O . VAL B 1 675 ? -10.359 -46.562 -8.586 1 93.94 675 VAL B O 1
ATOM 10805 N N . GLN B 1 676 ? -11.453 -48.625 -8.273 1 89 676 GLN B N 1
ATOM 10806 C CA . GLN B 1 676 ? -12.336 -48.406 -9.414 1 89 676 GLN B CA 1
ATOM 10807 C C . GLN B 1 676 ? -13.258 -47.219 -9.164 1 89 676 GLN B C 1
ATOM 10809 O O . GLN B 1 676 ? -13.82 -47.094 -8.078 1 89 676 GLN B O 1
ATOM 10814 N N . ASN B 1 677 ? -13.367 -46.281 -9.992 1 87.19 677 ASN B N 1
ATOM 10815 C CA . ASN B 1 677 ? -14.281 -45.125 -9.984 1 87.19 677 ASN B CA 1
ATOM 10816 C C . ASN B 1 677 ? -13.711 -43.969 -9.188 1 87.19 677 ASN B C 1
ATOM 10818 O O . ASN B 1 677 ? -14.391 -42.969 -8.984 1 87.19 677 ASN B O 1
ATOM 10822 N N . GLU B 1 678 ? -12.516 -44.281 -8.594 1 92.69 678 GLU B N 1
ATOM 10823 C CA . GLU B 1 678 ? -11.875 -43.125 -7.957 1 92.69 678 GLU B CA 1
ATOM 10824 C C . GLU B 1 678 ? -11.523 -42.062 -8.984 1 92.69 678 GLU B C 1
ATOM 10826 O O . GLU B 1 678 ? -11.078 -42.375 -10.086 1 92.69 678 GLU B O 1
ATOM 10831 N N . ASN B 1 679 ? -11.844 -40.875 -8.617 1 91.69 679 ASN B N 1
ATOM 10832 C CA . ASN B 1 679 ? -11.57 -39.781 -9.516 1 91.69 679 ASN B CA 1
ATOM 10833 C C . ASN B 1 679 ? -10.078 -39.562 -9.727 1 91.69 679 ASN B C 1
ATOM 10835 O O . ASN B 1 679 ? -9.336 -39.312 -8.773 1 91.69 679 ASN B O 1
ATOM 10839 N N . ARG B 1 680 ? -9.594 -39.75 -10.906 1 93.62 680 ARG B N 1
ATOM 10840 C CA . ARG B 1 680 ? -8.195 -39.531 -11.266 1 93.62 680 ARG B CA 1
ATOM 10841 C C . ARG B 1 680 ? -8.078 -39.031 -12.703 1 93.62 680 ARG B C 1
ATOM 10843 O O . ARG B 1 680 ? -9.008 -39.188 -13.5 1 93.62 680 ARG B O 1
ATOM 10850 N N . LEU B 1 681 ? -6.992 -38.406 -13.047 1 95.12 681 LEU B N 1
ATOM 10851 C CA . LEU B 1 681 ? -6.73 -38.031 -14.422 1 95.12 681 LEU B CA 1
ATOM 10852 C C . LEU B 1 681 ? -6.633 -39.219 -15.336 1 95.12 681 LEU B C 1
ATOM 10854 O O . LEU B 1 681 ? -6.168 -40.281 -14.914 1 95.12 681 LEU B O 1
ATOM 10858 N N . PRO B 1 682 ? -7.074 -39.125 -16.547 1 93.06 682 PRO B N 1
ATOM 10859 C CA . PRO B 1 682 ? -7.129 -40.281 -17.438 1 93.06 682 PRO B CA 1
ATOM 10860 C C . PRO B 1 682 ? -5.742 -40.812 -17.797 1 93.06 682 PRO B C 1
ATOM 10862 O O . PRO B 1 682 ? -4.922 -40.062 -18.359 1 93.06 682 PRO B O 1
ATOM 10865 N N . ARG B 1 683 ? -5.496 -42.031 -17.641 1 93.88 683 ARG B N 1
ATOM 10866 C CA . ARG B 1 683 ? -4.195 -42.656 -17.859 1 93.88 683 ARG B CA 1
ATOM 10867 C C . ARG B 1 683 ? -3.996 -43 -19.328 1 93.88 683 ARG B C 1
ATOM 10869 O O . ARG B 1 683 ? -2.865 -43.188 -19.781 1 93.88 683 ARG B O 1
ATOM 10876 N N . HIS B 1 684 ? -5.027 -43.062 -20.062 1 89.88 684 HIS B N 1
ATOM 10877 C CA . HIS B 1 684 ? -4.914 -43.5 -21.453 1 89.88 684 HIS B CA 1
ATOM 10878 C C . HIS B 1 684 ? -4.082 -42.5 -22.266 1 89.88 684 HIS B C 1
ATOM 10880 O O . HIS B 1 684 ? -3.561 -42.844 -23.328 1 89.88 684 HIS B O 1
ATOM 10886 N N . PHE B 1 685 ? -3.922 -41.281 -21.766 1 88.31 685 PHE B N 1
ATOM 10887 C CA . PHE B 1 685 ? -3.107 -40.281 -22.438 1 88.31 685 PHE B CA 1
ATOM 10888 C C . PHE B 1 685 ? -1.642 -40.688 -22.469 1 88.31 685 PHE B C 1
ATOM 10890 O O . PHE B 1 685 ? -0.868 -40.219 -23.297 1 88.31 685 PHE B O 1
ATOM 10897 N N . THR B 1 686 ? -1.25 -41.562 -21.578 1 90.94 686 THR B N 1
ATOM 10898 C CA . THR B 1 686 ? 0.153 -41.969 -21.531 1 90.94 686 THR B CA 1
ATOM 10899 C C . THR B 1 686 ? 0.32 -43.406 -21.969 1 90.94 686 THR B C 1
ATOM 10901 O O . THR B 1 686 ? 1.439 -43.906 -22.031 1 90.94 686 THR B O 1
ATOM 10904 N N . GLN B 1 687 ? -0.72 -44.156 -22.156 1 83.19 687 GLN B N 1
ATOM 10905 C CA . GLN B 1 687 ? -0.646 -45.531 -22.594 1 83.19 687 GLN B CA 1
ATOM 10906 C C . GLN B 1 687 ? -0.464 -45.625 -24.109 1 83.19 687 GLN B C 1
ATOM 10908 O O . GLN B 1 687 ? 0.143 -46.594 -24.594 1 83.19 687 GLN B O 1
ATOM 10913 N N . VAL B 1 688 ? -1.304 -44.844 -24.859 1 61.78 688 VAL B N 1
ATOM 10914 C CA . VAL B 1 688 ? -1.296 -44.969 -26.312 1 61.78 688 VAL B CA 1
ATOM 10915 C C . VAL B 1 688 ? -0.045 -44.312 -26.891 1 61.78 688 VAL B C 1
ATOM 10917 O O . VAL B 1 688 ? 0.196 -43.125 -26.656 1 61.78 688 VAL B O 1
ATOM 10920 N N . LYS B 1 689 ? 1.092 -45.062 -27.031 1 55.22 689 LYS B N 1
ATOM 10921 C CA . LYS B 1 689 ? 2.326 -44.5 -27.594 1 55.22 689 LYS B CA 1
ATOM 10922 C C . LYS B 1 689 ? 2.064 -43.781 -28.906 1 55.22 689 LYS B C 1
ATOM 10924 O O . LYS B 1 689 ? 2.867 -42.969 -29.344 1 55.22 689 LYS B O 1
ATOM 10929 N N . LYS B 1 690 ? 1.247 -44.188 -29.734 1 47.69 690 LYS B N 1
ATOM 10930 C CA . LYS B 1 690 ? 1.108 -43.562 -31.062 1 47.69 690 LYS B CA 1
ATOM 10931 C C . LYS B 1 690 ? 0.08 -42.438 -31.031 1 47.69 690 LYS B C 1
ATOM 10933 O O . LYS B 1 690 ? -1.107 -42.688 -31.266 1 47.69 690 LYS B O 1
ATOM 10938 N N . LEU B 1 691 ? 0.017 -41.594 -30.062 1 43.56 691 LEU B N 1
ATOM 10939 C CA . LEU B 1 691 ? -1.016 -40.594 -30.25 1 43.56 691 LEU B CA 1
ATOM 10940 C C . LEU B 1 691 ? -0.787 -39.812 -31.547 1 43.56 691 LEU B C 1
ATOM 10942 O O . LEU B 1 691 ? 0.35 -39.469 -31.875 1 43.56 691 LEU B O 1
ATOM 10946 N N . PRO B 1 692 ? -1.812 -39.719 -32.375 1 37.22 692 PRO B N 1
ATOM 10947 C CA . PRO B 1 692 ? -1.653 -39 -33.625 1 37.22 692 PRO B CA 1
ATOM 10948 C C . PRO B 1 692 ? -1.206 -37.531 -33.406 1 37.22 692 PRO B C 1
ATOM 10950 O O . PRO B 1 692 ? -1.795 -36.812 -32.625 1 37.22 692 PRO B O 1
ATOM 10953 N N . VAL B 1 693 ? -0.014 -37.188 -33.312 1 38.06 693 VAL B N 1
ATOM 10954 C CA . VAL B 1 693 ? 0.429 -35.812 -33.406 1 38.06 693 VAL B CA 1
ATOM 10955 C C . VAL B 1 693 ? -0.252 -35.125 -34.594 1 38.06 693 VAL B C 1
ATOM 10957 O O . VAL B 1 693 ? -0.072 -35.531 -35.75 1 38.06 693 VAL B O 1
ATOM 10960 N N . GLN B 1 694 ? -1.35 -34.594 -34.531 1 34 694 GLN B N 1
ATOM 10961 C CA . GLN B 1 694 ? -1.845 -33.781 -35.625 1 34 694 GLN B CA 1
ATOM 10962 C C . GLN B 1 694 ? -0.836 -32.719 -36.031 1 34 694 GLN B C 1
ATOM 10964 O O . GLN B 1 694 ? -0.372 -31.953 -35.188 1 34 694 GLN B O 1
ATOM 10969 N N . THR B 1 695 ? -0.024 -32.938 -37.156 1 29.92 695 THR B N 1
ATOM 10970 C CA . THR B 1 695 ? 0.767 -31.938 -37.875 1 29.92 695 THR B CA 1
ATOM 10971 C C . THR B 1 695 ? -0.058 -30.688 -38.188 1 29.92 695 THR B C 1
ATOM 10973 O O . THR B 1 695 ? -1.02 -30.734 -38.938 1 29.92 695 THR B O 1
ATOM 10976 N N . ALA B 1 696 ? -0.41 -29.844 -37.312 1 27.98 696 ALA B N 1
ATOM 10977 C CA . ALA B 1 696 ? -0.742 -28.516 -37.812 1 27.98 696 ALA B CA 1
ATOM 10978 C C . ALA B 1 696 ? 0.51 -27.781 -38.281 1 27.98 696 ALA B C 1
ATOM 10980 O O . ALA B 1 696 ? 1.545 -27.828 -37.625 1 27.98 696 ALA B O 1
#

Sequence (1392 aa):
MSQPTRQFSTGASAHRRRQMSTVIEKEGHFGVELTTLFLGISAVFADDHTAVVALAIHDTTYLIDFSVKHIVLDDAFKIGEDVISDFVIASVKEYERENFAKFIGAGLPMTLKYMSPTICSRLWLETDIVPIVIRPDDEHKEKTFWDAKRVDEQADSMARKCIMHFGPSLAPLLHVGFRGIVQTDAGFRAPINTIQNNRDVCSAASWETMLTYAKKLRGNKTKVAFFSSTPQGGGVALMRHALVRFSRLMGVDLTWYVPKPRPGVFRITKNIHNILQGVSHPDQRISSDEMAAIIDWISDNAQRYWFSEGGPLRPASEGGADVVIIDDPQMPGLIPMIKRLTPDRPVLYRSHIQIRSDLVAISGSPQAEVWDFLWSNIKGADMFISHPIPIFVPHNVPREKVVYFPATTDWLDGLNKPLSRWDAGYYGHLYNVAAHSQRQTELNWPARKYIVQVARFDPAKGIPTVIDSYAEFRRRCEKEGVTDIPQLVVCGNGSVDDPDASMIYDQTMTQMETHYPHLIKDVSIMRLEPNDQLLNTMIANAHVVLQLSTREGFEVKVSEALHAGRPVIATLAGGIPLQVKDGINGFLVQPGDWKTVAGHLISLFTDHELHKKMSHAAATGVSDEVGTIGNAIGWYYLASKWNEVGVEKNGKGGLRGDEKWVNDMAREEAGFPYVQNENRLPRHFTQVKKLPVQTAMSQPTRQFSTGASAHRRRQMSTVIEKEGHFGVELTTLFLGISAVFADDHTAVVALAIHDTTYLIDFSVKHIVLDDAFKIGEDVISDFVIASVKEYERENFAKFIGAGLPMTLKYMSPTICSRLWLETDIVPIVIRPDDEHKEKTFWDAKRVDEQADSMARKCIMHFGPSLAPLLHVGFRGIVQTDAGFRAPINTIQNNRDVCSAASWETMLTYAKKLRGNKTKVAFFSSTPQGGGVALMRHALVRFSRLMGVDLTWYVPKPRPGVFRITKNIHNILQGVSHPDQRISSDEMAAIIDWISDNAQRYWFSEGGPLRPASEGGADVVIIDDPQMPGLIPMIKRLTPDRPVLYRSHIQIRSDLVAISGSPQAEVWDFLWSNIKGADMFISHPIPIFVPHNVPREKVVYFPATTDWLDGLNKPLSRWDAGYYGHLYNVAAHSQRQTELNWPARKYIVQVARFDPAKGIPTVIDSYAEFRRRCEKEGVTDIPQLVVCGNGSVDDPDASMIYDQTMTQMETHYPHLIKDVSIMRLEPNDQLLNTMIANAHVVLQLSTREGFEVKVSEALHAGRPVIATLAGGIPLQVKDGINGFLVQPGDWKTVAGHLISLFTDHELHKKMSHAAATGVSDEVGTIGNAIGWYYLASKWNEVGVEKNGKGGLRGDEKWVNDMAREEAGFPYVQNENRLPRHFTQVKKLPVQTA

InterPro domains:
  IPR001296 Glycosyl transferase, family 1 [PF00534] (447-618)
  IPR049438 Trehalose synthase, N-terminal domain [PF21269] (227-387)
  IPR052078 Trehalose Metabolism Glycosyltransferase [PTHR47779] (13-689)
  IPR060293 Trehalose phosphorylase-like, N-terminal [PF27036] (36-172)

Foldseek 3Di:
DPPDWDDWDDFADPVLVVVQVVCCVVQNLLADAAAEKAKFWEWDDPDPFKIKIKIFIGDLPDGPTMTIDIDGCVVQVVVVHQVVLVVVLVSVVVCCVRHVHAYLEYFYEPVVCVSGVCNQQCCCQVRVYFYFYDHDDDDDDDPDPQVVDDRNVNRVVRRNVGSVQADPVSDGDWDQDALAWTCASSNLGTLNDAPVRVVVVADPLLNLLLLVLLVLQVVVVAAEEEEDADCDFDLVNQLVNLQVSVCVNSVHHYIYGHFDDDLLLLVLQVLLQCQQLVNDDQPDAHDPVSLVVLLVRQVVSCVVRACPQCHQLDPVVRNHGQEYEYEDDRNLSCLVVSCVRPVQRAYEYEYFGQGQQVQLPDPPGRNVVSVVSSCVRNVSHQAYEAALFVSSDHPPDDLQRYAHAARAHACSDLQHRDDDSSLLSNLLNVQQVQCVVVVAARASPPQAAAEEEEDALDSQQQLLLVVLLLVLLVVVCVVVVPDRRHAYEYEYEGDSSDPCRVVSLVVNVCCCVPPPVVRRNRYGYYHDHDDSNSNNSVLLRHQAYEGQGNAGAQDLVLLSSLLSLHEYEYEPHHNPCLQDDDQQLYHYHHRSPSNVSSVVVCCSVVPVVSSNRNSVRSNPQRHCSRHSSVVSSQVSQVSSQCSVFIRDDPNGGGHTNSHYYSSQVSSVVSPRHDDPPHRDGDNVSNVPVCDPPPPD/DPPDWDDWDDFADPVLVVVQVVCCVVQNLLRDAAAEKAKFWEWDDPDPFKIKIKIFIGDLPDGDTMTIDIDGRVVQVVVVHQVVLVVVLVSVVVCCVRHVHAYLEYFYEPVVCVSGVCNQQCCCQVRVYFYFYDHDDDDDDDPDPQVVDDRNVNRVVRRNVGSVQADPVSDGDWDQDALAWTCASSNLGTLNDAPVRVVVVADPLLNLLLLVLLVLQVVVVAAEEEEDADCDFDLVNQLVNLQVSVCVNSVHHYIYGHFDDDLLLLVLQVLLQCQQLVNDDQPDAHDPVSLVVLLVRQVVSCVVRACPQCHQLDDVVRNHGQEYEYEDDRHLSCLVVSCVRPVQRAYEYEYFGQGQQVQLPDPPGRNVVSVVSSCVRNVSHQA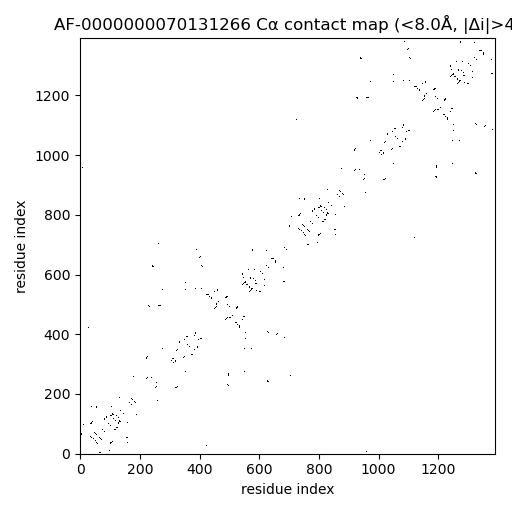YEAALFVSSDHPPDPLQRYAHAARAHACSDLQHRDDDSSLLSNLLNVQQVQCVVVVAARASPPQAAAEEEEDALDSQQQLLLVVLLLVLLVVVCVVVVPDRRHAYEYEYEGDSSDPCRVVSLVVNVCCCVPPPVVRRNRYGYYHDHDDSNSNNSVLLRHQAYEGQGLAGAQDLVLLSSLLSLHEYEYEPHHNPCLQDDDQQLYHYHHRSPSNVSSVVVVCSVVPVVSSNRNSVCSNPQRHCSRHSSVVSSLVSQVSSQCSVFIHDDPNGGGHTNSHYYSSQVSSVVSPRHDDPPHRDGDNVSNVPVCDPPPPD

Radius of gyration: 34.05 Å; Cα contacts (8 Å, |Δi|>4): 2859; chains: 2; bounding box: 73×100×82 Å

Solvent-accessible surface area (backbone atoms only — not comparable to full-atom values): 71837 Å² total; per-residue (Å²): 129,80,76,72,69,38,68,72,81,82,65,53,49,70,55,56,52,50,49,46,53,51,35,38,73,75,42,20,51,32,58,43,74,57,48,67,30,29,30,4,35,27,58,44,73,76,49,98,43,31,34,38,38,12,41,19,34,20,46,96,80,44,78,68,41,47,31,32,42,80,43,77,40,67,73,31,66,77,70,72,46,54,61,65,34,52,51,50,52,52,51,50,57,51,49,26,67,54,44,48,35,40,56,50,36,30,7,26,40,55,68,39,48,68,77,23,76,57,34,36,27,45,36,27,62,74,62,62,18,48,33,33,50,38,70,77,74,92,72,82,86,72,93,56,75,66,80,74,41,51,49,59,54,43,1,42,52,22,21,58,58,36,52,56,46,26,26,53,83,66,43,67,41,80,38,66,49,80,64,27,32,54,30,50,48,53,61,69,26,35,60,51,64,50,72,64,61,58,51,72,74,46,54,70,57,57,49,52,39,31,49,54,30,46,49,50,28,45,74,67,66,46,30,36,35,37,37,40,69,51,84,59,58,46,68,64,26,53,38,47,46,46,47,43,54,50,26,57,76,69,61,34,54,57,48,45,30,26,55,82,85,51,67,76,48,32,55,53,51,41,48,50,52,30,36,34,51,64,75,43,63,83,81,53,72,82,52,70,66,57,55,47,47,47,47,49,53,48,49,50,43,37,57,66,34,30,57,28,93,72,12,56,65,28,57,49,91,61,61,12,32,50,30,39,37,36,28,58,86,71,40,40,66,50,40,51,58,44,44,69,76,40,67,67,51,39,32,36,34,38,49,69,64,42,32,41,28,76,48,35,70,35,83,83,30,46,29,22,54,54,45,49,59,51,43,72,22,47,69,68,37,64,31,43,36,29,48,65,40,62,65,41,54,45,88,86,53,62,52,51,32,22,25,22,51,67,68,37,44,46,66,79,41,56,54,50,38,78,69,54,72,69,56,36,14,45,36,42,19,52,48,31,49,50,20,51,56,69,73,32,37,58,78,52,39,73,84,34,52,32,36,30,31,74,43,53,46,43,88,39,44,23,59,70,36,53,54,49,12,50,53,50,30,52,54,46,30,60,74,69,65,58,78,86,66,57,31,42,37,40,31,27,42,67,35,85,65,45,83,49,33,61,59,43,48,42,52,51,52,47,48,37,61,73,75,39,56,90,46,48,80,45,35,25,73,43,83,41,76,88,49,47,48,42,54,22,41,56,49,56,68,28,64,34,36,46,46,43,22,60,52,37,39,49,58,60,60,57,58,51,31,19,56,52,28,21,28,32,46,29,17,65,20,65,32,35,52,60,74,46,46,68,77,44,26,21,42,66,40,59,62,76,45,25,67,62,51,16,51,52,49,53,47,50,75,70,34,60,64,60,37,53,51,17,15,51,41,10,43,70,60,68,33,50,59,41,22,49,64,34,46,45,30,34,52,36,36,51,49,42,48,42,65,71,45,32,46,64,52,96,88,38,51,45,71,80,30,61,63,34,46,41,58,57,55,38,22,47,74,62,72,47,53,87,55,91,86,56,68,60,70,66,62,64,59,60,65,51,82,77,58,80,69,75,81,118,130,80,75,72,69,38,68,72,80,82,66,53,47,70,54,57,51,51,50,46,52,50,36,38,72,73,41,21,50,33,58,43,74,56,47,68,31,29,30,4,35,27,57,45,72,75,52,99,42,31,33,39,40,12,41,18,34,20,46,93,82,44,78,68,42,46,30,32,42,82,42,76,42,68,73,32,64,77,71,71,47,55,59,65,33,53,50,52,54,52,51,50,56,51,49,25,66,53,44,48,36,41,54,50,37,30,6,27,42,55,69,38,48,69,78,22,75,56,35,36,26,45,36,26,62,75,63,60,18,48,31,32,50,38,69,75,75,90,66,77,89,67,93,57,75,67,78,72,42,50,49,57,54,44,1,43,51,22,21,58,56,35,52,57,46,25,26,54,81,67,43,68,39,81,38,65,49,81,65,27,31,54,31,49,50,53,61,68,26,34,60,50,64,50,72,64,60,58,51,72,74,44,53,69,58,58,49,52,38,31,49,55,30,45,50,48,28,45,73,65,66,44,31,37,35,39,36,41,71,50,83,59,60,44,68,66,26,53,37,48,47,45,47,42,54,51,26,58,75,69,61,34,53,56,49,46,32,25,56,83,84,50,68,76,48,32,55,52,51,43,50,50,52,30,36,33,52,64,75,41,64,83,81,54,71,80,52,71,66,57,54,46,48,48,46,49,54,47,48,51,44,38,57,65,33,31,57,27,94,71,10,57,65,28,57,49,92,62,62,12,31,50,32,39,38,34,28,58,88,72,39,39,65,49,38,51,58,43,42,68,76,38,67,65,51,40,32,37,34,39,50,71,64,42,33,41,27,76,48,35,69,36,84,84,33,46,28,23,55,54,45,50,60,52,42,74,24,46,68,68,38,62,31,41,35,30,49,63,41,63,66,41,55,44,87,86,55,64,52,50,29,22,26,21,50,67,67,38,44,48,66,77,41,57,53,50,38,78,67,54,70,69,54,36,14,44,37,40,19,52,50,30,49,51,22,52,58,69,73,33,38,58,77,53,40,72,83,35,53,33,36,30,32,75,44,52,48,43,89,41,43,23,59,69,36,53,54,49,12,49,53,49,31,52,53,47,29,59,73,71,66,58,78,85,67,58,32,40,36,41,32,28,44,66,34,87,64,45,82,51,33,62,60,43,47,42,52,51,51,47,48,37,61,72,75,38,55,90,48,49,80,46,36,25,74,43,85,40,76,88,50,47,48,43,53,22,41,56,50,55,68,28,65,33,36,45,47,43,22,59,52,37,40,49,57,62,60,58,57,52,31,20,56,52,29,20,28,32,46,28,17,70,17,66,32,34,55,59,75,45,46,69,78,45,25,20,42,66,40,59,60,74,44,25,66,62,50,16,52,53,49,52,47,50,74,70,33,61,64,59,37,52,52,18,14,52,41,10,44,72,58,68,34,50,57,42,22,47,64,34,45,47,31,32,52,36,34,51,50,42,49,40,65,69,45,30,45,65,53,96,87,38,50,46,70,78,30,62,62,33,46,41,58,58,54,39,24,46,74,65,72,46,53,87,56,90,86,57,68,61,70,67,61,64,59,60,66,54,81,78,61,81,72,78,84,122

pLDDT: mean 91.44, std 11.23, range [27.98, 98.88]